Protein AF-0000000067924210 (afdb_homodimer)

Secondary structure (DSSP, 8-state):
----------------------S--STTGGG--EEEEEEE-S--HHHHHTT-TTSS-GGG--HHHHPPB-TTSPBPSSBPP-TT-SBPTT-SS---TGGG-SB-SS-EETT-TTTT---TTSPBPP----HHHHHHHHTTTT---TTTT-SSGGGGGEE--GGGSHHHHHHHHSEEESSEE-SSSS-HHHHHHHHHHS---B-TTGGGSGGGGGB--B-TTSSSBPBPTTS-SSGGG----BS---SB-TTSBB-S--B-SBSS-SSPPPTTS-TTB--TTSTTBPPPB-SPPHHHHHHHTT--EEEEEETHHHHHTT---TTTT---GGG-GGGGBGGG-TT-HHHHHHEEEEEGGGHHHHHHHHHT---SEEEEE--GGGS--TTT--HHHHHHHHHHHHHHHHHSTTGGGEEEEEEES--TT---SSPPPP-BTTB--SB--EEEE-TTB-TTEEE---EEHHHHHHHHHHHTTPPBPHHHHHHHHHHHHTTPPPPP-SGGGB-TT-/----------------------S--STTGGG--EEEEEEE-S--HHHHHTT-TTSS-GGG--HHHHPPB-TTSPBPSSBPP-TT-SBPTT-SS---TGGG-SB-SS-EETT-TTTT---TTSPBPP----HHHHHHHHTTTT---TTTT-SSGGGGGEE--GGGSHHHHHHHHSEEESSEE-SSSS-HHHHHHHHHHS---B-TTGGGSGGGGGB--B-TTSSSBPBPTTS-SSGGG----BS---SB-TTSBB-S--B-SBSS-SSPPPTTS-TTB--TTSTTBPPPB-SPPHHHHHHHTT--EEEEEETHHHHHTT---TTTT---GGG-GGGGBGGG-TT-HHHHHHEEEEEGGGHHHHHHHHHT---SEEEEE--GGGS--TTT--HHHHHHHHHHHHHHHHHSTTGGGEEEEEEES--TT---SSPPPP-BTTB--SB--EEEE-TTB-TTEEE---EEHHHHHHHHHHHTTPPBPHHHHHHHHHHHHTTPPPPP-SGGGB-TT-

Nearest PDB structures (foldseek):
  2d1g-assembly1_A  TM=6.889E-01  e=1.531E-27  Francisella tularensis subsp. novicida
  2d1g-assembly1_B  TM=7.049E-01  e=2.308E-26  Francisella tularensis subsp. novicida
  8haw-assembly1_B  TM=6.444E-01  e=2.495E-18  Arabidopsis thaliana
  4upk-assembly1_A  TM=5.564E-01  e=1.975E-04  Ruegeria pomeroyi DSS-3
  6j66-assembly1_A  TM=4.537E-01  e=5.866E-03  Vibrio sp. FC509

Structure (mmCIF, N/CA/C/O backbone):
data_AF-0000000067924210-model_v1
#
loop_
_entity.id
_entity.type
_entity.pdbx_description
1 polymer 'Acid phosphatase'
#
loop_
_atom_site.group_PDB
_atom_site.id
_atom_site.type_symbol
_atom_site.label_atom_id
_atom_site.label_alt_id
_atom_site.label_comp_id
_atom_site.label_asym_id
_atom_site.label_entity_id
_atom_site.label_seq_id
_atom_site.pdbx_PDB_ins_code
_atom_site.Cartn_x
_atom_site.Cartn_y
_atom_site.Cartn_z
_atom_site.occupancy
_atom_site.B_iso_or_equiv
_atom_site.auth_seq_id
_atom_site.auth_comp_id
_atom_site.auth_asym_id
_atom_site.auth_atom_id
_atom_site.pdbx_PDB_model_num
ATOM 1 N N . MET A 1 1 ? 51.094 24.297 -46.281 1 25.69 1 MET A N 1
ATOM 2 C CA . MET A 1 1 ? 49.688 24.531 -46.031 1 25.69 1 MET A CA 1
ATOM 3 C C . MET A 1 1 ? 49.156 23.531 -45 1 25.69 1 MET A C 1
ATOM 5 O O . MET A 1 1 ? 49.094 22.328 -45.281 1 25.69 1 MET A O 1
ATOM 9 N N . THR A 1 2 ? 49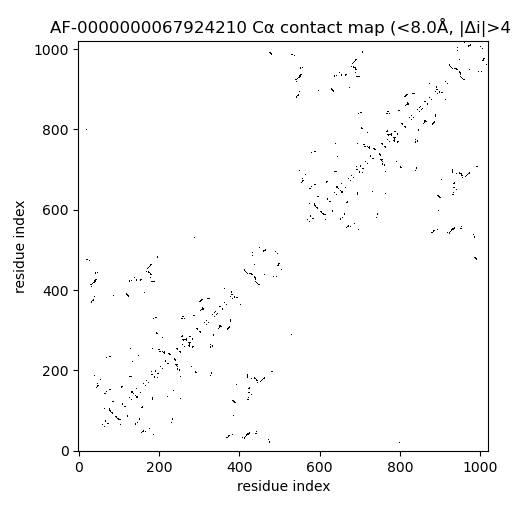.375 23.766 -43.625 1 25.86 2 THR A N 1
ATOM 10 C CA . THR A 1 2 ? 49.438 23 -42.406 1 25.86 2 THR A CA 1
ATOM 11 C C . THR A 1 2 ? 48 22.734 -41.875 1 25.86 2 THR A C 1
ATOM 13 O O . THR A 1 2 ? 47.25 23.672 -41.625 1 25.86 2 THR A O 1
ATOM 16 N N . ARG A 1 3 ? 47.344 21.609 -42.406 1 30.69 3 ARG A N 1
ATOM 17 C CA . ARG A 1 3 ? 46 21.094 -42.156 1 30.69 3 ARG A CA 1
ATOM 18 C C . ARG A 1 3 ? 45.75 20.906 -40.656 1 30.69 3 ARG A C 1
ATOM 20 O O . ARG A 1 3 ? 46.406 20.078 -40 1 30.69 3 ARG A O 1
ATOM 27 N N . THR A 1 4 ? 45.531 21.969 -39.812 1 26.19 4 THR A N 1
ATOM 28 C CA . THR A 1 4 ? 45.344 21.969 -38.375 1 26.19 4 THR A CA 1
ATOM 29 C C . THR A 1 4 ? 44.031 21.234 -38 1 26.19 4 THR A C 1
ATOM 31 O O . THR A 1 4 ? 42.969 21.641 -38.469 1 26.19 4 THR A O 1
ATOM 34 N N . PHE A 1 5 ? 44.062 19.906 -37.875 1 27.41 5 PHE A N 1
ATOM 35 C CA . PHE A 1 5 ? 42.969 19.031 -37.5 1 27.41 5 PHE A CA 1
ATOM 36 C C . PHE A 1 5 ? 42.375 19.391 -36.156 1 27.41 5 PHE A C 1
ATOM 38 O O . PHE A 1 5 ? 43.094 19.406 -35.156 1 27.41 5 PHE A O 1
ATOM 45 N N . LEU A 1 6 ? 41.312 20.281 -36.156 1 29.75 6 LEU A N 1
ATOM 46 C CA . LEU A 1 6 ? 40.531 20.703 -34.969 1 29.75 6 LEU A CA 1
ATOM 47 C C . LEU A 1 6 ? 39.844 19.5 -34.344 1 29.75 6 LEU A C 1
ATOM 49 O O . LEU A 1 6 ? 39.031 18.844 -34.969 1 29.75 6 LEU A O 1
ATOM 53 N N . SER A 1 7 ? 40.562 18.812 -33.406 1 24.8 7 SER A N 1
ATOM 54 C CA . SER A 1 7 ? 40 17.703 -32.656 1 24.8 7 SER A CA 1
ATOM 55 C C . SER A 1 7 ? 38.812 18.156 -31.797 1 24.8 7 SER A C 1
ATOM 57 O O . SER A 1 7 ? 38.969 19.031 -30.938 1 24.8 7 SER A O 1
ATOM 59 N N . LEU A 1 8 ? 37.594 18.188 -32.375 1 28.89 8 LEU A N 1
ATOM 60 C CA . LEU A 1 8 ? 36.375 18.484 -31.641 1 28.89 8 LEU A CA 1
ATOM 61 C C . LEU A 1 8 ? 36.188 17.531 -30.469 1 28.89 8 LEU A C 1
ATOM 63 O O . LEU A 1 8 ? 36.125 16.312 -30.656 1 28.89 8 LEU A O 1
ATOM 67 N N . CYS A 1 9 ? 36.688 17.938 -29.234 1 28.3 9 CYS A N 1
ATOM 68 C CA . CYS A 1 9 ? 36.5 17.281 -27.953 1 28.3 9 CYS A CA 1
ATOM 69 C C . CYS A 1 9 ? 35.031 17.125 -27.641 1 28.3 9 CYS A C 1
ATOM 71 O O . CYS A 1 9 ? 34.312 18.109 -27.484 1 28.3 9 CYS A O 1
ATOM 73 N N . LEU A 1 10 ? 34.375 16.141 -28.234 1 27.22 10 LEU A N 1
ATOM 74 C CA . LEU A 1 10 ? 33 15.766 -27.844 1 27.22 10 LEU A CA 1
ATOM 75 C C . LEU A 1 10 ? 32.938 15.492 -26.344 1 27.22 10 LEU A C 1
ATOM 77 O O . LEU A 1 10 ? 33.594 14.562 -25.844 1 27.22 10 LEU A O 1
ATOM 81 N N . ALA A 1 11 ? 32.812 16.578 -25.516 1 31.41 11 ALA A N 1
ATOM 82 C CA . ALA A 1 11 ? 32.562 16.438 -24.094 1 31.41 11 ALA A CA 1
ATOM 83 C C . ALA A 1 11 ? 31.344 15.562 -23.828 1 31.41 11 ALA A C 1
ATOM 85 O O . ALA A 1 11 ? 30.234 15.891 -24.281 1 31.41 11 ALA A O 1
ATOM 86 N N . SER A 1 12 ? 31.5 14.289 -23.641 1 26.91 12 SER A N 1
ATOM 87 C CA . SER A 1 12 ? 30.5 13.383 -23.094 1 26.91 12 SER A CA 1
ATOM 88 C C . SER A 1 12 ? 29.938 13.898 -21.766 1 26.91 12 SER A C 1
ATOM 90 O O . SER A 1 12 ? 30.703 14.109 -20.812 1 26.91 12 SER A O 1
ATOM 92 N N . THR A 1 13 ? 28.969 14.789 -21.844 1 26.98 13 THR A N 1
ATOM 93 C CA . THR A 1 13 ? 28.266 15.164 -20.625 1 26.98 13 THR A CA 1
ATOM 94 C C . THR A 1 13 ? 27.781 13.922 -19.875 1 26.98 13 THR A C 1
ATOM 96 O O . THR A 1 13 ? 27.047 13.102 -20.438 1 26.98 13 THR A O 1
ATOM 99 N N . ALA A 1 14 ? 28.562 13.445 -18.938 1 31.44 14 ALA A N 1
ATOM 100 C CA . ALA A 1 14 ? 28.156 12.461 -17.938 1 31.44 14 ALA A CA 1
ATOM 101 C C . ALA A 1 14 ? 26.859 12.891 -17.25 1 31.44 14 ALA A C 1
ATOM 103 O O . ALA A 1 14 ? 26.828 13.898 -16.531 1 31.44 14 ALA A O 1
ATOM 104 N N . LEU A 1 15 ? 25.766 12.57 -17.781 1 28.67 15 LEU A N 1
ATOM 105 C CA . LEU A 1 15 ? 24.531 12.648 -17 1 28.67 15 LEU A CA 1
ATOM 106 C C . LEU A 1 15 ? 24.703 11.945 -15.656 1 28.67 15 LEU A C 1
ATOM 108 O O . LEU A 1 15 ? 24.906 10.734 -15.609 1 28.67 15 LEU A O 1
ATOM 112 N N . ALA A 1 16 ? 25.188 12.664 -14.633 1 31.11 16 ALA A N 1
ATOM 113 C CA . ALA A 1 16 ? 25.156 12.203 -13.25 1 31.11 16 ALA A CA 1
ATOM 114 C C . ALA A 1 16 ? 23.766 11.688 -12.867 1 31.11 16 ALA A C 1
ATOM 116 O O . ALA A 1 16 ? 22.812 12.453 -12.828 1 31.11 16 ALA A O 1
ATOM 117 N N . SER A 1 17 ? 23.469 10.484 -13.094 1 29.41 17 SER A N 1
ATOM 118 C CA . SER A 1 17 ? 22.328 9.82 -12.492 1 29.41 17 SER A CA 1
ATOM 119 C C . SER A 1 17 ? 22.266 10.055 -10.984 1 29.41 17 SER A C 1
ATOM 121 O O . SER A 1 17 ? 23.125 9.555 -10.242 1 29.41 17 SER A O 1
ATOM 123 N N . LEU A 1 18 ? 21.875 11.281 -10.609 1 29.08 18 LEU A N 1
ATOM 124 C CA . LEU A 1 18 ? 21.625 11.562 -9.203 1 29.08 18 LEU A CA 1
ATOM 125 C C . LEU A 1 18 ? 20.781 10.453 -8.57 1 29.08 18 LEU A C 1
ATOM 127 O O . LEU A 1 18 ? 19.672 10.188 -9.016 1 29.08 18 LEU A O 1
ATOM 131 N N . SER A 1 19 ? 21.453 9.57 -8.008 1 29.03 19 SER A N 1
ATOM 132 C CA . SER A 1 19 ? 20.891 8.5 -7.199 1 29.03 19 SER A CA 1
ATOM 133 C C . SER A 1 19 ? 19.969 9.047 -6.117 1 29.03 19 SER A C 1
ATOM 135 O O . SER A 1 19 ? 20.406 9.773 -5.223 1 29.03 19 SER A O 1
ATOM 137 N N . ALA A 1 20 ? 18.719 9.445 -6.266 1 33.28 20 ALA A N 1
ATOM 138 C CA . ALA A 1 20 ? 17.688 9.828 -5.305 1 33.28 20 ALA A CA 1
ATOM 139 C C . ALA A 1 20 ? 17.734 8.93 -4.07 1 33.28 20 ALA A C 1
ATOM 141 O O . ALA A 1 20 ? 17.609 7.707 -4.18 1 33.28 20 ALA A O 1
ATOM 142 N N . ALA A 1 21 ? 18.203 9.438 -2.971 1 34.12 21 ALA A N 1
ATOM 143 C CA . ALA A 1 21 ? 18.234 8.781 -1.667 1 34.12 21 ALA A CA 1
ATOM 144 C C . ALA A 1 21 ? 16.812 8.406 -1.207 1 34.12 21 ALA A C 1
ATOM 146 O O . ALA A 1 21 ? 16.062 9.266 -0.744 1 34.12 21 ALA A O 1
ATOM 147 N N . ALA A 1 22 ? 16.031 7.539 -1.751 1 37.47 22 ALA A N 1
ATOM 148 C CA . ALA A 1 22 ? 14.781 6.863 -1.443 1 37.47 22 ALA A CA 1
ATOM 149 C C . ALA A 1 22 ? 14.789 6.309 -0.021 1 37.47 22 ALA A C 1
ATOM 151 O O . ALA A 1 22 ? 15.844 5.957 0.508 1 37.47 22 ALA A O 1
ATOM 152 N N . ARG A 1 23 ? 13.703 6.57 0.818 1 45.72 23 ARG A N 1
ATOM 153 C CA . ARG A 1 23 ? 13.523 5.836 2.068 1 45.72 23 ARG A CA 1
ATOM 154 C C . ARG A 1 23 ? 14.078 4.422 1.957 1 45.72 23 ARG A C 1
ATOM 156 O O . ARG A 1 23 ? 13.664 3.65 1.09 1 45.72 23 ARG A O 1
ATOM 163 N N . ALA A 1 24 ? 15.242 4.207 2.711 1 50.66 24 ALA A N 1
ATOM 164 C CA . ALA A 1 24 ? 16.156 3.066 2.635 1 50.66 24 ALA A CA 1
ATOM 165 C C . ALA A 1 24 ? 15.438 1.772 3.021 1 50.66 24 ALA A C 1
ATOM 167 O O . ALA A 1 24 ? 14.547 1.776 3.873 1 50.66 24 ALA A O 1
ATOM 168 N N . ALA A 1 25 ? 15.289 0.824 2.256 1 57.28 25 ALA A N 1
ATOM 169 C CA . ALA A 1 25 ? 14.977 -0.561 2.602 1 57.28 25 ALA A CA 1
ATOM 170 C C . ALA A 1 25 ? 15.414 -0.882 4.027 1 57.28 25 ALA A C 1
ATOM 172 O O . ALA A 1 25 ? 16.375 -0.302 4.531 1 57.28 25 ALA A O 1
ATOM 173 N N . PRO A 1 26 ? 14.438 -1.668 4.738 1 67.62 26 PRO A N 1
ATOM 174 C CA . PRO A 1 26 ? 14.984 -2.16 6.008 1 67.62 26 PRO A CA 1
ATOM 175 C C . PRO A 1 26 ? 16.453 -2.549 5.906 1 67.62 26 PRO A C 1
ATOM 177 O O . PRO A 1 26 ? 16.938 -2.881 4.82 1 67.62 26 PRO A O 1
ATOM 180 N N . PRO A 1 27 ? 17.109 -2.279 6.969 1 72.94 27 PRO A N 1
ATOM 181 C CA . PRO A 1 27 ? 18.562 -2.535 6.93 1 72.94 27 PRO A CA 1
ATOM 182 C C . PRO A 1 27 ? 18.891 -3.891 6.316 1 72.94 27 PRO A C 1
ATOM 184 O O . PRO A 1 27 ? 18.25 -4.895 6.629 1 72.94 27 PRO A O 1
ATOM 187 N N . GLY A 1 28 ? 19.672 -3.918 5.387 1 84.62 28 GLY A N 1
ATOM 188 C CA . GLY A 1 28 ? 20.203 -5.117 4.754 1 84.62 28 GLY A CA 1
ATOM 189 C C . GLY A 1 28 ? 19.562 -5.41 3.408 1 84.62 28 GLY A C 1
ATOM 190 O O . GLY A 1 28 ? 20.188 -6.016 2.537 1 84.62 28 GLY A O 1
ATOM 191 N N . TYR A 1 29 ? 18.344 -4.906 3.203 1 88.06 29 TYR A N 1
ATOM 192 C CA . TYR A 1 29 ? 17.656 -5.176 1.948 1 88.06 29 TYR A CA 1
ATOM 193 C C . TYR A 1 29 ? 18.406 -4.57 0.77 1 88.06 29 TYR A C 1
ATOM 195 O O . TYR A 1 29 ? 18.359 -5.094 -0.345 1 88.06 29 TYR A O 1
ATOM 203 N N . ASP A 1 30 ? 19.125 -3.467 1.097 1 90.75 30 ASP A N 1
ATOM 204 C CA . ASP A 1 30 ? 19.766 -2.703 0.03 1 90.75 30 ASP A CA 1
ATOM 205 C C . ASP A 1 30 ? 21 -3.43 -0.498 1 90.75 30 ASP A C 1
ATOM 207 O O . ASP A 1 30 ? 21.594 -3.02 -1.503 1 90.75 30 ASP A O 1
ATOM 211 N N . LYS A 1 31 ? 21.359 -4.586 0.104 1 94.69 31 LYS A N 1
ATOM 212 C CA . LYS A 1 31 ? 22.438 -5.426 -0.404 1 94.69 31 LYS A CA 1
ATOM 213 C C . LYS A 1 31 ? 22 -6.168 -1.666 1 94.69 31 LYS A C 1
ATOM 215 O O . LYS A 1 31 ? 22.844 -6.648 -2.428 1 94.69 31 LYS A O 1
ATOM 220 N N . ILE A 1 32 ? 20.75 -6.293 -1.842 1 98 32 ILE A N 1
ATOM 221 C CA . ILE A 1 32 ? 20.203 -6.984 -3.006 1 98 32 ILE A CA 1
ATOM 222 C C . ILE A 1 32 ? 19.891 -5.977 -4.105 1 98 32 ILE A C 1
ATOM 224 O O . ILE A 1 32 ? 19.047 -5.094 -3.928 1 98 32 ILE A O 1
ATOM 22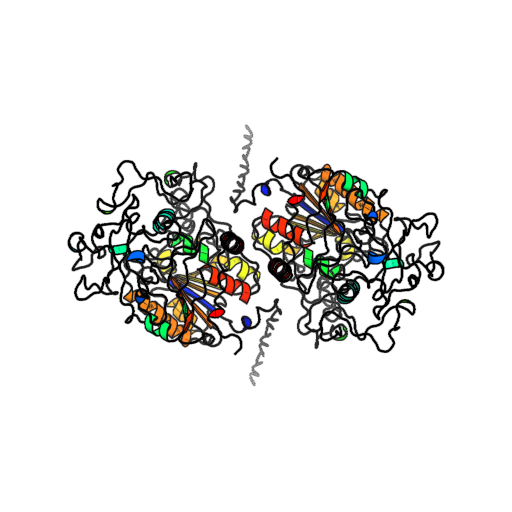8 N N . ASP A 1 33 ? 20.531 -6.148 -5.238 1 97.75 33 ASP A N 1
ATOM 229 C CA . ASP A 1 33 ? 20.328 -5.238 -6.363 1 97.75 33 ASP A CA 1
ATOM 230 C C . ASP A 1 33 ? 19.453 -5.871 -7.434 1 97.75 33 ASP A C 1
ATOM 232 O O . ASP A 1 33 ? 18.781 -5.168 -8.195 1 97.75 33 ASP A O 1
ATOM 236 N N . THR A 1 34 ? 19.547 -7.227 -7.492 1 98.75 34 THR A N 1
ATOM 237 C CA . THR A 1 34 ? 18.797 -7.953 -8.516 1 98.75 34 THR A CA 1
ATOM 238 C C . THR A 1 34 ? 17.969 -9.062 -7.887 1 98.75 34 THR A C 1
ATOM 240 O O . THR A 1 34 ? 18.484 -9.93 -7.184 1 98.75 34 THR A O 1
ATOM 243 N N . VAL A 1 35 ? 16.703 -8.961 -8.055 1 98.94 35 VAL A N 1
ATOM 244 C CA . VAL A 1 35 ? 15.773 -10.016 -7.641 1 98.94 35 VAL A CA 1
ATOM 245 C C . VAL A 1 35 ? 15.289 -10.781 -8.867 1 98.94 35 VAL A C 1
ATOM 247 O O . VAL A 1 35 ? 14.75 -10.195 -9.805 1 98.94 35 VAL A O 1
ATOM 250 N N . VAL A 1 36 ? 15.484 -12.078 -8.891 1 98.94 36 VAL A N 1
ATOM 251 C CA . VAL A 1 36 ? 15.031 -12.945 -9.969 1 98.94 36 VAL A CA 1
ATOM 252 C C . VAL A 1 36 ? 14 -13.945 -9.438 1 98.94 36 VAL A C 1
ATOM 254 O O . VAL A 1 36 ? 14.266 -14.656 -8.461 1 98.94 36 VAL A O 1
ATOM 257 N N . VAL A 1 37 ? 12.852 -13.961 -10.031 1 98.94 37 VAL A N 1
ATOM 258 C CA . VAL A 1 37 ? 11.789 -14.891 -9.664 1 98.94 37 VAL A CA 1
ATOM 259 C C . VAL A 1 37 ? 11.5 -15.828 -10.836 1 98.94 37 VAL A C 1
ATOM 261 O O . VAL A 1 37 ? 11.148 -15.383 -11.93 1 98.94 37 VAL A O 1
ATOM 264 N N . ILE A 1 38 ? 11.672 -17.094 -10.617 1 98.94 38 ILE A N 1
ATOM 265 C CA . ILE A 1 38 ? 11.375 -18.109 -11.617 1 98.94 38 ILE A CA 1
ATOM 266 C C . ILE A 1 38 ? 10.188 -18.953 -11.156 1 98.94 38 ILE A C 1
ATOM 268 O O . ILE A 1 38 ? 10.18 -19.484 -10.047 1 98.94 38 ILE A O 1
ATOM 272 N N . TYR A 1 39 ? 9.211 -19.047 -12.055 1 98.19 39 TYR A N 1
ATOM 273 C CA . TYR A 1 39 ? 7.91 -19.578 -11.664 1 98.19 39 TYR A CA 1
ATOM 274 C C . TYR A 1 39 ? 7.617 -20.875 -12.406 1 98.19 39 TYR A C 1
ATOM 276 O O . TYR A 1 39 ? 7.004 -20.875 -13.477 1 98.19 39 TYR A O 1
ATOM 284 N N . ALA A 1 40 ? 7.938 -22.078 -11.758 1 97.56 40 ALA A N 1
ATOM 285 C CA . ALA A 1 40 ? 7.637 -23.406 -12.305 1 97.56 40 ALA A CA 1
ATOM 286 C C . ALA A 1 40 ? 6.172 -23.766 -12.078 1 97.56 40 ALA A C 1
ATOM 288 O O . ALA A 1 40 ? 5.332 -22.891 -11.883 1 97.56 40 ALA A O 1
ATOM 289 N N . GLU A 1 41 ? 5.848 -25.203 -12.344 1 96 41 GLU A N 1
ATOM 290 C CA . GLU A 1 41 ? 4.402 -25.422 -12.305 1 96 41 GLU A CA 1
ATOM 291 C C . GLU A 1 41 ? 4.07 -26.75 -11.641 1 96 41 GLU A C 1
ATOM 293 O O . GLU A 1 41 ? 4.754 -27.75 -11.867 1 96 41 GLU A O 1
ATOM 298 N N . ASN A 1 42 ? 3.062 -26.734 -10.875 1 96.19 42 ASN A N 1
ATOM 299 C CA . ASN A 1 42 ? 2.111 -27.828 -10.641 1 96.19 42 ASN A CA 1
ATOM 300 C C . ASN A 1 42 ? 2.738 -28.953 -9.828 1 96.19 42 ASN A C 1
ATOM 302 O O . ASN A 1 42 ? 2.594 -30.125 -10.18 1 96.19 42 ASN A O 1
ATOM 306 N N . ARG A 1 43 ? 3.365 -28.594 -8.719 1 97.81 43 ARG A N 1
ATOM 307 C CA . ARG A 1 43 ? 3.895 -29.609 -7.82 1 97.81 43 ARG A CA 1
ATOM 308 C C . ARG A 1 43 ? 3.713 -29.203 -6.363 1 97.81 43 ARG A C 1
ATOM 310 O O . ARG A 1 43 ? 4.051 -28.078 -5.98 1 97.81 43 ARG A O 1
ATOM 317 N N . SER A 1 44 ? 3.221 -30.141 -5.543 1 98.5 44 SER A N 1
ATOM 318 C CA . SER A 1 44 ? 3.223 -29.906 -4.102 1 98.5 44 SER A CA 1
ATOM 319 C C . SER A 1 44 ? 4.586 -30.234 -3.492 1 98.5 44 SER A C 1
ATOM 321 O O . SER A 1 44 ? 5.438 -30.828 -4.152 1 98.5 44 SER A O 1
ATOM 323 N N . PHE A 1 45 ? 4.777 -29.75 -2.318 1 98.75 45 PHE A N 1
ATOM 324 C CA . PHE A 1 45 ? 6.047 -30 -1.646 1 98.75 45 PHE A CA 1
ATOM 325 C C . PHE A 1 45 ? 6.281 -31.5 -1.473 1 98.75 45 PHE A C 1
ATOM 327 O O . PHE A 1 45 ? 7.344 -32 -1.836 1 98.75 45 PHE A O 1
ATOM 334 N N . ASP A 1 46 ? 5.289 -32.281 -0.983 1 98.5 46 ASP A N 1
ATOM 335 C CA . ASP A 1 46 ? 5.426 -33.719 -0.701 1 98.5 46 ASP A CA 1
ATOM 336 C C . ASP A 1 46 ? 5.621 -34.5 -1.988 1 98.5 46 ASP A C 1
ATOM 338 O O . ASP A 1 46 ? 6.234 -35.594 -1.976 1 98.5 46 ASP A O 1
ATOM 342 N N . ASN A 1 47 ? 5.117 -33.969 -3.07 1 98.44 47 ASN A N 1
ATOM 343 C CA . ASN A 1 47 ? 5.223 -34.688 -4.344 1 98.44 47 ASN A CA 1
ATOM 344 C C . ASN A 1 47 ? 6.68 -34.875 -4.762 1 98.44 47 ASN A C 1
ATOM 346 O O . ASN A 1 47 ? 7.051 -35.906 -5.293 1 98.44 47 ASN A O 1
ATOM 350 N N . LEU A 1 48 ? 7.488 -33.844 -4.48 1 98.38 48 LEU A N 1
ATOM 351 C CA . LEU A 1 48 ? 8.852 -33.938 -4.996 1 98.38 48 LEU A CA 1
ATOM 352 C C . LEU A 1 48 ? 9.867 -33.875 -3.855 1 98.38 48 LEU A C 1
ATOM 354 O O . LEU A 1 48 ? 10.961 -34.438 -3.971 1 98.38 48 LEU A O 1
ATOM 358 N N . TYR A 1 49 ? 9.539 -33.25 -2.799 1 98.44 49 TYR A N 1
ATOM 359 C CA . TYR A 1 49 ? 10.547 -33 -1.773 1 98.44 49 TYR A CA 1
ATOM 360 C C . TYR A 1 49 ? 10.102 -33.531 -0.421 1 98.44 49 TYR A C 1
ATOM 362 O O . TYR A 1 49 ? 10.656 -33.188 0.616 1 98.44 49 TYR A O 1
ATOM 370 N N . GLY A 1 50 ? 9.172 -34.406 -0.425 1 98 50 GLY A N 1
ATOM 371 C CA . GLY A 1 50 ? 8.656 -35 0.802 1 98 50 GLY A CA 1
ATOM 372 C C . GLY A 1 50 ? 9.703 -35.781 1.577 1 98 50 GLY A C 1
ATOM 373 O O . GLY A 1 50 ? 9.57 -35.969 2.789 1 98 50 GLY A O 1
ATOM 374 N N . GLY A 1 51 ? 10.742 -36.188 0.896 1 97.88 51 GLY A N 1
ATOM 375 C CA . GLY A 1 51 ? 11.797 -36.969 1.536 1 97.88 51 GLY A CA 1
ATOM 376 C C . GLY A 1 51 ? 13.031 -36.156 1.852 1 97.88 51 GLY A C 1
ATOM 377 O O . GLY A 1 51 ? 14.055 -36.688 2.271 1 97.88 51 GLY A O 1
ATOM 378 N N . PHE A 1 52 ? 12.969 -34.844 1.722 1 98.44 52 PHE A N 1
ATOM 379 C CA . PHE A 1 52 ? 14.148 -34 1.911 1 98.44 52 PHE A CA 1
ATOM 380 C C . PHE A 1 52 ? 14.562 -33.969 3.377 1 98.44 52 PHE A C 1
ATOM 382 O O . PHE A 1 52 ? 13.742 -33.688 4.254 1 98.44 52 PHE A O 1
ATOM 389 N N . PRO A 1 53 ? 15.867 -34.219 3.66 1 97.25 53 PRO A N 1
ATOM 390 C CA . PRO A 1 53 ? 16.297 -34.25 5.059 1 97.25 53 PRO A CA 1
ATOM 391 C C . PRO A 1 53 ? 16.094 -32.906 5.777 1 97.25 53 PRO A C 1
ATOM 393 O O . PRO A 1 53 ? 16.453 -31.859 5.246 1 97.25 53 PRO A O 1
ATOM 396 N N . GLY A 1 54 ? 15.508 -33 6.914 1 97 54 GLY A N 1
ATOM 397 C CA . GLY A 1 54 ? 15.32 -31.812 7.727 1 97 54 GLY A CA 1
ATOM 398 C C . GLY A 1 54 ? 14.023 -31.094 7.445 1 97 54 GLY A C 1
ATOM 399 O O . GLY A 1 54 ? 13.578 -30.266 8.234 1 97 54 GLY A O 1
ATOM 400 N N . ALA A 1 55 ? 13.383 -31.406 6.352 1 98.25 55 ALA A N 1
ATOM 401 C CA . ALA A 1 55 ? 12.102 -30.781 6.02 1 98.25 55 ALA A CA 1
ATOM 402 C C . ALA A 1 55 ? 10.953 -31.469 6.738 1 98.25 55 ALA A C 1
ATOM 404 O O . ALA A 1 55 ? 11.102 -32.594 7.23 1 98.25 55 ALA A O 1
ATOM 405 N N . ASN A 1 56 ? 9.875 -30.719 6.961 1 97.75 56 ASN A N 1
ATOM 406 C CA . ASN A 1 56 ? 8.625 -31.359 7.355 1 97.75 56 ASN A CA 1
ATOM 407 C C . ASN A 1 56 ? 8.031 -32.188 6.211 1 97.75 56 ASN A C 1
ATOM 409 O O . ASN A 1 56 ? 7.16 -31.688 5.484 1 97.75 56 ASN A O 1
ATOM 413 N N . GLY A 1 57 ? 8.477 -33.469 6.184 1 97.25 57 GLY A N 1
ATOM 414 C CA . GLY A 1 57 ? 8.172 -34.281 5.027 1 97.25 57 GLY A CA 1
ATOM 415 C C . GLY A 1 57 ? 7.371 -35.531 5.375 1 97.25 57 GLY A C 1
ATOM 416 O O . GLY A 1 57 ? 6.695 -35.562 6.402 1 97.25 57 GLY A O 1
ATOM 417 N N . LEU A 1 58 ? 7.41 -36.531 4.496 1 96.69 58 LEU A N 1
ATOM 418 C CA . LEU A 1 58 ? 6.547 -37.719 4.504 1 96.69 58 LEU A CA 1
ATOM 419 C C . LEU A 1 58 ? 6.934 -38.656 5.633 1 96.69 58 LEU A C 1
ATOM 421 O O . LEU A 1 58 ? 6.117 -39.469 6.07 1 96.69 58 LEU A O 1
ATOM 425 N N . ALA A 1 59 ? 8.156 -38.5 6.082 1 92.62 59 ALA A N 1
ATOM 426 C CA . ALA A 1 59 ? 8.586 -39.344 7.203 1 92.62 59 ALA A CA 1
ATOM 427 C C . ALA A 1 59 ? 7.824 -39 8.477 1 92.62 59 ALA A C 1
ATOM 429 O O . ALA A 1 59 ? 7.73 -39.812 9.398 1 92.62 59 ALA A O 1
ATOM 430 N N . ASN A 1 60 ? 7.27 -37.844 8.492 1 89.19 60 ASN A N 1
ATOM 431 C CA . ASN A 1 60 ? 6.559 -37.344 9.664 1 89.19 60 ASN A CA 1
ATOM 432 C C . ASN A 1 60 ? 5.055 -37.562 9.539 1 89.19 60 ASN A C 1
ATOM 434 O O . ASN A 1 60 ? 4.293 -37.188 10.43 1 89.19 60 ASN A O 1
ATOM 438 N N . VAL A 1 61 ? 4.652 -38.219 8.523 1 95.5 61 VAL A N 1
ATOM 439 C CA . VAL A 1 61 ? 3.221 -38.344 8.25 1 95.5 61 VAL A CA 1
ATOM 440 C C . VAL A 1 61 ? 2.678 -39.625 8.852 1 95.5 61 VAL A C 1
ATOM 442 O O . VAL A 1 61 ? 3.189 -40.719 8.57 1 95.5 61 VAL A O 1
ATOM 445 N N . SER A 1 62 ? 1.672 -39.531 9.711 1 94.81 62 SER A N 1
ATOM 446 C CA . SER A 1 62 ? 0.991 -40.719 10.266 1 94.81 62 SER A CA 1
ATOM 447 C C . SER A 1 62 ? -0.019 -41.281 9.273 1 94.81 62 SER A C 1
ATOM 449 O O . SER A 1 62 ? -0.463 -40.594 8.359 1 94.81 62 SER A O 1
ATOM 451 N N . PRO A 1 63 ? -0.324 -42.5 9.516 1 94.06 63 PRO A N 1
ATOM 452 C CA . PRO A 1 63 ? -1.381 -43.062 8.672 1 94.06 63 PRO A CA 1
ATOM 453 C C . PRO A 1 63 ? -2.674 -42.25 8.727 1 94.06 63 PRO A C 1
ATOM 455 O O . PRO A 1 63 ? -3.369 -42.125 7.715 1 94.06 63 PRO A O 1
ATOM 458 N N . GLY A 1 64 ? -2.943 -41.719 9.844 1 94.62 64 GLY A N 1
ATOM 459 C CA . GLY A 1 64 ? -4.137 -40.906 9.992 1 94.62 64 GLY A CA 1
ATOM 460 C C . GLY A 1 64 ? -4.086 -39.625 9.18 1 94.62 64 GLY A C 1
ATOM 461 O O . GLY A 1 64 ? -5.102 -39.219 8.617 1 94.62 64 GLY A O 1
ATOM 462 N N . GLN A 1 65 ? -2.949 -39.031 9.047 1 94.88 65 GLN A N 1
ATOM 463 C CA . GLN A 1 65 ? -2.781 -37.781 8.297 1 94.88 65 GLN A CA 1
ATOM 464 C C . GLN A 1 65 ? -2.863 -38.031 6.793 1 94.88 65 GLN A C 1
ATOM 466 O O . GLN A 1 65 ? -3.334 -37.188 6.039 1 94.88 65 GLN A O 1
ATOM 471 N N . ALA A 1 66 ? -2.449 -39.219 6.395 1 97.06 66 ALA A N 1
ATOM 472 C CA . ALA A 1 66 ? -2.416 -39.531 4.973 1 97.06 66 ALA A CA 1
ATOM 473 C C . ALA A 1 66 ? -3.764 -40.062 4.5 1 97.06 66 ALA A C 1
ATOM 475 O O . ALA A 1 66 ? -4.062 -40.062 3.303 1 97.06 66 ALA A O 1
ATOM 476 N N . ARG A 1 67 ? -4.562 -40.594 5.391 1 98 67 ARG A N 1
ATOM 477 C CA . ARG A 1 67 ? -5.828 -41.219 5.051 1 98 67 ARG A CA 1
ATOM 478 C C . ARG A 1 67 ? -6.777 -40.25 4.387 1 98 67 ARG A C 1
ATOM 480 O O . ARG A 1 67 ? -6.957 -39.125 4.875 1 98 67 ARG A O 1
ATOM 487 N N . GLN A 1 68 ? -7.375 -40.688 3.297 1 98.75 68 GLN A N 1
ATOM 488 C CA . GLN A 1 68 ? -8.344 -39.875 2.564 1 98.75 68 GLN A CA 1
ATOM 489 C C . GLN A 1 68 ? -9.773 -40.344 2.855 1 98.75 68 GLN A C 1
ATOM 491 O O . GLN A 1 68 ? -10.031 -41.531 3.014 1 98.75 68 GLN A O 1
ATOM 496 N N . LEU A 1 69 ? -10.617 -39.375 2.953 1 98.81 69 LEU A N 1
ATOM 497 C CA . LEU A 1 69 ? -12.039 -39.625 3.131 1 98.81 69 LEU A CA 1
ATOM 498 C C . LEU A 1 69 ? -12.773 -39.562 1.794 1 98.81 69 LEU A C 1
ATOM 500 O O . LEU A 1 69 ? -12.297 -38.969 0.842 1 98.81 69 LEU A O 1
ATOM 504 N N . ASP A 1 70 ? -13.875 -40.281 1.731 1 98.69 70 ASP A N 1
ATOM 505 C CA . ASP A 1 70 ? -14.789 -40.188 0.597 1 98.69 70 ASP A CA 1
ATOM 506 C C . ASP A 1 70 ? -15.672 -38.938 0.684 1 98.69 70 ASP A C 1
ATOM 508 O O . ASP A 1 70 ? -15.523 -38.156 1.601 1 98.69 70 ASP A O 1
ATOM 512 N N . ARG A 1 71 ? -16.531 -38.781 -0.288 1 98.06 71 ARG A N 1
ATOM 513 C CA . ARG A 1 71 ? -17.375 -37.594 -0.418 1 98.06 71 ARG A CA 1
ATOM 514 C C . ARG A 1 71 ? -18.375 -37.5 0.727 1 98.06 71 ARG A C 1
ATOM 516 O O . ARG A 1 71 ? -18.781 -36.406 1.119 1 98.06 71 ARG A O 1
ATOM 523 N N . ASP A 1 72 ? -18.688 -38.625 1.393 1 97 72 ASP A N 1
ATOM 524 C CA . ASP A 1 72 ? -19.641 -38.656 2.5 1 97 72 ASP A CA 1
ATOM 525 C C . ASP A 1 72 ? -18.922 -38.531 3.842 1 97 72 ASP A C 1
ATOM 527 O O . ASP A 1 72 ? -19.562 -38.594 4.898 1 97 72 ASP A O 1
ATOM 531 N N . GLY A 1 73 ? -17.641 -38.5 3.836 1 97.38 73 GLY A N 1
ATOM 532 C CA . GLY A 1 73 ? -16.875 -38.281 5.055 1 97.38 73 GLY A CA 1
ATOM 533 C C . GLY A 1 73 ? -16.328 -39.562 5.66 1 97.38 73 GLY A C 1
ATOM 534 O O . GLY A 1 73 ? -15.609 -39.531 6.656 1 97.38 73 GLY A O 1
ATOM 535 N N . THR A 1 74 ? -16.578 -40.625 5.027 1 97.94 74 THR A N 1
ATOM 536 C CA . THR A 1 74 ? -16.062 -41.906 5.547 1 97.94 74 THR A CA 1
ATOM 537 C C . THR A 1 74 ? -14.68 -42.188 4.957 1 97.94 74 THR A C 1
ATOM 539 O O . THR A 1 74 ? -14.414 -41.875 3.795 1 97.94 74 THR A O 1
ATOM 542 N N . PRO A 1 75 ? -13.844 -42.875 5.715 1 98.44 75 PRO A N 1
ATOM 543 C CA . PRO A 1 75 ? -12.539 -43.219 5.156 1 98.44 75 PRO A CA 1
ATOM 544 C C . PRO A 1 75 ? -12.648 -44.156 3.943 1 98.44 75 PRO A C 1
ATOM 546 O O . PRO A 1 75 ? -13.43 -45.094 3.959 1 98.44 75 PRO A O 1
ATOM 549 N N . LEU A 1 76 ? -11.914 -43.875 2.914 1 98.69 76 LEU A N 1
ATOM 550 C CA . LEU A 1 76 ? -11.875 -44.75 1.748 1 98.69 76 LEU A CA 1
ATOM 551 C C . LEU A 1 76 ? -11.242 -46.094 2.098 1 98.69 76 LEU A C 1
ATOM 553 O O . LEU A 1 76 ? -10.242 -46.156 2.824 1 98.69 76 LEU A O 1
ATOM 557 N N . SER A 1 77 ? -11.781 -47.219 1.609 1 97.75 77 SER A N 1
ATOM 558 C CA . SER A 1 77 ? -11.203 -48.531 1.834 1 97.75 77 SER A CA 1
ATOM 559 C C . SER A 1 77 ? -9.945 -48.75 0.994 1 97.75 77 SER A C 1
ATOM 561 O O . SER A 1 77 ? -9.055 -49.5 1.372 1 97.75 77 SER A O 1
ATOM 563 N N . GLU A 1 78 ? -9.828 -48.125 -0.102 1 98.19 78 GLU A N 1
ATOM 564 C CA . GLU A 1 78 ? -8.727 -48.094 -1.059 1 98.19 78 GLU A CA 1
ATOM 565 C C . GLU A 1 78 ? -8.789 -46.812 -1.907 1 98.19 78 GLU A C 1
ATOM 567 O O . GLU A 1 78 ? -9.789 -46.094 -1.875 1 98.19 78 GLU A O 1
ATOM 572 N N . LEU A 1 79 ? -7.758 -46.562 -2.568 1 98.62 79 LEU A N 1
ATOM 573 C CA . LEU A 1 79 ? -7.789 -45.438 -3.506 1 98.62 79 LEU A CA 1
ATOM 574 C C . LEU A 1 79 ? -8.438 -45.844 -4.82 1 98.62 79 LEU A C 1
ATOM 576 O O . LEU A 1 79 ? -8.25 -46.969 -5.285 1 98.62 79 LEU A O 1
ATOM 580 N N . PRO A 1 80 ? -9.273 -44.969 -5.438 1 98.44 80 PRO A N 1
ATOM 581 C CA . PRO A 1 80 ? -9.734 -45.281 -6.797 1 98.44 80 PRO A CA 1
ATOM 582 C C . PRO A 1 80 ? -8.602 -45.312 -7.812 1 98.44 80 PRO A C 1
ATOM 584 O O . PRO A 1 80 ? -7.52 -44.75 -7.559 1 98.44 80 PRO A O 1
ATOM 587 N N . PRO A 1 81 ? -8.828 -46.031 -8.922 1 97.44 81 PRO A N 1
ATOM 588 C CA . PRO A 1 81 ? -7.781 -46 -9.945 1 97.44 81 PRO A CA 1
ATOM 589 C C . PRO A 1 81 ? -7.559 -44.594 -10.516 1 97.44 81 PRO A C 1
ATOM 591 O O . PRO A 1 81 ? -8.43 -43.719 -10.398 1 97.44 81 PRO A O 1
ATOM 594 N N . ALA A 1 82 ? -6.34 -44.375 -11.016 1 97.44 82 ALA A N 1
ATOM 595 C CA . ALA A 1 82 ? -6.168 -43.188 -11.844 1 97.44 82 ALA A CA 1
ATOM 596 C C . ALA A 1 82 ? -7.008 -43.281 -13.117 1 97.44 82 ALA A C 1
ATOM 598 O O . ALA A 1 82 ? -6.625 -43.938 -14.07 1 97.44 82 ALA A O 1
ATOM 599 N N . TRP A 1 83 ? -8.133 -42.594 -13.109 1 94.44 83 TRP A N 1
ATOM 600 C CA . TRP A 1 83 ? -9.047 -42.719 -14.242 1 94.44 83 TRP A CA 1
ATOM 601 C C . TRP A 1 83 ? -8.352 -42.281 -15.531 1 94.44 83 TRP A C 1
ATOM 603 O O . TRP A 1 83 ? -7.73 -41.219 -15.594 1 94.44 83 TRP A O 1
ATOM 613 N N . GLY A 1 84 ? -8.406 -43.094 -16.531 1 92.75 84 GLY A N 1
ATOM 614 C CA . GLY A 1 84 ? -7.734 -42.844 -17.797 1 92.75 84 GLY A CA 1
ATOM 615 C C . GLY A 1 84 ? -6.285 -43.281 -17.797 1 92.75 84 GLY A C 1
ATOM 616 O O . GLY A 1 84 ? -5.621 -43.25 -18.828 1 92.75 84 GLY A O 1
ATOM 617 N N . GLY A 1 85 ? -5.766 -43.75 -16.609 1 96.44 85 GLY A N 1
ATOM 618 C CA . GLY A 1 85 ? -4.395 -44.188 -16.484 1 96.44 85 GLY A CA 1
ATOM 619 C C . GLY A 1 85 ? -3.506 -43.219 -15.734 1 96.44 85 GLY A C 1
ATOM 620 O O . GLY A 1 85 ? -3.818 -42.031 -15.648 1 96.44 85 GLY A O 1
ATOM 621 N N . LEU A 1 86 ? -2.447 -43.75 -15.273 1 97.31 86 LEU A N 1
ATOM 622 C CA . LEU A 1 86 ? -1.521 -42.938 -14.484 1 97.31 86 LEU A CA 1
ATOM 623 C C . LEU A 1 86 ? -0.587 -42.156 -15.391 1 97.31 86 LEU A C 1
ATOM 625 O O . LEU A 1 86 ? -0.253 -41 -15.086 1 97.31 86 LEU A O 1
ATOM 629 N N . THR A 1 87 ? -0.196 -42.719 -16.469 1 96.88 87 THR A N 1
ATOM 630 C CA . THR A 1 87 ? 0.704 -42.031 -17.406 1 96.88 87 THR A CA 1
ATOM 631 C C . THR A 1 87 ? -0.078 -41.156 -18.375 1 96.88 87 THR A C 1
ATOM 633 O O . THR A 1 87 ? -1.274 -41.375 -18.594 1 96.88 87 THR A O 1
ATOM 636 N N . GLY A 1 88 ? 0.6 -40.188 -18.906 1 93.31 88 GLY A N 1
ATOM 637 C CA . GLY A 1 88 ? -0.021 -39.25 -19.844 1 93.31 88 GLY A CA 1
ATOM 638 C C . GLY A 1 88 ? -0.354 -39.875 -21.172 1 93.31 88 GLY A C 1
ATOM 639 O O . GLY A 1 88 ? 0.069 -41 -21.453 1 93.31 88 GLY A O 1
ATOM 640 N N . LYS A 1 89 ? -1.076 -39.125 -21.922 1 89.38 89 LYS A N 1
ATOM 641 C CA . LYS A 1 89 ? -1.445 -39.562 -23.25 1 89.38 89 LYS A CA 1
ATOM 642 C C . LYS A 1 89 ? -0.208 -39.812 -24.109 1 89.38 89 LYS A C 1
ATOM 644 O O . LYS A 1 89 ? 0.704 -38.969 -24.125 1 89.38 89 LYS A O 1
ATOM 649 N N . GLY A 1 90 ? -0.064 -40.938 -24.75 1 89.31 90 GLY A N 1
ATOM 650 C CA . GLY A 1 90 ? 1.008 -41.219 -25.703 1 89.31 90 GLY A CA 1
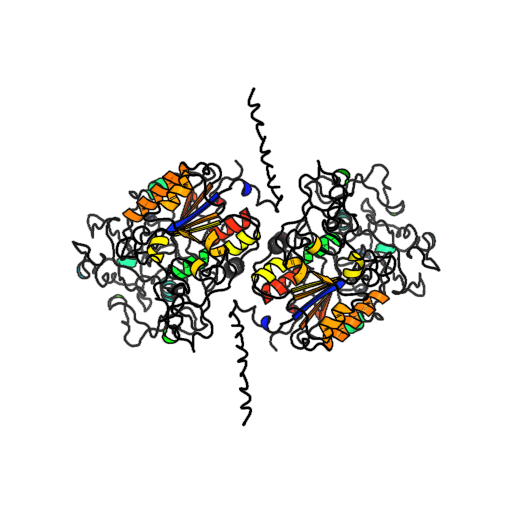ATOM 651 C C . GLY A 1 90 ? 2.217 -41.875 -25.062 1 89.31 90 GLY A C 1
ATOM 652 O O . GLY A 1 90 ? 3.127 -42.312 -25.75 1 89.31 90 GLY A O 1
ATOM 653 N N . VAL A 1 91 ? 2.246 -41.969 -23.766 1 93.56 91 VAL A N 1
ATOM 654 C CA . VAL A 1 91 ? 3.363 -42.594 -23.062 1 93.56 91 VAL A CA 1
ATOM 655 C C . VAL A 1 91 ? 3.297 -44.094 -23.266 1 93.56 91 VAL A C 1
ATOM 657 O O . VAL A 1 91 ? 2.232 -44.719 -23.125 1 93.56 91 VAL A O 1
ATOM 660 N N . THR A 1 92 ? 4.398 -44.688 -23.625 1 94 92 THR A N 1
ATOM 661 C CA . THR A 1 92 ? 4.527 -46.125 -23.781 1 94 92 THR A CA 1
ATOM 662 C C . THR A 1 92 ? 5.781 -46.625 -23.078 1 94 92 THR A C 1
ATOM 664 O O . THR A 1 92 ? 6.883 -46.125 -23.312 1 94 92 THR A O 1
ATOM 667 N N . PRO A 1 93 ? 5.68 -47.719 -22.344 1 94.69 93 PRO A N 1
ATOM 668 C CA . PRO A 1 93 ? 4.422 -48.375 -21.969 1 94.69 93 PRO A CA 1
ATOM 669 C C . PRO A 1 93 ? 3.578 -47.531 -21.016 1 94.69 93 PRO A C 1
ATOM 671 O O . PRO A 1 93 ? 4.125 -46.812 -20.188 1 94.69 93 PRO A O 1
ATOM 674 N N . ALA A 1 94 ? 2.322 -47.719 -21.156 1 96.31 94 ALA A N 1
ATOM 675 C CA . ALA A 1 94 ? 1.393 -47 -20.312 1 96.31 94 ALA A CA 1
ATOM 676 C C . ALA A 1 94 ? 1.146 -47.75 -19 1 96.31 94 ALA A C 1
ATOM 678 O O . ALA A 1 94 ? 1.188 -48.969 -18.953 1 96.31 94 ALA A O 1
ATOM 679 N N . VAL A 1 95 ? 0.974 -47.031 -17.906 1 97.69 95 VAL A N 1
ATOM 680 C CA . VAL A 1 95 ? 0.318 -47.562 -16.719 1 97.69 95 VAL A CA 1
ATOM 681 C C . VAL A 1 95 ? -1.188 -47.312 -16.812 1 97.69 95 VAL A C 1
ATOM 683 O O . VAL A 1 95 ? -1.652 -46.188 -16.625 1 97.69 95 VAL A O 1
ATOM 686 N N . THR A 1 96 ? -1.973 -48.312 -17.047 1 96.94 96 THR A N 1
ATOM 687 C CA . THR A 1 96 ? -3.395 -48.219 -17.359 1 96.94 96 THR A CA 1
ATOM 688 C C . THR A 1 96 ? -4.211 -47.969 -16.094 1 96.94 96 THR A C 1
ATOM 690 O O . THR A 1 96 ? -3.697 -48.125 -14.977 1 96.94 96 THR A O 1
ATOM 693 N N . GLU A 1 97 ? -5.41 -47.656 -16.344 1 96.94 97 GLU A N 1
ATOM 694 C CA . GLU A 1 97 ? -6.359 -47.5 -15.25 1 96.94 97 GLU A CA 1
ATOM 695 C C . GLU A 1 97 ? -6.43 -48.781 -14.398 1 96.94 97 GLU A C 1
ATOM 697 O O . GLU A 1 97 ? -6.375 -48.688 -13.164 1 96.94 97 GLU A O 1
ATOM 702 N N . ALA A 1 98 ? -6.535 -49.844 -14.977 1 96.62 98 ALA A N 1
ATOM 703 C CA . ALA A 1 98 ? -6.633 -51.125 -14.281 1 96.62 98 ALA A CA 1
ATOM 704 C C . ALA A 1 98 ? -5.387 -51.406 -13.445 1 96.62 98 ALA A C 1
ATOM 706 O O . ALA A 1 98 ? -5.477 -51.938 -12.336 1 96.62 98 ALA A O 1
ATOM 707 N N . GLN A 1 99 ? -4.285 -51.031 -13.961 1 96.5 99 GLN A N 1
ATOM 708 C CA . GLN A 1 99 ? -3.02 -51.281 -13.266 1 96.5 99 GLN A CA 1
ATOM 709 C C . GLN A 1 99 ? -2.887 -50.375 -12.047 1 96.5 99 GLN A C 1
ATOM 711 O O . GLN A 1 99 ? -2.094 -50.625 -11.148 1 96.5 99 GLN A O 1
ATOM 716 N N . SER A 1 100 ? -3.602 -49.312 -12.023 1 97.06 100 SER A N 1
ATOM 717 C CA . SER A 1 100 ? -3.508 -48.344 -10.938 1 97.06 100 SER A CA 1
ATOM 718 C C . SER A 1 100 ? -4.605 -48.562 -9.906 1 97.06 100 SER A C 1
ATOM 720 O O . SER A 1 100 ? -4.801 -47.719 -9.016 1 97.06 100 SER A O 1
ATOM 722 N N . ALA A 1 101 ? -5.316 -49.594 -9.969 1 96.38 101 ALA A N 1
ATOM 723 C CA . ALA A 1 101 ? -6.441 -49.875 -9.078 1 96.38 101 ALA A CA 1
ATOM 724 C C . ALA A 1 101 ? -5.969 -50.562 -7.797 1 96.38 101 ALA A C 1
ATOM 726 O O . ALA A 1 101 ? -4.852 -51.094 -7.738 1 96.38 101 ALA A O 1
ATOM 727 N N . HIS A 1 102 ? -6.742 -50.438 -6.754 1 95.69 102 HIS A N 1
ATOM 728 C CA . HIS A 1 102 ? -6.645 -51.156 -5.492 1 95.69 102 HIS A CA 1
ATOM 729 C C . HIS A 1 102 ? -5.387 -50.781 -4.727 1 95.69 102 HIS A C 1
ATOM 731 O O . HIS A 1 102 ? -4.738 -51.625 -4.105 1 95.69 102 HIS A O 1
ATOM 737 N N . LEU A 1 103 ? -4.988 -49.594 -4.855 1 97.62 103 LEU A N 1
ATOM 738 C CA . LEU A 1 103 ? -3.938 -49.062 -3.992 1 97.62 103 LEU A CA 1
ATOM 739 C C . LEU A 1 103 ? -4.461 -48.812 -2.582 1 97.62 103 LEU A C 1
ATOM 741 O O . LEU A 1 103 ? -5.648 -48.531 -2.396 1 97.62 103 LEU A O 1
ATOM 745 N N . ALA A 1 104 ? -3.561 -48.938 -1.625 1 97.75 104 ALA A N 1
ATOM 746 C CA . ALA A 1 104 ? -3.918 -48.656 -0.243 1 97.75 104 ALA A CA 1
ATOM 747 C C . ALA A 1 104 ? -4.301 -47.188 -0.091 1 97.75 104 ALA A C 1
ATOM 749 O O . ALA A 1 104 ? -3.807 -46.312 -0.829 1 97.75 104 ALA A O 1
ATOM 750 N N . ASN A 1 105 ? -5.215 -46.875 0.867 1 98.44 105 ASN A N 1
ATOM 751 C CA . ASN A 1 105 ? -5.578 -45.5 1.215 1 98.44 105 ASN A CA 1
ATOM 752 C C . ASN A 1 105 ? -4.438 -44.812 1.938 1 98.44 105 ASN A C 1
ATOM 754 O O . ASN A 1 105 ? -4.531 -44.531 3.137 1 98.44 105 ASN A O 1
ATOM 758 N N . ALA A 1 106 ? -3.416 -44.438 1.228 1 97.62 106 ALA A N 1
ATOM 759 C CA . ALA A 1 106 ? -2.176 -43.812 1.69 1 97.62 106 ALA A CA 1
ATOM 760 C C . ALA A 1 106 ? -1.402 -43.188 0.527 1 97.62 106 ALA A C 1
ATOM 762 O O . ALA A 1 106 ? -1.814 -43.312 -0.629 1 97.62 106 ALA A O 1
ATOM 763 N N . THR A 1 107 ? -0.385 -42.5 0.88 1 97.56 107 THR A N 1
ATOM 764 C CA . THR A 1 107 ? 0.502 -42.031 -0.179 1 97.56 107 THR A CA 1
ATOM 765 C C . THR A 1 107 ? 1.28 -43.188 -0.787 1 97.56 107 THR A C 1
ATOM 767 O O . THR A 1 107 ? 1.443 -44.25 -0.152 1 97.56 107 THR A O 1
ATOM 770 N N . PHE A 1 108 ? 1.711 -43 -2.018 1 97.56 108 PHE A N 1
ATOM 771 C CA . PHE A 1 108 ? 2.529 -44.031 -2.668 1 97.56 108 PHE A CA 1
ATOM 772 C C . PHE A 1 108 ? 3.578 -43.375 -3.566 1 97.56 108 PHE A C 1
ATOM 774 O O . P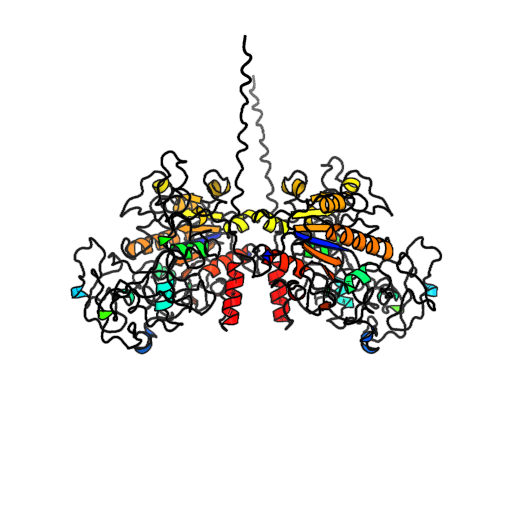HE A 1 108 ? 3.391 -42.281 -4.051 1 97.56 108 PHE A O 1
ATOM 781 N N . ALA A 1 109 ? 4.641 -44.094 -3.785 1 97.81 109 ALA A N 1
ATOM 782 C CA . ALA A 1 109 ? 5.715 -43.625 -4.66 1 97.81 109 ALA A CA 1
ATOM 783 C C . ALA A 1 109 ? 5.465 -44.062 -6.105 1 97.81 109 ALA A C 1
ATOM 785 O O . ALA A 1 109 ? 5.414 -45.25 -6.41 1 97.81 109 ALA A O 1
ATOM 786 N N . ILE A 1 110 ? 5.375 -43.125 -6.977 1 98.25 110 ILE A N 1
ATOM 787 C CA . ILE A 1 110 ? 5.137 -43.375 -8.391 1 98.25 110 ILE A CA 1
ATOM 788 C C . ILE A 1 110 ? 6.332 -44.125 -9 1 98.25 110 ILE A C 1
ATOM 790 O O . ILE A 1 110 ? 6.168 -44.969 -9.867 1 98.25 110 ILE A O 1
ATOM 794 N N . ASP A 1 111 ? 7.477 -43.844 -8.461 1 98.06 111 ASP A N 1
ATOM 795 C CA . ASP A 1 111 ? 8.719 -44.375 -9.023 1 98.06 111 ASP A CA 1
ATOM 796 C C . ASP A 1 111 ? 9.211 -45.594 -8.25 1 98.06 111 ASP A C 1
ATOM 798 O O . ASP A 1 111 ? 10.375 -46 -8.383 1 98.06 111 ASP A O 1
ATOM 802 N N . ASP A 1 112 ? 8.453 -46.156 -7.391 1 96.81 112 ASP A N 1
ATOM 803 C CA . ASP A 1 112 ? 8.844 -47.344 -6.668 1 96.81 112 ASP A CA 1
ATOM 804 C C . ASP A 1 112 ? 9.172 -48.5 -7.637 1 96.81 112 ASP A C 1
ATOM 806 O O . ASP A 1 112 ? 8.305 -48.938 -8.391 1 96.81 112 ASP A O 1
ATOM 810 N N . PRO A 1 113 ? 10.359 -48.969 -7.527 1 95.81 113 PRO A N 1
ATOM 811 C CA . PRO A 1 113 ? 10.734 -50.062 -8.445 1 95.81 113 PRO A CA 1
ATOM 812 C C . PRO A 1 113 ? 9.875 -51.312 -8.266 1 95.81 113 PRO A C 1
ATOM 814 O O . PRO A 1 113 ? 9.758 -52.125 -9.18 1 95.81 113 PRO A O 1
ATOM 817 N N . LYS A 1 114 ? 9.297 -51.469 -7.16 1 95.81 114 LYS A N 1
ATOM 818 C CA . LYS A 1 114 ? 8.453 -52.625 -6.879 1 95.81 114 LYS A CA 1
ATOM 819 C C . LYS A 1 114 ? 6.988 -52.344 -7.195 1 95.81 114 LYS A C 1
ATOM 821 O O . LYS A 1 114 ? 6.125 -53.219 -7.043 1 95.81 114 LYS A O 1
ATOM 826 N N . GLY A 1 115 ? 6.758 -51.094 -7.594 1 95.19 115 GLY A N 1
ATOM 827 C CA . GLY A 1 115 ? 5.422 -50.656 -7.957 1 95.19 115 GLY A CA 1
ATOM 828 C C . GLY A 1 115 ? 5.289 -50.281 -9.422 1 95.19 115 GLY A C 1
ATOM 829 O O . GLY A 1 115 ? 5.613 -51.094 -10.297 1 95.19 115 GLY A O 1
ATOM 830 N N . PHE A 1 116 ? 4.871 -49.031 -9.656 1 96.44 116 PHE A N 1
ATOM 831 C CA . PHE A 1 116 ? 4.664 -48.562 -11.031 1 96.44 116 PHE A CA 1
ATOM 832 C C . PHE A 1 116 ? 5.996 -48.344 -11.734 1 96.44 116 PHE A C 1
ATOM 834 O O . PHE A 1 116 ? 6.082 -48.469 -12.961 1 96.44 116 PHE A O 1
ATOM 841 N N . ASN A 1 117 ? 6.969 -47.969 -10.969 1 97 117 ASN A N 1
ATOM 842 C CA . ASN A 1 117 ? 8.328 -47.719 -11.461 1 97 117 ASN A CA 1
ATOM 843 C C . ASN A 1 117 ? 8.359 -46.656 -12.555 1 97 117 ASN A C 1
ATOM 845 O O . ASN A 1 117 ? 9.047 -46.844 -13.562 1 97 117 ASN A O 1
ATOM 849 N N . GLU A 1 118 ? 7.562 -45.656 -12.492 1 96.75 118 GLU A N 1
ATOM 850 C CA . GLU A 1 118 ? 7.578 -44.531 -13.414 1 96.75 118 GLU A CA 1
ATOM 851 C C . GLU A 1 118 ? 8.43 -43.406 -12.875 1 96.75 118 GLU A C 1
ATOM 853 O O . GLU A 1 118 ? 8.086 -42.781 -11.859 1 96.75 118 GLU A O 1
ATOM 858 N N . GLY A 1 119 ? 9.469 -43.062 -13.578 1 96.31 119 GLY A N 1
ATOM 859 C CA . GLY A 1 119 ? 10.383 -42.031 -13.117 1 96.31 119 GLY A CA 1
ATOM 860 C C . GLY A 1 119 ? 9.898 -40.625 -13.414 1 96.31 119 GLY A C 1
ATOM 861 O O . GLY A 1 119 ? 8.859 -40.469 -14.055 1 96.31 119 GLY A O 1
ATOM 862 N N . THR A 1 120 ? 10.68 -39.656 -12.945 1 97.19 120 THR A N 1
ATOM 863 C CA . THR A 1 120 ? 10.328 -38.25 -13.086 1 97.19 120 THR A CA 1
ATOM 864 C C . THR A 1 120 ? 10.469 -37.812 -14.531 1 97.19 120 THR A C 1
ATOM 866 O O . THR A 1 120 ? 10.07 -36.688 -14.883 1 97.19 120 THR A O 1
ATOM 869 N N . ASN A 1 121 ? 11.008 -38.594 -15.414 1 96.5 121 ASN A N 1
ATOM 870 C CA . ASN A 1 121 ? 11.156 -38.312 -16.828 1 96.5 121 ASN A CA 1
ATOM 871 C C . ASN A 1 121 ? 9.945 -38.75 -17.641 1 96.5 121 ASN A C 1
ATOM 873 O O . ASN A 1 121 ? 9.906 -38.594 -18.859 1 96.5 121 ASN A O 1
ATOM 877 N N . VAL A 1 122 ? 8.984 -39.312 -16.969 1 96.75 122 VAL A N 1
ATOM 878 C CA . VAL A 1 122 ? 7.77 -39.781 -17.625 1 96.75 122 VAL A CA 1
ATOM 879 C C . VAL A 1 122 ? 6.625 -38.812 -17.375 1 96.75 122 VAL A C 1
ATOM 881 O O . VAL A 1 122 ? 6.387 -38.406 -16.234 1 96.75 122 VAL A O 1
ATOM 884 N N . VAL A 1 123 ? 5.918 -38.438 -18.469 1 96.12 123 VAL A N 1
ATOM 885 C CA . VAL A 1 123 ? 4.75 -37.594 -18.359 1 96.12 123 VAL A CA 1
ATOM 886 C C . VAL A 1 123 ? 3.59 -38.375 -17.734 1 96.12 123 VAL A C 1
ATOM 888 O O . VAL A 1 123 ? 3.258 -39.469 -18.188 1 96.12 123 VAL A O 1
ATOM 891 N N . THR A 1 124 ? 3.051 -37.844 -16.703 1 96.5 124 THR A N 1
ATOM 892 C CA . THR A 1 124 ? 1.897 -38.469 -16.078 1 96.5 124 THR A CA 1
ATOM 893 C C . THR A 1 124 ? 0.602 -37.781 -16.516 1 96.5 124 THR A C 1
ATOM 895 O O . THR A 1 124 ? 0.631 -36.781 -17.234 1 96.5 124 THR A O 1
ATOM 898 N N . HIS A 1 125 ? -0.464 -38.406 -16.125 1 95.12 125 HIS A N 1
ATOM 899 C CA . HIS A 1 125 ? -1.799 -37.844 -16.312 1 95.12 125 HIS A CA 1
ATOM 900 C C . HIS A 1 125 ? -1.928 -36.5 -15.625 1 95.12 125 HIS A C 1
ATOM 902 O O . HIS A 1 125 ? -1.302 -36.281 -14.586 1 95.12 125 HIS A O 1
ATOM 908 N N . ASP A 1 126 ? -2.662 -35.594 -16.266 1 95.19 126 ASP A N 1
ATOM 909 C CA . ASP A 1 126 ? -2.936 -34.312 -15.648 1 95.19 126 ASP A CA 1
ATOM 910 C C . ASP A 1 126 ? -3.955 -34.438 -14.523 1 95.19 126 ASP A C 1
ATOM 912 O O . ASP A 1 126 ? -4.758 -35.375 -14.508 1 95.19 126 ASP A O 1
ATOM 916 N N . LEU A 1 127 ? -3.889 -33.562 -13.516 1 97.44 127 LEU A N 1
ATOM 917 C CA . LEU A 1 127 ? -4.812 -33.531 -12.391 1 97.44 127 LEU A CA 1
ATOM 918 C C . LEU A 1 127 ? -5.559 -32.188 -12.359 1 97.44 127 LEU A C 1
ATOM 920 O O . LEU A 1 127 ? -5 -31.156 -12.703 1 97.44 127 LEU A O 1
ATOM 924 N N . TRP A 1 128 ? -6.785 -32.219 -11.82 1 94.06 128 TRP A N 1
ATOM 925 C CA . TRP A 1 128 ? -7.492 -30.984 -11.539 1 94.06 128 TRP A CA 1
ATOM 926 C C . TRP A 1 128 ? -6.73 -30.141 -10.523 1 94.06 128 TRP A C 1
ATOM 928 O O . TRP A 1 128 ? -6.281 -30.656 -9.5 1 94.06 128 TRP A O 1
ATOM 938 N N . HIS A 1 129 ? -6.551 -28.922 -10.781 1 95.12 129 HIS A N 1
ATOM 939 C CA . HIS A 1 129 ? -6.105 -27.859 -9.891 1 95.12 129 HIS A CA 1
ATOM 940 C C . HIS A 1 129 ? -6.918 -26.578 -10.094 1 95.12 129 HIS A C 1
ATOM 942 O O . HIS A 1 129 ? -6.422 -25.609 -10.664 1 95.12 129 HIS A O 1
ATOM 948 N N . ARG A 1 130 ? -8.109 -26.656 -9.555 1 98.19 130 ARG A N 1
ATOM 949 C CA . ARG A 1 130 ? -9.156 -25.656 -9.734 1 98.19 130 ARG A CA 1
ATOM 950 C C . ARG A 1 130 ? -9.555 -25.031 -8.406 1 98.19 130 ARG A C 1
ATOM 952 O O . ARG A 1 130 ? -9.391 -25.641 -7.352 1 98.19 130 ARG A O 1
ATOM 959 N N . PHE A 1 131 ? -10.133 -23.906 -8.477 1 98.75 131 PHE A N 1
ATOM 960 C CA . PHE A 1 131 ? -10.312 -23 -7.344 1 98.75 131 PHE A CA 1
ATOM 961 C C . PHE A 1 131 ? -11.188 -23.641 -6.277 1 98.75 131 PHE A C 1
ATOM 963 O O . PHE A 1 131 ? -10.758 -23.828 -5.137 1 98.75 131 PHE A O 1
ATOM 970 N N . TYR A 1 132 ? -12.414 -23.984 -6.578 1 98.81 132 TYR A N 1
ATOM 971 C CA . TYR A 1 132 ? -13.344 -24.516 -5.594 1 98.81 132 TYR A CA 1
ATOM 972 C C . TYR A 1 132 ? -12.992 -25.953 -5.238 1 98.81 132 TYR A C 1
ATOM 974 O O . TYR A 1 132 ? -13.094 -26.359 -4.078 1 98.81 132 TYR A O 1
ATOM 982 N N . GLN A 1 133 ? -12.57 -26.734 -6.215 1 98.69 133 GLN A N 1
ATOM 983 C CA . GLN A 1 133 ? -12.18 -28.125 -5.961 1 98.69 133 GLN A CA 1
ATOM 984 C C . GLN A 1 133 ? -11.078 -28.188 -4.914 1 98.69 133 GLN A C 1
ATOM 986 O O . GLN A 1 133 ? -11.125 -29.031 -4.012 1 98.69 133 GLN A O 1
ATOM 991 N N . GLU A 1 134 ? -10.117 -27.312 -5.047 1 98.69 134 GLU A N 1
ATOM 992 C CA . GLU A 1 134 ? -9.039 -27.344 -4.066 1 98.69 134 GLU A CA 1
ATOM 993 C C . GLU A 1 134 ? -9.555 -27.031 -2.664 1 98.69 134 GLU A C 1
ATOM 995 O O . GLU A 1 134 ? -9.094 -27.625 -1.686 1 98.69 134 GLU A O 1
ATOM 1000 N N . GLN A 1 135 ? -10.422 -26.062 -2.586 1 98.69 135 GLN A N 1
ATOM 1001 C CA . GLN A 1 135 ? -11 -25.766 -1.283 1 98.69 135 GLN A CA 1
ATOM 1002 C C . GLN A 1 135 ? -11.727 -26.969 -0.709 1 98.69 135 GLN A C 1
ATOM 1004 O O . GLN A 1 135 ? -11.594 -27.281 0.479 1 98.69 135 GLN A O 1
ATOM 1009 N N . MET A 1 136 ? -12.445 -27.672 -1.529 1 98.69 136 MET A N 1
ATOM 1010 C CA . MET A 1 136 ? -13.156 -28.875 -1.114 1 98.69 136 MET A CA 1
ATOM 1011 C C . MET A 1 136 ? -12.172 -29.984 -0.74 1 98.69 136 MET A C 1
ATOM 1013 O O . MET A 1 136 ? -12.398 -30.734 0.214 1 98.69 136 MET A O 1
ATOM 1017 N N . GLN A 1 137 ? -11.102 -30.078 -1.445 1 98.69 137 GLN A N 1
ATOM 1018 C CA . GLN A 1 137 ? -10.039 -31.047 -1.173 1 98.69 137 GLN A CA 1
ATOM 1019 C C . GLN A 1 137 ? -9.383 -30.781 0.177 1 98.69 137 GLN A C 1
ATOM 1021 O O . GLN A 1 137 ? -9.141 -31.703 0.952 1 98.69 137 GLN A O 1
ATOM 1026 N N . ILE A 1 138 ? -9.094 -29.547 0.452 1 98.44 138 ILE A N 1
ATOM 1027 C CA . ILE A 1 138 ? -8.453 -29.125 1.692 1 98.44 138 ILE A CA 1
ATOM 1028 C C . ILE A 1 138 ? -9.375 -29.422 2.875 1 98.44 138 ILE A C 1
ATOM 1030 O O . ILE A 1 138 ? -8.906 -29.781 3.955 1 98.44 138 ILE A O 1
ATOM 1034 N N . ASP A 1 139 ? -10.719 -29.25 2.664 1 98 139 ASP A N 1
ATOM 1035 C CA . ASP A 1 139 ? -11.734 -29.609 3.658 1 98 139 ASP A CA 1
ATOM 1036 C C . ASP A 1 139 ? -11.445 -28.922 4.996 1 98 139 ASP A C 1
ATOM 1038 O O . ASP A 1 139 ? -11.312 -29.594 6.02 1 98 139 ASP A O 1
ATOM 1042 N N . GLY A 1 140 ? -11.352 -27.656 5.008 1 95.75 140 GLY A N 1
ATOM 1043 C CA . GLY A 1 140 ? -11.219 -26.875 6.23 1 95.75 140 GLY A CA 1
ATOM 1044 C C . GLY A 1 140 ? -9.883 -27.047 6.914 1 95.75 140 GLY A C 1
ATOM 1045 O O . GLY A 1 140 ? -9.781 -26.953 8.141 1 95.75 140 GLY A O 1
ATOM 1046 N N . GLY A 1 141 ? -8.867 -27.438 6.23 1 96.94 141 GLY A N 1
ATOM 1047 C CA . GLY A 1 141 ? -7.527 -27.516 6.785 1 96.94 141 GLY A CA 1
ATOM 1048 C C . GLY A 1 141 ? -7.117 -28.922 7.148 1 96.94 141 GLY A C 1
ATOM 1049 O O . GLY A 1 141 ? -6.039 -29.141 7.715 1 96.94 141 GLY A O 1
ATOM 1050 N N . LYS A 1 142 ? -7.859 -29.906 6.734 1 97.31 142 LYS A N 1
ATOM 1051 C CA . LYS A 1 142 ? -7.574 -31.297 7.094 1 97.31 142 LYS A CA 1
ATOM 1052 C C . LYS A 1 142 ? -6.824 -32 5.977 1 97.31 142 LYS A C 1
ATOM 1054 O O . LYS A 1 142 ? -6.199 -33.031 6.207 1 97.31 142 LYS A O 1
ATOM 1059 N N . ASN A 1 143 ? -6.945 -31.516 4.762 1 98.38 143 ASN A N 1
ATOM 1060 C CA . ASN A 1 143 ? -6.328 -32.094 3.576 1 98.38 143 ASN A CA 1
ATOM 1061 C C . ASN A 1 143 ? -6.672 -33.562 3.438 1 98.38 143 ASN A C 1
ATOM 1063 O O . ASN A 1 143 ? -5.805 -34.375 3.105 1 98.38 143 ASN A O 1
ATOM 1067 N N . ASP A 1 144 ? -7.914 -33.906 3.666 1 98.75 144 ASP A N 1
ATOM 1068 C CA . ASP A 1 144 ? -8.258 -35.344 3.688 1 98.75 144 ASP A CA 1
ATOM 1069 C C . ASP A 1 144 ? -9.336 -35.656 2.658 1 98.75 144 ASP A C 1
ATOM 1071 O O . ASP A 1 144 ? -9.953 -36.719 2.711 1 98.75 144 ASP A O 1
ATOM 1075 N N . LYS A 1 145 ? -9.539 -34.75 1.698 1 98.75 145 LYS A N 1
ATOM 1076 C CA . LYS A 1 145 ? -10.531 -35.031 0.668 1 98.75 145 LYS A CA 1
ATOM 1077 C C . LYS A 1 145 ? -9.977 -34.75 -0.725 1 98.75 145 LYS A C 1
ATOM 1079 O O . LYS A 1 145 ? -10.727 -34.375 -1.633 1 98.75 145 LYS A O 1
ATOM 1084 N N . PHE A 1 146 ? -8.711 -34.844 -0.875 1 98.75 146 PHE A N 1
ATOM 1085 C CA . PHE A 1 146 ? -8.109 -34.656 -2.193 1 98.75 146 PHE A CA 1
ATOM 1086 C C . PHE A 1 146 ? -8.617 -35.75 -3.15 1 98.75 146 PHE A C 1
ATOM 1088 O O . PHE A 1 146 ? -8.969 -35.438 -4.293 1 98.75 146 PHE A O 1
ATOM 1095 N N . VAL A 1 147 ? -8.711 -36.969 -2.688 1 98.69 147 VAL A N 1
ATOM 1096 C CA . VAL A 1 147 ? -9.156 -38.062 -3.533 1 98.69 147 VAL A CA 1
ATOM 1097 C C . VAL A 1 147 ? -10.641 -37.906 -3.852 1 98.69 147 VAL A C 1
ATOM 1099 O O . VAL A 1 147 ? -11.062 -38.094 -4.988 1 98.69 147 VAL A O 1
ATOM 1102 N N . ALA A 1 148 ? -11.375 -37.469 -2.918 1 98.75 148 ALA A N 1
ATOM 1103 C CA . ALA A 1 148 ? -12.828 -37.344 -3.053 1 98.75 148 ALA A CA 1
ATOM 1104 C C . ALA A 1 148 ? -13.203 -36.406 -4.18 1 98.75 148 ALA A C 1
ATOM 1106 O O . ALA A 1 148 ? -14.164 -36.656 -4.914 1 98.75 148 ALA A O 1
ATOM 1107 N N . TRP A 1 149 ? -12.414 -35.344 -4.281 1 98.5 149 TRP A N 1
ATOM 1108 C CA . TRP A 1 149 ? -12.852 -34.25 -5.156 1 98.5 149 TRP A CA 1
ATOM 1109 C C . TRP A 1 149 ? -11.82 -34 -6.246 1 98.5 149 TRP A C 1
ATOM 1111 O O . TRP A 1 149 ? -11.547 -32.844 -6.578 1 98.5 149 TRP A O 1
ATOM 1121 N N . ALA A 1 150 ? -11.234 -35.031 -6.766 1 97.94 150 ALA A N 1
ATOM 1122 C CA . ALA A 1 150 ? -10.281 -34.969 -7.867 1 97.94 150 ALA A CA 1
ATOM 1123 C C . ALA A 1 150 ? -10.789 -35.719 -9.086 1 97.94 150 ALA A C 1
ATOM 1125 O O . ALA A 1 150 ? -11.781 -36.438 -9 1 97.94 150 ALA A O 1
ATOM 1126 N N . ASP A 1 151 ? -10.117 -35.562 -10.227 1 97.94 151 ASP A N 1
ATOM 1127 C CA . ASP A 1 151 ? -10.484 -36.25 -11.461 1 97.94 151 ASP A CA 1
ATOM 1128 C C . ASP A 1 151 ? -9.445 -37.312 -11.812 1 97.94 151 ASP A C 1
ATOM 1130 O O . ASP A 1 151 ? -9.578 -38 -12.82 1 97.94 151 ASP A O 1
ATOM 1134 N N . SER A 1 152 ? -8.422 -37.5 -10.953 1 97.5 152 SER A N 1
ATOM 1135 C CA . SER A 1 152 ? -7.297 -38.344 -11.336 1 97.5 152 SER A CA 1
ATOM 1136 C C . SER A 1 152 ? -7.137 -39.531 -10.375 1 97.5 152 SER A C 1
ATOM 1138 O O . SER A 1 152 ? -6.086 -40.156 -10.336 1 97.5 152 SER A O 1
ATOM 1140 N N . GLY A 1 153 ? -8.148 -39.719 -9.57 1 97.38 153 GLY A N 1
ATOM 1141 C CA . GLY A 1 153 ? -8.164 -40.875 -8.68 1 97.38 153 GLY A CA 1
ATOM 1142 C C . GLY A 1 153 ? -6.988 -40.875 -7.715 1 97.38 153 GLY A C 1
ATOM 1143 O O . GLY A 1 153 ? -6.723 -39.906 -7.027 1 97.38 153 GLY A O 1
ATOM 1144 N N . SER A 1 154 ? -6.273 -42 -7.73 1 97.12 154 SER A N 1
ATOM 1145 C CA . SER A 1 154 ? -5.203 -42.25 -6.773 1 97.12 154 SER A CA 1
ATOM 1146 C C . SER A 1 154 ? -4.016 -41.312 -7.02 1 97.12 154 SER A C 1
ATOM 1148 O O . SER A 1 154 ? -3.213 -41.062 -6.117 1 97.12 154 SER A O 1
ATOM 1150 N N . LEU A 1 155 ? -3.902 -40.781 -8.203 1 98.06 155 LEU A N 1
ATOM 1151 C CA . LEU A 1 155 ? -2.684 -40.094 -8.602 1 98.06 155 LEU A CA 1
ATOM 1152 C C . LEU A 1 155 ? -2.428 -38.875 -7.711 1 98.06 155 LEU A C 1
ATOM 1154 O O . LEU A 1 155 ? -1.274 -38.5 -7.484 1 98.06 155 LEU A O 1
ATOM 1158 N N . VAL A 1 156 ? -3.469 -38.281 -7.121 1 98.38 156 VAL A N 1
ATOM 1159 C CA . VAL A 1 156 ? -3.332 -37.125 -6.281 1 98.38 156 VAL A CA 1
ATOM 1160 C C . VAL A 1 156 ? -2.436 -37.438 -5.082 1 98.38 156 VAL A C 1
ATOM 1162 O O . VAL A 1 156 ? -1.807 -36.531 -4.516 1 98.38 156 VAL A O 1
ATOM 1165 N N . MET A 1 157 ? -2.326 -38.719 -4.688 1 98.5 157 MET A N 1
ATOM 1166 C CA . MET A 1 157 ? -1.575 -39.125 -3.506 1 98.5 157 MET A CA 1
ATOM 1167 C C . MET A 1 157 ? -0.167 -39.562 -3.885 1 98.5 157 MET A C 1
ATOM 1169 O O . MET A 1 157 ? 0.602 -40.031 -3.027 1 98.5 157 MET A O 1
ATOM 1173 N N . GLY A 1 158 ? 0.136 -39.5 -5.156 1 98.19 158 GLY A N 1
ATOM 1174 C CA . GLY A 1 158 ? 1.427 -39.938 -5.641 1 98.19 158 GLY A CA 1
ATOM 1175 C C . GLY A 1 158 ? 2.555 -38.969 -5.359 1 98.19 158 GLY A C 1
ATOM 1176 O O . GLY A 1 158 ? 2.365 -37.75 -5.434 1 98.19 158 GLY A O 1
ATOM 1177 N N . HIS A 1 159 ? 3.721 -39.5 -5.043 1 98.19 159 HIS A N 1
ATOM 1178 C CA . HIS A 1 159 ? 4.934 -38.719 -4.863 1 98.19 159 HIS A CA 1
ATOM 1179 C C . HIS A 1 159 ? 6.137 -39.406 -5.492 1 98.19 159 HIS A C 1
ATOM 1181 O O . HIS A 1 159 ? 6.035 -40.562 -5.953 1 98.19 159 HIS A O 1
ATOM 1187 N N . TYR A 1 160 ? 7.227 -38.656 -5.625 1 98.25 160 TYR A N 1
ATOM 1188 C CA . TYR A 1 160 ? 8.492 -39.188 -6.125 1 98.25 160 TYR A CA 1
ATOM 1189 C C . TYR A 1 160 ? 9.57 -39.125 -5.051 1 98.25 160 TYR A C 1
ATOM 1191 O O . TYR A 1 160 ? 9.414 -38.438 -4.039 1 98.25 160 TYR A O 1
ATOM 1199 N N . ASP A 1 161 ? 10.539 -39.969 -5.215 1 97 161 ASP A N 1
ATOM 1200 C CA . ASP A 1 161 ? 11.828 -39.688 -4.598 1 97 161 ASP A CA 1
ATOM 1201 C C . ASP A 1 161 ? 12.594 -38.625 -5.391 1 97 161 ASP A C 1
ATOM 1203 O O . ASP A 1 161 ? 13.164 -38.938 -6.445 1 97 161 ASP A O 1
ATOM 1207 N N . GLY A 1 162 ? 12.609 -37.469 -4.855 1 96.25 162 GLY A N 1
ATOM 1208 C CA . GLY A 1 162 ? 13.195 -36.344 -5.574 1 96.25 162 GLY A CA 1
ATOM 1209 C C . GLY A 1 162 ? 14.703 -36.25 -5.422 1 96.25 162 GLY A C 1
ATOM 1210 O O . GLY A 1 162 ? 15.328 -35.312 -5.934 1 96.25 162 GLY A O 1
ATOM 1211 N N . SER A 1 163 ? 15.391 -37.156 -4.816 1 96.69 163 SER A N 1
ATOM 1212 C CA . SER A 1 163 ? 16.781 -37 -4.387 1 96.69 163 SER A CA 1
ATOM 1213 C C . SER A 1 163 ? 17.719 -36.969 -5.582 1 96.69 163 SER A C 1
ATOM 1215 O O . SER A 1 163 ? 18.875 -36.531 -5.465 1 96.69 163 SER A O 1
ATOM 1217 N N . ASN A 1 164 ? 17.25 -37.438 -6.715 1 94.94 164 ASN A N 1
ATOM 1218 C CA . ASN A 1 164 ? 18.109 -37.438 -7.887 1 94.94 164 ASN A CA 1
ATOM 1219 C C . ASN A 1 164 ? 17.859 -36.219 -8.781 1 94.94 164 ASN A C 1
ATOM 1221 O O . ASN A 1 164 ? 18.5 -36.062 -9.828 1 94.94 164 ASN A O 1
ATOM 1225 N N . LEU A 1 165 ? 16.953 -35.406 -8.43 1 97.75 165 LEU A N 1
ATOM 1226 C CA . LEU A 1 165 ? 16.656 -34.188 -9.211 1 97.75 165 LEU A CA 1
ATOM 1227 C C . LEU A 1 165 ? 17.766 -33.156 -9.023 1 97.75 165 LEU A C 1
ATOM 1229 O O . LEU A 1 165 ? 18.281 -33 -7.918 1 97.75 165 LEU A O 1
ATOM 1233 N N . PRO A 1 166 ? 18.125 -32.469 -10.094 1 98.12 166 PRO A N 1
ATOM 1234 C CA . PRO A 1 166 ? 19.141 -31.438 -9.992 1 98.12 166 PRO A CA 1
ATOM 1235 C C . PRO A 1 166 ? 18.781 -30.344 -8.977 1 98.12 166 PRO A C 1
ATOM 1237 O O . PRO A 1 166 ? 19.656 -29.875 -8.25 1 98.12 166 PRO A O 1
ATOM 1240 N N . MET A 1 167 ? 17.578 -29.969 -8.852 1 98.62 167 MET A N 1
ATOM 1241 C CA . MET A 1 167 ? 17.188 -28.922 -7.914 1 98.62 167 MET A CA 1
ATOM 1242 C C . MET A 1 167 ? 17.312 -29.406 -6.473 1 98.62 167 MET A C 1
ATOM 1244 O O . MET A 1 167 ? 17.391 -28.609 -5.543 1 98.62 167 MET A O 1
ATOM 1248 N N . TRP A 1 168 ? 17.281 -30.766 -6.281 1 98.62 168 TRP A N 1
ATOM 1249 C CA . TRP A 1 168 ? 17.531 -31.312 -4.953 1 98.62 168 TRP A CA 1
ATOM 1250 C C . TRP A 1 168 ? 18.906 -30.891 -4.453 1 98.62 168 TRP A C 1
ATOM 1252 O O . TRP A 1 168 ? 19.062 -30.5 -3.293 1 98.62 168 TRP A O 1
ATOM 1262 N N . ALA A 1 169 ? 19.875 -30.969 -5.324 1 98.31 169 ALA A N 1
ATOM 1263 C CA . ALA A 1 169 ? 21.234 -30.578 -4.984 1 98.31 169 ALA A CA 1
ATOM 1264 C C . ALA A 1 169 ? 21.312 -29.078 -4.668 1 98.31 169 ALA A C 1
ATOM 1266 O O . ALA A 1 169 ? 22.047 -28.672 -3.771 1 98.31 169 ALA A O 1
ATOM 1267 N N . ILE A 1 170 ? 20.625 -28.297 -5.383 1 98.62 170 ILE A N 1
ATOM 1268 C CA . ILE A 1 170 ? 20.578 -26.859 -5.156 1 98.62 170 ILE A CA 1
ATOM 1269 C C . ILE A 1 170 ? 19.922 -26.562 -3.807 1 98.62 170 ILE A C 1
ATOM 1271 O O . ILE A 1 170 ? 20.391 -25.688 -3.068 1 98.62 170 ILE A O 1
ATOM 1275 N N . ALA A 1 171 ? 18.875 -27.328 -3.516 1 98.69 171 ALA A N 1
ATOM 1276 C CA . ALA A 1 171 ? 18.203 -27.188 -2.221 1 98.69 171 ALA A CA 1
ATOM 1277 C C . ALA A 1 171 ? 19.172 -27.5 -1.077 1 98.69 171 ALA A C 1
ATOM 1279 O O . ALA A 1 171 ? 19.109 -26.859 -0.021 1 98.69 171 ALA A O 1
ATOM 1280 N N . LYS A 1 172 ? 20.016 -28.484 -1.272 1 98.38 172 LYS A N 1
ATOM 1281 C CA . LYS A 1 172 ? 21 -28.844 -0.256 1 98.38 172 LYS A CA 1
ATOM 1282 C C . LYS A 1 172 ? 22.016 -27.734 -0.056 1 98.38 172 LYS A C 1
ATOM 1284 O O . LYS A 1 172 ? 22.5 -27.516 1.06 1 98.38 172 LYS A O 1
ATOM 1289 N N . LYS A 1 173 ? 22.312 -27.047 -1.097 1 98.44 173 LYS A N 1
ATOM 1290 C CA . LYS A 1 173 ? 23.344 -26.016 -1.073 1 98.44 173 LYS A CA 1
ATOM 1291 C C . LYS A 1 173 ? 22.812 -24.719 -0.481 1 98.44 173 LYS A C 1
ATOM 1293 O O . LYS A 1 173 ? 23.484 -24.062 0.316 1 98.44 173 LYS A O 1
ATOM 1298 N N . TYR A 1 174 ? 21.672 -24.328 -0.837 1 98.69 174 TYR A N 1
ATOM 1299 C CA . TYR A 1 174 ? 21.094 -23.047 -0.43 1 98.69 174 TYR A CA 1
ATOM 1300 C C . TYR A 1 174 ? 19.969 -23.266 0.586 1 98.69 174 TYR A C 1
ATOM 1302 O O . TYR A 1 174 ? 20.156 -23.953 1.591 1 98.69 174 TYR A O 1
ATOM 1310 N N . VAL A 1 175 ? 18.781 -22.516 0.349 1 98.81 175 VAL A N 1
ATOM 1311 C CA . VAL A 1 175 ? 17.688 -22.641 1.311 1 98.81 175 VAL A CA 1
ATOM 1312 C C . VAL A 1 175 ? 16.469 -23.266 0.628 1 98.81 175 VAL A C 1
ATOM 1314 O O . VAL A 1 175 ? 16.078 -22.828 -0.455 1 98.81 175 VAL A O 1
ATOM 1317 N N . LEU A 1 176 ? 15.953 -24.312 1.196 1 98.88 176 LEU A N 1
ATOM 1318 C CA . LEU A 1 176 ? 14.641 -24.844 0.848 1 98.88 176 LEU A CA 1
ATOM 1319 C C . LEU A 1 176 ? 13.586 -24.406 1.859 1 98.88 176 LEU A C 1
ATOM 1321 O O . LEU A 1 176 ? 13.766 -24.594 3.066 1 98.88 176 LEU A O 1
ATOM 1325 N N . ALA A 1 177 ? 12.547 -23.734 1.405 1 98.81 177 ALA A N 1
ATOM 1326 C CA . ALA A 1 177 ? 11.422 -23.391 2.277 1 98.81 177 ALA A CA 1
ATOM 1327 C C . ALA A 1 177 ? 10.375 -24.516 2.285 1 98.81 177 ALA A C 1
ATOM 1329 O O . ALA A 1 177 ? 9.859 -24.891 1.234 1 98.81 177 ALA A O 1
ATOM 1330 N N . ASP A 1 178 ? 10.031 -25.047 3.438 1 98.06 178 ASP A N 1
ATOM 1331 C CA . ASP A 1 178 ? 9.117 -26.188 3.465 1 98.06 178 ASP A CA 1
ATOM 1332 C C . ASP A 1 178 ? 7.762 -25.797 4.043 1 98.06 178 ASP A C 1
ATOM 1334 O O . ASP A 1 178 ? 6.949 -26.656 4.387 1 98.06 178 ASP A O 1
ATOM 1338 N N . ASN A 1 179 ? 7.531 -24.5 4.328 1 98.38 179 ASN A N 1
ATOM 1339 C CA . ASN A 1 179 ? 6.227 -23.922 4.637 1 98.38 179 ASN A CA 1
ATOM 1340 C C . ASN A 1 179 ? 5.891 -22.766 3.695 1 98.38 179 ASN A C 1
ATOM 1342 O O . ASN A 1 179 ? 5.57 -21.656 4.148 1 98.38 179 ASN A O 1
ATOM 1346 N N . PHE A 1 180 ? 6.027 -23.062 2.449 1 98.88 180 PHE A N 1
ATOM 1347 C CA . PHE A 1 180 ? 5.699 -22.125 1.374 1 98.88 180 PHE A CA 1
ATOM 1348 C C . PHE A 1 180 ? 4.426 -22.562 0.656 1 98.88 180 PHE A C 1
ATOM 1350 O O . PHE A 1 180 ? 4.348 -23.672 0.137 1 98.88 180 PHE A O 1
ATOM 1357 N N . PHE A 1 181 ? 3.445 -21.641 0.604 1 98.94 181 PHE A N 1
ATOM 1358 C CA . PHE A 1 181 ? 2.139 -21.984 0.056 1 98.94 181 PHE A CA 1
ATOM 1359 C C . PHE A 1 181 ? 1.859 -21.203 -1.219 1 98.94 181 PHE A C 1
ATOM 1361 O O . PHE A 1 181 ? 2.379 -20.094 -1.399 1 98.94 181 PHE A O 1
ATOM 1368 N N . GLN A 1 182 ? 1.082 -21.812 -2.133 1 98.88 182 GLN A N 1
ATOM 1369 C CA . GLN A 1 182 ? 0.649 -21.062 -3.303 1 98.88 182 GLN A CA 1
ATOM 1370 C C . GLN A 1 182 ? -0.236 -19.891 -2.9 1 98.88 182 GLN A C 1
ATOM 1372 O O . GLN A 1 182 ? -0.952 -19.953 -1.899 1 98.88 182 GLN A O 1
ATOM 1377 N N . GLY A 1 183 ? -0.242 -18.859 -3.635 1 98.75 183 GLY A N 1
ATOM 1378 C CA . GLY A 1 183 ? -0.874 -17.609 -3.25 1 98.75 183 GLY A CA 1
ATOM 1379 C C . GLY A 1 183 ? -2.389 -17.688 -3.242 1 98.75 183 GLY A C 1
ATOM 1380 O O . GLY A 1 183 ? -3.047 -16.969 -2.49 1 98.75 183 GLY A O 1
ATOM 1381 N N . ALA A 1 184 ? -2.939 -18.5 -4.07 1 98.88 184 ALA A N 1
ATOM 1382 C CA . ALA A 1 184 ? -4.383 -18.672 -4.199 1 98.88 184 ALA A CA 1
ATOM 1383 C C . ALA A 1 184 ? -4.758 -20.141 -4.359 1 98.88 184 ALA A C 1
ATOM 1385 O O . ALA A 1 184 ? -3.92 -20.969 -4.734 1 98.88 184 ALA A O 1
ATOM 1386 N N . PHE A 1 185 ? -6.043 -20.359 -4.031 1 98.75 185 PHE A N 1
ATOM 1387 C CA . PHE A 1 185 ? -6.574 -21.672 -4.398 1 98.75 185 PHE A CA 1
ATOM 1388 C C . PHE A 1 185 ? -6.605 -21.844 -5.914 1 98.75 185 PHE A C 1
ATOM 1390 O O . PHE A 1 185 ? -6.762 -20.859 -6.648 1 98.75 185 PHE A O 1
ATOM 1397 N N . GLY A 1 186 ? -6.445 -23.094 -6.27 1 97.5 186 GLY A N 1
ATOM 1398 C CA . GLY A 1 186 ? -6.723 -23.375 -7.672 1 97.5 186 GLY A CA 1
ATOM 1399 C C . GLY A 1 186 ? -5.477 -23.359 -8.539 1 97.5 186 GLY A C 1
ATOM 1400 O O . GLY A 1 186 ? -4.41 -23.797 -8.109 1 97.5 186 GLY A O 1
ATOM 1401 N N . GLY A 1 187 ? -5.66 -22.953 -9.836 1 97.75 187 GLY A N 1
ATOM 1402 C CA . GLY A 1 187 ? -4.691 -23.281 -10.867 1 97.75 187 GLY A CA 1
ATOM 1403 C C . GLY A 1 187 ? -3.766 -22.125 -11.211 1 97.75 187 GLY A C 1
ATOM 1404 O O . GLY A 1 187 ? -3.678 -21.156 -10.461 1 97.75 187 GLY A O 1
ATOM 1405 N N . SER A 1 188 ? -3.008 -22.328 -12.297 1 98.12 188 SER A N 1
ATOM 1406 C CA . SER A 1 188 ? -1.901 -21.484 -12.734 1 98.12 188 SER A CA 1
ATOM 1407 C C . SER A 1 188 ? -2.375 -20.062 -13.031 1 98.12 188 SER A C 1
ATOM 1409 O O . SER A 1 188 ? -1.708 -19.094 -12.664 1 98.12 188 SER A O 1
ATOM 1411 N N . PHE A 1 189 ? -3.545 -19.969 -13.625 1 98.5 189 PHE A N 1
ATOM 1412 C CA . PHE A 1 189 ? -4.062 -18.672 -14.039 1 98.5 189 PHE A CA 1
ATOM 1413 C C . PHE A 1 189 ? -4.129 -17.703 -12.852 1 98.5 189 PHE A C 1
ATOM 1415 O O . PHE A 1 189 ? -3.449 -16.688 -12.844 1 98.5 189 PHE A O 1
ATOM 1422 N N . LEU A 1 190 ? -4.824 -18.062 -11.828 1 98.81 190 LEU A N 1
ATOM 1423 C CA . LEU A 1 190 ? -5.047 -17.188 -10.688 1 98.81 190 LEU A CA 1
ATOM 1424 C C . LEU A 1 190 ? -3.756 -16.984 -9.898 1 98.81 190 LEU A C 1
ATOM 1426 O O . LEU A 1 190 ? -3.502 -15.891 -9.383 1 98.81 190 LEU A O 1
ATOM 1430 N N . ASN A 1 191 ? -2.941 -17.969 -9.773 1 98.88 191 ASN A N 1
ATOM 1431 C CA . ASN A 1 191 ? -1.718 -17.859 -8.992 1 98.88 191 ASN A CA 1
ATOM 1432 C C . ASN A 1 191 ? -0.688 -16.969 -9.695 1 98.88 191 ASN A C 1
ATOM 1434 O O . ASN A 1 191 ? 0.156 -16.359 -9.039 1 98.88 191 ASN A O 1
ATOM 1438 N N . HIS A 1 192 ? -0.756 -16.859 -11.039 1 98.88 192 HIS A N 1
ATOM 1439 C CA . HIS A 1 192 ? 0.084 -15.875 -11.727 1 98.88 192 HIS A CA 1
ATOM 1440 C C . HIS A 1 192 ? -0.391 -14.453 -11.445 1 98.88 192 HIS A C 1
ATOM 1442 O O . HIS A 1 192 ? 0.422 -13.531 -11.344 1 98.88 192 HIS A O 1
ATOM 1448 N N . PHE A 1 193 ? -1.715 -14.305 -11.312 1 98.81 193 PHE A N 1
ATOM 1449 C CA . PHE A 1 193 ? -2.223 -13 -10.891 1 98.81 193 PHE A CA 1
ATOM 1450 C C . PHE A 1 193 ? -1.729 -12.656 -9.4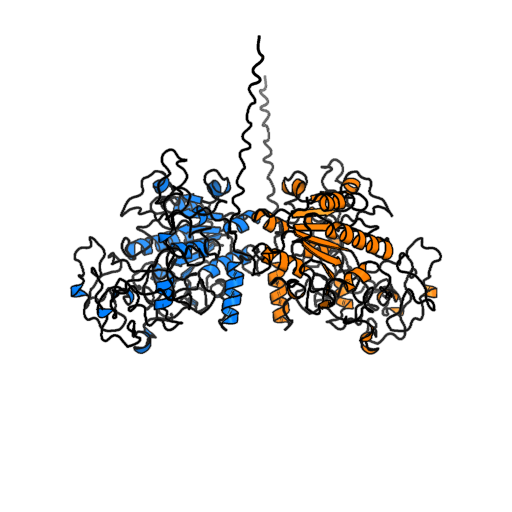92 1 98.81 193 PHE A C 1
ATOM 1452 O O . PHE A 1 193 ? -1.355 -11.516 -9.227 1 98.81 193 PHE A O 1
ATOM 1459 N N . MET A 1 194 ? -1.699 -13.656 -8.609 1 98.81 194 MET A N 1
ATOM 1460 C CA . MET A 1 194 ? -1.219 -13.422 -7.25 1 98.81 194 MET A CA 1
ATOM 1461 C C . MET A 1 194 ? 0.221 -12.922 -7.262 1 98.81 194 MET A C 1
ATOM 1463 O O . MET A 1 194 ? 0.6 -12.094 -6.43 1 98.81 194 MET A O 1
ATOM 1467 N N . LEU A 1 195 ? 0.999 -13.398 -8.156 1 98.88 195 LEU A N 1
ATOM 1468 C CA . LEU A 1 195 ? 2.391 -12.969 -8.25 1 98.88 195 LEU A CA 1
ATOM 1469 C C . LEU A 1 195 ? 2.49 -11.562 -8.844 1 98.88 195 LEU A C 1
ATOM 1471 O O . LEU A 1 195 ? 3.383 -10.797 -8.477 1 98.88 195 LEU A O 1
ATOM 1475 N N . ALA A 1 196 ? 1.558 -11.172 -9.719 1 98.81 196 ALA A N 1
ATOM 1476 C CA . ALA A 1 196 ? 1.646 -9.891 -10.422 1 98.81 196 ALA A CA 1
ATOM 1477 C C . ALA A 1 196 ? 1.042 -8.766 -9.586 1 98.81 196 ALA A C 1
ATOM 1479 O O . ALA A 1 196 ? 1.52 -7.629 -9.625 1 98.81 196 ALA A O 1
ATOM 1480 N N . CYS A 1 197 ? -0.02 -9.117 -8.805 1 98.5 197 CYS A N 1
ATOM 1481 C CA . CYS A 1 197 ? -0.732 -7.988 -8.219 1 98.5 197 CYS A CA 1
ATOM 1482 C C . CYS A 1 197 ? -1.415 -8.398 -6.918 1 98.5 197 CYS A C 1
ATOM 1484 O O . CYS A 1 197 ? -2.141 -7.602 -6.316 1 98.5 197 CYS A O 1
ATOM 1486 N N . ALA A 1 198 ? -1.171 -9.633 -6.445 1 98.5 198 ALA A N 1
ATOM 1487 C CA . ALA A 1 198 ? -1.886 -10.109 -5.266 1 98.5 198 ALA A CA 1
ATOM 1488 C C . ALA A 1 198 ? -3.379 -9.812 -5.371 1 98.5 198 ALA A C 1
ATOM 1490 O O . ALA A 1 198 ? -3.996 -9.336 -4.414 1 98.5 198 ALA A O 1
ATOM 1491 N N . CYS A 1 199 ? -3.955 -10.078 -6.57 1 97.94 199 CYS A N 1
ATOM 1492 C CA . CYS A 1 199 ? -5.355 -9.742 -6.801 1 97.94 199 CYS A CA 1
ATOM 1493 C C . CYS A 1 199 ? -6.066 -10.875 -7.539 1 97.94 199 CYS A C 1
ATOM 1495 O O . CYS A 1 199 ? -5.434 -11.844 -7.957 1 97.94 199 CYS A O 1
ATOM 1497 N N . ALA A 1 200 ? -7.375 -10.789 -7.531 1 98.06 200 ALA A N 1
ATOM 1498 C CA . ALA A 1 200 ? -8.219 -11.664 -8.344 1 98.06 200 ALA A CA 1
ATOM 1499 C C . ALA A 1 200 ? -8.914 -10.875 -9.453 1 98.06 200 ALA A C 1
ATOM 1501 O O . ALA A 1 200 ? -9.547 -9.852 -9.203 1 98.06 200 ALA A O 1
ATOM 1502 N N . PRO A 1 201 ? -8.75 -11.32 -10.688 1 98.19 201 PRO A N 1
ATOM 1503 C CA . PRO A 1 201 ? -9.344 -10.57 -11.797 1 98.19 201 PRO A CA 1
ATOM 1504 C C . PRO A 1 201 ? -10.867 -10.617 -11.805 1 98.19 201 PRO A C 1
ATOM 1506 O O . PRO A 1 201 ? -11.453 -11.594 -11.328 1 98.19 201 PRO A O 1
ATOM 1509 N N . TYR A 1 202 ? -11.445 -9.578 -12.336 1 97.62 202 TYR A N 1
ATOM 1510 C CA . TYR A 1 202 ? -12.891 -9.383 -12.344 1 97.62 202 TYR A CA 1
ATOM 1511 C C . TYR A 1 202 ? -13.438 -9.359 -13.766 1 97.62 202 TYR A C 1
ATOM 1513 O O . TYR A 1 202 ? -12.805 -8.805 -14.664 1 97.62 202 TYR A O 1
ATOM 1521 N N . TYR A 1 203 ? -14.562 -10.047 -14 1 98.31 203 TYR A N 1
ATOM 1522 C CA . TYR A 1 203 ? -15.297 -10.008 -15.258 1 98.31 203 TYR A CA 1
ATOM 1523 C C . TYR A 1 203 ? -16.594 -9.203 -15.117 1 98.31 203 TYR A C 1
ATOM 1525 O O . TYR A 1 203 ? -17.625 -9.75 -14.734 1 98.31 203 TYR A O 1
ATOM 1533 N N . PRO A 1 204 ? -16.578 -7.957 -15.523 1 96.62 204 PRO A N 1
ATOM 1534 C CA . PRO A 1 204 ? -17.781 -7.125 -15.32 1 96.62 204 PRO A CA 1
ATOM 1535 C C . PRO A 1 204 ? -19 -7.652 -16.062 1 96.62 204 PRO A C 1
ATOM 1537 O O . PRO A 1 204 ? -18.891 -8.062 -17.219 1 96.62 204 PRO A O 1
ATOM 1540 N N . ASN A 1 205 ? -20.141 -7.656 -15.422 1 97.38 205 ASN A N 1
ATOM 1541 C CA . ASN A 1 205 ? -21.422 -8.047 -15.984 1 97.38 205 ASN A CA 1
ATOM 1542 C C . ASN A 1 205 ? -21.359 -9.445 -16.609 1 97.38 205 ASN A C 1
ATOM 1544 O O . ASN A 1 205 ? -21.875 -9.664 -17.703 1 97.38 205 ASN A O 1
ATOM 1548 N N . ALA A 1 206 ? -20.656 -10.344 -15.906 1 98.25 206 ALA A N 1
ATOM 1549 C CA . ALA A 1 206 ? -20.438 -11.695 -16.422 1 98.25 206 ALA A CA 1
ATOM 1550 C C . ALA A 1 206 ? -21.766 -12.359 -16.766 1 98.25 206 ALA A C 1
ATOM 1552 O O . ALA A 1 206 ? -21.844 -13.125 -17.734 1 98.25 206 ALA A O 1
ATOM 1553 N N . ASP A 1 207 ? -22.875 -12.078 -16.047 1 98.19 207 ASP A N 1
ATOM 1554 C CA . ASP A 1 207 ? -24.156 -12.758 -16.188 1 98.19 207 ASP A CA 1
ATOM 1555 C C . ASP A 1 207 ? -24.875 -12.344 -17.469 1 98.19 207 ASP A C 1
ATOM 1557 O O . ASP A 1 207 ? -25.812 -13.008 -17.906 1 98.19 207 ASP A O 1
ATOM 1561 N N . THR A 1 208 ? -24.422 -11.242 -18.141 1 98.19 208 THR A N 1
ATOM 1562 C CA . THR A 1 208 ? -25.016 -10.773 -19.375 1 98.19 208 THR A CA 1
ATOM 1563 C C . THR A 1 208 ? -23.969 -10.703 -20.484 1 98.19 208 THR A C 1
ATOM 1565 O O . THR A 1 208 ? -24.141 -9.984 -21.484 1 98.19 208 THR A O 1
ATOM 1568 N N . SER A 1 209 ? -22.859 -11.328 -20.297 1 97.88 209 SER A N 1
ATOM 1569 C CA . SER A 1 209 ? -21.734 -11.344 -21.234 1 97.88 209 SER A CA 1
ATOM 1570 C C . SER A 1 209 ? -21.516 -12.734 -21.812 1 97.88 209 SER A C 1
ATOM 1572 O O . SER A 1 209 ? -22.156 -13.695 -21.391 1 97.88 209 SER A O 1
ATOM 1574 N N . PRO A 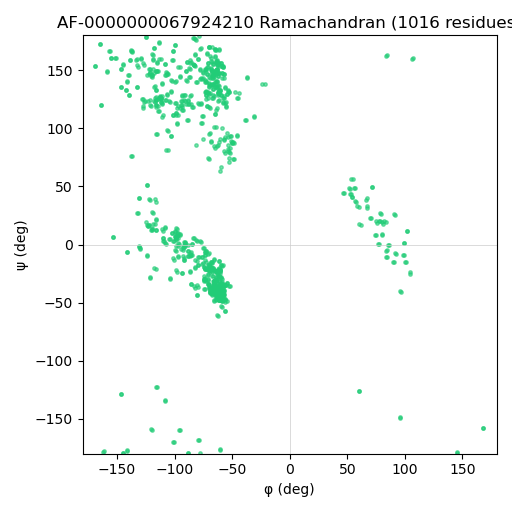1 210 ? -20.578 -12.906 -22.812 1 97.75 210 PRO A N 1
ATOM 1575 C CA . PRO A 1 210 ? -20.328 -14.203 -23.438 1 97.75 210 PRO A CA 1
ATOM 1576 C C . PRO A 1 210 ? -19.906 -15.273 -22.438 1 97.75 210 PRO A C 1
ATOM 1578 O O . PRO A 1 210 ? -20.078 -16.469 -22.688 1 97.75 210 PRO A O 1
ATOM 1581 N N . VAL A 1 211 ? -19.469 -14.93 -21.266 1 98.44 211 VAL A N 1
ATOM 1582 C CA . VAL A 1 211 ? -18.875 -15.859 -20.297 1 98.44 211 VAL A CA 1
ATOM 1583 C C . VAL A 1 211 ? -19.953 -16.406 -19.375 1 98.44 211 VAL A C 1
ATOM 1585 O O . VAL A 1 211 ? -19.688 -17.234 -18.516 1 98.44 211 VAL A O 1
ATOM 1588 N N . LYS A 1 212 ? -21.219 -16.078 -19.531 1 98.31 212 LYS A N 1
ATOM 1589 C CA . LYS A 1 212 ? -22.328 -16.328 -18.609 1 98.31 212 LYS A CA 1
ATOM 1590 C C . LYS A 1 212 ? -22.422 -17.828 -18.297 1 98.31 212 LYS A C 1
ATOM 1592 O O . LYS A 1 212 ? -22.75 -18.203 -17.156 1 98.31 212 LYS A O 1
ATOM 1597 N N . GLY A 1 213 ? -22.125 -18.656 -19.25 1 98.38 213 GLY A N 1
ATOM 1598 C CA . GLY A 1 213 ? -22.234 -20.094 -19.062 1 98.38 213 GLY A CA 1
ATOM 1599 C C . GLY A 1 213 ? -21.156 -20.672 -18.172 1 98.38 213 GLY A C 1
ATOM 1600 O O . GLY A 1 213 ? -21.219 -21.828 -17.766 1 98.38 213 GLY A O 1
ATOM 1601 N N . GLN A 1 214 ? -20.188 -19.812 -17.781 1 98.25 214 GLN A N 1
ATOM 1602 C CA . GLN A 1 214 ? -19.062 -20.281 -17 1 98.25 214 GLN A CA 1
ATOM 1603 C C . GLN A 1 214 ? -19.188 -19.859 -15.539 1 98.25 214 GLN A C 1
ATOM 1605 O O . GLN A 1 214 ? -18.25 -20.031 -14.75 1 98.25 214 GLN A O 1
ATOM 1610 N N . ILE A 1 215 ? -20.266 -19.25 -15.133 1 98.75 215 ILE A N 1
ATOM 1611 C CA . ILE A 1 215 ? -20.469 -18.875 -13.734 1 98.75 215 ILE A CA 1
ATOM 1612 C C . ILE A 1 215 ? -20.734 -20.125 -12.898 1 98.75 215 ILE A C 1
ATOM 1614 O O . ILE A 1 215 ? -21.703 -20.844 -13.148 1 98.75 215 ILE A O 1
ATOM 1618 N N . ALA A 1 216 ? -19.938 -20.406 -11.969 1 98.81 216 ALA A N 1
ATOM 1619 C CA . ALA A 1 216 ? -20.016 -21.594 -11.125 1 98.81 216 ALA A CA 1
ATOM 1620 C C . ALA A 1 216 ? -21.266 -21.578 -10.25 1 98.81 216 ALA A C 1
ATOM 1622 O O . ALA A 1 216 ? -21.719 -20.5 -9.852 1 98.81 216 ALA A O 1
ATOM 1623 N N . VAL A 1 217 ? -21.797 -22.703 -10.055 1 98.69 217 VAL A N 1
ATOM 1624 C CA . VAL A 1 217 ? -22.891 -22.875 -9.109 1 98.69 217 VAL A CA 1
ATOM 1625 C C . VAL A 1 217 ? -22.359 -23.422 -7.785 1 98.69 217 VAL A C 1
ATOM 1627 O O . VAL A 1 217 ? -21.859 -24.547 -7.727 1 98.69 217 VAL A O 1
ATOM 1630 N N . VAL A 1 218 ? -22.438 -22.641 -6.762 1 98.31 218 VAL A N 1
ATOM 1631 C CA . VAL A 1 218 ? -21.828 -22.938 -5.473 1 98.31 218 VAL A CA 1
ATOM 1632 C C . VAL A 1 218 ? -22.891 -22.969 -4.383 1 98.31 218 VAL A C 1
ATOM 1634 O O . VAL A 1 218 ? -23.922 -22.297 -4.488 1 98.31 218 VAL A O 1
ATOM 1637 N N . GLU A 1 219 ? -22.688 -23.797 -3.35 1 97.69 219 GLU A N 1
ATOM 1638 C CA . GLU A 1 219 ? -23.562 -23.844 -2.182 1 97.69 219 GLU A CA 1
ATOM 1639 C C . GLU A 1 219 ? -23.516 -22.531 -1.406 1 97.69 219 GLU A C 1
ATOM 1641 O O . GLU A 1 219 ? -22.625 -21.703 -1.624 1 97.69 219 GLU A O 1
ATOM 1646 N N . PRO A 1 220 ? -24.453 -22.297 -0.419 1 96.06 220 PRO A N 1
ATOM 1647 C CA . PRO A 1 220 ? -24.547 -21.031 0.304 1 96.06 220 PRO A CA 1
ATOM 1648 C C . PRO A 1 220 ? -23.281 -20.703 1.104 1 96.06 220 PRO A C 1
ATOM 1650 O O . PRO A 1 220 ? -23.031 -19.547 1.421 1 96.06 220 PRO A O 1
ATOM 1653 N N . ASP A 1 221 ? -22.516 -21.688 1.418 1 94.31 221 ASP A N 1
ATOM 1654 C CA . ASP A 1 221 ? -21.312 -21.453 2.188 1 94.31 221 ASP A CA 1
ATOM 1655 C C . ASP A 1 221 ? -20.25 -20.719 1.345 1 94.31 221 ASP A C 1
ATOM 1657 O O . ASP A 1 221 ? -19.281 -20.203 1.878 1 94.31 221 ASP A O 1
ATOM 1661 N N . GLY A 1 222 ? -20.391 -20.719 0.026 1 95.06 222 GLY A N 1
ATOM 1662 C CA . GLY A 1 222 ? -19.578 -19.922 -0.869 1 95.06 222 GLY A CA 1
ATOM 1663 C C . GLY A 1 222 ? -18.281 -20.594 -1.26 1 95.06 222 GLY A C 1
ATOM 1664 O O . GLY A 1 222 ? -17.5 -20.062 -2.041 1 95.06 222 GLY A O 1
ATOM 1665 N N . VAL A 1 223 ? -17.984 -21.844 -0.752 1 96.56 223 VAL A N 1
ATOM 1666 C CA . VAL A 1 223 ? -16.688 -22.453 -1.014 1 96.56 223 VAL A CA 1
ATOM 1667 C C . VAL A 1 223 ? -16.891 -23.875 -1.522 1 96.56 223 VAL A C 1
ATOM 1669 O O . VAL A 1 223 ? -15.93 -24.547 -1.899 1 96.56 223 VAL A O 1
ATOM 1672 N N . THR A 1 224 ? -18.188 -24.375 -1.583 1 97.94 224 THR A N 1
ATOM 1673 C CA . THR A 1 224 ? -18.5 -25.734 -2.021 1 97.94 224 THR A CA 1
ATOM 1674 C C . THR A 1 224 ? -19.281 -25.703 -3.332 1 97.94 224 THR A C 1
ATOM 1676 O O . THR A 1 224 ? -20.312 -25.047 -3.436 1 97.94 224 THR A O 1
ATOM 1679 N N . LEU A 1 225 ? -18.781 -26.438 -4.363 1 98.69 225 LEU A N 1
ATOM 1680 C CA . LEU A 1 225 ? -19.516 -26.609 -5.605 1 98.69 225 LEU A CA 1
ATOM 1681 C C . LEU A 1 225 ? -20.75 -27.484 -5.395 1 98.69 225 LEU A C 1
ATOM 1683 O O . LEU A 1 225 ? -20.672 -28.484 -4.672 1 98.69 225 LEU A O 1
ATOM 1687 N N . LYS A 1 226 ? -21.797 -27.141 -6.082 1 98.25 226 LYS A N 1
ATOM 1688 C CA . LYS A 1 226 ? -22.969 -28.016 -6.07 1 98.25 226 LYS A CA 1
ATOM 1689 C C . LYS A 1 226 ? -22.766 -29.219 -6.973 1 98.25 226 LYS A C 1
ATOM 1691 O O . LYS A 1 226 ? -22.547 -29.078 -8.18 1 98.25 226 LYS A O 1
ATOM 1696 N N . PRO A 1 227 ? -22.859 -30.422 -6.441 1 97.69 227 PRO A N 1
ATOM 1697 C CA . PRO A 1 227 ? -22.75 -31.609 -7.293 1 97.69 227 PRO A CA 1
ATOM 1698 C C . PRO A 1 227 ? -23.906 -31.75 -8.266 1 97.69 227 PRO A C 1
ATOM 1700 O O . PRO A 1 227 ? -25.047 -31.375 -7.941 1 97.69 227 PRO A O 1
ATOM 1703 N N . ALA A 1 228 ? -23.594 -32.281 -9.445 1 98.19 228 ALA A N 1
ATOM 1704 C CA . ALA A 1 228 ? -24.672 -32.625 -10.367 1 98.19 228 ALA A CA 1
ATOM 1705 C C . ALA A 1 228 ? -25.469 -33.812 -9.844 1 98.19 228 ALA A C 1
ATOM 1707 O O . ALA A 1 228 ? -24.953 -34.625 -9.031 1 98.19 228 ALA A O 1
ATOM 1708 N N . ASP A 1 229 ? -26.672 -34 -10.367 1 96.5 229 ASP A N 1
ATOM 1709 C CA . ASP A 1 229 ? -27.547 -35.094 -9.922 1 96.5 229 ASP A CA 1
ATOM 1710 C C . ASP A 1 229 ? -26.938 -36.469 -10.242 1 96.5 229 ASP A C 1
ATOM 1712 O O . ASP A 1 229 ? -27.141 -37.406 -9.5 1 96.5 229 ASP A O 1
ATOM 1716 N N . ASN A 1 230 ? -26.219 -36.562 -11.242 1 97.5 230 ASN A N 1
ATOM 1717 C CA . ASN A 1 230 ? -25.672 -37.812 -11.68 1 97.5 230 ASN A CA 1
ATOM 1718 C C . ASN A 1 230 ? -24.219 -38 -11.234 1 97.5 230 ASN A C 1
ATOM 1720 O O . ASN A 1 230 ? -23.5 -38.844 -11.75 1 97.5 230 ASN A O 1
ATOM 1724 N N . SER A 1 231 ? -23.734 -37.094 -10.422 1 97.88 231 SER A N 1
ATOM 1725 C CA . SER A 1 231 ? -22.391 -37.281 -9.875 1 97.88 231 SER A CA 1
ATOM 1726 C C . SER A 1 231 ? -22.312 -38.562 -9.055 1 97.88 231 SER A C 1
ATOM 1728 O O . SER A 1 231 ? -23.188 -38.844 -8.234 1 97.88 231 SER A O 1
ATOM 1730 N N . PRO A 1 232 ? -21.25 -39.375 -9.289 1 97.75 232 PRO A N 1
ATOM 1731 C CA . PRO A 1 232 ? -21.094 -40.562 -8.422 1 97.75 232 PRO A CA 1
ATOM 1732 C C . PRO A 1 232 ? -21.031 -40.188 -6.941 1 97.75 232 PRO A C 1
ATOM 1734 O O . PRO A 1 232 ? -20.328 -39.25 -6.562 1 97.75 232 PRO A O 1
ATOM 1737 N N . PRO A 1 233 ? -21.719 -40.906 -6.148 1 96.75 233 PRO A N 1
ATOM 1738 C CA . PRO A 1 233 ? -21.75 -40.562 -4.723 1 96.75 233 PRO A CA 1
ATOM 1739 C C . PRO A 1 233 ? -20.406 -40.812 -4.031 1 96.75 233 PRO A C 1
ATOM 1741 O O . PRO A 1 233 ? -20.125 -40.219 -2.992 1 96.75 233 PRO A O 1
ATOM 1744 N N . SER A 1 234 ? -19.625 -41.719 -4.633 1 97.94 234 SER A N 1
ATOM 1745 C CA . SER A 1 234 ? -18.328 -42.125 -4.07 1 97.94 234 SER A CA 1
ATOM 1746 C C . SER A 1 234 ? -17.203 -41.875 -5.074 1 97.94 234 SER A C 1
ATOM 1748 O O . SER A 1 234 ? -17.391 -42.062 -6.277 1 97.94 234 SER A O 1
ATOM 1750 N N . ALA A 1 235 ? -16.047 -41.531 -4.531 1 97.88 235 ALA A N 1
ATOM 1751 C CA . ALA A 1 235 ? -14.859 -41.406 -5.375 1 97.88 235 ALA A CA 1
ATOM 1752 C C . ALA A 1 235 ? -14.508 -42.75 -6.027 1 97.88 235 ALA A C 1
ATOM 1754 O O . ALA A 1 235 ? -13.938 -42.781 -7.121 1 97.88 235 ALA A O 1
ATOM 1755 N N . LEU A 1 236 ? -14.859 -43.812 -5.391 1 97.25 236 LEU A N 1
ATOM 1756 C CA . LEU A 1 236 ? -14.578 -45.125 -5.93 1 97.25 236 LEU A CA 1
ATOM 1757 C C . LEU A 1 236 ? -15.406 -45.406 -7.184 1 97.25 236 LEU A C 1
ATOM 1759 O O . LEU A 1 236 ? -15.07 -46.281 -7.98 1 97.25 236 LEU A O 1
ATOM 1763 N N . GLY A 1 237 ? -16.484 -44.594 -7.266 1 96.5 237 GLY A N 1
ATOM 1764 C CA . GLY A 1 237 ? -17.375 -44.812 -8.391 1 96.5 237 GLY A CA 1
ATOM 1765 C C . GLY A 1 237 ? -17.047 -43.938 -9.594 1 96.5 237 GLY A C 1
ATOM 1766 O O . GLY A 1 237 ? -17.641 -44.094 -10.656 1 96.5 237 GLY A O 1
ATOM 1767 N N . GLY A 1 238 ? -16.172 -42.969 -9.445 1 97.38 238 GLY A N 1
ATOM 1768 C CA . GLY A 1 238 ? -15.805 -42.156 -10.594 1 97.38 238 GLY A CA 1
ATOM 1769 C C . GLY A 1 238 ? -15.531 -40.688 -10.25 1 97.38 238 GLY A C 1
ATOM 1770 O O . GLY A 1 238 ? -15.633 -40.312 -9.078 1 97.38 238 GLY A O 1
ATOM 1771 N N . VAL A 1 239 ? -15.219 -39.969 -11.32 1 98 239 VAL A N 1
ATOM 1772 C CA . VAL A 1 239 ? -14.914 -38.562 -11.211 1 98 239 VAL A CA 1
ATOM 1773 C C . VAL A 1 239 ? -16.156 -37.781 -10.789 1 98 239 VAL A C 1
ATOM 1775 O O . VAL A 1 239 ? -17.25 -38.031 -11.312 1 98 239 VAL A O 1
ATOM 1778 N N . PRO A 1 240 ? -16.031 -36.875 -9.805 1 98.25 240 PRO A N 1
ATOM 1779 C CA . PRO A 1 240 ? -17.203 -36.062 -9.445 1 98.25 240 PRO A CA 1
ATOM 1780 C C . PRO A 1 240 ? -17.656 -35.156 -10.586 1 98.25 240 PRO A C 1
ATOM 1782 O O . PRO A 1 240 ? -16.844 -34.719 -11.398 1 98.25 240 PRO A O 1
ATOM 1785 N N . LYS A 1 241 ? -18.938 -34.938 -10.641 1 98.25 241 LYS A N 1
ATOM 1786 C CA . LYS A 1 241 ? -19.578 -34.031 -11.562 1 98.25 241 LYS A CA 1
ATOM 1787 C C . LYS A 1 241 ? -20.281 -32.906 -10.812 1 98.25 241 LYS A C 1
ATOM 1789 O O . LYS A 1 241 ? -20.797 -33.094 -9.711 1 98.25 241 LYS A O 1
ATOM 1794 N N . PHE A 1 242 ? -20.312 -31.766 -11.422 1 98.62 242 PHE A N 1
ATOM 1795 C CA . PHE A 1 242 ? -20.891 -30.594 -10.766 1 98.62 242 PHE A CA 1
ATOM 1796 C C . PHE A 1 242 ? -21.953 -29.953 -11.648 1 98.62 242 PHE A C 1
ATOM 1798 O O . PHE A 1 242 ? -21.938 -30.109 -12.875 1 98.62 242 PHE A O 1
ATOM 1805 N N . ALA A 1 243 ? -22.875 -29.25 -10.961 1 98.56 243 ALA A N 1
ATOM 1806 C CA . ALA A 1 243 ? -23.875 -28.5 -11.719 1 98.56 243 ALA A CA 1
ATOM 1807 C C . ALA A 1 243 ? -23.203 -27.531 -12.695 1 98.56 243 ALA A C 1
ATOM 1809 O O . ALA A 1 243 ? -23.625 -27.438 -13.852 1 98.56 243 ALA A O 1
ATOM 1810 N N . ASN A 1 244 ? -22.281 -26.828 -12.258 1 98.31 244 ASN A N 1
ATOM 1811 C CA . ASN A 1 244 ? -21.406 -25.984 -13.078 1 98.31 244 ASN A CA 1
ATOM 1812 C C . ASN A 1 244 ? -20.156 -25.562 -12.32 1 98.31 244 ASN A C 1
ATOM 1814 O O . ASN A 1 244 ? -20.25 -24.938 -11.266 1 98.31 244 ASN A O 1
ATOM 1818 N N . ASP A 1 245 ? -19.016 -25.891 -12.781 1 98.12 245 ASP A N 1
ATOM 1819 C CA . ASP A 1 245 ? -17.75 -25.531 -12.133 1 98.12 245 ASP A CA 1
ATOM 1820 C C . ASP A 1 245 ? -16.922 -24.609 -13.031 1 98.12 245 ASP A C 1
ATOM 1822 O O . ASP A 1 245 ? -15.695 -24.75 -13.094 1 98.12 245 ASP A O 1
ATOM 1826 N N . GLY A 1 246 ? -17.578 -23.719 -13.742 1 97.81 246 GLY A N 1
ATOM 1827 C CA . GLY A 1 246 ? -16.953 -22.812 -14.688 1 97.81 246 GLY A CA 1
ATOM 1828 C C . GLY A 1 246 ? -15.938 -21.891 -14.039 1 97.81 246 GLY A C 1
ATOM 1829 O O . GLY A 1 246 ? -15.688 -21.969 -12.836 1 97.81 246 GLY A O 1
ATOM 1830 N N . ALA A 1 247 ? -15.375 -21 -14.828 1 98.62 247 ALA A N 1
ATOM 1831 C CA . ALA A 1 247 ? -14.188 -20.234 -14.453 1 98.62 247 ALA A CA 1
ATOM 1832 C C . ALA A 1 247 ? -14.562 -19 -13.641 1 98.62 247 ALA A C 1
ATOM 1834 O O . ALA A 1 247 ? -13.688 -18.359 -13.047 1 98.62 247 ALA A O 1
ATOM 1835 N N . ILE A 1 248 ? -15.844 -18.656 -13.516 1 98.81 248 ILE A N 1
ATOM 1836 C CA . ILE A 1 248 ? -16.281 -17.391 -12.93 1 98.81 248 ILE A CA 1
ATOM 1837 C C . ILE A 1 248 ? -17.078 -17.672 -11.648 1 98.81 248 ILE A C 1
ATOM 1839 O O . ILE A 1 248 ? -17.938 -18.547 -11.625 1 98.81 248 ILE A O 1
ATOM 1843 N N . THR A 1 249 ? -16.781 -16.953 -10.57 1 98.69 249 THR A N 1
ATOM 1844 C CA . THR A 1 249 ? -17.547 -17.047 -9.344 1 98.69 249 THR A CA 1
ATOM 1845 C C . THR A 1 249 ? -18.922 -16.391 -9.508 1 98.69 249 THR A C 1
ATOM 1847 O O . THR A 1 249 ? -19.125 -15.617 -10.438 1 98.69 249 THR A O 1
ATOM 1850 N N . PRO A 1 250 ? -19.812 -16.703 -8.586 1 98.25 250 PRO A N 1
ATOM 1851 C CA . PRO A 1 250 ? -21.141 -16.094 -8.688 1 98.25 250 PRO A CA 1
ATOM 1852 C C . PRO A 1 250 ? -21.094 -14.562 -8.625 1 98.25 250 PRO A C 1
ATOM 1854 O O . PRO A 1 250 ? -21.984 -13.898 -9.18 1 98.25 250 PRO A O 1
ATOM 1857 N N . ASP A 1 251 ? -20.125 -14.023 -7.98 1 97.38 251 ASP A N 1
ATOM 1858 C CA . ASP A 1 251 ? -19.984 -12.57 -7.883 1 97.38 251 ASP A CA 1
ATOM 1859 C C . ASP A 1 251 ? -18.969 -12.055 -8.906 1 97.38 251 ASP A C 1
ATOM 1861 O O . ASP A 1 251 ? -18.422 -10.961 -8.742 1 97.38 251 ASP A O 1
ATOM 1865 N N . PHE A 1 252 ? -18.531 -12.812 -9.922 1 98.38 252 PHE A N 1
ATOM 1866 C CA . PHE A 1 252 ? -18 -12.43 -11.227 1 98.38 252 PHE A CA 1
ATOM 1867 C C . PHE A 1 252 ? -16.484 -12.266 -11.172 1 98.38 252 PHE A C 1
ATOM 1869 O O . PHE A 1 252 ? -15.906 -11.508 -11.953 1 98.38 252 PHE A O 1
ATOM 1876 N N . TYR A 1 253 ? -15.828 -12.93 -10.289 1 98.62 253 TYR A N 1
ATOM 1877 C CA . TYR A 1 253 ? -14.375 -13.016 -10.344 1 98.62 253 TYR A CA 1
ATOM 1878 C C . TYR A 1 253 ? -13.93 -14.219 -11.164 1 98.62 253 TYR A C 1
ATOM 1880 O O . TYR A 1 253 ? -14.539 -15.289 -11.094 1 98.62 253 TYR A O 1
ATOM 1888 N N . ALA A 1 254 ? -12.875 -14.031 -11.93 1 98.81 254 ALA A N 1
ATOM 1889 C CA . ALA A 1 254 ? -12.281 -15.141 -12.672 1 98.81 254 ALA A CA 1
ATOM 1890 C C . ALA A 1 254 ? -11.305 -15.922 -11.805 1 98.81 254 ALA A C 1
ATOM 1892 O O . ALA A 1 254 ? -10.281 -15.383 -11.367 1 98.81 254 ALA A O 1
ATOM 1893 N N . VAL A 1 255 ? -11.609 -17.234 -11.578 1 98.69 255 VAL A N 1
ATOM 1894 C CA . VAL A 1 255 ? -10.82 -17.969 -10.602 1 98.69 255 VAL A CA 1
ATOM 1895 C C . VAL A 1 255 ? -10.227 -19.219 -11.25 1 98.69 255 VAL A C 1
ATOM 1897 O O . VAL A 1 255 ? -9.375 -19.891 -10.656 1 98.69 255 VAL A O 1
ATOM 1900 N N . ASN A 1 256 ? -10.625 -19.562 -12.461 1 98.62 256 ASN A N 1
ATOM 1901 C CA . ASN A 1 256 ? -10.023 -20.594 -13.289 1 98.62 256 ASN A CA 1
ATOM 1902 C C . ASN A 1 256 ? -9.609 -20.062 -14.656 1 98.62 256 ASN A C 1
ATOM 1904 O O . ASN A 1 256 ? -9.852 -18.891 -14.969 1 98.62 256 ASN A O 1
ATOM 1908 N N . THR A 1 257 ? -9.055 -20.797 -15.492 1 98.38 257 THR A N 1
ATOM 1909 C CA . THR A 1 257 ? -8.305 -20.391 -16.688 1 98.38 257 THR A CA 1
ATOM 1910 C C . THR A 1 257 ? -9.148 -19.5 -17.578 1 98.38 257 THR A C 1
ATOM 1912 O O . THR A 1 257 ? -10.227 -19.891 -18.031 1 98.38 257 THR A O 1
ATOM 1915 N N . MET A 1 258 ? -8.734 -18.391 -17.781 1 98.75 258 MET A N 1
ATOM 1916 C CA . MET A 1 258 ? -9.156 -17.438 -18.797 1 98.75 258 MET A CA 1
ATOM 1917 C C . MET A 1 258 ? -7.992 -17.078 -19.719 1 98.75 258 MET A C 1
ATOM 1919 O O . MET A 1 258 ? -6.84 -17.391 -19.422 1 98.75 258 MET A O 1
ATOM 1923 N N . GLN A 1 259 ? -8.328 -16.5 -20.859 1 98.88 259 GLN A N 1
ATOM 1924 C CA . GLN A 1 259 ? -7.301 -16.125 -21.828 1 98.88 259 GLN A CA 1
ATOM 1925 C C . GLN A 1 259 ? -7.098 -14.609 -21.859 1 98.88 259 GLN A C 1
ATOM 1927 O O . GLN A 1 259 ? -8.039 -13.844 -21.656 1 98.88 259 GLN A O 1
ATOM 1932 N N . PRO A 1 260 ? -5.809 -14.164 -22.109 1 98.88 260 PRO A N 1
ATOM 1933 C CA . PRO A 1 260 ? -5.551 -12.719 -22.172 1 98.88 260 PRO A CA 1
ATOM 1934 C C . PRO A 1 260 ? -6.324 -12.031 -23.297 1 98.88 260 PRO A C 1
ATOM 1936 O O . PRO A 1 260 ? -6.562 -12.641 -24.344 1 98.88 260 PRO A O 1
ATOM 1939 N N . PRO A 1 261 ? -6.684 -10.789 -23.016 1 98.88 261 PRO A N 1
ATOM 1940 C CA . PRO A 1 261 ? -7.348 -10.023 -24.062 1 98.88 261 PRO A CA 1
ATOM 1941 C C . PRO A 1 261 ? -6.391 -9.586 -25.172 1 98.88 261 PRO A C 1
ATOM 1943 O O . PRO A 1 261 ? -6.828 -9.109 -26.219 1 98.88 261 PRO A O 1
ATOM 1946 N N . TYR A 1 262 ? -5.086 -9.781 -24.969 1 98.88 262 TYR A N 1
ATOM 1947 C CA . TYR A 1 262 ? -4.059 -9.367 -25.922 1 98.88 262 TYR A CA 1
ATOM 1948 C C . TYR A 1 262 ? -3.25 -10.57 -26.406 1 98.88 262 TYR A C 1
ATOM 1950 O O . TYR A 1 262 ? -2.967 -11.484 -25.625 1 98.88 262 TYR A O 1
ATOM 1958 N N . GLN A 1 263 ? -2.887 -10.492 -27.656 1 98.5 263 GLN A N 1
ATOM 1959 C CA . GLN A 1 263 ? -2.018 -11.547 -28.156 1 98.5 263 GLN A CA 1
ATOM 1960 C C . GLN A 1 263 ? -0.635 -11.477 -27.516 1 98.5 263 GLN A C 1
ATOM 1962 O O . GLN A 1 263 ? -0.128 -10.383 -27.25 1 98.5 263 GLN A O 1
ATOM 1967 N N . PRO A 1 264 ? 0.047 -12.688 -27.266 1 98.44 264 PRO A N 1
ATOM 1968 C CA . PRO A 1 264 ? -0.461 -14.023 -27.609 1 98.44 264 PRO A CA 1
ATOM 1969 C C . PRO A 1 264 ? -1.588 -14.477 -26.688 1 98.44 264 PRO A C 1
ATOM 1971 O O . PRO A 1 264 ? -1.567 -14.18 -25.484 1 98.44 264 PRO A O 1
ATOM 1974 N N . SER A 1 265 ? -2.551 -15.094 -27.25 1 98.62 265 SER A N 1
ATOM 1975 C CA . SER A 1 265 ? -3.729 -15.633 -26.578 1 98.62 265 SER A CA 1
ATOM 1976 C C . SER A 1 265 ? -4.215 -16.906 -27.25 1 98.62 265 SER A C 1
ATOM 1978 O O . SER A 1 265 ? -3.998 -17.109 -28.453 1 98.62 265 SER A O 1
ATOM 1980 N N . ALA A 1 266 ? -4.809 -17.766 -26.516 1 98 266 ALA A N 1
ATOM 1981 C CA . ALA A 1 266 ? -5.414 -18.953 -27.125 1 98 266 ALA A CA 1
ATOM 1982 C C . ALA A 1 266 ? -6.645 -18.578 -27.938 1 98 266 ALA A C 1
ATOM 1984 O O . ALA A 1 266 ? -7.129 -19.375 -28.75 1 98 266 ALA A O 1
ATOM 1985 N N . ASN A 1 267 ? -7.207 -17.391 -27.656 1 98.5 267 ASN A N 1
ATOM 1986 C CA . ASN A 1 267 ? -8.328 -16.891 -28.453 1 98.5 267 ASN A CA 1
ATOM 1987 C C . ASN A 1 267 ? -7.848 -16.031 -29.609 1 98.5 267 ASN A C 1
ATOM 1989 O O . ASN A 1 267 ? -7.145 -15.039 -29.422 1 98.5 267 ASN A O 1
ATOM 1993 N N . LYS A 1 268 ? -8.242 -16.391 -30.797 1 97.31 268 LYS A N 1
ATOM 1994 C CA . LYS A 1 268 ? -7.859 -15.664 -32 1 97.31 268 LYS A CA 1
ATOM 1995 C C . LYS A 1 268 ? -8.508 -14.289 -32.031 1 97.31 268 LYS A C 1
ATOM 1997 O O . LYS A 1 268 ? -9.5 -14.039 -31.344 1 97.31 268 LYS A O 1
ATOM 2002 N N . PRO A 1 269 ? -7.871 -13.391 -32.812 1 97.81 269 PRO A N 1
ATOM 2003 C CA . PRO A 1 269 ? -8.539 -12.109 -33 1 97.81 269 PRO A CA 1
ATOM 2004 C C . PRO A 1 269 ? -9.914 -12.25 -33.656 1 97.81 269 PRO A C 1
ATOM 2006 O O . PRO A 1 269 ? -10.156 -13.219 -34.375 1 97.81 269 PRO A O 1
ATOM 2009 N N . ALA A 1 270 ? -10.781 -11.281 -33.375 1 97.81 270 ALA A N 1
ATOM 2010 C CA . ALA A 1 270 ? -12.047 -11.234 -34.094 1 97.81 270 ALA A CA 1
ATOM 2011 C C . ALA A 1 270 ? -11.828 -11.117 -35.625 1 97.81 270 ALA A C 1
ATOM 2013 O O . ALA A 1 270 ? -10.867 -10.492 -36.062 1 97.81 270 ALA A O 1
ATOM 2014 N N . GLU A 1 271 ? -12.789 -11.727 -36.406 1 96.44 271 GLU A N 1
ATOM 2015 C CA . GLU A 1 271 ? -12.688 -11.586 -37.844 1 96.44 271 GLU A CA 1
ATOM 2016 C C . GLU A 1 271 ? -12.656 -10.117 -38.281 1 96.44 271 GLU A C 1
ATOM 2018 O O . GLU A 1 271 ? -13.539 -9.344 -37.906 1 96.44 271 GLU A O 1
ATOM 2023 N N . GLY A 1 272 ? -11.594 -9.773 -38.969 1 96.38 272 GLY A N 1
ATOM 2024 C CA . GLY A 1 272 ? -11.453 -8.406 -39.438 1 96.38 272 GLY A CA 1
ATOM 2025 C C . GLY A 1 272 ? -11.008 -7.441 -38.344 1 96.38 272 GLY A C 1
ATOM 2026 O O . GLY A 1 272 ? -10.867 -6.242 -38.594 1 96.38 272 GLY A O 1
ATOM 2027 N N . GLY A 1 273 ? -10.812 -7.961 -37.188 1 96.44 273 GLY A N 1
ATOM 2028 C CA . GLY A 1 273 ? -10.445 -7.102 -36.062 1 96.44 273 GLY A CA 1
ATOM 2029 C C . GLY A 1 273 ? -8.945 -6.895 -35.938 1 96.44 273 GLY A C 1
ATOM 2030 O O . GLY A 1 273 ? -8.18 -7.359 -36.781 1 96.44 273 GLY A O 1
ATOM 2031 N N . ASP A 1 274 ? -8.523 -6.113 -34.906 1 97.75 274 ASP A N 1
ATOM 2032 C CA . ASP A 1 274 ? -7.117 -5.879 -34.625 1 97.75 274 ASP A CA 1
ATOM 2033 C C . ASP A 1 274 ? -6.402 -7.188 -34.281 1 97.75 274 ASP A C 1
ATOM 2035 O O . ASP A 1 274 ? -6.785 -7.887 -33.344 1 97.75 274 ASP A O 1
ATOM 2039 N N . LYS A 1 275 ? -5.426 -7.484 -34.969 1 97.38 275 LYS A N 1
ATOM 2040 C CA . LYS A 1 275 ? -4.723 -8.758 -34.875 1 97.38 275 LYS A CA 1
ATOM 2041 C C . LYS A 1 275 ? -3.998 -8.883 -33.531 1 97.38 275 LYS A C 1
ATOM 2043 O O . LYS A 1 275 ? -3.572 -9.977 -33.156 1 97.38 275 LYS A O 1
ATOM 2048 N N . ALA A 1 276 ? -3.865 -7.773 -32.844 1 98.19 276 ALA A N 1
ATOM 2049 C CA . ALA A 1 276 ? -3.146 -7.785 -31.562 1 98.19 276 ALA A CA 1
ATOM 2050 C C . ALA A 1 276 ? -4.078 -8.148 -30.406 1 98.19 276 ALA A C 1
ATOM 2052 O O . ALA A 1 276 ? -3.623 -8.414 -29.297 1 98.19 276 ALA A O 1
ATOM 2053 N N . LEU A 1 277 ? -5.348 -8.211 -30.672 1 98.62 277 LEU A N 1
ATOM 2054 C CA . LEU A 1 277 ? -6.34 -8.438 -29.625 1 98.62 277 LEU A CA 1
ATOM 2055 C C . LEU A 1 277 ? -6.934 -9.836 -29.734 1 98.62 277 LEU A C 1
ATOM 2057 O O . LEU A 1 277 ? -6.867 -10.469 -30.797 1 98.62 277 LEU A O 1
ATOM 2061 N N . ALA A 1 278 ? -7.414 -10.352 -28.688 1 98.81 278 ALA A N 1
ATOM 2062 C CA . ALA A 1 278 ? -8.25 -11.547 -28.672 1 98.81 278 ALA A CA 1
ATOM 2063 C C . ALA A 1 278 ? -9.719 -11.188 -28.891 1 98.81 278 ALA A C 1
ATOM 2065 O O . ALA A 1 278 ? -10.156 -10.086 -28.547 1 98.81 278 ALA A O 1
ATOM 2066 N N . ASP A 1 279 ? -10.508 -12.117 -29.484 1 98.62 279 ASP A N 1
ATOM 2067 C CA . ASP A 1 279 ? -11.93 -11.906 -29.734 1 98.62 279 ASP A CA 1
ATOM 2068 C C . ASP A 1 279 ? -12.703 -11.773 -28.422 1 98.62 279 ASP A C 1
ATOM 2070 O O . ASP A 1 279 ? -12.828 -12.742 -27.672 1 98.62 279 ASP A O 1
ATOM 2074 N N . PRO A 1 280 ? -13.211 -10.594 -28.156 1 97.69 280 PRO A N 1
ATOM 2075 C CA . PRO A 1 280 ? -13.945 -10.422 -26.891 1 97.69 280 PRO A CA 1
ATOM 2076 C C . PRO A 1 280 ? -15.227 -11.242 -26.844 1 97.69 280 PRO A C 1
ATOM 2078 O O . PRO A 1 280 ? -15.828 -11.398 -25.781 1 97.69 280 PRO A O 1
ATOM 2081 N N . ALA A 1 281 ? -15.602 -11.758 -28 1 97.81 281 ALA A N 1
ATOM 2082 C CA . ALA A 1 281 ? -16.828 -12.562 -28.047 1 97.81 281 ALA A CA 1
ATOM 2083 C C . ALA A 1 281 ? -16.547 -14 -27.609 1 97.81 281 ALA A C 1
ATOM 2085 O O . ALA A 1 281 ? -17.469 -14.758 -27.312 1 97.81 281 ALA A O 1
ATOM 2086 N N . ALA A 1 282 ? -15.258 -14.352 -27.688 1 98.31 282 ALA A N 1
ATOM 2087 C CA . ALA A 1 282 ? -14.93 -15.656 -27.109 1 98.31 282 ALA A CA 1
ATOM 2088 C C . ALA A 1 282 ? -15.141 -15.664 -25.594 1 98.31 282 ALA A C 1
ATOM 2090 O O . ALA A 1 282 ? -14.609 -14.805 -24.891 1 98.31 282 ALA A O 1
ATOM 2091 N N . PRO A 1 283 ? -15.883 -16.625 -25.078 1 97.69 283 PRO A N 1
ATOM 2092 C CA . PRO A 1 283 ? -16.266 -16.594 -23.656 1 97.69 283 PRO A CA 1
ATOM 2093 C C . PRO A 1 283 ? -15.055 -16.578 -22.734 1 97.69 283 PRO A C 1
ATOM 2095 O O . PRO A 1 283 ? -15.117 -16.016 -21.641 1 97.69 283 PRO A O 1
ATOM 2098 N N . THR A 1 284 ? -13.938 -17.141 -23.109 1 98.31 284 THR A N 1
ATOM 2099 C CA . THR A 1 284 ? -12.797 -17.281 -22.203 1 98.31 284 THR A CA 1
ATOM 2100 C C . THR A 1 284 ? -11.875 -16.078 -22.312 1 98.31 284 THR A C 1
ATOM 2102 O O . THR A 1 284 ? -10.852 -16.016 -21.625 1 98.31 284 THR A O 1
ATOM 2105 N N . THR A 1 285 ? -12.18 -15.078 -23.141 1 98.81 285 THR A N 1
ATOM 2106 C CA . THR A 1 285 ? -11.375 -13.859 -23.203 1 98.81 285 THR A CA 1
ATOM 2107 C C . THR A 1 285 ? -11.68 -12.969 -22 1 98.81 285 THR A C 1
ATOM 2109 O O . THR A 1 285 ? -12.789 -12.445 -21.875 1 98.81 285 THR A O 1
ATOM 2112 N N . LEU A 1 286 ? -10.742 -12.859 -21.125 1 98.88 286 LEU A N 1
ATOM 2113 C CA . LEU A 1 286 ? -10.898 -11.953 -19.984 1 98.88 286 LEU A CA 1
ATOM 2114 C C . LEU A 1 286 ? -10.789 -10.5 -20.438 1 98.88 286 LEU A C 1
ATOM 2116 O O . LEU A 1 286 ? -9.867 -10.133 -21.156 1 98.88 286 LEU A O 1
ATOM 2120 N N . PRO A 1 287 ? -11.766 -9.656 -20.062 1 98.56 287 PRO A N 1
ATOM 2121 C CA . PRO A 1 287 ? -11.586 -8.234 -20.375 1 98.56 287 PRO A CA 1
ATOM 2122 C C . PRO A 1 287 ? -10.32 -7.656 -19.734 1 98.56 287 PRO A C 1
ATOM 2124 O O . PRO A 1 287 ? -9.867 -8.148 -18.703 1 98.56 287 PRO A O 1
ATOM 2127 N N . PRO A 1 288 ? -9.773 -6.598 -20.359 1 98.44 288 PRO A N 1
ATOM 2128 C CA . PRO A 1 288 ? -8.578 -5.992 -19.781 1 98.44 288 PRO A CA 1
ATOM 2129 C C . PRO A 1 288 ? -8.766 -5.602 -18.312 1 98.44 288 PRO A C 1
ATOM 2131 O O . PRO A 1 288 ? -9.805 -5.039 -17.953 1 98.44 288 PRO A O 1
ATOM 2134 N N . GLN A 1 289 ? -7.809 -5.977 -17.5 1 98.12 289 GLN A N 1
ATOM 2135 C CA . GLN A 1 289 ? -7.82 -5.68 -16.078 1 98.12 289 GLN A CA 1
ATOM 2136 C C . GLN A 1 289 ? -7.145 -4.34 -15.789 1 98.12 289 GLN A C 1
ATOM 2138 O O . GLN A 1 289 ? -6.305 -3.883 -16.562 1 98.12 289 GLN A O 1
ATOM 2143 N N . HIS A 1 290 ? -7.5 -3.734 -14.633 1 95.56 290 HIS A N 1
ATOM 2144 C CA . HIS A 1 290 ? -7.027 -2.387 -14.344 1 95.56 290 HIS A CA 1
ATOM 2145 C C . HIS A 1 290 ? -6.43 -2.299 -12.945 1 95.56 290 HIS A C 1
ATOM 2147 O O . HIS A 1 290 ? -5.984 -1.23 -12.523 1 95.56 290 HIS A O 1
ATOM 2153 N N . GLU A 1 291 ? -6.449 -3.395 -12.203 1 96.19 291 GLU A N 1
ATOM 2154 C CA . GLU A 1 291 ? -5.82 -3.381 -10.883 1 96.19 291 GLU A CA 1
ATOM 2155 C C . GLU A 1 291 ? -4.348 -2.994 -10.984 1 96.19 291 GLU A C 1
ATOM 2157 O O . GLU A 1 291 ? -3.688 -3.283 -11.984 1 96.19 291 GLU A O 1
ATOM 2162 N N . ILE A 1 292 ? -3.828 -2.293 -9.969 1 97.44 292 ILE A N 1
ATOM 2163 C CA . ILE A 1 292 ? -2.422 -1.91 -9.914 1 97.44 292 ILE A CA 1
ATOM 2164 C C . ILE A 1 292 ? -1.56 -3.145 -9.656 1 97.44 292 ILE A C 1
ATOM 2166 O O . ILE A 1 292 ? -1.854 -3.941 -8.766 1 97.44 292 ILE A O 1
ATOM 2170 N N . THR A 1 293 ? -0.533 -3.311 -10.445 1 98.75 293 THR A N 1
ATOM 2171 C CA . THR A 1 293 ? 0.372 -4.449 -10.32 1 98.75 293 THR A CA 1
ATOM 2172 C C . THR A 1 293 ? 1.66 -4.035 -9.609 1 98.75 293 THR A C 1
ATOM 2174 O O . THR A 1 293 ? 1.919 -2.846 -9.422 1 98.75 293 THR A O 1
ATOM 2177 N N . ILE A 1 294 ? 2.428 -5.07 -9.195 1 98.88 294 ILE A N 1
ATOM 2178 C CA . ILE A 1 294 ? 3.752 -4.816 -8.633 1 98.88 294 ILE A CA 1
ATOM 2179 C C . ILE A 1 294 ? 4.617 -4.098 -9.672 1 98.88 294 ILE A C 1
ATOM 2181 O O . ILE A 1 294 ? 5.449 -3.258 -9.32 1 98.88 294 ILE A O 1
ATOM 2185 N N . GLY A 1 295 ? 4.434 -4.395 -10.969 1 98.88 295 GLY A N 1
ATOM 2186 C CA . GLY A 1 295 ? 5.152 -3.727 -12.039 1 98.88 295 GLY A CA 1
ATOM 2187 C C . GLY A 1 295 ? 4.848 -2.242 -12.125 1 98.88 295 GLY A C 1
ATOM 2188 O O . GLY A 1 295 ? 5.754 -1.427 -12.305 1 98.88 295 GLY A O 1
ATOM 2189 N N . ASP A 1 296 ? 3.57 -1.907 -11.992 1 98.56 296 ASP A N 1
ATOM 2190 C CA . ASP A 1 296 ? 3.174 -0.502 -12 1 98.56 296 ASP A CA 1
ATOM 2191 C C . ASP A 1 296 ? 3.877 0.273 -10.891 1 98.56 296 ASP A C 1
ATOM 2193 O O . ASP A 1 296 ? 4.332 1.398 -11.102 1 98.56 296 ASP A O 1
ATOM 2197 N N . LEU A 1 297 ? 3.941 -0.298 -9.711 1 98.56 297 LEU A N 1
ATOM 2198 C CA . LEU A 1 297 ? 4.555 0.372 -8.57 1 98.56 297 LEU A CA 1
ATOM 2199 C C . LEU A 1 297 ? 6.062 0.495 -8.766 1 98.56 297 LEU A C 1
ATOM 2201 O O . LEU A 1 297 ? 6.656 1.515 -8.406 1 98.56 297 LEU A O 1
ATOM 2205 N N . LEU A 1 298 ? 6.695 -0.594 -9.305 1 98.62 298 LEU A N 1
ATOM 2206 C CA . LEU A 1 298 ? 8.117 -0.521 -9.625 1 98.62 298 LEU A CA 1
ATOM 2207 C C . LEU A 1 298 ? 8.398 0.59 -10.625 1 98.62 298 LEU A C 1
ATOM 2209 O O . LEU A 1 298 ? 9.336 1.372 -10.453 1 98.62 298 LEU A O 1
ATOM 2213 N N . SER A 1 299 ? 7.559 0.677 -11.648 1 98.06 299 SER A N 1
ATOM 2214 C CA . SER A 1 299 ? 7.719 1.714 -12.664 1 98.06 299 SER A CA 1
ATOM 2215 C C . SER A 1 299 ? 7.543 3.105 -12.062 1 98.06 299 SER A C 1
ATOM 2217 O O . SER A 1 299 ? 8.281 4.031 -12.406 1 98.06 299 SER A O 1
ATOM 2219 N N . LEU A 1 300 ? 6.59 3.207 -11.219 1 95.94 300 LEU A N 1
ATOM 2220 C CA . LEU A 1 300 ? 6.34 4.484 -10.562 1 95.94 300 LEU A CA 1
ATOM 2221 C C . LEU A 1 300 ? 7.566 4.941 -9.773 1 95.94 300 LEU A C 1
ATOM 2223 O O . LEU A 1 300 ? 7.832 6.141 -9.672 1 95.94 300 LEU A O 1
ATOM 2227 N N . LYS A 1 301 ? 8.305 4.051 -9.211 1 95.5 301 LYS A N 1
ATOM 2228 C CA . LYS A 1 301 ? 9.5 4.359 -8.43 1 95.5 301 LYS A CA 1
ATOM 2229 C C . LYS A 1 301 ? 10.734 4.438 -9.32 1 95.5 301 LYS A C 1
ATOM 2231 O O . LYS A 1 301 ? 11.836 4.715 -8.836 1 95.5 301 LYS A O 1
ATOM 2236 N N . GLY A 1 302 ? 10.609 4.129 -10.586 1 95.44 302 GLY A N 1
ATOM 2237 C CA . GLY A 1 302 ? 11.727 4.152 -11.508 1 95.44 302 GLY A CA 1
ATOM 2238 C C . GLY A 1 302 ? 12.633 2.945 -11.383 1 95.44 302 GLY A C 1
ATOM 2239 O O . GLY A 1 302 ? 13.82 3.016 -11.719 1 95.44 302 GLY A O 1
ATOM 2240 N N . ILE A 1 303 ? 12.133 1.867 -10.812 1 97.88 303 ILE A N 1
ATOM 2241 C CA . ILE A 1 303 ? 12.883 0.622 -10.68 1 97.88 303 ILE A CA 1
ATOM 2242 C C . ILE A 1 303 ? 12.703 -0.226 -11.938 1 97.88 303 ILE A C 1
ATOM 2244 O O . ILE A 1 303 ? 11.57 -0.49 -12.359 1 97.88 303 ILE A O 1
ATOM 2248 N N . SER A 1 304 ? 13.797 -0.688 -12.555 1 98.75 304 SER A N 1
ATOM 2249 C CA . SER A 1 304 ? 13.703 -1.512 -13.75 1 98.75 304 SER A CA 1
ATOM 2250 C C . SER A 1 304 ? 13.148 -2.895 -13.43 1 98.75 304 SER A C 1
ATOM 2252 O O . SER A 1 304 ? 13.461 -3.469 -12.391 1 98.75 304 SER A O 1
ATOM 2254 N N . TRP A 1 305 ? 12.289 -3.365 -14.289 1 98.94 305 TRP A N 1
ATOM 2255 C CA . TRP A 1 305 ? 11.734 -4.703 -14.109 1 98.94 305 TRP A CA 1
ATOM 2256 C C . TRP A 1 305 ? 11.281 -5.285 -15.445 1 98.94 305 TRP A C 1
ATOM 2258 O O . TRP A 1 305 ? 11.117 -4.559 -16.422 1 98.94 305 TRP A O 1
ATOM 2268 N N . ALA A 1 306 ? 11.141 -6.648 -15.477 1 98.88 306 ALA A N 1
ATOM 2269 C CA . ALA A 1 306 ? 10.617 -7.289 -16.672 1 98.88 306 ALA A CA 1
ATOM 2270 C C . ALA A 1 306 ? 10.047 -8.672 -16.359 1 98.88 306 ALA A C 1
ATOM 2272 O O . ALA A 1 306 ? 10.469 -9.32 -15.406 1 98.88 306 ALA A O 1
ATOM 2273 N N . TRP A 1 307 ? 9.078 -8.984 -17.125 1 98.94 307 TRP A N 1
ATOM 2274 C CA . TRP A 1 307 ? 8.562 -10.352 -17.219 1 98.94 307 TRP A CA 1
ATOM 2275 C C . TRP A 1 307 ? 9.078 -11.039 -18.484 1 98.94 307 TRP A C 1
ATOM 2277 O O . TRP A 1 307 ? 8.688 -10.68 -19.594 1 98.94 307 TRP A O 1
ATOM 2287 N N . TYR A 1 308 ? 9.938 -12.047 -18.297 1 98.88 308 TYR A N 1
ATOM 2288 C CA . TYR A 1 308 ? 10.422 -12.875 -19.406 1 98.88 308 TYR A CA 1
ATOM 2289 C C . TYR A 1 308 ? 9.562 -14.125 -19.562 1 98.88 308 TYR A C 1
ATOM 2291 O O . TYR A 1 308 ? 9.375 -14.875 -18.594 1 98.88 308 TYR A O 1
ATOM 2299 N N . SER A 1 309 ? 9.117 -14.336 -20.75 1 98.75 309 SER A N 1
ATOM 2300 C CA . SER A 1 309 ? 8.375 -15.562 -21.047 1 98.75 309 SER A CA 1
ATOM 2301 C C . SER A 1 309 ? 9.094 -16.406 -22.078 1 98.75 309 SER A C 1
ATOM 2303 O O . SER A 1 309 ? 9.352 -15.938 -23.203 1 98.75 309 SER A O 1
ATOM 2305 N N . GLY A 1 310 ? 9.367 -17.625 -21.688 1 98.56 310 GLY A N 1
ATOM 2306 C CA . GLY A 1 310 ? 9.914 -18.531 -22.688 1 98.56 310 GLY A CA 1
ATOM 2307 C C . GLY A 1 310 ? 9.008 -18.688 -23.906 1 98.56 310 GLY A C 1
ATOM 2308 O O . GLY A 1 310 ? 7.812 -18.953 -23.75 1 98.56 310 GLY A O 1
ATOM 2309 N N . ALA A 1 311 ? 9.555 -18.453 -25.062 1 98.56 311 ALA A N 1
ATOM 2310 C CA . ALA A 1 311 ? 8.906 -18.703 -26.344 1 98.56 311 ALA A CA 1
ATOM 2311 C C . ALA A 1 311 ? 7.84 -17.656 -26.641 1 98.56 311 ALA A C 1
ATOM 2313 O O . ALA A 1 311 ? 6.91 -17.906 -27.422 1 98.56 311 ALA A O 1
ATOM 2314 N N . TRP A 1 312 ? 7.926 -16.5 -25.969 1 98.56 312 TRP A N 1
ATOM 2315 C CA . TRP A 1 312 ? 6.953 -15.43 -26.156 1 98.56 312 TRP A CA 1
ATOM 2316 C C . TRP A 1 312 ? 6.875 -15.031 -27.641 1 98.56 312 TRP A C 1
ATOM 2318 O O . TRP A 1 312 ? 5.785 -15 -28.219 1 98.56 312 TRP A O 1
ATOM 2328 N N . GLN A 1 313 ? 8.023 -14.789 -28.297 1 98 313 GLN A N 1
ATOM 2329 C CA . GLN A 1 313 ? 8.039 -14.352 -29.688 1 98 313 GLN A CA 1
ATOM 2330 C C . GLN A 1 313 ? 7.531 -15.453 -30.625 1 98 313 GLN A C 1
ATOM 2332 O O . GLN A 1 313 ? 6.816 -15.172 -31.594 1 98 313 GLN A O 1
ATOM 2337 N N . ALA A 1 314 ? 7.91 -16.688 -30.297 1 98.06 314 ALA A N 1
ATOM 2338 C CA . ALA A 1 314 ? 7.398 -17.797 -31.094 1 98.06 314 ALA A CA 1
ATOM 2339 C C . ALA A 1 314 ? 5.871 -17.844 -31.047 1 98.06 314 ALA A C 1
ATOM 2341 O O . ALA A 1 314 ? 5.227 -18.078 -32.062 1 98.06 314 ALA A O 1
ATOM 2342 N N . ALA A 1 315 ? 5.34 -17.625 -29.891 1 98 315 ALA A N 1
ATOM 2343 C CA . ALA A 1 315 ? 3.887 -17.609 -29.75 1 98 315 ALA A CA 1
ATOM 2344 C C . ALA A 1 315 ? 3.275 -16.469 -30.562 1 98 315 ALA A C 1
ATOM 2346 O O . ALA A 1 315 ? 2.266 -16.656 -31.234 1 98 315 ALA A O 1
ATOM 2347 N N . LEU A 1 316 ? 3.875 -15.289 -30.531 1 97.19 316 LEU A N 1
ATOM 2348 C CA . LEU A 1 316 ? 3.393 -14.133 -31.281 1 97.19 316 LEU A CA 1
ATOM 2349 C C . LEU A 1 316 ? 3.455 -14.398 -32.781 1 97.19 316 LEU A C 1
ATOM 2351 O O . LEU A 1 316 ? 2.611 -13.906 -33.531 1 97.19 316 LEU A O 1
ATOM 2355 N N . ASP A 1 317 ? 4.445 -15.211 -33.219 1 96.69 317 ASP A N 1
ATOM 2356 C CA . ASP A 1 317 ? 4.668 -15.5 -34.625 1 96.69 317 ASP A CA 1
ATOM 2357 C C . ASP A 1 317 ? 3.785 -16.656 -35.094 1 96.69 317 ASP A C 1
ATOM 2359 O O . ASP A 1 317 ? 3.9 -17.094 -36.25 1 96.69 317 ASP A O 1
ATOM 2363 N N . GLY A 1 318 ? 2.99 -17.188 -34.25 1 94.81 318 GLY A N 1
ATOM 2364 C CA . GLY A 1 318 ? 2.105 -18.281 -34.594 1 94.81 318 GLY A CA 1
ATOM 2365 C C . GLY A 1 318 ? 2.809 -19.625 -34.656 1 94.81 318 GLY A C 1
ATOM 2366 O O . GLY A 1 318 ? 2.365 -20.531 -35.375 1 94.81 318 GLY A O 1
ATOM 2367 N N . LYS A 1 319 ? 3.865 -19.75 -33.906 1 94.88 319 LYS A N 1
ATOM 2368 C CA . LYS A 1 319 ? 4.684 -20.953 -34 1 94.88 319 LYS A CA 1
ATOM 2369 C C . LYS A 1 319 ? 4.555 -21.812 -32.75 1 94.88 319 LYS A C 1
ATOM 2371 O O . LYS A 1 319 ? 5.398 -22.672 -32.469 1 94.88 319 LYS A O 1
ATOM 2376 N N . ASN A 1 320 ? 3.613 -21.5 -31.953 1 94.75 320 ASN A N 1
ATOM 2377 C CA . ASN A 1 320 ? 3.375 -22.391 -30.812 1 94.75 320 ASN A CA 1
ATOM 2378 C C . ASN A 1 320 ? 2.93 -23.781 -31.266 1 94.75 320 ASN A C 1
ATOM 2380 O O . ASN A 1 320 ? 2.207 -23.906 -32.25 1 94.75 320 ASN A O 1
ATOM 2384 N N . ALA A 1 321 ? 3.428 -24.766 -30.578 1 93.88 321 ALA A N 1
ATOM 2385 C CA . ALA A 1 321 ? 3.117 -26.156 -30.906 1 93.88 321 ALA A CA 1
ATOM 2386 C C . ALA A 1 321 ? 3.186 -27.047 -29.672 1 93.88 321 ALA A C 1
ATOM 2388 O O . ALA A 1 321 ? 3.668 -26.625 -28.625 1 93.88 321 ALA A O 1
ATOM 2389 N N . THR A 1 322 ? 2.562 -28.188 -29.75 1 90.69 322 THR A N 1
ATOM 2390 C CA . THR A 1 322 ? 2.711 -29.25 -28.766 1 90.69 322 THR A CA 1
ATOM 2391 C C . THR A 1 322 ? 3.551 -30.391 -29.344 1 90.69 322 THR A C 1
ATOM 2393 O O . THR A 1 322 ? 3.316 -30.844 -30.453 1 90.69 322 THR A O 1
ATOM 2396 N N . PRO A 1 323 ? 4.527 -30.828 -28.688 1 91.19 323 PRO A N 1
ATOM 2397 C CA . PRO A 1 323 ? 4.785 -30.594 -27.266 1 91.19 323 PRO A CA 1
ATOM 2398 C C . PRO A 1 323 ? 5.758 -29.438 -27.016 1 91.19 323 PRO A C 1
ATOM 2400 O O . PRO A 1 323 ? 5.977 -29.047 -25.875 1 91.19 323 PRO A O 1
ATOM 2403 N N . VAL A 1 324 ? 6.395 -28.922 -27.984 1 93.81 324 VAL A N 1
ATOM 2404 C CA . VAL A 1 324 ? 7.41 -27.875 -27.844 1 93.81 324 VAL A CA 1
ATOM 2405 C C . VAL A 1 324 ? 7.059 -26.688 -28.734 1 93.81 324 VAL A C 1
ATOM 2407 O O . VAL A 1 324 ? 6.879 -26.844 -29.938 1 93.81 324 VAL A O 1
ATOM 2410 N N . PRO A 1 325 ? 6.918 -25.547 -28.297 1 96.31 325 PRO A N 1
ATOM 2411 C CA . PRO A 1 325 ? 7.309 -25.125 -26.953 1 96.31 325 PRO A CA 1
ATOM 2412 C C . PRO A 1 325 ? 6.168 -25.25 -25.953 1 96.31 325 PRO A C 1
ATOM 2414 O O . PRO A 1 325 ? 6.398 -25.203 -24.734 1 96.31 325 PRO A O 1
ATOM 2417 N N . ASN A 1 326 ? 4.984 -25.438 -26.516 1 96.62 326 ASN A N 1
ATOM 2418 C CA . ASN A 1 326 ? 3.781 -25.547 -25.688 1 96.62 326 ASN A CA 1
ATOM 2419 C C . ASN A 1 326 ? 3.592 -24.328 -24.797 1 96.62 326 ASN A C 1
ATOM 2421 O O . ASN A 1 326 ? 3.43 -24.469 -23.578 1 96.62 326 ASN A O 1
ATOM 2425 N N . PHE A 1 327 ? 3.723 -23.156 -25.484 1 97.81 327 PHE A N 1
ATOM 2426 C CA . PHE A 1 327 ? 3.539 -21.875 -24.797 1 97.81 327 PHE A CA 1
ATOM 2427 C C . PHE A 1 327 ? 2.186 -21.844 -24.094 1 97.81 327 PHE A C 1
ATOM 2429 O O . PHE A 1 327 ? 1.157 -22.141 -24.703 1 97.81 327 PHE A O 1
ATOM 2436 N N . GLN A 1 328 ? 2.238 -21.469 -22.812 1 97.5 328 GLN A N 1
ATOM 2437 C CA . GLN A 1 328 ? 1.013 -21.375 -22.016 1 97.5 328 GLN A CA 1
ATOM 2438 C C . GLN A 1 328 ? 0.512 -19.938 -21.938 1 97.5 328 GLN A C 1
ATOM 2440 O O . GLN A 1 328 ? 0.97 -19.156 -21.109 1 97.5 328 GLN A O 1
ATOM 2445 N N . PHE A 1 329 ? -0.524 -19.672 -22.703 1 98.38 329 PHE A N 1
ATOM 2446 C CA . PHE A 1 329 ? -1.02 -18.312 -22.891 1 98.38 329 PHE A CA 1
ATOM 2447 C C . PHE A 1 329 ? -1.533 -17.75 -21.562 1 98.38 329 PHE A C 1
ATOM 2449 O O . PHE A 1 329 ? -1.29 -16.578 -21.25 1 98.38 329 PHE A O 1
ATOM 2456 N N . HIS A 1 330 ? -2.195 -18.547 -20.781 1 98.25 330 HIS A N 1
ATOM 2457 C CA . HIS A 1 330 ? -2.867 -18.047 -19.578 1 98.25 330 HIS A CA 1
ATOM 2458 C C . HIS A 1 330 ? -1.885 -17.875 -18.422 1 98.25 330 HIS A C 1
ATOM 2460 O O . HIS A 1 330 ? -2.27 -17.453 -17.344 1 98.25 330 HIS A O 1
ATOM 2466 N N . HIS A 1 331 ? -0.538 -18.109 -18.594 1 98.19 331 HIS A N 1
ATOM 2467 C CA . HIS A 1 331 ? 0.5 -17.953 -17.578 1 98.19 331 HIS A CA 1
ATOM 2468 C C . HIS A 1 331 ? 1.163 -16.578 -17.672 1 98.19 331 HIS A C 1
ATOM 2470 O O . HIS A 1 331 ? 2.221 -16.359 -17.078 1 98.19 331 HIS A O 1
ATOM 2476 N N . GLN A 1 332 ? 0.609 -15.703 -18.484 1 98.69 332 GLN A N 1
ATOM 2477 C CA . GLN A 1 332 ? 1.214 -14.398 -18.734 1 98.69 332 GLN A CA 1
ATOM 2478 C C . GLN A 1 332 ? 0.428 -13.289 -18.047 1 98.69 332 GLN A C 1
ATOM 2480 O O . GLN A 1 332 ? -0.347 -12.578 -18.703 1 98.69 332 GLN A O 1
ATOM 2485 N N . PRO A 1 333 ? 0.655 -13.094 -16.75 1 98.69 333 PRO A N 1
ATOM 2486 C CA . PRO A 1 333 ? -0.266 -12.266 -15.969 1 98.69 333 PRO A CA 1
ATOM 2487 C C . PRO A 1 333 ? -0.3 -10.82 -16.438 1 98.69 333 PRO A C 1
ATOM 2489 O O . PRO A 1 333 ? -1.365 -10.195 -16.453 1 98.69 333 PRO A O 1
ATOM 2492 N N . PHE A 1 334 ? 0.812 -10.273 -16.891 1 98.81 334 PHE A N 1
ATOM 2493 C CA . PHE A 1 334 ? 0.845 -8.859 -17.266 1 98.81 334 PHE A CA 1
ATOM 2494 C C . PHE A 1 334 ? 0.157 -8.641 -18.609 1 98.81 334 PHE A C 1
ATOM 2496 O O . PHE A 1 334 ? -0.212 -7.516 -18.953 1 98.81 334 PHE A O 1
ATOM 2503 N N . ASN A 1 335 ? -0.067 -9.711 -19.391 1 98.88 335 ASN A N 1
ATOM 2504 C CA . ASN A 1 335 ? -0.725 -9.633 -20.688 1 98.88 335 ASN A CA 1
ATOM 2505 C C . ASN A 1 335 ? -2.236 -9.492 -20.547 1 98.88 335 ASN A C 1
ATOM 2507 O O . ASN A 1 335 ? -2.961 -9.461 -21.547 1 98.88 335 ASN A O 1
ATOM 2511 N N . TYR A 1 336 ? -2.734 -9.398 -19.328 1 98.88 336 TYR A N 1
ATOM 2512 C CA . TYR A 1 336 ? -4.156 -9.227 -19.062 1 98.88 336 TYR A CA 1
ATOM 2513 C C . TYR A 1 336 ? -4.488 -7.777 -18.734 1 98.88 336 TYR A C 1
ATOM 2515 O O . TYR A 1 336 ? -5.66 -7.391 -18.703 1 98.88 336 TYR A O 1
ATOM 2523 N N . PHE A 1 337 ? -3.488 -6.953 -18.5 1 98.69 337 PHE A N 1
ATOM 2524 C CA . PHE A 1 337 ? -3.725 -5.629 -17.953 1 98.69 337 PHE A CA 1
ATOM 2525 C C . PHE A 1 337 ? -3.697 -4.566 -19.047 1 98.69 337 PHE A C 1
ATOM 2527 O O . PHE A 1 337 ? -2.828 -4.59 -19.922 1 98.69 337 PHE A O 1
ATOM 2534 N N . ALA A 1 338 ? -4.59 -3.613 -18.953 1 98.12 338 ALA A N 1
ATOM 2535 C CA . ALA A 1 338 ? -4.688 -2.514 -19.922 1 98.12 338 ALA A CA 1
ATOM 2536 C C . ALA A 1 338 ? -3.381 -1.729 -19.984 1 98.12 338 ALA A C 1
ATOM 2538 O O . ALA A 1 338 ? -3.002 -1.234 -21.047 1 98.12 338 ALA A O 1
ATOM 2539 N N . ALA A 1 339 ? -2.691 -1.634 -18.891 1 96.88 339 ALA A N 1
ATOM 2540 C CA . ALA A 1 339 ? -1.44 -0.884 -18.797 1 96.88 339 ALA A CA 1
ATOM 2541 C C . ALA A 1 339 ? -0.393 -1.457 -19.75 1 96.88 339 ALA A C 1
ATOM 2543 O O . ALA A 1 339 ? 0.539 -0.756 -20.156 1 96.88 339 ALA A O 1
ATOM 2544 N N . TYR A 1 340 ? -0.578 -2.732 -20.125 1 98.56 340 TYR A N 1
ATOM 2545 C CA . TYR A 1 340 ? 0.403 -3.414 -20.969 1 98.56 340 TYR A CA 1
ATOM 2546 C C . TYR A 1 340 ? -0.222 -3.859 -22.281 1 98.56 340 TYR A C 1
ATOM 2548 O O . TYR A 1 340 ? 0.167 -4.887 -22.844 1 98.56 340 TYR A O 1
ATOM 2556 N N . ALA A 1 341 ? -1.196 -3.203 -22.734 1 98.56 341 ALA A N 1
ATOM 2557 C CA . ALA A 1 341 ? -1.842 -3.473 -24.016 1 98.56 341 ALA A CA 1
ATOM 2558 C C . ALA A 1 341 ? -0.867 -3.271 -25.172 1 98.56 341 ALA A C 1
ATOM 2560 O O . ALA A 1 341 ? 0.123 -2.549 -25.031 1 98.56 341 ALA A O 1
ATOM 2561 N N . PRO A 1 342 ? -1.162 -3.953 -26.281 1 98.38 342 PRO A N 1
ATOM 2562 C CA . PRO A 1 342 ? -0.328 -3.723 -27.469 1 98.38 342 PRO A CA 1
ATOM 2563 C C . PRO A 1 342 ? -0.224 -2.246 -27.828 1 98.38 342 PRO A C 1
ATOM 2565 O O . PRO A 1 342 ? -1.228 -1.528 -27.812 1 98.38 342 PRO A O 1
ATOM 2568 N N . GLY A 1 343 ? 1.009 -1.83 -28.047 1 97.81 343 GLY A N 1
ATOM 2569 C CA . GLY A 1 343 ? 1.236 -0.452 -28.453 1 97.81 343 GLY A CA 1
ATOM 2570 C C . GLY A 1 343 ? 1.678 0.44 -27.312 1 97.81 343 GLY A C 1
ATOM 2571 O O . GLY A 1 343 ? 2.191 1.538 -27.531 1 97.81 343 GLY A O 1
ATOM 2572 N N . THR A 1 344 ? 1.531 0.018 -26.094 1 97.94 344 THR A N 1
ATOM 2573 C CA . THR A 1 344 ? 1.958 0.837 -24.969 1 97.94 344 THR A CA 1
ATOM 2574 C C . THR A 1 344 ? 3.471 0.759 -24.781 1 97.94 344 THR A C 1
ATOM 2576 O O . THR A 1 344 ? 4.09 -0.261 -25.094 1 97.94 344 THR A O 1
ATOM 2579 N N . ALA A 1 345 ? 4.074 1.842 -24.234 1 97.75 345 ALA A N 1
ATOM 2580 C CA . ALA A 1 345 ? 5.492 1.854 -23.891 1 97.75 345 ALA A CA 1
ATOM 2581 C C . ALA A 1 345 ? 5.797 0.827 -22.797 1 97.75 345 ALA A C 1
ATOM 2583 O O . ALA A 1 345 ? 6.855 0.194 -22.812 1 97.75 345 ALA A O 1
ATOM 2584 N N . ALA A 1 346 ? 4.883 0.659 -21.891 1 98.31 346 ALA A N 1
ATOM 2585 C CA . ALA A 1 346 ? 5.07 -0.266 -20.781 1 98.31 346 ALA A CA 1
ATOM 2586 C C . ALA A 1 346 ? 5.195 -1.704 -21.281 1 98.31 346 ALA A C 1
ATOM 2588 O O . ALA A 1 346 ? 6.031 -2.467 -20.781 1 98.31 346 ALA A O 1
ATOM 2589 N N . ARG A 1 347 ? 4.383 -2.113 -22.203 1 98.5 347 ARG A N 1
ATOM 2590 C CA . ARG A 1 347 ? 4.488 -3.455 -22.766 1 98.5 347 ARG A CA 1
ATOM 2591 C C . ARG A 1 347 ? 5.859 -3.68 -23.391 1 98.5 347 ARG A C 1
ATOM 2593 O O . ARG A 1 347 ? 6.508 -4.691 -23.125 1 98.5 347 ARG A O 1
ATOM 2600 N N . ALA A 1 348 ? 6.25 -2.703 -24.203 1 98.25 348 ALA A N 1
ATOM 2601 C CA . ALA A 1 348 ? 7.516 -2.826 -24.922 1 98.25 348 ALA A CA 1
ATOM 2602 C C . ALA A 1 348 ? 8.688 -2.938 -23.953 1 98.25 348 ALA A C 1
ATOM 2604 O O . ALA A 1 348 ? 9.641 -3.682 -24.188 1 98.25 348 ALA A O 1
ATOM 2605 N N . GLU A 1 349 ? 8.57 -2.248 -22.922 1 98.38 349 GLU A N 1
ATOM 2606 C CA . GLU A 1 349 ? 9.672 -2.182 -21.969 1 98.38 349 GLU A CA 1
ATOM 2607 C C . GLU A 1 349 ? 9.703 -3.418 -21.078 1 98.38 349 GLU A C 1
ATOM 2609 O O . GLU A 1 349 ? 10.781 -3.918 -20.734 1 98.38 349 GLU A O 1
ATOM 2614 N N . HIS A 1 350 ? 8.57 -3.955 -20.703 1 98.81 350 HIS A N 1
ATOM 2615 C CA . HIS A 1 350 ? 8.57 -4.824 -19.531 1 98.81 350 HIS A CA 1
ATOM 2616 C C . HIS A 1 350 ? 8.172 -6.25 -19.906 1 98.81 350 HIS A C 1
ATOM 2618 O O . HIS A 1 350 ? 8.391 -7.184 -19.125 1 98.81 350 HIS A O 1
ATOM 2624 N N . ILE A 1 351 ? 7.504 -6.469 -21 1 98.75 351 ILE A N 1
ATOM 2625 C CA . ILE A 1 351 ? 7.145 -7.809 -21.453 1 98.75 351 ILE A CA 1
ATOM 2626 C C . ILE A 1 351 ? 8.156 -8.297 -22.484 1 98.75 351 ILE A C 1
ATOM 2628 O O . ILE A 1 351 ? 8.211 -7.785 -23.609 1 98.75 351 ILE A O 1
ATOM 2632 N N . LYS A 1 352 ? 8.93 -9.297 -22.062 1 98.75 352 LYS A N 1
ATOM 2633 C CA . LYS A 1 352 ? 10.086 -9.672 -22.859 1 98.75 352 LYS A CA 1
ATOM 2634 C C . LYS A 1 352 ? 10.016 -11.133 -23.281 1 98.75 352 LYS A C 1
ATOM 2636 O O . LYS A 1 352 ? 9.438 -11.961 -22.562 1 98.75 352 LYS A O 1
ATOM 2641 N N . ASP A 1 353 ? 10.609 -11.422 -24.406 1 98.81 353 ASP A N 1
ATOM 2642 C CA . ASP A 1 353 ? 10.797 -12.797 -24.859 1 98.81 353 ASP A CA 1
ATOM 2643 C C . ASP A 1 353 ? 11.977 -13.453 -24.141 1 98.81 353 ASP A C 1
ATOM 2645 O O . ASP A 1 353 ? 13.109 -12.984 -24.25 1 98.81 353 ASP A O 1
ATOM 2649 N N . GLY A 1 354 ? 11.664 -14.5 -23.484 1 98.69 354 GLY A N 1
ATOM 2650 C CA . GLY A 1 354 ? 12.734 -15.281 -22.891 1 98.69 354 GLY A CA 1
ATOM 2651 C C . GLY A 1 354 ? 13.453 -16.172 -23.891 1 98.69 354 GLY A C 1
ATOM 2652 O O . GLY A 1 354 ? 14.508 -16.734 -23.578 1 98.69 354 GLY A O 1
ATOM 2653 N N . GLY A 1 355 ? 12.867 -16.281 -25.109 1 98.5 355 GLY A N 1
ATOM 2654 C CA . GLY A 1 355 ? 13.438 -17.141 -26.141 1 98.5 355 GLY A CA 1
ATOM 2655 C C . GLY A 1 355 ? 13.031 -18.594 -26.016 1 98.5 355 GLY A C 1
ATOM 2656 O O . GLY A 1 355 ? 12.586 -19.031 -24.953 1 98.5 355 GLY A O 1
ATOM 2657 N N . LEU A 1 356 ? 13.203 -19.359 -27.094 1 97.94 356 LEU A N 1
ATOM 2658 C CA . LEU A 1 356 ? 13.031 -20.812 -27.047 1 97.94 356 LEU A CA 1
ATOM 2659 C C . LEU A 1 356 ? 14.039 -21.453 -26.094 1 97.94 356 LEU A C 1
ATOM 2661 O O . LEU A 1 356 ? 15.234 -21.156 -26.172 1 97.94 356 LEU A O 1
ATOM 2665 N N . ASP A 1 357 ? 13.469 -22.25 -25.219 1 97.38 357 ASP A N 1
ATOM 2666 C CA . ASP A 1 357 ? 14.266 -22.922 -24.203 1 97.38 357 ASP A CA 1
ATOM 2667 C C . ASP A 1 357 ? 14.953 -21.906 -23.297 1 97.38 357 ASP A C 1
ATOM 2669 O O . ASP A 1 357 ? 15.992 -22.203 -22.688 1 97.38 357 ASP A O 1
ATOM 2673 N N . GLY A 1 358 ? 14.531 -20.641 -23.266 1 98.44 358 GLY A N 1
ATOM 2674 C CA . GLY A 1 358 ? 15.031 -19.625 -22.359 1 98.44 358 GLY A CA 1
ATOM 2675 C C . GLY A 1 358 ? 16.312 -18.969 -22.859 1 98.44 358 GLY A C 1
ATOM 2676 O O . GLY A 1 358 ? 17 -18.281 -22.094 1 98.44 358 GLY A O 1
ATOM 2677 N N . VAL A 1 359 ? 16.609 -19.047 -24.078 1 98.69 359 VAL A N 1
ATOM 2678 C CA . VAL A 1 359 ? 17.938 -18.688 -24.578 1 98.69 359 VAL A CA 1
ATOM 2679 C C . VAL A 1 359 ? 18.125 -17.172 -24.453 1 98.69 359 VAL A C 1
ATOM 2681 O O . VAL A 1 359 ? 19.234 -16.703 -24.172 1 98.69 359 VAL A O 1
ATOM 2684 N N . GLU A 1 360 ? 17.094 -16.359 -24.734 1 98.75 360 GLU A N 1
ATOM 2685 C CA . GLU A 1 360 ? 17.234 -14.914 -24.625 1 98.75 360 GLU A CA 1
ATOM 2686 C C . GLU A 1 360 ? 17.328 -14.477 -23.156 1 98.75 360 GLU A C 1
ATOM 2688 O O . GLU A 1 360 ? 18.016 -13.5 -22.859 1 98.75 360 GLU A O 1
ATOM 2693 N N . PHE A 1 361 ? 16.672 -15.148 -22.344 1 98.88 361 PHE A N 1
ATOM 2694 C CA . PHE A 1 361 ? 16.781 -14.891 -20.906 1 98.88 361 PHE A CA 1
ATOM 2695 C C . PHE A 1 361 ? 18.188 -15.219 -20.406 1 98.88 361 PHE A C 1
ATOM 2697 O O . PHE A 1 361 ? 18.797 -14.43 -19.688 1 98.88 361 PHE A O 1
ATOM 2704 N N . ILE A 1 362 ? 18.672 -16.375 -20.781 1 98.94 362 ILE A N 1
ATOM 2705 C CA . ILE A 1 362 ? 20.016 -16.812 -20.422 1 98.94 362 ILE A CA 1
ATOM 2706 C C . ILE A 1 362 ? 21.031 -15.789 -20.938 1 98.94 362 ILE A C 1
ATOM 2708 O O . ILE A 1 362 ? 21.984 -15.445 -20.219 1 98.94 362 ILE A O 1
ATOM 2712 N N . LYS A 1 363 ? 20.812 -15.281 -22.094 1 98.88 363 LYS A N 1
ATOM 2713 C CA . LYS A 1 363 ? 21.688 -14.25 -22.641 1 98.88 363 LYS A CA 1
ATOM 2714 C C . LYS A 1 363 ? 21.703 -13.008 -21.75 1 98.88 363 LYS A C 1
ATOM 2716 O O . LYS A 1 363 ? 22.766 -12.445 -21.484 1 98.88 363 LYS A O 1
ATOM 2721 N N . ALA A 1 364 ? 20.531 -12.555 -21.359 1 98.88 364 ALA A N 1
ATOM 2722 C CA . ALA A 1 364 ? 20.438 -11.398 -20.469 1 98.88 364 ALA A CA 1
ATOM 2723 C C . ALA A 1 364 ? 21.188 -11.656 -19.156 1 98.88 364 ALA A C 1
ATOM 2725 O O . ALA A 1 364 ? 21.859 -10.766 -18.625 1 98.88 364 ALA A O 1
ATOM 2726 N N . ILE A 1 365 ? 21.047 -12.898 -18.625 1 98.94 365 ILE A N 1
ATOM 2727 C CA . ILE A 1 365 ? 21.766 -13.297 -17.422 1 98.94 365 ILE A CA 1
ATOM 2728 C C . ILE A 1 365 ? 23.266 -13.172 -17.641 1 98.94 365 ILE A C 1
ATOM 2730 O O . ILE A 1 365 ? 23.969 -12.5 -16.875 1 98.94 365 ILE A O 1
ATOM 2734 N N . ASP A 1 366 ? 23.719 -13.805 -18.688 1 98.88 366 ASP A N 1
ATOM 2735 C CA . ASP A 1 366 ? 25.156 -13.906 -18.953 1 98.88 366 ASP A CA 1
ATOM 2736 C C . ASP A 1 366 ? 25.766 -12.531 -19.219 1 98.88 366 ASP A C 1
ATOM 2738 O O . ASP A 1 366 ? 26.922 -12.289 -18.859 1 98.88 366 ASP A O 1
ATOM 2742 N N . ASP A 1 367 ? 24.953 -11.633 -19.781 1 98.69 367 ASP A N 1
ATOM 2743 C CA . ASP A 1 367 ? 25.438 -10.297 -20.125 1 98.69 367 ASP A CA 1
ATOM 2744 C C . ASP A 1 367 ? 25.328 -9.352 -18.922 1 98.69 367 ASP A C 1
ATOM 2746 O O . ASP A 1 367 ? 25.828 -8.219 -18.984 1 98.69 367 ASP A O 1
ATOM 2750 N N . GLY A 1 368 ? 24.766 -9.75 -17.891 1 98.75 368 GLY A N 1
ATOM 2751 C CA . GLY A 1 368 ? 24.547 -8.867 -16.75 1 98.75 368 GLY A CA 1
ATOM 2752 C C . GLY A 1 368 ? 23.578 -7.738 -17.031 1 98.75 368 GLY A C 1
ATOM 2753 O O . GLY A 1 368 ? 23.828 -6.594 -16.656 1 98.75 368 GLY A O 1
ATOM 2754 N N . LYS A 1 369 ? 22.562 -8.086 -17.781 1 98.69 369 LYS A N 1
ATOM 2755 C CA . LYS A 1 369 ? 21.641 -7.047 -18.25 1 98.69 369 LYS A CA 1
ATOM 2756 C C . LYS A 1 369 ? 20.234 -7.27 -17.703 1 98.69 369 LYS A C 1
ATOM 2758 O O . LYS A 1 369 ? 19.266 -6.719 -18.219 1 98.69 369 LYS A O 1
ATOM 2763 N N . LEU A 1 370 ? 20.109 -8.078 -16.656 1 98.88 370 LEU A N 1
ATOM 2764 C CA . LEU A 1 370 ? 18.797 -8.227 -16.031 1 98.88 370 LEU A CA 1
ATOM 2765 C C . LEU A 1 370 ? 18.359 -6.926 -15.367 1 98.88 370 LEU A C 1
ATOM 2767 O O . LEU A 1 370 ? 19.172 -6.238 -14.75 1 98.88 370 LEU A O 1
ATOM 2771 N N . PRO A 1 371 ? 17.109 -6.594 -15.539 1 98.81 371 PRO A N 1
ATOM 2772 C CA . PRO A 1 371 ? 16.594 -5.504 -14.703 1 98.81 371 PRO A CA 1
ATOM 2773 C C . PRO A 1 371 ? 16.656 -5.82 -13.211 1 98.81 371 PRO A C 1
ATOM 2775 O O . PRO A 1 371 ? 16.906 -6.969 -12.828 1 98.81 371 PRO A O 1
ATOM 2778 N N . ALA A 1 372 ? 16.453 -4.82 -12.336 1 98.81 372 ALA A N 1
ATOM 2779 C CA . ALA A 1 372 ? 16.531 -4.949 -10.883 1 98.81 372 ALA A CA 1
ATOM 2780 C C . ALA A 1 372 ? 15.57 -6.016 -10.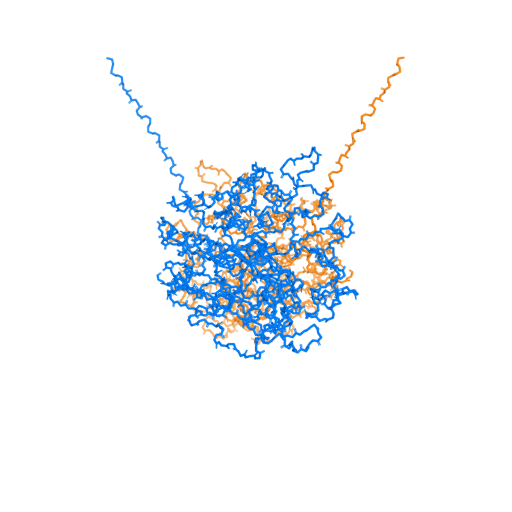375 1 98.81 372 ALA A C 1
ATOM 2782 O O . ALA A 1 372 ? 15.883 -6.754 -9.438 1 98.81 372 ALA A O 1
ATOM 2783 N N . VAL A 1 373 ? 14.367 -6.07 -10.945 1 98.94 373 VAL A N 1
ATOM 2784 C CA . VAL A 1 373 ? 13.398 -7.121 -10.641 1 98.94 373 VAL A CA 1
ATOM 2785 C C . VAL A 1 373 ? 13.039 -7.875 -11.922 1 98.94 373 VAL A C 1
ATOM 2787 O O . VAL A 1 373 ? 12.516 -7.289 -12.867 1 98.94 373 VAL A O 1
ATOM 2790 N N . THR A 1 374 ? 13.312 -9.156 -11.906 1 98.94 374 THR A N 1
ATOM 2791 C CA . THR A 1 374 ? 13.164 -9.977 -13.102 1 98.94 374 THR A CA 1
ATOM 2792 C C . THR A 1 374 ? 12.312 -11.211 -12.812 1 98.94 374 THR A C 1
ATOM 2794 O O . THR A 1 374 ? 12.609 -11.977 -11.898 1 98.94 374 THR A O 1
ATOM 2797 N N . PHE A 1 375 ? 11.281 -11.359 -13.609 1 98.94 375 PHE A N 1
ATOM 2798 C CA . PHE A 1 375 ? 10.461 -12.562 -13.578 1 98.94 375 PHE A CA 1
ATOM 2799 C C . PHE A 1 375 ? 10.695 -13.414 -14.812 1 98.94 375 PHE A C 1
ATOM 2801 O O . PHE A 1 375 ? 10.891 -12.883 -15.914 1 98.94 375 PHE A O 1
ATOM 2808 N N . TYR A 1 376 ? 10.617 -14.734 -14.594 1 98.88 376 TYR A N 1
ATOM 2809 C CA . TYR A 1 376 ? 10.758 -15.648 -15.727 1 98.88 376 TYR A CA 1
ATOM 2810 C C . TYR A 1 376 ? 9.766 -16.797 -15.617 1 98.88 376 TYR A C 1
ATOM 2812 O O . TYR A 1 376 ? 9.656 -17.438 -14.562 1 98.88 376 TYR A O 1
ATOM 2820 N N . LYS A 1 377 ? 9.062 -17 -16.672 1 98.81 377 LYS A N 1
ATOM 2821 C CA . LYS A 1 377 ? 8.188 -18.156 -16.844 1 98.81 377 LYS A CA 1
ATOM 2822 C C . LYS A 1 377 ? 8.688 -19.062 -17.969 1 98.81 377 LYS A C 1
ATOM 2824 O O . LYS A 1 377 ? 8.664 -18.688 -19.141 1 98.81 377 LYS A O 1
ATOM 2829 N N . PRO A 1 378 ? 9.094 -20.281 -17.641 1 98.62 378 PRO A N 1
ATOM 2830 C CA . PRO A 1 378 ? 9.508 -21.219 -18.703 1 98.62 378 PRO A CA 1
ATOM 2831 C C . PRO A 1 378 ? 8.375 -21.562 -19.656 1 98.62 378 PRO A C 1
ATOM 2833 O O . PRO A 1 378 ? 7.199 -21.531 -19.266 1 98.62 378 PRO A O 1
ATOM 2836 N N . GLN A 1 379 ? 8.789 -21.953 -20.891 1 98.06 379 GLN A N 1
ATOM 2837 C CA . GLN A 1 379 ? 7.805 -22.484 -21.828 1 98.06 379 GLN A CA 1
ATOM 2838 C C . GLN A 1 379 ? 7.223 -23.797 -21.328 1 98.06 379 GLN A C 1
ATOM 2840 O O . GLN A 1 379 ? 7.77 -24.422 -20.406 1 98.06 379 GLN A O 1
ATOM 2845 N N . GLY A 1 380 ? 6.168 -24.297 -21.906 1 97 380 GLY A N 1
ATOM 2846 C CA . GLY A 1 380 ? 5.316 -25.344 -21.375 1 97 380 GLY A CA 1
ATOM 2847 C C . GLY A 1 380 ? 6.035 -26.656 -21.188 1 97 380 GLY A C 1
ATOM 2848 O O . GLY A 1 380 ? 5.871 -27.328 -20.172 1 97 380 GLY A O 1
ATOM 2849 N N . ASN A 1 381 ? 6.84 -27.062 -22.094 1 95.69 381 ASN A N 1
ATOM 2850 C CA . ASN A 1 381 ? 7.488 -28.375 -22.016 1 95.69 381 ASN A CA 1
ATOM 2851 C C . ASN A 1 381 ? 8.586 -28.391 -20.953 1 95.69 381 ASN A C 1
ATOM 2853 O O . ASN A 1 381 ? 9.117 -29.453 -20.625 1 95.69 381 ASN A O 1
ATOM 2857 N N . LEU A 1 382 ? 8.852 -27.188 -20.391 1 96.81 382 LEU A N 1
ATOM 2858 C CA . LEU A 1 382 ? 9.938 -27.078 -19.422 1 96.81 382 LEU A CA 1
ATOM 2859 C C . LEU A 1 382 ? 9.414 -26.609 -18.062 1 96.81 382 LEU A C 1
ATOM 2861 O O . LEU A 1 382 ? 10.188 -26.172 -17.219 1 96.81 382 LEU A O 1
ATOM 2865 N N . ASN A 1 383 ? 8.125 -26.641 -17.844 1 94.5 383 ASN A N 1
ATOM 2866 C CA . ASN A 1 383 ? 7.574 -26.031 -16.625 1 94.5 383 ASN A CA 1
ATOM 2867 C C . ASN A 1 383 ? 7.102 -27.094 -15.648 1 94.5 383 ASN A C 1
ATOM 2869 O O . ASN A 1 383 ? 6.5 -26.781 -14.617 1 94.5 383 ASN A O 1
ATOM 2873 N N . GLU A 1 384 ? 7.25 -28.422 -15.969 1 94.56 384 GLU A N 1
ATOM 2874 C CA . GLU A 1 384 ? 7.066 -29.578 -15.078 1 94.56 384 GLU A CA 1
ATOM 2875 C C . GLU A 1 384 ? 5.586 -29.922 -14.93 1 94.56 384 GLU A C 1
ATOM 2877 O O . GLU A 1 384 ? 5.23 -30.812 -14.156 1 94.56 384 GLU A O 1
ATOM 2882 N N . HIS A 1 385 ? 4.699 -29.312 -15.695 1 92.56 385 HIS A N 1
ATOM 2883 C CA . HIS A 1 385 ? 3.262 -29.531 -15.602 1 92.56 385 HIS A CA 1
ATOM 2884 C C . HIS A 1 385 ? 2.896 -30.953 -16.031 1 92.56 385 HIS A C 1
ATOM 2886 O O . HIS A 1 385 ? 3.172 -31.359 -17.156 1 92.56 385 HIS A O 1
ATOM 2892 N N . ALA A 1 386 ? 2.215 -31.688 -15.234 1 88.69 386 ALA A N 1
ATOM 2893 C CA . ALA A 1 386 ? 1.718 -33 -15.625 1 88.69 386 ALA A CA 1
ATOM 2894 C C . ALA A 1 386 ? 0.798 -32.906 -16.828 1 88.69 386 ALA A C 1
ATOM 2896 O O . ALA A 1 386 ? 0.206 -31.859 -17.094 1 88.69 386 ALA A O 1
ATOM 2897 N N . GLY A 1 387 ? 0.715 -34 -17.5 1 90.19 387 GLY A N 1
ATOM 2898 C CA . GLY A 1 387 ? -0.134 -34.031 -18.688 1 90.19 387 GLY A CA 1
ATOM 2899 C C . GLY A 1 387 ? 0.626 -33.781 -19.969 1 90.19 387 GLY A C 1
ATOM 2900 O O . GLY A 1 387 ? 0.378 -34.438 -20.984 1 90.19 387 GLY A O 1
ATOM 2901 N N . TYR A 1 388 ? 1.622 -32.781 -19.859 1 91.19 388 TYR A N 1
ATOM 2902 C CA . TYR A 1 388 ? 2.277 -32.5 -21.125 1 91.19 388 TYR A CA 1
ATOM 2903 C C . TYR A 1 388 ? 3.77 -32.25 -20.938 1 91.19 388 TYR A C 1
ATOM 2905 O O . TYR A 1 388 ? 4.508 -32.062 -21.906 1 91.19 388 TYR A O 1
ATOM 2913 N N . ALA A 1 389 ? 4.234 -32.188 -19.734 1 92.62 389 ALA A N 1
ATOM 2914 C CA . ALA A 1 389 ? 5.652 -32.062 -19.422 1 92.62 389 ALA A CA 1
ATOM 2915 C C . ALA A 1 389 ? 6.074 -33.062 -18.344 1 92.62 389 ALA A C 1
ATOM 2917 O O . ALA A 1 389 ? 5.242 -33.531 -17.578 1 92.62 389 ALA A O 1
ATOM 2918 N N . ASP A 1 390 ? 7.324 -33.406 -18.359 1 94.5 390 ASP A N 1
ATOM 2919 C CA . ASP A 1 390 ? 7.863 -34.25 -17.297 1 94.5 390 ASP A CA 1
ATOM 2920 C C . ASP A 1 390 ? 8.664 -33.438 -16.281 1 94.5 390 ASP A C 1
ATOM 2922 O O . ASP A 1 390 ? 9.094 -32.312 -16.594 1 94.5 390 ASP A O 1
ATOM 2926 N N . VAL A 1 391 ? 8.836 -33.938 -15.117 1 97.5 391 VAL A N 1
ATOM 2927 C CA . VAL A 1 391 ? 9.516 -33.25 -14.023 1 97.5 391 VAL A CA 1
ATOM 2928 C C . VAL A 1 391 ? 10.992 -33.094 -14.359 1 97.5 391 VAL A C 1
ATOM 2930 O O . VAL A 1 391 ? 11.57 -32 -14.148 1 97.5 391 VAL A O 1
ATOM 2933 N N . THR A 1 392 ? 11.625 -34.094 -14.891 1 97.69 392 THR A N 1
ATOM 2934 C CA . THR A 1 392 ? 13.07 -34.125 -15.109 1 97.69 392 THR A CA 1
ATOM 2935 C C . THR A 1 392 ? 13.5 -33 -16.031 1 97.69 392 THR A C 1
ATOM 2937 O O . THR A 1 392 ? 14.477 -32.281 -15.75 1 97.69 392 THR A O 1
ATOM 2940 N N . SER A 1 393 ? 12.797 -32.781 -17.141 1 97.19 393 SER A N 1
ATOM 2941 C CA . SER A 1 393 ? 13.164 -31.75 -18.125 1 97.19 393 SER A CA 1
ATOM 2942 C C . SER A 1 393 ? 13.07 -30.359 -17.5 1 97.19 393 SER A C 1
ATOM 2944 O O . SER A 1 393 ? 13.969 -29.531 -17.688 1 97.19 393 SER A O 1
ATOM 2946 N N . GLY A 1 394 ? 11.984 -30.094 -16.828 1 98.19 394 GLY A N 1
ATOM 2947 C CA . GLY A 1 394 ? 11.82 -28.797 -16.172 1 98.19 394 GLY A CA 1
ATOM 2948 C C . GLY A 1 394 ? 12.82 -28.562 -15.055 1 98.19 394 GLY A C 1
ATOM 2949 O O . GLY A 1 394 ? 13.367 -27.469 -14.922 1 98.19 394 GLY A O 1
ATOM 2950 N N . ASP A 1 395 ? 13.031 -29.609 -14.281 1 98.56 395 ASP A N 1
ATOM 2951 C CA . ASP A 1 395 ? 13.977 -29.516 -13.164 1 98.56 395 ASP A CA 1
ATOM 2952 C C . ASP A 1 395 ? 15.391 -29.234 -13.672 1 98.56 395 ASP A C 1
ATOM 2954 O O . ASP A 1 395 ? 16.109 -28.438 -13.078 1 98.56 395 ASP A O 1
ATOM 2958 N N . GLN A 1 396 ? 15.781 -29.906 -14.711 1 98.38 396 GLN A N 1
ATOM 2959 C CA . GLN A 1 396 ? 17.078 -29.656 -15.32 1 98.38 396 GLN A CA 1
ATOM 2960 C C . GLN A 1 396 ? 17.188 -28.234 -15.836 1 98.38 396 GLN A C 1
ATOM 2962 O O . GLN A 1 396 ? 18.234 -27.594 -15.703 1 98.38 396 GLN A O 1
ATOM 2967 N N . HIS A 1 397 ? 16.141 -27.734 -16.438 1 98.62 397 HIS A N 1
ATOM 2968 C CA . HIS A 1 397 ? 16.109 -26.359 -16.938 1 98.62 397 HIS A CA 1
ATOM 2969 C C . HIS A 1 397 ? 16.328 -25.375 -15.797 1 98.62 397 HIS A C 1
ATOM 2971 O O . HIS A 1 397 ? 17.109 -24.422 -15.938 1 98.62 397 HIS A O 1
ATOM 2977 N N . LEU A 1 398 ? 15.672 -25.578 -14.703 1 98.81 398 LEU A N 1
ATOM 2978 C CA . LEU A 1 398 ? 15.82 -24.703 -13.547 1 98.81 398 LEU A CA 1
ATOM 2979 C C . LEU A 1 398 ? 17.25 -24.719 -13.031 1 98.81 398 LEU A C 1
ATOM 2981 O O . LEU A 1 398 ? 17.828 -23.656 -12.758 1 98.81 398 LEU A O 1
ATOM 2985 N N . ALA A 1 399 ? 17.797 -25.922 -12.922 1 98.81 399 ALA A N 1
ATOM 2986 C CA . ALA A 1 399 ? 19.172 -26.047 -12.43 1 98.81 399 ALA A CA 1
ATOM 2987 C C . ALA A 1 399 ? 20.156 -25.375 -13.375 1 98.81 399 ALA A C 1
ATOM 2989 O O . ALA A 1 399 ? 21.125 -24.75 -12.93 1 98.81 399 ALA A O 1
ATOM 2990 N N . ASP A 1 400 ? 19.922 -25.484 -14.648 1 98.69 400 ASP A N 1
ATOM 2991 C CA . ASP A 1 400 ? 20.75 -24.812 -15.641 1 98.69 400 ASP A CA 1
ATOM 2992 C C . ASP A 1 400 ? 20.688 -23.297 -15.469 1 98.69 400 ASP A C 1
ATOM 2994 O O . ASP A 1 400 ? 21.719 -22.609 -15.562 1 98.69 400 ASP A O 1
ATOM 2998 N N . LEU A 1 401 ? 19.516 -22.75 -15.258 1 98.88 401 LEU A N 1
ATOM 2999 C CA . LEU A 1 401 ? 19.375 -21.328 -15.031 1 98.88 401 LEU A CA 1
ATOM 3000 C C . LEU A 1 401 ? 20.156 -20.891 -13.797 1 98.88 401 LEU A C 1
ATOM 3002 O O . LEU A 1 401 ? 20.828 -19.844 -13.82 1 98.88 401 LEU A O 1
ATOM 3006 N N . VAL A 1 402 ? 20.031 -21.688 -12.727 1 98.94 402 VAL A N 1
ATOM 3007 C CA . VAL A 1 402 ? 20.766 -21.344 -11.508 1 98.94 402 VAL A CA 1
ATOM 3008 C C . VAL A 1 402 ? 22.266 -21.281 -11.797 1 98.94 402 VAL A C 1
ATOM 3010 O O . VAL A 1 402 ? 22.953 -20.375 -11.336 1 98.94 402 VAL A O 1
ATOM 3013 N N . SER A 1 403 ? 22.734 -22.234 -12.578 1 98.88 403 SER A N 1
ATOM 3014 C CA . SER A 1 403 ? 24.156 -22.266 -12.945 1 98.88 403 SER A CA 1
ATOM 3015 C C . SER A 1 403 ? 24.562 -20.984 -13.672 1 98.88 403 SER A C 1
ATOM 3017 O O . SER A 1 403 ? 25.625 -20.422 -13.398 1 98.88 403 SER A O 1
ATOM 3019 N N . HIS A 1 404 ? 23.734 -20.516 -14.586 1 98.88 404 HIS A N 1
ATOM 3020 C CA . HIS A 1 404 ? 24.016 -19.266 -15.305 1 98.88 404 HIS A CA 1
ATOM 3021 C C . HIS A 1 404 ? 23.938 -18.062 -14.375 1 98.88 404 HIS A C 1
ATOM 3023 O O . HIS A 1 404 ? 24.75 -17.156 -14.453 1 98.88 404 HIS A O 1
ATOM 3029 N N . LEU A 1 405 ? 22.953 -18.047 -13.508 1 98.94 405 LEU A N 1
ATOM 3030 C CA . LEU A 1 405 ? 22.781 -16.938 -12.578 1 98.94 405 LEU A CA 1
ATOM 3031 C C . LEU A 1 405 ? 23.984 -16.812 -11.648 1 98.94 405 LEU A C 1
ATOM 3033 O O . LEU A 1 405 ? 24.453 -15.695 -11.391 1 98.94 405 LEU A O 1
ATOM 3037 N N . GLU A 1 406 ? 24.516 -17.953 -11.18 1 98.88 406 GLU A N 1
ATOM 3038 C CA . GLU A 1 406 ? 25.672 -17.969 -10.281 1 98.88 406 GLU A CA 1
ATOM 3039 C C . GLU A 1 406 ? 26.906 -17.375 -10.961 1 98.88 406 GLU A C 1
ATOM 3041 O O . GLU A 1 406 ? 27.797 -16.844 -10.297 1 98.88 406 GLU A O 1
ATOM 3046 N N . LYS A 1 407 ? 26.922 -17.422 -12.234 1 98.75 407 LYS A N 1
ATOM 3047 C CA . LYS A 1 407 ? 28.062 -16.953 -13 1 98.75 407 LYS A CA 1
ATOM 3048 C C . LYS A 1 407 ? 27.844 -15.547 -13.531 1 98.75 407 LYS A C 1
ATOM 3050 O O . LYS A 1 407 ? 28.734 -14.953 -14.133 1 98.75 407 LYS A O 1
ATOM 3055 N N . SER A 1 408 ? 26.688 -15.008 -13.344 1 98.81 408 SER A N 1
ATOM 3056 C CA . SER A 1 408 ? 26.344 -13.68 -13.844 1 98.81 408 SER A CA 1
ATOM 3057 C C . SER A 1 408 ? 27.203 -12.602 -13.195 1 98.81 408 SER A C 1
ATOM 3059 O O . SER A 1 408 ? 27.531 -12.688 -12.008 1 98.81 408 SER A O 1
ATOM 3061 N N . PRO A 1 409 ? 27.484 -11.438 -13.953 1 98.62 409 PRO A N 1
ATOM 3062 C CA . PRO A 1 409 ? 28.141 -10.289 -13.336 1 98.62 409 PRO A CA 1
ATOM 3063 C C . PRO A 1 409 ? 27.328 -9.68 -12.195 1 98.62 409 PRO A C 1
ATOM 3065 O O . PRO A 1 409 ? 27.875 -8.961 -11.359 1 98.62 409 PRO A O 1
ATOM 3068 N N . GLN A 1 410 ? 26.047 -10.031 -12.07 1 98.75 410 GLN A N 1
ATOM 3069 C CA . GLN A 1 410 ? 25.156 -9.438 -11.078 1 98.75 410 GLN A CA 1
ATOM 3070 C C . GLN A 1 410 ? 25.031 -10.336 -9.852 1 98.75 410 GLN A C 1
ATOM 3072 O O . GLN A 1 410 ? 24.359 -9.977 -8.883 1 98.75 410 GLN A O 1
ATOM 3077 N N . TRP A 1 411 ? 25.766 -11.406 -9.789 1 98.81 411 TRP A N 1
ATOM 3078 C CA . TRP A 1 411 ? 25.547 -12.477 -8.82 1 98.81 411 TRP A CA 1
ATOM 3079 C C . TRP A 1 411 ? 25.812 -11.977 -7.398 1 98.81 411 TRP A C 1
ATOM 3081 O O . TRP A 1 411 ? 25.062 -12.305 -6.477 1 98.81 411 TRP A O 1
ATOM 3091 N N . ALA A 1 412 ? 26.703 -11.133 -7.168 1 98.25 412 ALA A N 1
ATOM 3092 C CA . ALA A 1 412 ? 27.188 -10.758 -5.84 1 98.25 412 ALA A CA 1
ATOM 3093 C C . ALA A 1 412 ? 26.078 -10.109 -5.02 1 98.25 412 ALA A C 1
ATOM 3095 O O . ALA A 1 412 ? 26.125 -10.117 -3.785 1 98.25 412 ALA A O 1
ATOM 3096 N N . HIS A 1 413 ? 25.047 -9.547 -5.672 1 98.06 413 HIS A N 1
ATOM 3097 C CA . HIS A 1 413 ? 23.953 -8.852 -5.008 1 98.06 413 HIS A CA 1
ATOM 3098 C C . HIS A 1 413 ? 22.609 -9.336 -5.523 1 98.06 413 HIS A C 1
ATOM 3100 O O . HIS A 1 413 ? 21.688 -8.539 -5.738 1 98.06 413 HIS A O 1
ATOM 3106 N N . MET A 1 414 ? 22.516 -10.633 -5.746 1 98.69 414 MET A N 1
ATOM 3107 C CA . MET A 1 414 ? 21.312 -11.211 -6.355 1 98.69 414 MET A CA 1
ATOM 3108 C C . MET A 1 414 ? 20.547 -12.055 -5.352 1 98.69 414 MET A C 1
ATOM 3110 O O . MET A 1 414 ? 21.141 -12.719 -4.5 1 98.69 414 MET A O 1
ATOM 3114 N N . LEU A 1 415 ? 19.234 -11.953 -5.352 1 98.88 415 LEU A N 1
ATOM 3115 C CA . LEU A 1 415 ? 18.312 -12.906 -4.742 1 98.88 415 LEU A CA 1
ATOM 3116 C C . LEU A 1 415 ? 17.5 -13.633 -5.805 1 98.88 415 LEU A C 1
ATOM 3118 O O . LEU A 1 415 ? 16.859 -12.992 -6.637 1 98.88 415 LEU A O 1
ATOM 3122 N N . VAL A 1 416 ? 17.594 -14.961 -5.801 1 98.94 416 VAL A N 1
ATOM 3123 C CA . VAL A 1 416 ? 16.797 -15.789 -6.703 1 98.94 416 VAL A CA 1
ATOM 3124 C C . VAL A 1 416 ? 15.758 -16.578 -5.906 1 98.94 416 VAL A C 1
ATOM 3126 O O . VAL A 1 416 ? 16.094 -17.234 -4.922 1 98.94 416 VAL A O 1
ATOM 3129 N N . VAL A 1 417 ? 14.539 -16.469 -6.316 1 98.94 417 VAL A N 1
ATOM 3130 C CA . VAL A 1 417 ? 13.477 -17.297 -5.773 1 98.94 417 VAL A CA 1
ATOM 3131 C C . VAL A 1 417 ? 12.906 -18.188 -6.879 1 98.94 417 VAL A C 1
ATOM 3133 O O . VAL A 1 417 ? 12.43 -17.703 -7.898 1 98.94 417 VAL A O 1
ATOM 3136 N N . ILE A 1 418 ? 13.008 -19.453 -6.707 1 98.94 418 ILE A N 1
ATOM 3137 C CA . ILE A 1 418 ? 12.375 -20.422 -7.594 1 98.94 418 ILE A CA 1
ATOM 3138 C C . ILE A 1 418 ? 11.242 -21.141 -6.852 1 98.94 418 ILE A C 1
ATOM 3140 O O . ILE A 1 418 ? 11.461 -21.703 -5.777 1 98.94 418 ILE A O 1
ATOM 3144 N N . THR A 1 419 ? 10.109 -21.031 -7.352 1 98.81 419 THR A N 1
ATOM 3145 C CA . THR A 1 419 ? 8.977 -21.75 -6.762 1 98.81 419 THR A CA 1
ATOM 3146 C C . THR A 1 419 ? 8.008 -22.203 -7.844 1 98.81 419 THR A C 1
ATOM 3148 O O . THR A 1 419 ? 8.32 -22.156 -9.031 1 98.81 419 THR A O 1
ATOM 3151 N N . TYR A 1 420 ? 6.965 -22.844 -7.406 1 98.44 420 TYR A N 1
ATOM 3152 C CA . TYR A 1 420 ? 5.902 -23.328 -8.273 1 98.44 420 TYR A CA 1
ATOM 3153 C C . TYR A 1 420 ? 4.645 -22.484 -8.141 1 98.44 420 TYR A C 1
ATOM 3155 O O . TYR A 1 420 ? 4.371 -21.938 -7.07 1 98.44 420 TYR A O 1
ATOM 3163 N N . ASP A 1 421 ? 3.945 -22.375 -9.227 1 97.94 421 ASP A N 1
ATOM 3164 C CA . ASP A 1 421 ? 2.752 -21.531 -9.172 1 97.94 421 ASP A CA 1
ATOM 3165 C C . ASP A 1 421 ? 1.686 -22.156 -8.273 1 97.94 421 ASP A C 1
ATOM 3167 O O . ASP A 1 421 ? 0.987 -21.438 -7.547 1 97.94 421 ASP A O 1
ATOM 3171 N N . GLU A 1 422 ? 1.579 -23.531 -8.375 1 98.06 422 GLU A N 1
ATOM 3172 C CA . GLU A 1 422 ? 0.604 -24.203 -7.52 1 98.06 422 GLU A CA 1
ATOM 3173 C C . GLU A 1 422 ? 0.902 -25.688 -7.41 1 98.06 422 GLU A C 1
ATOM 3175 O O . GLU A 1 422 ? 1.924 -26.172 -7.91 1 98.06 422 GLU A O 1
ATOM 3180 N N . ASN A 1 423 ? 0.047 -26.469 -6.684 1 98.12 423 ASN A N 1
ATOM 3181 C CA . ASN A 1 423 ? 0.324 -27.828 -6.266 1 98.12 423 ASN A CA 1
ATOM 3182 C C . ASN A 1 423 ? 0.034 -28.828 -7.387 1 98.12 423 ASN A C 1
ATOM 3184 O O . ASN A 1 423 ? 0.429 -30 -7.305 1 98.12 423 ASN A O 1
ATOM 3188 N N . GLY A 1 424 ? -0.661 -28.406 -8.43 1 97.31 424 GLY A N 1
ATOM 3189 C CA . GLY A 1 424 ? -0.943 -29.266 -9.57 1 97.31 424 GLY A CA 1
ATOM 3190 C C . GLY A 1 424 ? -2.01 -30.312 -9.281 1 97.31 424 GLY A C 1
ATOM 3191 O O . GLY A 1 424 ? -2.219 -31.234 -10.078 1 97.31 424 GLY A O 1
ATOM 3192 N N . GLY A 1 425 ? -2.615 -30.203 -8.172 1 98.12 425 GLY A N 1
ATOM 3193 C CA . GLY A 1 425 ? -3.619 -31.172 -7.762 1 98.12 425 GLY A CA 1
ATOM 3194 C C . GLY A 1 425 ? -3.084 -32.219 -6.801 1 98.12 425 GLY A C 1
ATOM 3195 O O . GLY A 1 425 ? -3.854 -32.969 -6.211 1 98.12 425 GLY A O 1
ATOM 3196 N N . PHE A 1 426 ? -1.805 -32.219 -6.617 1 98.62 426 PHE A N 1
ATOM 3197 C CA . PHE A 1 426 ? -1.175 -33.188 -5.75 1 98.62 426 PHE A CA 1
ATOM 3198 C C . PHE A 1 426 ? -1.401 -32.844 -4.285 1 98.62 426 PHE A C 1
ATOM 3200 O O . PHE A 1 426 ? -1.356 -31.688 -3.9 1 98.62 426 PHE A O 1
ATOM 3207 N N . TRP A 1 427 ? -1.579 -33.844 -3.504 1 98.56 427 TRP A N 1
ATOM 3208 C CA . TRP A 1 427 ? -1.791 -33.75 -2.062 1 98.56 427 TRP A CA 1
ATOM 3209 C C . TRP A 1 427 ? -0.503 -33.344 -1.349 1 98.56 427 TRP A C 1
ATOM 3211 O O . TRP A 1 427 ? 0.595 -33.594 -1.845 1 98.56 427 TRP A O 1
ATOM 3221 N N . ASP A 1 428 ? -0.655 -32.719 -0.239 1 98.56 428 ASP A N 1
ATOM 3222 C CA . ASP A 1 428 ? 0.376 -32.438 0.753 1 98.56 428 ASP A CA 1
ATOM 3223 C C . ASP A 1 428 ? -0.161 -32.594 2.172 1 98.56 428 ASP A C 1
ATOM 3225 O O . ASP A 1 428 ? -1.308 -32.25 2.457 1 98.56 428 ASP A O 1
ATOM 3229 N N . HIS A 1 429 ? 0.708 -33.062 3.094 1 98.19 429 HIS A N 1
ATOM 3230 C CA . HIS A 1 429 ? 0.185 -33.344 4.426 1 98.19 429 HIS A CA 1
ATOM 3231 C C . HIS A 1 429 ? 0.037 -32.094 5.25 1 98.19 429 HIS A C 1
ATOM 3233 O O . HIS A 1 429 ? -0.627 -32.094 6.289 1 98.19 429 HIS A O 1
ATOM 3239 N N . VAL A 1 430 ? 0.709 -31.031 4.828 1 97.94 430 VAL A N 1
ATOM 3240 C CA . VAL A 1 430 ? 0.602 -29.75 5.516 1 97.94 430 VAL A CA 1
ATOM 3241 C C . VAL A 1 430 ? -0.483 -28.906 4.855 1 97.94 430 VAL A C 1
ATOM 3243 O O . VAL A 1 430 ? -0.377 -28.562 3.676 1 97.94 430 VAL A O 1
ATOM 3246 N N . ALA A 1 431 ? -1.527 -28.625 5.59 1 97.56 431 ALA A N 1
ATOM 3247 C CA . ALA A 1 431 ? -2.619 -27.797 5.09 1 97.56 431 ALA A CA 1
ATOM 3248 C C . ALA A 1 431 ? -2.223 -26.312 5.066 1 97.56 431 ALA A C 1
ATOM 3250 O O . ALA A 1 431 ? -1.392 -25.875 5.867 1 97.56 431 ALA A O 1
ATOM 3251 N N . PRO A 1 432 ? -2.746 -25.578 4.137 1 98.5 432 PRO A N 1
ATOM 3252 C CA . PRO A 1 432 ? -2.479 -24.141 4.168 1 98.5 432 PRO A CA 1
ATOM 3253 C C . PRO A 1 432 ? -3.141 -23.438 5.352 1 98.5 432 PRO A C 1
ATOM 3255 O O . PRO A 1 432 ? -4.164 -23.906 5.859 1 98.5 432 PRO A O 1
ATOM 3258 N N . PRO A 1 433 ? -2.518 -22.359 5.836 1 98.5 433 PRO A N 1
ATOM 3259 C CA . PRO A 1 433 ? -3.215 -21.562 6.852 1 98.5 433 PRO A CA 1
ATOM 3260 C C . PRO A 1 433 ? -4.508 -20.953 6.332 1 98.5 433 PRO A C 1
ATOM 3262 O O . PRO A 1 433 ? -4.598 -20.594 5.156 1 98.5 433 PRO A O 1
ATOM 3265 N N . LYS A 1 434 ? -5.508 -20.828 7.281 1 98.12 434 LYS A N 1
ATOM 3266 C CA . LYS A 1 434 ? -6.746 -20.156 6.914 1 98.12 434 LYS A CA 1
ATOM 3267 C C . LYS A 1 434 ? -6.527 -18.641 6.797 1 98.12 434 LYS A C 1
ATOM 3269 O O . LYS A 1 434 ? -5.934 -18.031 7.684 1 98.12 434 LYS A O 1
ATOM 3274 N N . ALA A 1 435 ? -6.98 -18.031 5.695 1 98 435 ALA A N 1
ATOM 3275 C CA . ALA A 1 435 ? -6.863 -16.578 5.496 1 98 435 ALA A CA 1
ATOM 3276 C C . ALA A 1 435 ? -8.047 -16.047 4.707 1 98 435 ALA A C 1
ATOM 3278 O O . ALA A 1 435 ? -9.203 -16.219 5.105 1 98 435 ALA A O 1
ATOM 3279 N N . ASP A 1 436 ? -7.758 -15.266 3.594 1 97.62 436 ASP A N 1
ATOM 3280 C CA . ASP A 1 436 ? -8.852 -14.625 2.873 1 97.62 436 ASP A CA 1
ATOM 3281 C C . ASP A 1 436 ? -9.492 -15.586 1.876 1 97.62 436 ASP A C 1
ATOM 3283 O O . ASP A 1 436 ? -9.078 -16.75 1.768 1 97.62 436 ASP A O 1
ATOM 3287 N N . ARG A 1 437 ? -10.5 -15.203 1.188 1 97.19 437 ARG A N 1
ATOM 3288 C CA . ARG A 1 437 ? -11.328 -16.094 0.372 1 97.19 437 ARG A CA 1
ATOM 3289 C C . ARG A 1 437 ? -10.547 -16.625 -0.825 1 97.19 437 ARG A C 1
ATOM 3291 O O . ARG A 1 437 ? -10.961 -17.578 -1.472 1 97.19 437 ARG A O 1
ATOM 3298 N N . TRP A 1 438 ? -9.406 -16 -1.119 1 98.5 438 TRP A N 1
ATOM 3299 C CA . TRP A 1 438 ? -8.672 -16.375 -2.324 1 98.5 438 TRP A CA 1
ATOM 3300 C C . TRP A 1 438 ? -7.602 -17.422 -2.012 1 98.5 438 TRP A C 1
ATOM 3302 O O . TRP A 1 438 ? -7.156 -18.141 -2.902 1 98.5 438 TRP A O 1
ATOM 3312 N N . GLY A 1 439 ? -7.109 -17.531 -0.818 1 98.31 439 GLY A N 1
ATOM 3313 C CA . GLY A 1 439 ? -6.031 -18.406 -0.406 1 98.31 439 GLY A CA 1
ATOM 3314 C C . GLY A 1 439 ? -5.496 -18.094 0.979 1 98.31 439 GLY A C 1
ATOM 3315 O O . GLY A 1 439 ? -6.137 -17.375 1.747 1 98.31 439 GLY A O 1
ATOM 3316 N N . PRO A 1 440 ? -4.25 -18.547 1.152 1 98.56 440 PRO A N 1
ATOM 3317 C CA . PRO A 1 440 ? -3.363 -19.359 0.324 1 98.56 440 PRO A CA 1
ATOM 3318 C C . PRO A 1 440 ? -3.908 -20.766 0.089 1 98.56 440 PRO A C 1
ATOM 3320 O O . PRO A 1 440 ? -4.816 -21.219 0.798 1 98.56 440 PRO A O 1
ATOM 3323 N N . GLY A 1 441 ? -3.375 -21.344 -0.99 1 98.62 441 GLY A N 1
ATOM 3324 C CA . GLY A 1 441 ? -3.654 -22.734 -1.273 1 98.62 441 GLY A CA 1
ATOM 3325 C C . GLY A 1 441 ? -2.58 -23.672 -0.757 1 98.62 441 GLY A C 1
ATOM 3326 O O . GLY A 1 441 ? -1.88 -23.359 0.207 1 98.62 441 GLY A O 1
ATOM 3327 N N . ASN A 1 442 ? -2.531 -24.828 -1.282 1 98.12 442 ASN A N 1
ATOM 3328 C CA . ASN A 1 442 ? -1.734 -25.938 -0.761 1 98.12 442 ASN A CA 1
ATOM 3329 C C . ASN A 1 442 ? -0.24 -25.641 -0.85 1 98.12 442 ASN A C 1
ATOM 3331 O O . ASN A 1 442 ? 0.174 -24.719 -1.544 1 98.12 442 ASN A O 1
ATOM 3335 N N . ARG A 1 443 ? 0.564 -26.391 -0.087 1 98.69 443 ARG A N 1
ATOM 3336 C CA . ARG A 1 443 ? 2.004 -26.203 0.068 1 98.69 443 ARG A CA 1
ATOM 3337 C C . ARG A 1 443 ? 2.744 -26.547 -1.218 1 98.69 443 ARG A C 1
ATOM 3339 O O . ARG A 1 443 ? 2.412 -27.531 -1.882 1 98.69 443 ARG A O 1
ATOM 3346 N N . ILE A 1 444 ? 3.734 -25.703 -1.577 1 98.81 444 ILE A N 1
ATOM 3347 C CA . ILE A 1 444 ? 4.543 -25.891 -2.777 1 98.81 444 ILE A CA 1
ATOM 3348 C C . ILE A 1 444 ? 6.02 -25.703 -2.438 1 98.81 444 ILE A C 1
ATOM 3350 O O . ILE A 1 444 ? 6.363 -25.109 -1.413 1 98.81 444 ILE A O 1
ATOM 3354 N N . PRO A 1 445 ? 6.887 -26.25 -3.27 1 98.31 445 PRO A N 1
ATOM 3355 C CA . PRO A 1 445 ? 8.32 -26.031 -3.031 1 98.31 445 PRO A CA 1
ATOM 3356 C C . PRO A 1 445 ? 8.758 -24.609 -3.355 1 98.31 445 PRO A C 1
ATOM 3358 O O . PRO A 1 445 ? 8.227 -23.984 -4.273 1 98.31 445 PRO A O 1
ATOM 3361 N N . ALA A 1 446 ? 9.711 -24.172 -2.576 1 98.88 446 ALA A N 1
ATOM 3362 C CA . ALA A 1 446 ? 10.352 -22.891 -2.885 1 98.88 446 ALA A CA 1
ATOM 3363 C C . ALA A 1 446 ? 11.828 -22.906 -2.496 1 98.88 446 ALA A C 1
ATOM 3365 O O . ALA A 1 446 ? 12.188 -23.422 -1.432 1 98.88 446 ALA A O 1
ATOM 3366 N N . PHE A 1 447 ? 12.641 -22.406 -3.383 1 98.94 447 PHE A N 1
ATOM 3367 C CA . PHE A 1 447 ? 14.086 -22.281 -3.213 1 98.94 447 PHE A CA 1
ATOM 3368 C C . PHE A 1 447 ? 14.508 -20.828 -3.117 1 98.94 447 PHE A C 1
ATOM 3370 O O . PHE A 1 447 ? 14.117 -20 -3.953 1 98.94 447 PHE A O 1
ATOM 3377 N N . ILE A 1 448 ? 15.219 -20.516 -2.092 1 98.94 448 ILE A N 1
ATOM 3378 C CA . ILE A 1 448 ? 15.766 -19.188 -1.9 1 98.94 448 ILE A CA 1
ATOM 3379 C C . ILE A 1 448 ? 17.281 -19.219 -2.064 1 98.94 448 ILE A C 1
ATOM 3381 O O . ILE A 1 448 ? 17.984 -19.781 -1.228 1 98.94 448 ILE A O 1
ATOM 3385 N N . ILE A 1 449 ? 17.781 -18.609 -3.129 1 98.94 449 ILE A N 1
ATOM 3386 C CA . ILE A 1 449 ? 19.141 -18.75 -3.609 1 98.94 449 ILE A CA 1
ATOM 3387 C C . ILE A 1 449 ? 19.812 -17.375 -3.674 1 98.94 449 ILE A C 1
ATOM 3389 O O . ILE A 1 449 ? 19.281 -16.453 -4.305 1 98.94 449 ILE A O 1
ATOM 3393 N N . SER A 1 450 ? 20.906 -17.25 -3.006 1 98.75 450 SER A N 1
ATOM 3394 C CA . SER A 1 450 ? 21.609 -15.984 -2.936 1 98.75 450 SER A CA 1
ATOM 3395 C C . SER A 1 450 ? 23 -16.156 -2.318 1 98.75 450 SER A C 1
ATOM 3397 O O . SER A 1 450 ? 23.219 -17.078 -1.525 1 98.75 450 SER A O 1
ATOM 3399 N N . PRO A 1 451 ? 23.984 -15.242 -2.664 1 98 451 PRO A N 1
ATOM 3400 C CA . PRO A 1 451 ? 25.203 -15.188 -1.85 1 98 451 PRO A CA 1
ATOM 3401 C C . PRO A 1 451 ? 24.922 -14.852 -0.387 1 98 451 PRO A C 1
ATOM 3403 O O . PRO A 1 451 ? 25.734 -15.141 0.486 1 98 451 PRO A O 1
ATOM 3406 N N . TYR A 1 452 ? 23.734 -14.305 -0.121 1 97.94 452 TYR A N 1
ATOM 3407 C CA . TYR A 1 452 ? 23.359 -13.898 1.229 1 97.94 452 TYR A CA 1
ATOM 3408 C C . TYR A 1 452 ? 22.453 -14.938 1.881 1 97.94 452 TYR A C 1
ATOM 3410 O O . TYR A 1 452 ? 22 -14.742 3.01 1 97.94 452 TYR A O 1
ATOM 3418 N N . ALA A 1 453 ? 22.188 -16.062 1.189 1 98.25 453 ALA A N 1
ATOM 3419 C CA . ALA A 1 453 ? 21.328 -17.109 1.756 1 98.25 453 ALA A CA 1
ATOM 3420 C C . ALA A 1 453 ? 22 -17.781 2.953 1 98.25 453 ALA A C 1
ATOM 3422 O O . ALA A 1 453 ? 23.219 -17.938 2.984 1 98.25 453 ALA A O 1
ATOM 3423 N N . LYS A 1 454 ? 21.172 -18.109 3.945 1 97.88 454 LYS A N 1
ATOM 3424 C CA . LYS A 1 454 ? 21.656 -19.016 4.98 1 97.88 454 LYS A CA 1
ATOM 3425 C C . LYS A 1 454 ? 21.844 -20.422 4.434 1 97.88 454 LYS A C 1
ATOM 3427 O O . LYS A 1 454 ? 20.938 -21.25 4.535 1 97.88 454 LYS A O 1
ATOM 3432 N N . MET A 1 455 ? 23.047 -20.734 4.047 1 97.25 455 MET A N 1
ATOM 3433 C CA . MET A 1 455 ? 23.359 -21.906 3.23 1 97.25 455 MET A CA 1
ATOM 3434 C C . MET A 1 455 ? 23.031 -23.188 3.975 1 97.25 455 MET A C 1
ATOM 3436 O O . MET A 1 455 ? 23.266 -23.297 5.18 1 97.25 455 MET A O 1
ATOM 3440 N N . GLY A 1 456 ? 22.375 -24.125 3.238 1 97.56 456 GLY A N 1
ATOM 3441 C CA . GLY A 1 456 ? 22.234 -25.516 3.654 1 97.56 456 GLY A CA 1
ATOM 3442 C C . GLY A 1 456 ? 21.125 -25.719 4.68 1 97.56 456 GLY A C 1
ATOM 3443 O O . GLY A 1 456 ? 21.125 -26.719 5.402 1 97.56 456 GLY A O 1
ATOM 3444 N N . ILE A 1 457 ? 20.219 -24.734 4.738 1 97.81 457 ILE A N 1
ATOM 3445 C CA . ILE A 1 457 ? 19.203 -24.906 5.766 1 97.81 457 ILE A CA 1
ATOM 3446 C C . ILE A 1 457 ? 17.844 -25.125 5.113 1 97.81 457 ILE A C 1
ATOM 3448 O O . ILE A 1 457 ? 17.656 -24.812 3.936 1 97.81 457 ILE A O 1
ATOM 3452 N N . VAL A 1 458 ? 16.953 -25.703 5.898 1 98.62 458 VAL A N 1
ATOM 3453 C CA . VAL A 1 458 ? 15.516 -25.703 5.609 1 98.62 458 VAL A CA 1
ATOM 3454 C C . VAL A 1 458 ? 14.836 -24.594 6.395 1 98.62 458 VAL A C 1
ATOM 3456 O O . VAL A 1 458 ? 14.969 -24.516 7.617 1 98.62 458 VAL A O 1
ATOM 3459 N N . ASP A 1 459 ? 14.25 -23.656 5.723 1 98.62 459 ASP A N 1
ATOM 3460 C CA . ASP A 1 459 ? 13.523 -22.562 6.344 1 98.62 459 ASP A CA 1
ATOM 3461 C C . ASP A 1 459 ? 12.078 -22.938 6.633 1 98.62 459 ASP A C 1
ATOM 3463 O O . ASP A 1 459 ? 11.312 -23.234 5.711 1 98.62 459 ASP A O 1
ATOM 3467 N N . HIS A 1 460 ? 11.672 -22.875 7.875 1 98.38 460 HIS A N 1
ATOM 3468 C CA . HIS A 1 460 ? 10.344 -23.328 8.289 1 98.38 460 HIS A CA 1
ATOM 3469 C C . HIS A 1 460 ? 9.383 -22.156 8.43 1 98.38 460 HIS A C 1
ATOM 3471 O O . HIS A 1 460 ? 8.258 -22.328 8.906 1 98.38 460 HIS A O 1
ATOM 3477 N N . THR A 1 461 ? 9.812 -20.922 8.031 1 98.44 461 THR A N 1
ATOM 3478 C CA . THR A 1 461 ? 8.969 -19.734 8.094 1 98.44 461 THR A CA 1
ATOM 3479 C C . THR A 1 461 ? 7.754 -19.875 7.18 1 98.44 461 THR A C 1
ATOM 3481 O O . THR A 1 461 ? 7.859 -20.438 6.086 1 98.44 461 THR A O 1
ATOM 3484 N N . GLN A 1 462 ? 6.582 -19.406 7.633 1 98.62 462 GLN A N 1
ATOM 3485 C CA . GLN A 1 462 ? 5.371 -19.406 6.816 1 98.62 462 GLN A CA 1
ATOM 3486 C C . GLN A 1 462 ? 5.469 -18.391 5.691 1 98.62 462 GLN A C 1
ATOM 3488 O O . GLN A 1 462 ? 5.617 -17.188 5.945 1 98.62 462 GLN A O 1
ATOM 3493 N N . TYR A 1 463 ? 5.41 -18.891 4.457 1 98.81 463 TYR A N 1
ATOM 3494 C CA . TYR A 1 463 ? 5.441 -18.062 3.26 1 98.81 463 TYR A CA 1
ATOM 3495 C C . TYR A 1 463 ? 4.293 -18.422 2.322 1 98.81 463 TYR A C 1
ATOM 3497 O O . TYR A 1 463 ? 3.686 -19.484 2.449 1 98.81 463 TYR A O 1
ATOM 3505 N N . ASP A 1 464 ? 3.967 -17.531 1.459 1 98.75 464 ASP A N 1
ATOM 3506 C CA . ASP A 1 464 ? 3.23 -17.828 0.234 1 98.75 464 ASP A CA 1
ATOM 3507 C C . ASP A 1 464 ? 3.758 -17 -0.938 1 98.75 464 ASP A C 1
ATOM 3509 O O . ASP A 1 464 ? 4.781 -16.328 -0.817 1 98.75 464 ASP A O 1
ATOM 3513 N N . THR A 1 465 ? 3.137 -17.125 -2.094 1 98.75 465 THR A N 1
ATOM 3514 C CA . THR A 1 465 ? 3.562 -16.438 -3.305 1 98.75 465 THR A CA 1
ATOM 3515 C C . THR A 1 465 ? 3.703 -14.938 -3.051 1 98.75 465 THR A C 1
ATOM 3517 O O . THR A 1 465 ? 4.629 -14.305 -3.559 1 98.75 465 THR A O 1
ATOM 3520 N N . THR A 1 466 ? 2.883 -14.383 -2.254 1 98.62 466 THR A N 1
ATOM 3521 C CA . THR A 1 466 ? 2.902 -12.945 -2.033 1 98.62 466 THR A CA 1
ATOM 3522 C C . THR A 1 466 ? 4.066 -12.547 -1.131 1 98.62 466 THR A C 1
ATOM 3524 O O . THR A 1 466 ? 4.355 -11.359 -0.964 1 98.62 466 THR A O 1
ATOM 3527 N N . SER A 1 467 ? 4.742 -13.547 -0.503 1 98.88 467 SER A N 1
ATOM 3528 C CA . SER A 1 467 ? 5.977 -13.258 0.222 1 98.88 467 SER A CA 1
ATOM 3529 C C . SER A 1 467 ? 7.043 -12.695 -0.707 1 98.88 467 SER A C 1
ATOM 3531 O O . SER A 1 467 ? 7.867 -11.875 -0.29 1 98.88 467 SER A O 1
ATOM 3533 N N . ILE A 1 468 ? 7.016 -13.102 -1.921 1 98.94 468 ILE A N 1
ATOM 3534 C CA . ILE A 1 468 ? 7.91 -12.555 -2.934 1 98.94 468 ILE A CA 1
ATOM 3535 C C . ILE A 1 468 ? 7.625 -11.062 -3.121 1 98.94 468 ILE A C 1
ATOM 3537 O O . ILE A 1 468 ? 8.547 -10.242 -3.143 1 98.94 468 ILE A O 1
ATOM 3541 N N . LEU A 1 469 ? 6.359 -10.719 -3.193 1 98.88 469 LEU A N 1
ATOM 3542 C CA . LEU A 1 469 ? 5.941 -9.328 -3.342 1 98.88 469 LEU A CA 1
ATOM 3543 C C . LEU A 1 469 ? 6.293 -8.516 -2.096 1 98.88 469 LEU A C 1
ATOM 3545 O O . LEU A 1 469 ? 6.625 -7.336 -2.191 1 98.88 469 LEU A O 1
ATOM 3549 N N . ARG A 1 470 ? 6.156 -9.18 -0.941 1 98.25 470 ARG A N 1
ATOM 3550 C CA . ARG A 1 470 ? 6.539 -8.508 0.296 1 98.25 470 ARG A CA 1
ATOM 3551 C C . ARG A 1 470 ? 8.016 -8.117 0.272 1 98.25 470 ARG A C 1
ATOM 3553 O O . ARG A 1 470 ? 8.375 -7.004 0.673 1 98.25 470 ARG A O 1
ATOM 3560 N N . PHE A 1 471 ? 8.891 -9.008 -0.18 1 98.62 471 PHE A N 1
ATOM 3561 C CA . PHE A 1 471 ? 10.312 -8.68 -0.259 1 98.62 471 PHE A CA 1
ATOM 3562 C C . PHE A 1 471 ? 10.539 -7.508 -1.21 1 98.62 471 PHE A C 1
ATOM 3564 O O . PHE A 1 471 ? 11.242 -6.551 -0.869 1 98.62 471 PHE A O 1
ATOM 3571 N N . ILE A 1 472 ? 9.93 -7.59 -2.377 1 98.75 472 ILE A N 1
ATOM 3572 C CA . ILE A 1 472 ? 10.109 -6.547 -3.383 1 98.75 472 ILE A CA 1
ATOM 3573 C C . ILE A 1 472 ? 9.594 -5.211 -2.836 1 98.75 472 ILE A C 1
ATOM 3575 O O . ILE A 1 472 ? 10.25 -4.18 -2.99 1 98.75 472 ILE A O 1
ATOM 3579 N N . THR A 1 473 ? 8.453 -5.254 -2.242 1 98.38 473 THR A N 1
ATOM 3580 C CA . THR A 1 473 ? 7.84 -4.062 -1.666 1 98.38 473 THR A CA 1
ATOM 3581 C C . THR A 1 473 ? 8.766 -3.424 -0.631 1 98.38 473 THR A C 1
ATOM 3583 O O . THR A 1 473 ? 9.008 -2.217 -0.671 1 98.38 473 THR A O 1
ATOM 3586 N N . ASN A 1 474 ? 9.289 -4.227 0.258 1 96.31 474 ASN A N 1
ATOM 3587 C CA . ASN A 1 474 ? 10.172 -3.729 1.309 1 96.31 474 ASN A CA 1
ATOM 3588 C C . ASN A 1 474 ? 11.508 -3.252 0.741 1 96.31 474 ASN A C 1
ATOM 3590 O O . ASN A 1 474 ? 12.008 -2.193 1.125 1 96.31 474 ASN A O 1
ATOM 3594 N N . ARG A 1 475 ? 12.078 -3.996 -0.215 1 97.31 475 ARG A N 1
ATOM 3595 C CA . ARG A 1 475 ? 13.375 -3.695 -0.799 1 97.31 475 ARG A CA 1
ATOM 3596 C C . ARG A 1 475 ? 13.375 -2.33 -1.477 1 97.31 475 ARG A C 1
ATOM 3598 O O . ARG A 1 475 ? 14.367 -1.601 -1.425 1 97.31 475 ARG A O 1
ATOM 3605 N N . TYR A 1 476 ? 12.219 -1.998 -2.07 1 96.5 476 TYR A N 1
ATOM 3606 C CA . TYR A 1 476 ? 12.203 -0.792 -2.893 1 96.5 476 TYR A CA 1
ATOM 3607 C C . TYR A 1 476 ? 11.273 0.258 -2.303 1 96.5 476 TYR A C 1
ATOM 3609 O O . TYR A 1 476 ? 10.93 1.24 -2.967 1 96.5 476 TYR A O 1
ATOM 3617 N N . ASP A 1 477 ? 10.836 0.018 -1.025 1 93.88 477 ASP A N 1
ATOM 3618 C CA . ASP A 1 477 ? 9.984 0.965 -0.308 1 93.88 477 ASP A CA 1
ATOM 3619 C C . ASP A 1 477 ? 8.766 1.348 -1.141 1 93.88 477 ASP A C 1
ATOM 3621 O O . ASP A 1 477 ? 8.5 2.531 -1.362 1 93.88 477 ASP A O 1
ATOM 3625 N N . LEU A 1 478 ? 8.078 0.32 -1.695 1 97.75 478 LEU A N 1
ATOM 3626 C CA . LEU A 1 478 ? 6.879 0.512 -2.5 1 97.75 478 LEU A CA 1
ATOM 3627 C C . LEU A 1 478 ? 5.648 0.648 -1.614 1 97.75 478 LEU A C 1
ATOM 3629 O O . LEU A 1 478 ? 5.629 0.149 -0.487 1 97.75 478 LEU A O 1
ATOM 3633 N N . PRO A 1 479 ? 4.578 1.354 -2.139 1 98.06 479 PRO A N 1
ATOM 3634 C CA . PRO A 1 479 ? 3.275 1.155 -1.5 1 98.06 479 PRO A CA 1
ATOM 3635 C C . PRO A 1 479 ? 2.832 -0.306 -1.506 1 98.06 479 PRO A C 1
ATOM 3637 O O . PRO A 1 479 ? 3.217 -1.068 -2.396 1 98.06 479 PRO A O 1
ATOM 3640 N N . VAL A 1 480 ? 2.027 -0.675 -0.537 1 98.38 480 VAL A N 1
ATOM 3641 C CA . VAL A 1 480 ? 1.646 -2.072 -0.351 1 98.38 480 VAL A CA 1
ATOM 3642 C C . VAL A 1 480 ? 0.363 -2.365 -1.123 1 98.38 480 VAL A C 1
ATOM 3644 O O . VAL A 1 480 ? -0.637 -1.659 -0.969 1 98.38 480 VAL A O 1
ATOM 3647 N N . LEU A 1 481 ? 0.359 -3.361 -1.894 1 98.5 481 LEU A N 1
ATOM 3648 C CA . LEU A 1 481 ? -0.802 -3.752 -2.686 1 98.5 481 LEU A CA 1
ATOM 3649 C C . LEU A 1 481 ? -1.975 -4.125 -1.784 1 98.5 481 LEU A C 1
ATOM 3651 O O . LEU A 1 481 ? -1.788 -4.77 -0.751 1 98.5 481 LEU A O 1
ATOM 3655 N N . PRO A 1 482 ? -3.211 -3.822 -2.193 1 95.88 482 PRO A N 1
ATOM 3656 C CA . PRO A 1 482 ? -4.379 -4.082 -1.35 1 95.88 482 PRO A CA 1
ATOM 3657 C C . PRO A 1 482 ? -4.527 -5.559 -0.983 1 95.88 482 PRO A C 1
ATOM 3659 O O . PRO A 1 482 ? -4.934 -5.883 0.136 1 95.88 482 PRO A O 1
ATOM 3662 N N . GLY A 1 483 ? -4.156 -6.363 -1.923 1 97.25 483 GLY A N 1
ATOM 3663 C CA . GLY A 1 483 ? -4.305 -7.785 -1.662 1 97.25 483 GLY A CA 1
ATOM 3664 C C . GLY A 1 483 ? -3.402 -8.289 -0.551 1 97.25 483 GLY A C 1
ATOM 3665 O O . GLY A 1 483 ? -3.756 -9.227 0.167 1 97.25 483 GLY A O 1
ATOM 3666 N N . ILE A 1 484 ? -2.254 -7.695 -0.41 1 98 484 ILE A N 1
ATOM 3667 C CA . ILE A 1 484 ? -1.341 -8.062 0.667 1 98 484 ILE A CA 1
ATOM 3668 C C . ILE A 1 484 ? -1.929 -7.633 2.01 1 98 484 ILE A C 1
ATOM 3670 O O . ILE A 1 484 ? -1.885 -8.391 2.984 1 98 484 ILE A O 1
ATOM 3674 N N . VAL A 1 485 ? -2.529 -6.461 2.049 1 94.31 485 VAL A N 1
ATOM 3675 C CA . VAL A 1 485 ? -3.178 -5.957 3.256 1 94.31 485 VAL A CA 1
ATOM 3676 C C . VAL A 1 485 ? -4.328 -6.879 3.648 1 94.31 485 VAL A C 1
ATOM 3678 O O . VAL A 1 485 ? -4.477 -7.238 4.82 1 94.31 485 VAL A O 1
ATOM 3681 N N . ALA A 1 486 ? -5.133 -7.258 2.699 1 95.69 486 ALA A N 1
ATOM 3682 C CA . ALA A 1 486 ? -6.27 -8.141 2.943 1 95.69 486 ALA A CA 1
ATOM 3683 C C . ALA A 1 486 ? -5.812 -9.492 3.467 1 95.69 486 ALA A C 1
ATOM 3685 O O . ALA A 1 486 ? -6.434 -10.062 4.371 1 95.69 486 ALA A O 1
ATOM 3686 N N . ARG A 1 487 ? -4.75 -10.008 2.889 1 98.19 487 ARG A N 1
ATOM 3687 C CA . ARG A 1 487 ? -4.184 -11.281 3.33 1 98.19 487 ARG A CA 1
ATOM 3688 C C . ARG A 1 487 ? -3.725 -11.203 4.781 1 98.19 487 ARG A C 1
ATOM 3690 O O . ARG A 1 487 ? -4.023 -12.086 5.582 1 98.19 487 ARG A O 1
ATOM 3697 N N . ASP A 1 488 ? -3.018 -10.195 5.129 1 96.25 488 ASP A N 1
ATOM 3698 C CA . ASP A 1 488 ? -2.523 -10.023 6.488 1 96.25 488 ASP A CA 1
ATOM 3699 C C . ASP A 1 488 ? -3.676 -9.914 7.484 1 96.25 488 ASP A C 1
ATOM 3701 O O . ASP A 1 488 ? -3.637 -10.516 8.562 1 96.25 488 ASP A O 1
ATOM 3705 N N . LYS A 1 489 ? -4.66 -9.117 7.117 1 93.69 489 LYS A N 1
ATOM 3706 C CA . LYS A 1 489 ? -5.832 -8.961 7.977 1 93.69 489 LYS A CA 1
ATOM 3707 C C . LYS A 1 489 ? -6.543 -10.297 8.18 1 93.69 489 LYS A C 1
ATOM 3709 O O . LYS A 1 489 ? -6.934 -10.633 9.305 1 93.69 489 LYS A O 1
ATOM 3714 N N . ALA A 1 490 ? -6.691 -11.062 7.113 1 97.56 490 ALA A N 1
ATOM 3715 C CA . ALA A 1 490 ? -7.383 -12.344 7.18 1 97.56 490 ALA A CA 1
ATOM 3716 C C . ALA A 1 490 ? -6.609 -13.344 8.039 1 97.56 490 ALA A C 1
ATOM 3718 O O . ALA A 1 490 ? -7.207 -14.102 8.805 1 97.56 490 ALA A O 1
ATOM 3719 N N . LEU A 1 491 ? -5.32 -13.352 7.895 1 98.19 491 LEU A N 1
ATOM 3720 C CA . LEU A 1 491 ? -4.5 -14.211 8.734 1 98.19 491 LEU A CA 1
ATOM 3721 C C . LEU A 1 491 ? -4.672 -13.859 10.211 1 98.19 491 LEU A C 1
ATOM 3723 O O . LEU A 1 491 ? -4.879 -14.75 11.039 1 98.19 491 LEU A O 1
ATOM 3727 N N . ARG A 1 492 ? -4.645 -12.562 10.492 1 94.69 492 ARG A N 1
ATOM 3728 C CA . ARG A 1 492 ? -4.824 -12.109 11.867 1 94.69 492 ARG A CA 1
ATOM 3729 C C . ARG A 1 492 ? -6.191 -12.523 12.406 1 94.69 492 ARG A C 1
ATOM 3731 O O . ARG A 1 492 ? -6.301 -13.016 13.531 1 94.69 492 ARG A O 1
ATOM 3738 N N . ASN A 1 493 ? -7.184 -12.398 11.633 1 96.19 493 ASN A N 1
ATOM 3739 C CA . ASN A 1 493 ? -8.547 -12.727 12.039 1 96.19 493 ASN A CA 1
ATOM 3740 C C . ASN A 1 493 ? -8.711 -14.219 12.289 1 96.19 493 ASN A C 1
ATOM 3742 O O . ASN A 1 493 ? -9.672 -14.641 12.938 1 96.19 493 ASN A O 1
ATOM 3746 N N . ASN A 1 494 ? -7.828 -14.977 11.734 1 97.69 494 ASN A N 1
ATOM 3747 C CA . ASN A 1 494 ? -7.898 -16.422 11.914 1 97.69 494 ASN A CA 1
ATOM 3748 C C . ASN A 1 494 ? -6.793 -16.938 12.836 1 97.69 494 ASN A C 1
ATOM 3750 O O . ASN A 1 494 ? -6.453 -18.125 12.805 1 97.69 494 ASN A O 1
ATOM 3754 N N . ASP A 1 495 ? -6.141 -16.016 13.547 1 96.75 495 ASP A N 1
ATOM 3755 C CA . ASP A 1 495 ? -5.117 -16.312 14.547 1 96.75 495 ASP A CA 1
ATOM 3756 C C . ASP A 1 495 ? -3.943 -17.062 13.914 1 96.75 495 ASP A C 1
ATOM 3758 O O . ASP A 1 495 ? -3.404 -18 14.516 1 96.75 495 ASP A O 1
ATOM 3762 N N . GLN A 1 496 ? -3.646 -16.766 12.625 1 97.31 496 GLN A N 1
ATOM 3763 C CA . GLN A 1 496 ? -2.482 -17.297 11.938 1 97.31 496 GLN A CA 1
ATOM 3764 C C . GLN A 1 496 ? -1.307 -16.328 11.992 1 97.31 496 GLN A C 1
ATOM 3766 O O . GLN A 1 496 ? -1.501 -15.109 12.047 1 97.31 496 GLN A O 1
ATOM 3771 N N . PRO A 1 497 ? -0.137 -16.828 12.094 1 96.19 497 PRO A N 1
ATOM 3772 C CA . PRO A 1 497 ? 1.007 -15.914 12.016 1 96.19 497 PRO A CA 1
ATOM 3773 C C . PRO A 1 497 ? 1.09 -15.188 10.672 1 96.19 497 PRO A C 1
ATOM 3775 O O . PRO A 1 497 ? 0.546 -15.672 9.672 1 96.19 497 PRO A O 1
ATOM 3778 N N . PRO A 1 498 ? 1.757 -14.016 10.656 1 95 498 PRO A N 1
ATOM 3779 C CA . PRO A 1 498 ? 1.928 -13.312 9.383 1 95 498 PRO A CA 1
ATOM 3780 C C . PRO A 1 498 ? 2.82 -14.07 8.398 1 95 498 PRO A C 1
ATOM 3782 O O . PRO A 1 498 ? 3.664 -14.867 8.82 1 95 498 PRO A O 1
ATOM 3785 N N . MET A 1 499 ? 2.635 -13.805 7.086 1 98 499 MET A N 1
ATOM 3786 C CA . MET A 1 499 ? 3.551 -14.336 6.078 1 98 499 MET A CA 1
ATOM 3787 C C . MET A 1 499 ? 4.91 -13.648 6.164 1 98 499 MET A C 1
ATOM 3789 O O . MET A 1 499 ? 4.988 -12.438 6.352 1 98 499 MET A O 1
ATOM 3793 N N . GLY A 1 500 ? 5.93 -14.438 6.09 1 98.06 500 GLY A N 1
ATOM 3794 C CA . GLY A 1 500 ? 7.27 -13.875 6.004 1 98.06 500 GLY A CA 1
ATOM 3795 C C . GLY A 1 500 ? 7.547 -13.195 4.676 1 98.06 500 GLY A C 1
ATOM 3796 O O . GLY A 1 500 ? 6.758 -13.312 3.736 1 98.06 500 GLY A O 1
ATOM 3797 N N . ASP A 1 501 ? 8.703 -12.477 4.645 1 97.44 501 ASP A N 1
ATOM 3798 C CA . ASP A 1 501 ? 9.102 -11.75 3.441 1 97.44 501 ASP A CA 1
ATOM 3799 C C . ASP A 1 501 ? 10.406 -12.305 2.867 1 97.44 501 ASP A C 1
ATOM 3801 O O . ASP A 1 501 ? 11.203 -11.555 2.305 1 97.44 501 ASP A O 1
ATOM 3805 N N . LEU A 1 502 ? 10.742 -13.57 3.213 1 98.38 502 LEU A N 1
ATOM 3806 C CA . LEU A 1 502 ? 11.875 -14.336 2.689 1 98.38 502 LEU A CA 1
ATOM 3807 C C . LEU A 1 502 ? 13.156 -14 3.447 1 98.38 502 LEU A C 1
ATOM 3809 O O . LEU A 1 502 ? 14.156 -14.711 3.33 1 98.38 502 LEU A O 1
ATOM 3813 N N . THR A 1 503 ? 13.188 -12.977 4.277 1 97 503 THR A N 1
ATOM 3814 C CA . THR A 1 503 ? 14.445 -12.523 4.867 1 97 503 THR A CA 1
ATOM 3815 C C . THR A 1 503 ? 14.914 -13.484 5.957 1 97 503 THR A C 1
ATOM 3817 O O . THR A 1 503 ? 16.078 -13.461 6.348 1 97 503 THR A O 1
ATOM 3820 N N . ALA A 1 504 ? 13.969 -14.289 6.465 1 97.25 504 ALA A N 1
ATOM 3821 C CA . ALA A 1 504 ? 14.383 -15.305 7.43 1 97.25 504 ALA A CA 1
ATOM 3822 C C . ALA A 1 504 ? 15.383 -16.266 6.812 1 97.25 504 ALA A C 1
ATOM 3824 O O . ALA A 1 504 ? 16.156 -16.922 7.523 1 97.25 504 ALA A O 1
ATOM 3825 N N . ALA A 1 505 ? 15.398 -16.344 5.488 1 98.19 505 ALA A N 1
ATOM 3826 C CA . ALA A 1 505 ? 16.281 -17.25 4.762 1 98.19 505 ALA A CA 1
ATOM 3827 C C . ALA A 1 505 ? 17.594 -16.578 4.406 1 98.19 505 ALA A C 1
ATOM 3829 O O . ALA A 1 505 ? 18.5 -17.219 3.848 1 98.19 505 ALA A O 1
ATOM 3830 N N . LEU A 1 506 ? 17.75 -15.305 4.762 1 97.94 506 LEU A N 1
ATOM 3831 C CA . LEU A 1 506 ? 18.891 -14.516 4.32 1 97.94 506 LEU A CA 1
ATOM 3832 C C . LEU A 1 506 ? 19.703 -14.023 5.512 1 97.94 506 LEU A C 1
ATOM 3834 O O . LEU A 1 506 ? 19.156 -13.836 6.605 1 97.94 506 LEU A O 1
ATOM 3838 N N . ASP A 1 507 ? 20.922 -13.938 5.359 1 95.94 507 ASP A N 1
ATOM 3839 C CA . ASP A 1 507 ? 21.797 -13.211 6.273 1 95.94 507 ASP A CA 1
ATOM 3840 C C . ASP A 1 507 ? 22.219 -11.867 5.684 1 95.94 507 ASP A C 1
ATOM 3842 O O . ASP A 1 507 ? 23.266 -11.766 5.035 1 95.94 507 ASP A O 1
ATOM 3846 N N . LEU A 1 508 ? 21.516 -10.828 5.977 1 91.19 508 LEU A N 1
ATOM 3847 C CA . LEU A 1 508 ? 21.719 -9.516 5.379 1 91.19 508 LEU A CA 1
ATOM 3848 C C . LEU A 1 508 ? 22.578 -8.633 6.289 1 91.19 508 LEU A C 1
ATOM 3850 O O . LEU A 1 508 ? 22.719 -7.434 6.035 1 91.19 508 LEU A O 1
ATOM 3854 N N . THR A 1 509 ? 23.125 -9.195 7.348 1 82.5 509 THR A N 1
ATOM 3855 C CA . THR A 1 509 ? 24.016 -8.453 8.234 1 82.5 509 THR A CA 1
ATOM 3856 C C . THR A 1 509 ? 25.469 -8.555 7.742 1 82.5 509 THR A C 1
ATOM 3858 O O . THR A 1 509 ? 26.344 -7.875 8.266 1 82.5 509 THR A O 1
ATOM 3861 N N . LYS A 1 510 ? 25.766 -9.352 6.82 1 70.12 510 LYS A N 1
ATOM 3862 C CA . LYS A 1 510 ? 27.109 -9.516 6.301 1 70.12 510 LYS A CA 1
ATOM 3863 C C . LYS A 1 510 ? 27.594 -8.227 5.633 1 70.12 510 LYS A C 1
ATOM 3865 O O . LYS A 1 510 ? 26.797 -7.484 5.059 1 70.12 510 LYS A O 1
ATOM 3870 N N . MET B 1 1 ? -34.5 27.047 -57.656 1 25.83 1 MET B N 1
ATOM 3871 C CA . MET B 1 1 ? -33.094 26.938 -57.281 1 25.83 1 MET B CA 1
ATOM 3872 C C . MET B 1 1 ? -32.938 26.656 -55.781 1 25.83 1 MET B C 1
ATOM 3874 O O . MET B 1 1 ? -32.938 27.594 -54.969 1 25.83 1 MET B O 1
ATOM 3878 N N . THR B 1 2 ? -33.656 25.641 -55.188 1 26 2 THR B N 1
ATOM 3879 C CA . THR B 1 2 ? -34.062 25.219 -53.875 1 26 2 THR B CA 1
ATOM 3880 C C . THR B 1 2 ? -32.875 24.594 -53.125 1 26 2 THR B C 1
ATOM 3882 O O . THR B 1 2 ? -32.281 23.625 -53.594 1 26 2 THR B O 1
ATOM 3885 N N . ARG B 1 3 ? -32.094 25.5 -52.344 1 29.98 3 ARG B N 1
ATOM 3886 C CA . ARG B 1 3 ? -30.922 25.312 -51.5 1 29.98 3 ARG B CA 1
ATOM 3887 C C . ARG B 1 3 ? -31.141 24.219 -50.469 1 29.98 3 ARG B C 1
ATOM 3889 O O . ARG B 1 3 ? -31.969 24.359 -49.594 1 29.98 3 ARG B O 1
ATOM 3896 N N . THR B 1 4 ? -31.203 22.922 -50.844 1 26.53 4 THR B N 1
ATOM 3897 C CA . THR B 1 4 ? -31.406 21.781 -49.938 1 26.53 4 THR B CA 1
ATOM 3898 C C . THR B 1 4 ? -30.25 21.656 -48.938 1 26.53 4 THR B C 1
ATOM 3900 O O . THR B 1 4 ? -29.109 21.484 -49.344 1 26.53 4 THR B O 1
ATOM 3903 N N . PHE B 1 5 ? -30.328 22.391 -47.844 1 27.33 5 PHE B N 1
ATOM 3904 C CA . PHE B 1 5 ? -29.344 22.422 -46.75 1 27.33 5 PHE B CA 1
ATOM 3905 C C . PHE B 1 5 ? -29.172 21.031 -46.156 1 27.33 5 PHE B C 1
ATOM 3907 O O . PHE B 1 5 ? -30.141 20.391 -45.75 1 27.33 5 PHE B O 1
ATOM 3914 N N . LEU B 1 6 ? -28.047 20.297 -46.562 1 29.91 6 LEU B N 1
ATOM 3915 C CA . LEU B 1 6 ? -27.578 19 -46.125 1 29.91 6 LEU B CA 1
ATOM 3916 C C . LEU B 1 6 ? -27.172 19.062 -44.625 1 29.91 6 LEU B C 1
ATOM 3918 O O . LEU B 1 6 ? -26.281 19.828 -44.25 1 29.91 6 LEU B O 1
ATOM 3922 N N . SER B 1 7 ? -28.188 18.922 -43.75 1 25 7 SER B N 1
ATOM 3923 C CA . SER B 1 7 ? -27.891 18.906 -42.344 1 25 7 SER B CA 1
ATOM 3924 C C . SER B 1 7 ? -26.969 17.75 -41.969 1 25 7 SER B C 1
ATOM 3926 O O . SER B 1 7 ? -27.297 16.578 -42.219 1 25 7 SER B O 1
ATOM 3928 N N . LEU B 1 8 ? -25.641 18 -42 1 28.48 8 LEU B N 1
ATOM 3929 C CA . LEU B 1 8 ? -24.609 17.062 -41.562 1 28.48 8 LEU B CA 1
ATOM 3930 C C . LEU B 1 8 ? -24.828 16.641 -40.125 1 28.48 8 LEU B C 1
ATOM 3932 O O . LEU B 1 8 ? -24.844 17.484 -39.219 1 28.48 8 LEU B O 1
ATOM 3936 N N . CYS B 1 9 ? -25.609 15.523 -39.938 1 28.2 9 CYS B N 1
ATOM 3937 C CA . CYS B 1 9 ? -25.812 14.891 -38.625 1 28.2 9 CYS B CA 1
ATOM 3938 C C . CYS B 1 9 ? -24.469 14.484 -38 1 28.2 9 CYS B C 1
ATOM 3940 O O . CYS B 1 9 ? -23.766 13.648 -38.562 1 28.2 9 CYS B O 1
ATOM 3942 N N . LEU B 1 10 ? -23.719 15.414 -37.375 1 27.64 10 LEU B N 1
ATOM 3943 C CA . LEU B 1 10 ? -22.562 15.109 -36.562 1 27.64 10 LEU B CA 1
ATOM 3944 C C . LEU B 1 10 ? -22.922 14.086 -35.469 1 27.64 10 LEU B C 1
ATOM 3946 O O . LEU B 1 10 ? -23.766 14.352 -34.625 1 27.64 10 LEU B O 1
ATOM 3950 N N . ALA B 1 11 ? -22.953 12.805 -35.875 1 31.38 11 ALA B N 1
ATOM 3951 C CA . ALA B 1 11 ? -23.094 11.766 -34.875 1 31.38 11 ALA B CA 1
ATOM 3952 C C . ALA B 1 11 ? -22.031 11.898 -33.812 1 31.38 11 ALA B C 1
ATOM 3954 O O . ALA B 1 11 ? -20.828 11.828 -34.094 1 31.38 11 ALA B O 1
ATOM 3955 N N . SER B 1 12 ? -22.328 12.555 -32.688 1 26.7 12 SER B N 1
ATOM 3956 C CA . SER B 1 12 ? -21.547 12.539 -31.453 1 26.7 12 SER B CA 1
ATOM 3957 C C . SER B 1 12 ? -21.297 11.109 -30.969 1 26.7 12 SER B C 1
ATOM 3959 O O . SER B 1 12 ? -22.234 10.344 -30.766 1 26.7 12 SER B O 1
ATOM 3961 N N . THR B 1 13 ? -20.25 10.5 -31.484 1 26.72 13 THR B N 1
ATOM 3962 C CA . THR B 1 13 ? -19.844 9.227 -30.922 1 26.72 13 THR B CA 1
ATOM 3963 C C . THR B 1 13 ? -19.688 9.336 -29.406 1 26.72 13 THR B C 1
ATOM 3965 O O . THR B 1 13 ? -18.891 10.156 -28.922 1 26.72 13 THR B O 1
ATOM 3968 N N . ALA B 1 14 ? -20.719 9.023 -28.688 1 30.83 14 ALA B N 1
ATOM 3969 C CA . ALA B 1 14 ? -20.641 8.812 -27.234 1 30.83 14 ALA B CA 1
ATOM 3970 C C . ALA B 1 14 ? -19.531 7.828 -26.891 1 30.83 14 ALA B C 1
ATOM 3972 O O . ALA B 1 14 ? -19.594 6.652 -27.25 1 30.83 14 ALA B O 1
ATOM 3973 N N . LEU B 1 15 ? -18.391 8.305 -26.703 1 28.61 15 LEU B N 1
ATOM 3974 C CA . LEU B 1 15 ? -17.391 7.484 -26.016 1 28.61 15 LEU B CA 1
ATOM 3975 C C . LEU B 1 15 ? -17.953 6.902 -24.734 1 28.61 15 LEU B C 1
ATOM 3977 O O . LEU B 1 15 ? -18.281 7.641 -23.797 1 28.61 15 LEU B O 1
ATOM 3981 N N . ALA B 1 16 ? -18.578 5.734 -24.844 1 31.48 16 ALA B N 1
ATOM 3982 C CA . ALA B 1 16 ? -18.938 4.957 -23.656 1 31.48 16 ALA B CA 1
ATOM 3983 C C . ALA B 1 16 ? -17.75 4.812 -22.719 1 31.48 16 ALA B C 1
ATOM 3985 O O . ALA B 1 16 ? -16.75 4.18 -23.062 1 31.48 16 ALA B O 1
ATOM 3986 N N . SER B 1 17 ? -17.531 5.699 -21.844 1 29.31 17 SER B N 1
ATOM 3987 C CA . SER B 1 17 ? -16.641 5.516 -20.703 1 29.31 17 SER B CA 1
ATOM 3988 C C . SER B 1 17 ? -16.938 4.211 -19.969 1 29.31 17 SER B C 1
ATOM 3990 O O . SER B 1 17 ? -18 4.059 -19.359 1 29.31 17 SER B O 1
ATOM 3992 N N . LEU B 1 18 ? -16.531 3.111 -20.609 1 28.98 18 LEU B N 1
ATOM 3993 C CA . LEU B 1 18 ? -16.609 1.833 -19.922 1 28.98 18 LEU B CA 1
ATOM 3994 C C . LEU B 1 18 ? -16.062 1.954 -18.5 1 28.98 18 LEU B C 1
ATOM 3996 O O . LEU B 1 18 ? -14.898 2.311 -18.297 1 28.98 18 LEU B O 1
ATOM 4000 N N . SER B 1 19 ? -16.938 2.189 -17.641 1 29.06 19 SER B N 1
ATOM 4001 C CA . SER B 1 19 ? -16.719 2.201 -16.188 1 29.06 19 SER B CA 1
ATOM 4002 C C . SER B 1 19 ? -16.047 0.916 -15.727 1 29.06 19 SER B C 1
ATOM 4004 O O . SER B 1 19 ? -16.625 -0.169 -15.836 1 29.06 19 SER B O 1
ATOM 4006 N N . ALA B 1 20 ? -14.773 0.632 -15.836 1 33.31 20 ALA B N 1
ATOM 4007 C CA . ALA B 1 20 ? -13.992 -0.464 -15.273 1 33.31 20 ALA B CA 1
ATOM 4008 C C . ALA B 1 20 ? -14.445 -0.795 -13.859 1 33.31 20 ALA B C 1
ATOM 4010 O O . ALA B 1 20 ? -14.445 0.07 -12.977 1 33.31 20 ALA B O 1
ATOM 4011 N N . ALA B 1 21 ? -15.117 -1.896 -13.68 1 33.53 21 ALA B N 1
ATOM 4012 C CA . ALA B 1 21 ? -15.547 -2.439 -12.398 1 33.53 21 ALA B CA 1
ATOM 4013 C C . ALA B 1 21 ? -14.359 -2.73 -11.492 1 33.53 21 ALA B C 1
ATOM 4015 O O . ALA B 1 21 ? -13.648 -3.721 -11.688 1 33.53 21 ALA B O 1
ATOM 4016 N N . ALA B 1 22 ? -13.516 -1.857 -11.016 1 37.31 22 ALA B N 1
ATOM 4017 C CA . ALA B 1 22 ? -12.469 -1.804 -10 1 37.31 22 ALA B CA 1
ATOM 4018 C C . ALA B 1 22 ? -12.922 -2.49 -8.711 1 37.31 22 ALA B C 1
ATOM 4020 O O . ALA B 1 22 ? -14.109 -2.484 -8.375 1 37.31 22 ALA B O 1
ATOM 4021 N N . ARG B 1 23 ? -12.086 -3.439 -8.109 1 45.38 23 ARG B N 1
ATOM 4022 C CA . ARG B 1 23 ? -12.336 -3.922 -6.758 1 45.38 23 ARG B CA 1
ATOM 4023 C C . ARG B 1 23 ? -12.984 -2.842 -5.902 1 45.38 23 ARG B C 1
ATOM 4025 O O . ARG B 1 23 ? -12.438 -1.75 -5.746 1 45.38 23 ARG B O 1
ATOM 4032 N N . ALA B 1 24 ? -14.312 -3.115 -5.578 1 51.06 24 ALA B N 1
ATOM 4033 C CA . ALA B 1 24 ? -15.312 -2.203 -5.02 1 51.06 24 ALA B CA 1
ATOM 4034 C C . ALA B 1 24 ? -14.898 -1.73 -3.627 1 51.06 24 ALA B C 1
ATOM 4036 O O . ALA B 1 24 ? -14.273 -2.479 -2.869 1 51.06 24 ALA B O 1
ATOM 4037 N N . ALA B 1 25 ? -14.641 -0.568 -3.352 1 57.34 25 ALA B N 1
ATOM 4038 C CA . ALA B 1 25 ? -14.617 0.047 -2.025 1 57.34 25 ALA B CA 1
ATOM 4039 C C . ALA B 1 25 ? -15.453 -0.758 -1.036 1 57.34 25 ALA B C 1
ATOM 4041 O O . ALA B 1 25 ? -16.438 -1.398 -1.42 1 57.34 25 ALA B O 1
ATOM 4042 N N . PRO B 1 26 ? -14.812 -0.893 0.248 1 67.75 26 PRO B N 1
ATOM 4043 C CA . PRO B 1 26 ? -15.734 -1.451 1.239 1 67.75 26 PRO B CA 1
ATOM 4044 C C . PRO B 1 26 ? -17.156 -0.94 1.069 1 67.75 26 PRO B C 1
ATOM 4046 O O . PRO B 1 26 ? -17.375 0.153 0.538 1 67.75 26 PRO B O 1
ATOM 4049 N N . PRO B 1 27 ? -18.031 -1.84 1.323 1 72.94 27 PRO B N 1
ATOM 4050 C CA . PRO B 1 27 ? -19.438 -1.461 1.107 1 72.94 27 PRO B CA 1
ATOM 4051 C C . PRO B 1 27 ? -19.766 -0.081 1.67 1 72.94 27 PRO B C 1
ATOM 4053 O O . PRO B 1 27 ? -19.359 0.25 2.785 1 72.94 27 PRO B O 1
ATOM 4056 N N . GLY B 1 28 ? -20.266 0.73 0.923 1 84.62 28 GLY B N 1
ATOM 4057 C CA . GLY B 1 28 ? -20.734 2.049 1.307 1 84.62 28 GLY B CA 1
ATOM 4058 C C . GLY B 1 28 ? -19.812 3.168 0.874 1 84.62 28 GLY B C 1
ATOM 4059 O O . GLY B 1 28 ? -20.25 4.289 0.627 1 84.62 28 GLY B O 1
ATOM 4060 N N . TYR B 1 29 ? -18.531 2.846 0.694 1 88.25 29 TYR B N 1
ATOM 4061 C CA . TYR B 1 29 ? -17.578 3.875 0.314 1 88.25 29 TYR B CA 1
ATOM 4062 C C . TYR B 1 29 ? -17.906 4.449 -1.059 1 88.25 29 TYR B C 1
ATOM 4064 O O . TYR B 1 29 ? -17.625 5.617 -1.333 1 88.25 29 TYR B O 1
ATOM 4072 N N . ASP B 1 30 ? -18.547 3.576 -1.872 1 90.75 30 ASP B N 1
ATOM 4073 C CA . ASP B 1 30 ? -18.781 3.953 -3.264 1 90.75 30 ASP B CA 1
ATOM 4074 C C . ASP B 1 30 ? -19.906 4.973 -3.373 1 90.75 30 ASP B C 1
ATOM 4076 O O . ASP B 1 30 ? -20.156 5.523 -4.449 1 90.75 30 ASP B O 1
ATOM 4080 N N . LYS B 1 31 ? -20.547 5.32 -2.25 1 94.69 31 LYS B N 1
ATOM 4081 C CA . LYS B 1 31 ? -21.547 6.383 -2.221 1 94.69 31 LYS B CA 1
ATOM 4082 C C . LYS B 1 31 ? -20.891 7.758 -2.318 1 94.69 31 LYS B C 1
ATOM 4084 O O . LYS B 1 31 ? -21.547 8.742 -2.646 1 94.69 31 LYS B O 1
ATOM 4089 N N . ILE B 1 32 ? -19.672 7.82 -1.992 1 98 32 ILE B N 1
ATOM 4090 C CA . ILE B 1 32 ? -18.922 9.078 -2.039 1 98 32 ILE B CA 1
ATOM 4091 C C . ILE B 1 32 ? -18.203 9.195 -3.379 1 98 32 ILE B C 1
ATOM 4093 O O . ILE B 1 32 ? -17.328 8.391 -3.701 1 98 32 ILE B O 1
ATOM 4097 N N . ASP B 1 33 ? -18.531 10.242 -4.117 1 97.75 33 ASP B N 1
ATOM 4098 C CA . ASP B 1 33 ? -17.922 10.461 -5.43 1 97.75 33 ASP B CA 1
ATOM 4099 C C . ASP B 1 33 ? -16.875 11.562 -5.375 1 97.75 33 ASP B C 1
ATOM 4101 O O . ASP B 1 33 ? -15.961 11.602 -6.199 1 97.75 33 ASP B O 1
ATOM 4105 N N . THR B 1 34 ? -17.125 12.5 -4.422 1 98.75 34 THR B N 1
ATOM 4106 C CA . THR B 1 34 ? -16.234 13.648 -4.305 1 98.75 34 THR B CA 1
ATOM 4107 C C . THR B 1 34 ? -15.734 13.805 -2.869 1 98.75 34 THR B C 1
ATOM 4109 O O . THR B 1 34 ? -16.531 13.906 -1.937 1 98.75 34 THR B O 1
ATOM 4112 N N . VAL B 1 35 ? -14.461 13.695 -2.715 1 98.94 35 VAL B N 1
ATOM 4113 C CA . VAL B 1 35 ? -13.82 13.961 -1.431 1 98.94 35 VAL B CA 1
ATOM 4114 C C . VAL B 1 35 ? -13.125 15.32 -1.471 1 98.94 35 VAL B C 1
ATOM 4116 O O . VAL B 1 35 ? -12.289 15.57 -2.338 1 98.94 35 VAL B O 1
ATOM 4119 N N . VAL B 1 36 ? -13.469 16.219 -0.566 1 98.94 36 VAL B N 1
ATOM 4120 C CA . VAL B 1 36 ? -12.852 17.531 -0.455 1 98.94 36 VAL B CA 1
ATOM 4121 C C . VAL B 1 36 ? -12.141 17.656 0.889 1 98.94 36 VAL B C 1
ATOM 4123 O O . VAL B 1 36 ? -12.742 17.438 1.942 1 98.94 36 VAL B O 1
ATOM 4126 N N . VAL B 1 37 ? -10.883 17.969 0.838 1 98.94 37 VAL B N 1
ATOM 4127 C CA . VAL B 1 37 ? -10.086 18.172 2.041 1 98.94 37 VAL B CA 1
ATOM 4128 C C . VAL B 1 37 ? -9.609 19.625 2.109 1 98.94 37 VAL B C 1
ATOM 4130 O O . VAL B 1 37 ? -8.922 20.094 1.206 1 98.94 37 VAL B O 1
ATOM 4133 N N . ILE B 1 38 ? -9.984 20.312 3.137 1 98.94 38 ILE B N 1
ATOM 4134 C CA . ILE B 1 38 ? -9.57 21.688 3.373 1 98.94 38 ILE B CA 1
ATOM 4135 C C . ILE B 1 38 ? -8.656 21.75 4.594 1 98.94 38 ILE B C 1
ATOM 4137 O O . ILE B 1 38 ? -9.008 21.25 5.668 1 98.94 38 ILE B O 1
ATOM 4141 N N . TYR B 1 39 ? -7.496 22.344 4.379 1 98.19 39 TYR B N 1
ATOM 4142 C CA . TYR B 1 39 ? -6.418 22.25 5.363 1 98.19 39 TYR B CA 1
ATOM 4143 C C . TYR B 1 39 ? -6.105 23.625 5.961 1 98.19 39 TYR B C 1
ATOM 4145 O O . TYR B 1 39 ? -5.23 24.328 5.469 1 98.19 39 TYR B O 1
ATOM 4153 N N . ALA B 1 40 ? -6.727 23.953 7.164 1 97.56 40 ALA B N 1
ATOM 4154 C CA . ALA B 1 40 ? -6.461 25.188 7.898 1 97.56 40 ALA B CA 1
ATOM 4155 C C . ALA B 1 40 ? -5.164 25.078 8.695 1 97.56 40 ALA B C 1
ATOM 4157 O O . ALA B 1 40 ? -4.305 24.25 8.383 1 97.56 40 ALA B O 1
ATOM 4158 N N . GLU B 1 41 ? -4.961 26.172 9.688 1 96 41 GLU B N 1
ATOM 4159 C CA . GLU B 1 41 ? -3.621 26.109 10.266 1 96 41 GLU B CA 1
ATOM 4160 C C . GLU B 1 41 ? -3.641 26.438 11.75 1 96 41 GLU B C 1
ATOM 4162 O O . GLU B 1 41 ? -4.363 27.344 12.18 1 96 41 GLU B O 1
ATOM 4167 N N . ASN B 1 42 ? -2.883 25.75 12.484 1 96.25 42 ASN B N 1
ATOM 4168 C CA . ASN B 1 42 ? -2.174 26.172 13.688 1 96.25 42 ASN B CA 1
ATOM 4169 C C . ASN B 1 42 ? -3.129 26.375 14.859 1 96.25 42 ASN B C 1
ATOM 4171 O O . ASN B 1 42 ? -3.045 27.391 15.555 1 96.25 42 ASN B O 1
ATOM 4175 N N . ARG B 1 43 ? -3.975 25.391 15.102 1 97.75 43 ARG B N 1
ATOM 4176 C CA . ARG B 1 43 ? -4.848 25.453 16.266 1 97.75 43 ARG B CA 1
ATOM 4177 C C . ARG B 1 43 ? -5.012 24.062 16.906 1 97.75 43 ARG B C 1
ATOM 4179 O O . ARG B 1 43 ? -5.293 23.094 16.203 1 97.75 43 ARG B O 1
ATOM 4186 N N . SER B 1 44 ? -4.875 24.016 18.234 1 98.5 44 SER B N 1
ATOM 4187 C CA . SER B 1 44 ? -5.234 22.781 18.938 1 98.5 44 SER B CA 1
ATOM 4188 C C . SER B 1 44 ? -6.738 22.703 19.188 1 98.5 44 SER B C 1
ATOM 4190 O O . SER B 1 44 ? -7.453 23.703 19 1 98.5 44 SER B O 1
ATOM 4192 N N . PHE B 1 45 ? -7.172 21.547 19.5 1 98.75 45 PHE B N 1
ATOM 4193 C CA . PHE B 1 45 ? -8.594 21.359 19.75 1 98.75 45 PHE B CA 1
ATOM 4194 C C . PHE B 1 45 ? -9.055 22.234 20.906 1 98.75 45 PHE B C 1
ATOM 4196 O O . PHE B 1 45 ? -10.039 22.969 20.797 1 98.75 45 PHE B O 1
ATOM 4203 N N . ASP B 1 46 ? -8.336 22.266 22.062 1 98.56 46 ASP B N 1
ATOM 4204 C CA . ASP B 1 46 ? -8.719 23 23.266 1 98.56 46 ASP B CA 1
ATOM 4205 C C . ASP B 1 46 ? -8.664 24.516 23.016 1 98.56 46 ASP B C 1
ATOM 4207 O O . ASP B 1 46 ? -9.391 25.281 23.672 1 98.56 46 ASP B O 1
ATOM 4211 N N . ASN B 1 47 ? -7.832 24.906 22.094 1 98.44 47 ASN B N 1
ATOM 4212 C CA . ASN B 1 47 ? -7.684 26.328 21.812 1 98.44 47 ASN B CA 1
ATOM 4213 C C . ASN B 1 47 ? -8.984 26.938 21.297 1 98.44 47 ASN B C 1
ATOM 4215 O O . ASN B 1 47 ? -9.328 28.062 21.656 1 98.44 47 ASN B O 1
ATOM 4219 N N . LEU B 1 48 ? -9.703 26.156 20.516 1 98.38 48 LEU B N 1
ATOM 4220 C CA . LEU B 1 48 ? -10.883 26.766 19.891 1 98.38 48 LEU B CA 1
ATOM 4221 C C . LEU B 1 48 ? -12.148 26 20.281 1 98.38 48 LEU B C 1
ATOM 4223 O O . LEU B 1 48 ? -13.234 26.594 20.344 1 98.38 48 LEU B O 1
ATOM 4227 N N . TYR B 1 49 ? -12.039 24.766 20.547 1 98.44 49 TYR B N 1
ATOM 4228 C CA . TYR B 1 49 ? -13.234 23.953 20.703 1 98.44 49 TYR B CA 1
ATOM 4229 C C . TYR B 1 49 ? -13.242 23.25 22.062 1 98.44 49 TYR B C 1
ATOM 4231 O O . TYR B 1 49 ? -14.016 22.312 22.281 1 98.44 49 TYR B O 1
ATOM 4239 N N . GLY B 1 50 ? -12.445 23.703 22.953 1 98 50 GLY B N 1
ATOM 4240 C CA . GLY B 1 50 ? -12.352 23.109 24.281 1 98 50 GLY B CA 1
ATOM 4241 C C . GLY B 1 50 ? -13.656 23.156 25.047 1 98 50 GLY B C 1
ATOM 4242 O O . GLY B 1 50 ? -13.883 22.359 25.969 1 98 50 GLY B O 1
ATOM 4243 N N . GLY B 1 51 ? -14.531 24.062 24.672 1 97.88 51 GLY B N 1
ATOM 4244 C CA . GLY B 1 51 ? -15.805 24.219 25.359 1 97.88 51 GLY B CA 1
ATOM 4245 C C . GLY B 1 51 ? -16.969 23.609 24.609 1 97.88 51 GLY B C 1
ATOM 4246 O O . GLY B 1 51 ? -18.125 23.766 25 1 97.88 51 GLY B O 1
ATOM 4247 N N . PHE B 1 52 ? -16.719 22.844 23.562 1 98.44 52 PHE B N 1
ATOM 4248 C CA . PHE B 1 52 ? -17.781 22.297 22.734 1 98.44 52 PHE B CA 1
ATOM 4249 C C . PHE B 1 52 ? -18.562 21.234 23.5 1 98.44 52 PHE B C 1
ATOM 4251 O O . PHE B 1 52 ? -17.984 20.297 24.016 1 98.44 52 PHE B O 1
ATOM 4258 N N . PRO B 1 53 ? -19.922 21.344 23.5 1 97.25 53 PRO B N 1
ATOM 4259 C CA . PRO B 1 53 ? -20.719 20.375 24.266 1 97.25 53 PRO B CA 1
ATOM 4260 C C . PRO B 1 53 ? -20.547 18.938 23.766 1 97.25 53 PRO B C 1
ATOM 4262 O O . PRO B 1 53 ? -20.625 18.688 22.562 1 97.25 53 PRO B O 1
ATOM 4265 N N . GLY B 1 54 ? -20.297 18.078 24.672 1 97 54 GLY B N 1
ATOM 4266 C CA . GLY B 1 54 ? -20.188 16.672 24.328 1 97 54 GLY B CA 1
ATOM 4267 C C . GLY B 1 54 ? -18.781 16.25 23.969 1 97 54 GLY B C 1
ATOM 4268 O O . GLY B 1 54 ? -18.469 15.062 23.953 1 97 54 GLY B O 1
ATOM 4269 N N . ALA B 1 55 ? -17.906 17.203 23.703 1 98.25 55 ALA B N 1
ATOM 4270 C CA . ALA B 1 55 ? -16.531 16.875 23.375 1 98.25 55 ALA B CA 1
ATOM 4271 C C . ALA B 1 55 ? -15.703 16.656 24.641 1 98.25 55 ALA B C 1
ATOM 4273 O O . ALA B 1 55 ? -16.109 17.047 25.734 1 98.25 55 ALA B O 1
ATOM 4274 N N . ASN B 1 56 ? -14.641 15.859 24.5 1 97.75 56 ASN B N 1
ATOM 4275 C CA . ASN B 1 56 ? -13.625 15.828 25.547 1 97.75 56 ASN B CA 1
ATOM 4276 C C . ASN B 1 56 ? -12.852 17.141 25.625 1 97.75 56 ASN B C 1
ATOM 4278 O O . ASN B 1 56 ? -11.773 17.266 25.047 1 97.75 56 ASN B O 1
ATOM 4282 N N . GLY B 1 57 ? -13.438 18.062 26.453 1 97.25 57 GLY B N 1
ATOM 4283 C CA . GLY B 1 57 ? -12.938 19.438 26.453 1 97.25 57 GLY B CA 1
ATOM 4284 C C . GLY B 1 57 ? -12.422 19.891 27.797 1 97.25 57 GLY B C 1
ATOM 4285 O O . GLY B 1 57 ? -12.055 19.062 28.641 1 97.25 57 GLY B O 1
ATOM 4286 N N . LEU B 1 58 ? -12.352 21.203 28 1 96.69 58 LEU B N 1
ATOM 4287 C CA . LEU B 1 58 ? -11.672 21.859 29.109 1 96.69 58 LEU B CA 1
ATOM 4288 C C . LEU B 1 58 ? -12.461 21.688 30.406 1 96.69 58 LEU B C 1
ATOM 4290 O O . LEU B 1 58 ? -11.898 21.781 31.5 1 96.69 58 LEU B O 1
ATOM 4294 N N . ALA B 1 59 ? -13.727 21.391 30.25 1 92.62 59 ALA B N 1
ATOM 4295 C CA . ALA B 1 59 ? -14.539 21.156 31.453 1 92.62 59 ALA B CA 1
ATOM 4296 C C . ALA B 1 59 ? -14.102 19.875 32.156 1 92.62 59 ALA B C 1
ATOM 4298 O O . ALA B 1 59 ? -14.359 19.703 33.344 1 92.62 59 ALA B O 1
ATOM 4299 N N . ASN B 1 60 ? -13.438 19.047 31.453 1 89.38 60 ASN B N 1
ATOM 4300 C CA . ASN B 1 60 ? -13.016 17.766 32 1 89.38 60 ASN B CA 1
ATOM 4301 C C . ASN B 1 60 ? -11.57 17.812 32.469 1 89.38 60 ASN B C 1
ATOM 4303 O O . ASN B 1 60 ? -11.031 16.797 32.938 1 89.38 60 ASN B O 1
ATOM 4307 N N . VAL B 1 61 ? -10.992 18.953 32.438 1 95.5 61 VAL B N 1
ATOM 4308 C CA . VAL B 1 61 ? -9.57 19.047 32.75 1 95.5 61 VAL B CA 1
ATOM 4309 C C . VAL B 1 61 ? -9.367 19.375 34.219 1 95.5 61 VAL B C 1
ATOM 4311 O O . VAL B 1 61 ? -9.914 20.359 34.719 1 95.5 61 VAL B O 1
ATOM 4314 N N . SER B 1 62 ? -8.625 18.562 34.969 1 94.69 62 SER B N 1
ATOM 4315 C CA . SER B 1 62 ? -8.266 18.828 36.344 1 94.69 62 SER B CA 1
ATOM 4316 C C . SER B 1 62 ? -7.105 19.812 36.438 1 94.69 62 SER B C 1
ATOM 4318 O O . SER B 1 62 ? -6.352 19.984 35.469 1 94.69 62 SER B O 1
ATOM 4320 N N . PRO B 1 63 ? -7.023 20.391 37.562 1 94 63 PRO B N 1
ATOM 4321 C CA . PRO B 1 63 ? -5.859 21.266 37.75 1 94 63 PRO B CA 1
ATOM 4322 C C . PRO B 1 63 ? -4.539 20.531 37.531 1 94 63 PRO B C 1
ATOM 4324 O O . PRO B 1 63 ? -3.588 21.125 37 1 94 63 PRO B O 1
ATOM 4327 N N . GLY B 1 64 ? -4.516 19.312 37.906 1 94.56 64 GLY B N 1
ATOM 4328 C CA . GLY B 1 64 ? -3.312 18.516 37.688 1 94.56 64 GLY B CA 1
ATOM 4329 C C . GLY B 1 64 ? -2.984 18.297 36.219 1 94.56 64 GLY B C 1
ATOM 4330 O O . GLY B 1 64 ? -1.814 18.297 35.844 1 94.56 64 GLY B O 1
ATOM 4331 N N . GLN B 1 65 ? -3.965 18.156 35.406 1 94.88 65 GLN B N 1
ATOM 4332 C CA . GLN B 1 65 ? -3.773 17.922 33.969 1 94.88 65 GLN B CA 1
ATOM 4333 C C . GLN B 1 65 ? -3.328 19.203 33.25 1 94.88 65 GLN B C 1
ATOM 4335 O O . GLN B 1 65 ? -2.572 19.156 32.281 1 94.88 65 GLN B O 1
ATOM 4340 N N . ALA B 1 66 ? -3.76 20.312 33.781 1 97 66 ALA B N 1
ATOM 4341 C CA . ALA B 1 66 ? -3.455 21.594 33.156 1 97 66 ALA B CA 1
ATOM 4342 C C . ALA B 1 66 ? -2.109 22.125 33.625 1 97 66 ALA B C 1
ATOM 4344 O O . ALA B 1 66 ? -1.505 22.969 32.969 1 97 66 ALA B O 1
ATOM 4345 N N . ARG B 1 67 ? -1.645 21.703 34.781 1 97.94 67 ARG B N 1
ATOM 4346 C CA . ARG B 1 67 ? -0.422 22.219 35.375 1 97.94 67 ARG B CA 1
ATOM 4347 C C . ARG B 1 67 ? 0.787 21.953 34.5 1 97.94 67 ARG B C 1
ATOM 4349 O O . ARG B 1 67 ? 0.971 20.844 34 1 97.94 67 ARG B O 1
ATOM 4356 N N . GLN B 1 68 ? 1.59 23 34.312 1 98.75 68 GLN B N 1
ATOM 4357 C CA . GLN B 1 68 ? 2.811 22.891 33.531 1 98.75 68 GLN B CA 1
ATOM 4358 C C . GLN B 1 68 ? 4.043 22.797 34.406 1 98.75 68 GLN B C 1
ATOM 4360 O O . GLN B 1 68 ? 4.102 23.438 35.469 1 98.75 68 GLN B O 1
ATOM 4365 N N . LEU B 1 69 ? 4.934 22 34 1 98.81 69 LEU B N 1
ATOM 4366 C CA . LEU B 1 69 ? 6.219 21.859 34.656 1 98.81 69 LEU B CA 1
ATOM 4367 C C . LEU B 1 69 ? 7.281 22.734 34 1 98.81 69 LEU B C 1
ATOM 4369 O O . LEU B 1 69 ? 7.152 23.094 32.844 1 98.81 69 LEU B O 1
ATOM 4373 N N . ASP B 1 70 ? 8.266 23.109 34.781 1 98.69 70 ASP B N 1
ATOM 4374 C CA . ASP B 1 70 ? 9.453 23.781 34.281 1 98.69 70 ASP B CA 1
ATOM 4375 C C . ASP B 1 70 ? 10.43 22.797 33.656 1 98.69 70 ASP B C 1
ATOM 4377 O O . ASP B 1 70 ? 10.141 21.609 33.562 1 98.69 70 ASP B O 1
ATOM 4381 N N . ARG B 1 71 ? 11.531 23.297 33.156 1 98.06 71 ARG B N 1
ATOM 4382 C CA . ARG B 1 71 ? 12.516 22.516 32.406 1 98.06 71 ARG B CA 1
ATOM 4383 C C . ARG B 1 71 ? 13.18 21.484 33.312 1 98.06 71 ARG B C 1
ATOM 4385 O O . ARG B 1 71 ? 13.609 20.422 32.844 1 98.06 71 ARG B O 1
ATOM 4392 N N . ASP B 1 72 ? 13.18 21.688 34.625 1 97 72 ASP B N 1
ATOM 4393 C CA . ASP B 1 72 ? 13.789 20.766 35.594 1 97 72 ASP B CA 1
ATOM 4394 C C . ASP B 1 72 ? 12.766 19.766 36.125 1 97 72 ASP B C 1
ATOM 4396 O O . ASP B 1 72 ? 13.086 18.938 36.969 1 97 72 ASP B O 1
ATOM 4400 N N . GLY B 1 73 ? 11.523 19.906 35.75 1 97.31 73 GLY B N 1
ATOM 4401 C CA . GLY B 1 73 ? 10.5 18.953 36.125 1 97.31 73 GLY B CA 1
ATOM 4402 C C . GLY B 1 73 ? 9.656 19.406 37.312 1 97.31 73 GLY B C 1
ATOM 4403 O O . GLY B 1 73 ? 8.703 18.719 37.688 1 97.31 73 GLY B O 1
ATOM 4404 N N . THR B 1 74 ? 9.945 20.547 37.781 1 97.94 74 THR B N 1
ATOM 4405 C CA . THR B 1 74 ? 9.141 21.047 38.906 1 97.94 74 THR B CA 1
ATOM 4406 C C . THR B 1 74 ? 7.949 21.844 38.406 1 97.94 74 THR B C 1
ATOM 4408 O O . THR B 1 74 ? 8.047 22.531 37.375 1 97.94 74 THR B O 1
ATOM 4411 N N . PRO B 1 75 ? 6.859 21.828 39.156 1 98.44 75 PRO B N 1
ATOM 4412 C CA . PRO B 1 75 ? 5.715 22.641 38.719 1 98.44 75 PRO B CA 1
ATOM 4413 C C . PRO B 1 75 ? 6.027 24.141 38.688 1 98.44 75 PRO B C 1
ATOM 4415 O O . PRO B 1 75 ? 6.648 24.656 39.625 1 98.44 75 PRO B O 1
ATOM 4418 N N . LEU B 1 76 ? 5.633 24.828 37.688 1 98.69 76 LEU B N 1
ATOM 4419 C CA . LEU B 1 76 ? 5.797 26.266 37.625 1 98.69 76 LEU B CA 1
ATOM 4420 C C . LEU B 1 76 ? 4.934 26.969 38.656 1 98.69 76 LEU B C 1
ATOM 4422 O O . LEU B 1 76 ? 3.783 26.578 38.875 1 98.69 76 LEU B O 1
ATOM 4426 N N . SER B 1 77 ? 5.445 28 39.344 1 97.75 77 SER B N 1
ATOM 4427 C CA . SER B 1 77 ? 4.668 28.766 40.312 1 97.75 77 SER B CA 1
ATOM 4428 C C . SER B 1 77 ? 3.662 29.672 39.625 1 97.75 77 SER B C 1
ATOM 4430 O O . SER B 1 77 ? 2.619 30 40.188 1 97.75 77 SER B O 1
ATOM 4432 N N . GLU B 1 78 ? 3.914 30.109 38.469 1 98.19 78 GLU B N 1
ATOM 4433 C CA . GLU B 1 78 ? 3.117 30.922 37.562 1 98.19 78 GLU B CA 1
ATOM 4434 C C . GLU B 1 78 ? 3.561 30.719 36.094 1 98.19 78 GLU B C 1
ATOM 4436 O O . GLU B 1 78 ? 4.594 30.094 35.844 1 98.19 78 GLU B O 1
ATOM 4441 N N . LEU B 1 79 ? 2.775 31.156 35.219 1 98.62 79 LEU B N 1
ATOM 4442 C CA . LEU B 1 79 ? 3.195 31.125 33.812 1 98.62 79 LEU B CA 1
ATOM 4443 C C . LEU B 1 79 ? 4.113 32.312 33.5 1 98.62 79 LEU B C 1
ATOM 4445 O O . LEU B 1 79 ? 3.92 33.406 34.031 1 98.62 79 LEU B O 1
ATOM 4449 N N . PRO B 1 80 ? 5.184 32.094 32.688 1 98.44 80 PRO B N 1
ATOM 4450 C CA . PRO B 1 80 ? 5.953 33.25 32.219 1 98.44 80 PRO B CA 1
ATOM 4451 C C . PRO B 1 80 ? 5.125 34.156 31.328 1 98.44 80 PRO B C 1
ATOM 4453 O O . PRO B 1 80 ? 4.098 33.75 30.781 1 98.44 80 PRO B O 1
ATOM 4456 N N . PRO B 1 81 ? 5.551 35.438 31.234 1 97.44 81 PRO B N 1
ATOM 4457 C CA . PRO B 1 81 ? 4.824 36.281 30.312 1 97.44 81 PRO B CA 1
ATOM 4458 C C . PRO B 1 81 ? 4.938 35.812 28.859 1 97.44 81 PRO B C 1
ATOM 4460 O O . PRO B 1 81 ? 5.852 35.062 28.516 1 97.44 81 PRO B O 1
ATOM 4463 N N . ALA B 1 82 ? 3.934 36.219 28.062 1 97.44 82 ALA B N 1
ATOM 4464 C CA . ALA B 1 82 ? 4.141 36.062 26.625 1 97.44 82 ALA B CA 1
ATOM 4465 C C . ALA B 1 82 ? 5.273 36.969 26.141 1 97.44 82 ALA B C 1
ATOM 4467 O O . ALA B 1 82 ? 5.074 38.188 25.953 1 97.44 82 ALA B O 1
ATOM 4468 N N . TRP B 1 83 ? 6.43 36.406 25.953 1 94.44 83 TRP B N 1
ATOM 4469 C CA . TRP B 1 83 ? 7.59 37.188 25.578 1 94.44 83 TRP B CA 1
ATOM 4470 C C . TRP B 1 83 ? 7.328 37.969 24.297 1 94.44 83 TRP B C 1
ATOM 4472 O O . TRP B 1 83 ? 6.887 37.375 23.297 1 94.44 83 TRP B O 1
ATOM 4482 N N . GLY B 1 84 ? 7.551 39.219 24.312 1 92.75 84 GLY B N 1
ATOM 4483 C CA . GLY B 1 84 ? 7.273 40.094 23.172 1 92.75 84 GLY B CA 1
ATOM 4484 C C . GLY B 1 84 ? 5.832 40.562 23.109 1 92.75 84 GLY B C 1
ATOM 4485 O O . GLY B 1 84 ? 5.484 41.406 22.281 1 92.75 84 GLY B O 1
ATOM 4486 N N . GLY B 1 85 ? 4.973 40.031 24.016 1 96.5 85 GLY B N 1
ATOM 4487 C CA . GLY B 1 85 ? 3.568 40.406 24.078 1 96.5 85 GLY B CA 1
ATOM 4488 C C . GLY B 1 85 ? 2.637 39.344 23.578 1 96.5 85 GLY B C 1
ATOM 4489 O O . GLY B 1 85 ? 3.055 38.469 22.812 1 96.5 85 GLY B O 1
ATOM 4490 N N . LEU B 1 86 ? 1.433 39.469 23.969 1 97.31 86 LEU B N 1
ATOM 4491 C CA . LEU B 1 86 ? 0.434 38.469 23.609 1 97.31 86 LEU B CA 1
ATOM 4492 C C . LEU B 1 86 ? -0.117 38.719 22.203 1 97.31 86 LEU B C 1
ATOM 4494 O O . LEU B 1 86 ? -0.371 37.781 21.438 1 97.31 86 LEU B O 1
ATOM 4498 N N . THR B 1 87 ? -0.283 39.969 21.875 1 96.94 87 THR B N 1
ATOM 4499 C CA . THR B 1 87 ? -0.812 40.344 20.562 1 96.94 87 THR B CA 1
ATOM 4500 C C . THR B 1 87 ? 0.305 40.375 19.531 1 96.94 87 THR B C 1
ATOM 4502 O O . THR B 1 87 ? 1.479 40.531 19.875 1 96.94 87 THR B O 1
ATOM 4505 N N . GLY B 1 88 ? -0.081 40.188 18.281 1 93.5 88 GLY B N 1
ATOM 4506 C CA . GLY B 1 88 ? 0.877 40.219 17.188 1 93.5 88 GLY B CA 1
ATOM 4507 C C . GLY B 1 88 ? 1.474 41.594 16.938 1 93.5 88 GLY B C 1
ATOM 4508 O O . GLY B 1 88 ? 1 42.594 17.484 1 93.5 88 GLY B O 1
ATOM 4509 N N . LYS B 1 89 ? 2.457 41.562 16.109 1 89.56 89 LYS B N 1
ATOM 4510 C CA . LYS B 1 89 ? 3.109 42.812 15.727 1 89.56 89 LYS B CA 1
ATOM 4511 C C . LYS B 1 89 ? 2.129 43.75 15.039 1 89.56 89 LYS B C 1
ATOM 4513 O O . LYS B 1 89 ? 1.366 43.344 14.164 1 89.56 89 LYS B O 1
ATOM 4518 N N . GLY B 1 90 ? 2.027 45 15.445 1 89.56 90 GLY B N 1
ATOM 4519 C CA . GLY B 1 90 ? 1.22 46 14.789 1 89.56 90 GLY B CA 1
ATOM 4520 C C . GLY B 1 90 ? -0.187 46.094 15.344 1 89.56 90 GLY B C 1
ATOM 4521 O O . GLY B 1 90 ? -0.93 47.031 15.008 1 89.56 90 GLY B O 1
ATOM 4522 N N . VAL B 1 91 ? -0.576 45.219 16.203 1 93.75 91 VAL B N 1
ATOM 4523 C CA . VAL B 1 91 ? -1.905 45.25 16.812 1 93.75 91 VAL B CA 1
ATOM 4524 C C . VAL B 1 91 ? -1.974 46.375 17.828 1 93.75 91 VAL B C 1
ATOM 4526 O O . VAL B 1 91 ? -1.068 46.531 18.656 1 93.75 91 VAL B O 1
ATOM 4529 N N . THR B 1 92 ? -2.996 47.156 17.75 1 94.06 92 THR B N 1
ATOM 4530 C CA . THR B 1 92 ? -3.256 48.25 18.703 1 94.06 92 THR B CA 1
ATOM 4531 C C . THR B 1 92 ? -4.707 48.219 19.172 1 94.06 92 THR B C 1
ATOM 4533 O O . THR B 1 92 ? -5.629 48.188 18.359 1 94.06 92 THR B O 1
ATOM 4536 N N . PRO B 1 93 ? -4.926 48.375 20.453 1 94.75 93 PRO B N 1
ATOM 4537 C CA . PRO B 1 93 ? -3.914 48.344 21.516 1 94.75 93 PRO B CA 1
ATOM 4538 C C . PRO B 1 93 ? -3.262 46.969 21.688 1 94.75 93 PRO B C 1
ATOM 4540 O O . PRO B 1 93 ? -3.912 45.938 21.484 1 94.75 93 PRO B O 1
ATOM 4543 N N . ALA B 1 94 ? -2.041 47.031 22.078 1 96.38 94 ALA B N 1
ATOM 4544 C CA . ALA B 1 94 ? -1.294 45.812 22.297 1 96.38 94 ALA B CA 1
ATOM 4545 C C . ALA B 1 94 ? -1.499 45.281 23.719 1 96.38 94 ALA B C 1
ATOM 4547 O O . ALA B 1 94 ? -1.697 46.062 24.641 1 96.38 94 ALA B O 1
ATOM 4548 N N . VAL B 1 95 ? -1.542 44 23.906 1 97.75 95 VAL B N 1
ATOM 4549 C CA . VAL B 1 95 ? -1.297 43.375 25.203 1 97.75 95 VAL B CA 1
ATOM 4550 C C . VAL B 1 95 ? 0.196 43.094 25.359 1 97.75 95 VAL B C 1
ATOM 4552 O O . VAL B 1 95 ? 0.731 42.156 24.766 1 97.75 95 VAL B O 1
ATOM 4555 N N . THR B 1 96 ? 0.877 43.844 26.172 1 97 96 THR B N 1
ATOM 4556 C CA . THR B 1 96 ? 2.33 43.844 26.297 1 97 96 THR B CA 1
ATOM 4557 C C . THR B 1 96 ? 2.807 42.625 27.094 1 97 96 THR B C 1
ATOM 4559 O O . THR B 1 96 ? 2.002 41.938 27.734 1 97 96 THR B O 1
ATOM 4562 N N . GLU B 1 97 ? 4.062 42.469 27.031 1 96.94 97 GLU B N 1
ATOM 4563 C CA . GLU B 1 97 ? 4.699 41.406 27.828 1 96.94 97 GLU B CA 1
ATOM 4564 C C . GLU B 1 97 ? 4.383 41.594 29.312 1 96.94 97 GLU B C 1
ATOM 4566 O O . GLU B 1 97 ? 4.012 40.625 30 1 96.94 97 GLU B O 1
ATOM 4571 N N . ALA B 1 98 ? 4.508 42.719 29.812 1 96.69 98 ALA B N 1
ATOM 4572 C CA . ALA B 1 98 ? 4.258 43.031 31.219 1 96.69 98 ALA B CA 1
ATOM 4573 C C . ALA B 1 98 ? 2.809 42.75 31.594 1 96.69 98 ALA B C 1
ATOM 4575 O O . ALA B 1 98 ? 2.533 42.25 32.688 1 96.69 98 ALA B O 1
ATOM 4576 N N . GLN B 1 99 ? 1.931 43.031 30.719 1 96.5 99 GLN B N 1
ATOM 4577 C CA . GLN B 1 99 ? 0.508 42.812 30.969 1 96.5 99 GLN B CA 1
ATOM 4578 C C . GLN B 1 99 ? 0.17 41.312 30.984 1 96.5 99 GLN B C 1
ATOM 4580 O O . GLN B 1 99 ? -0.859 40.938 31.547 1 96.5 99 GLN B O 1
ATOM 4585 N N . SER B 1 100 ? 0.98 40.531 30.391 1 97.12 100 SER B N 1
ATOM 4586 C CA . SER B 1 100 ? 0.721 39.094 30.297 1 97.12 100 SER B CA 1
ATOM 4587 C C . SER B 1 100 ? 1.463 38.312 31.391 1 97.12 100 SER B C 1
ATOM 4589 O O . SER B 1 100 ? 1.512 37.094 31.359 1 97.12 100 SER B O 1
ATOM 4591 N N . ALA B 1 101 ? 2.041 38.969 32.344 1 96.44 101 ALA B N 1
ATOM 4592 C CA . ALA B 1 101 ? 2.842 38.344 33.375 1 96.44 101 ALA B CA 1
ATOM 4593 C C . ALA B 1 101 ? 1.965 37.875 34.531 1 96.44 101 ALA B C 1
ATOM 4595 O O . ALA B 1 101 ? 0.818 38.312 34.688 1 96.44 101 ALA B O 1
ATOM 4596 N N . HIS B 1 102 ? 2.438 36.938 35.312 1 95.69 102 HIS B N 1
ATOM 4597 C CA . HIS B 1 102 ? 1.914 36.5 36.594 1 95.69 102 HIS B CA 1
ATOM 4598 C C . HIS B 1 102 ? 0.558 35.812 36.406 1 95.69 102 HIS B C 1
ATOM 4600 O O . HIS B 1 102 ? -0.333 36 37.25 1 95.69 102 HIS B O 1
ATOM 4606 N N . LEU B 1 103 ? 0.361 35.188 35.344 1 97.62 103 LEU B N 1
ATOM 4607 C CA . LEU B 1 103 ? -0.809 34.312 35.219 1 97.62 103 LEU B CA 1
ATOM 4608 C C . LEU B 1 103 ? -0.653 33.062 36.031 1 97.62 103 LEU B C 1
ATOM 4610 O O . LEU B 1 103 ? 0.466 32.562 36.25 1 97.62 103 LEU B O 1
ATOM 4614 N N . ALA B 1 104 ? -1.784 32.531 36.469 1 97.69 104 ALA B N 1
ATOM 4615 C CA . ALA B 1 104 ? -1.771 31.25 37.188 1 97.69 104 ALA B CA 1
ATOM 4616 C C . ALA B 1 104 ? -1.264 30.141 36.281 1 97.69 104 ALA B C 1
ATOM 4618 O O . ALA B 1 104 ? -1.439 30.188 35.062 1 97.69 104 ALA B O 1
ATOM 4619 N N . ASN B 1 105 ? -0.615 29.109 36.875 1 98.44 105 ASN B N 1
ATOM 4620 C CA . ASN B 1 105 ? -0.185 27.922 36.188 1 98.44 105 ASN B CA 1
ATOM 4621 C C . ASN B 1 105 ? -1.374 27.047 35.781 1 98.44 105 ASN B C 1
ATOM 4623 O O . ASN B 1 105 ? -1.573 25.969 36.344 1 98.44 105 ASN B O 1
ATOM 4627 N N . ALA B 1 106 ? -2.117 27.469 34.781 1 97.62 106 ALA B N 1
ATOM 4628 C CA . ALA B 1 106 ? -3.348 26.875 34.281 1 97.62 106 ALA B CA 1
ATOM 4629 C C . ALA B 1 106 ? -3.699 27.422 32.906 1 97.62 106 ALA B C 1
ATOM 4631 O O . ALA B 1 106 ? -3.01 28.312 32.406 1 97.62 106 ALA B O 1
ATOM 4632 N N . THR B 1 107 ? -4.688 26.844 32.344 1 97.56 107 THR B N 1
ATOM 4633 C CA . THR B 1 107 ? -5.195 27.438 31.109 1 97.56 107 THR B CA 1
ATOM 4634 C C . THR B 1 107 ? -5.922 28.75 31.391 1 97.56 107 THR B C 1
ATOM 4636 O O . THR B 1 107 ? -6.375 28.984 32.531 1 97.56 107 THR B O 1
ATOM 4639 N N . PHE B 1 108 ? -5.98 29.594 30.391 1 97.56 108 PHE B N 1
ATOM 4640 C CA . PHE B 1 108 ? -6.715 30.844 30.531 1 97.56 108 PHE B CA 1
ATOM 4641 C C . PHE B 1 108 ? -7.402 31.234 29.219 1 97.56 108 PHE B C 1
ATOM 4643 O O . PHE B 1 108 ? -6.953 30.844 28.141 1 97.56 108 PHE B O 1
ATOM 4650 N N . ALA B 1 109 ? -8.453 31.984 29.344 1 97.81 109 ALA B N 1
ATOM 4651 C CA . ALA B 1 109 ? -9.188 32.469 28.188 1 97.81 109 ALA B CA 1
ATOM 4652 C C . ALA B 1 109 ? -8.617 33.781 27.688 1 97.81 109 ALA B C 1
ATOM 4654 O O . ALA B 1 109 ? -8.625 34.781 28.406 1 97.81 109 ALA B O 1
ATOM 4655 N N . ILE B 1 110 ? -8.18 33.844 26.484 1 98.25 110 ILE B N 1
ATOM 4656 C CA . ILE B 1 110 ? -7.609 35.031 25.875 1 98.25 110 ILE B CA 1
ATOM 4657 C C . ILE B 1 110 ? -8.688 36.094 25.734 1 98.25 110 ILE B C 1
ATOM 4659 O O . ILE B 1 110 ? -8.406 37.281 25.875 1 98.25 110 ILE B O 1
ATOM 4663 N N . ASP B 1 111 ? -9.883 35.656 25.547 1 98.12 111 ASP B N 1
ATOM 4664 C CA . ASP B 1 111 ? -10.984 36.562 25.266 1 98.12 111 ASP B CA 1
ATOM 4665 C C . ASP B 1 111 ? -11.812 36.844 26.516 1 98.12 111 ASP B C 1
ATOM 4667 O O . ASP B 1 111 ? -12.938 37.344 26.422 1 98.12 111 ASP B O 1
ATOM 4671 N N . ASP B 1 112 ? -11.383 36.469 27.656 1 96.81 112 ASP B N 1
ATOM 4672 C CA . ASP B 1 112 ? -12.102 36.781 28.891 1 96.81 112 ASP B CA 1
ATOM 4673 C C . ASP B 1 112 ? -12.289 38.281 29.062 1 96.81 112 ASP B C 1
ATOM 4675 O O . ASP B 1 112 ? -11.32 39.031 29.188 1 96.81 112 ASP B O 1
ATOM 4679 N N . PRO B 1 113 ? -13.531 38.656 29.188 1 95.81 113 PRO B N 1
ATOM 4680 C CA . PRO B 1 113 ? -13.766 40.094 29.328 1 95.81 113 PRO B CA 1
ATOM 4681 C C . PRO B 1 113 ? -13.148 40.656 30.609 1 95.81 113 PRO B C 1
ATOM 4683 O O . PRO B 1 113 ? -12.883 41.875 30.688 1 95.81 113 PRO B O 1
ATOM 4686 N N . LYS B 1 114 ? -12.914 39.906 31.562 1 95.81 114 LYS B N 1
ATOM 4687 C CA . LYS B 1 114 ? -12.32 40.344 32.812 1 95.81 114 LYS B CA 1
ATOM 4688 C C . LYS B 1 114 ? -10.805 40.188 32.812 1 95.81 114 LYS B C 1
ATOM 4690 O O . LYS B 1 114 ? -10.125 40.562 33.75 1 95.81 114 LYS B O 1
ATOM 4695 N N . GLY B 1 115 ? -10.328 39.656 31.672 1 95.19 115 GLY B N 1
ATOM 4696 C CA . GLY B 1 115 ? -8.898 39.469 31.484 1 95.19 115 GLY B CA 1
ATOM 4697 C C . GLY B 1 115 ? -8.336 40.312 30.344 1 95.19 115 GLY B C 1
ATOM 4698 O O . GLY B 1 115 ? -8.516 41.531 30.328 1 95.19 115 GLY B O 1
ATOM 4699 N N . PHE B 1 116 ? -7.715 39.594 29.375 1 96.44 116 PHE B N 1
ATOM 4700 C CA . PHE B 1 116 ? -7.094 40.312 28.266 1 96.44 116 PHE B CA 1
ATOM 4701 C C . PHE B 1 116 ? -8.156 40.844 27.312 1 96.44 116 PHE B C 1
ATOM 4703 O O . PHE B 1 116 ? -7.926 41.875 26.625 1 96.44 116 PHE B O 1
ATOM 4710 N N . ASN B 1 117 ? -9.242 40.156 27.234 1 97 117 ASN B N 1
ATOM 4711 C CA . ASN B 1 117 ? -10.383 40.531 26.406 1 97 117 ASN B CA 1
ATOM 4712 C C . ASN B 1 117 ? -9.984 40.688 24.938 1 97 117 ASN B C 1
ATOM 4714 O O . ASN B 1 117 ? -10.398 41.625 24.266 1 97 117 ASN B O 1
ATOM 4718 N N . GLU B 1 118 ? -9.117 39.875 24.422 1 96.75 118 GLU B N 1
ATOM 4719 C CA . GLU B 1 118 ? -8.742 39.844 23.016 1 96.75 118 GLU B CA 1
ATOM 4720 C C . GLU B 1 118 ? -9.562 38.781 22.266 1 96.75 118 GLU B C 1
ATOM 4722 O O . GLU B 1 118 ? -9.43 37.594 22.516 1 96.75 118 GLU B O 1
ATOM 4727 N N . GLY B 1 119 ? -10.328 39.219 21.328 1 96.38 119 GLY B N 1
ATOM 4728 C CA . GLY B 1 119 ? -11.195 38.312 20.594 1 96.38 119 GLY B CA 1
ATOM 4729 C C . GLY B 1 119 ? -10.477 37.562 19.484 1 96.38 119 GLY B C 1
ATOM 4730 O O . GLY B 1 119 ? -9.297 37.781 19.234 1 96.38 119 GLY B O 1
ATOM 4731 N N . THR B 1 120 ? -11.227 36.656 18.844 1 97.19 120 THR B N 1
ATOM 4732 C CA . THR B 1 120 ? -10.688 35.812 17.797 1 97.19 120 THR B CA 1
ATOM 4733 C C . THR B 1 120 ? -10.383 36.625 16.531 1 97.19 120 THR B C 1
ATOM 4735 O O . THR B 1 120 ? -9.766 36.094 15.594 1 97.19 120 THR B O 1
ATOM 4738 N N . ASN B 1 121 ? -10.758 37.875 16.469 1 96.56 121 ASN B N 1
ATOM 4739 C CA . ASN B 1 121 ? -10.484 38.75 15.328 1 96.56 121 ASN B CA 1
ATOM 4740 C C . ASN B 1 121 ? -9.164 39.5 15.5 1 96.56 121 ASN B C 1
ATOM 4742 O O . ASN B 1 121 ? -8.781 40.281 14.641 1 96.56 121 ASN B O 1
ATOM 4746 N N . VAL B 1 122 ? -8.484 39.25 16.578 1 96.81 122 VAL B N 1
ATOM 4747 C CA . VAL B 1 122 ? -7.211 39.875 16.844 1 96.81 122 VAL B CA 1
ATOM 4748 C C . VAL B 1 122 ? -6.062 38.906 16.578 1 96.81 122 VAL B C 1
ATOM 4750 O O . VAL B 1 122 ? -6.086 37.781 17.047 1 96.81 122 VAL B O 1
ATOM 4753 N N . VAL B 1 123 ? -5.055 39.406 15.844 1 96.19 123 VAL B N 1
ATOM 4754 C CA . VAL B 1 123 ? -3.861 38.625 15.578 1 96.19 123 VAL B CA 1
ATOM 4755 C C . VAL B 1 123 ? -3.016 38.531 16.844 1 96.19 123 VAL B C 1
ATOM 4757 O O . VAL B 1 123 ? -2.709 39.531 17.469 1 96.19 123 VAL B O 1
ATOM 4760 N N . THR B 1 124 ? -2.713 37.344 17.219 1 96.56 124 THR B N 1
ATOM 4761 C CA . THR B 1 124 ? -1.853 37.156 18.375 1 96.56 124 THR B CA 1
ATOM 4762 C C . THR B 1 124 ? -0.413 36.875 17.953 1 96.56 124 THR B C 1
ATOM 4764 O O . THR B 1 124 ? -0.128 36.75 16.75 1 96.56 124 THR B O 1
ATOM 4767 N N . HIS B 1 125 ? 0.432 36.875 18.938 1 95.19 125 HIS B N 1
ATOM 4768 C CA . HIS B 1 125 ? 1.825 36.469 18.766 1 95.19 125 HIS B CA 1
ATOM 4769 C C . HIS B 1 125 ? 1.93 35.062 18.203 1 95.19 125 HIS B C 1
ATOM 4771 O O . HIS B 1 125 ? 1.076 34.219 18.484 1 95.19 125 HIS B O 1
ATOM 4777 N N . ASP B 1 126 ? 2.922 34.844 17.328 1 95.19 126 ASP B N 1
ATOM 4778 C CA . ASP B 1 126 ? 3.18 33.5 16.812 1 95.19 126 ASP B CA 1
ATOM 4779 C C . ASP B 1 126 ? 3.836 32.625 17.859 1 95.19 126 ASP B C 1
ATOM 4781 O O . ASP B 1 126 ? 4.48 33.125 18.781 1 95.19 126 ASP B O 1
ATOM 4785 N N . LEU B 1 127 ? 3.607 31.328 17.828 1 97.44 127 LEU B N 1
ATOM 4786 C CA . LEU B 1 127 ? 4.191 30.328 18.719 1 97.44 127 LEU B CA 1
ATOM 4787 C C . LEU B 1 127 ? 5.066 29.344 17.953 1 97.44 127 LEU B C 1
ATOM 4789 O O . LEU B 1 127 ? 4.754 28.984 16.812 1 97.44 127 LEU B O 1
ATOM 4793 N N . TRP B 1 128 ? 6.102 28.828 18.641 1 93.88 128 TRP B N 1
ATOM 4794 C CA . TRP B 1 128 ? 6.855 27.719 18.062 1 93.88 128 TRP B CA 1
ATOM 4795 C C . TRP B 1 128 ? 5.961 26.5 17.859 1 93.88 128 TRP B C 1
ATOM 4797 O O . TRP B 1 128 ? 5.18 26.141 18.75 1 93.88 128 TRP B O 1
ATOM 4807 N N . HIS B 1 129 ? 6.02 25.922 16.734 1 95.06 129 HIS B N 1
ATOM 4808 C CA . HIS B 1 129 ? 5.484 24.609 16.375 1 95.06 129 HIS B CA 1
ATOM 4809 C C . HIS B 1 129 ? 6.469 23.828 15.508 1 95.06 129 HIS B C 1
ATOM 4811 O O . HIS B 1 129 ? 6.254 23.672 14.312 1 95.06 129 HIS B O 1
ATOM 4817 N N . ARG B 1 130 ? 7.457 23.328 16.203 1 98.19 130 ARG B N 1
ATOM 4818 C CA . ARG B 1 130 ? 8.625 22.688 15.625 1 98.19 130 ARG B CA 1
ATOM 4819 C C . ARG B 1 130 ? 8.742 21.234 16.078 1 98.19 130 ARG B C 1
ATOM 4821 O O . ARG B 1 130 ? 8.227 20.875 17.141 1 98.19 130 ARG B O 1
ATOM 4828 N N . PHE B 1 131 ? 9.438 20.469 15.352 1 98.75 131 PHE B N 1
ATOM 4829 C CA . PHE B 1 131 ? 9.43 19.016 15.414 1 98.75 131 PHE B CA 1
ATOM 4830 C C . PHE B 1 131 ? 9.898 18.531 16.781 1 98.75 131 PHE B C 1
ATOM 4832 O O . PHE B 1 131 ? 9.164 17.859 17.484 1 98.75 131 PHE B O 1
ATOM 4839 N N . TYR B 1 132 ? 11.109 18.828 17.172 1 98.81 132 TYR B N 1
ATOM 4840 C CA . TYR B 1 132 ? 11.672 18.328 18.422 1 98.81 132 TYR B CA 1
ATOM 4841 C C . TYR B 1 132 ? 11.062 19.047 19.625 1 98.81 132 TYR B C 1
ATOM 4843 O O . TYR B 1 132 ? 10.805 18.438 20.656 1 98.81 132 TYR B O 1
ATOM 4851 N N . GLN B 1 133 ? 10.828 20.344 19.484 1 98.69 133 GLN B N 1
ATOM 4852 C CA . GLN B 1 133 ? 10.219 21.109 20.578 1 98.69 133 GLN B CA 1
ATOM 4853 C C . GLN B 1 133 ? 8.875 20.516 20.984 1 98.69 133 GLN B C 1
ATOM 4855 O O . GLN B 1 133 ? 8.57 20.391 22.172 1 98.69 133 GLN B O 1
ATOM 4860 N N . GLU B 1 134 ? 8.094 20.141 19.984 1 98.69 134 GLU B N 1
ATOM 4861 C CA . GLU B 1 134 ? 6.797 19.562 20.328 1 98.69 134 GLU B CA 1
ATOM 4862 C C . GLU B 1 134 ? 6.953 18.25 21.078 1 98.69 134 GLU B C 1
ATOM 4864 O O . GLU B 1 134 ? 6.18 17.969 22 1 98.69 134 GLU B O 1
ATOM 4869 N N . GLN B 1 135 ? 7.891 17.453 20.625 1 98.69 135 GLN B N 1
ATOM 4870 C CA . GLN B 1 135 ? 8.141 16.219 21.359 1 98.69 135 GLN B CA 1
ATOM 4871 C C . GLN B 1 135 ? 8.523 16.484 22.797 1 98.69 135 GLN B C 1
ATOM 4873 O O . GLN B 1 135 ? 8.047 15.812 23.719 1 98.69 135 GLN B O 1
ATOM 4878 N N . MET B 1 136 ? 9.344 17.453 23.016 1 98.69 136 MET B N 1
ATOM 4879 C CA . MET B 1 136 ? 9.758 17.859 24.359 1 98.69 136 MET B CA 1
ATOM 4880 C C . MET B 1 136 ? 8.586 18.422 25.156 1 98.69 136 MET B C 1
ATOM 4882 O O . MET B 1 136 ? 8.461 18.156 26.344 1 98.69 136 MET B O 1
ATOM 4886 N N . GLN B 1 137 ? 7.73 19.141 24.5 1 98.69 137 GLN B N 1
ATOM 4887 C CA . GLN B 1 137 ? 6.527 19.688 25.109 1 98.69 137 GLN B CA 1
ATOM 4888 C C . GLN B 1 137 ? 5.57 18.594 25.547 1 98.69 137 GLN B C 1
ATOM 4890 O O . GLN B 1 137 ? 5.008 18.656 26.641 1 98.69 137 GLN B O 1
ATOM 4895 N N . ILE B 1 138 ? 5.383 17.609 24.734 1 98.44 138 ILE B N 1
ATOM 4896 C CA . ILE B 1 138 ? 4.488 16.5 25 1 98.44 138 ILE B CA 1
ATOM 4897 C C . ILE B 1 138 ? 5.016 15.688 26.188 1 98.44 138 ILE B C 1
ATOM 4899 O O . ILE B 1 138 ? 4.238 15.18 27 1 98.44 138 ILE B O 1
ATOM 4903 N N . ASP B 1 139 ? 6.379 15.586 26.297 1 98 139 ASP B N 1
ATOM 4904 C CA . ASP B 1 139 ? 7.043 14.945 27.438 1 98 139 ASP B CA 1
ATOM 4905 C C . ASP B 1 139 ? 6.496 13.539 27.672 1 98 139 ASP B C 1
ATOM 4907 O O . ASP B 1 139 ? 6.02 13.227 28.75 1 98 139 ASP B O 1
ATOM 4911 N N . GLY B 1 140 ? 6.555 12.711 26.703 1 95.75 140 GLY B N 1
ATOM 4912 C CA . GLY B 1 140 ? 6.203 11.305 26.828 1 95.75 140 GLY B CA 1
ATOM 4913 C C . GLY B 1 140 ? 4.715 11.078 27.016 1 95.75 140 GLY B C 1
ATOM 4914 O O . GLY B 1 140 ? 4.309 10.094 27.625 1 95.75 140 GLY B O 1
ATOM 4915 N N . GLY B 1 141 ? 3.885 11.969 26.625 1 96.94 141 GLY B N 1
ATOM 4916 C CA . GLY B 1 141 ? 2.445 11.766 26.656 1 96.94 141 GLY B CA 1
ATOM 4917 C C . GLY B 1 141 ? 1.775 12.469 27.828 1 96.94 141 GLY B C 1
ATOM 4918 O O . GLY B 1 141 ? 0.569 12.328 28.031 1 96.94 141 GLY B O 1
ATOM 4919 N N . LYS B 1 142 ? 2.477 13.328 28.5 1 97.31 142 LYS B N 1
ATOM 4920 C CA . LYS B 1 142 ? 1.934 14 29.672 1 97.31 142 LYS B CA 1
ATOM 4921 C C . LYS B 1 142 ? 1.428 15.398 29.328 1 97.31 142 LYS B C 1
ATOM 4923 O O . LYS B 1 142 ? 0.639 15.984 30.078 1 97.31 142 LYS B O 1
ATOM 4928 N N . ASN B 1 143 ? 1.927 15.953 28.25 1 98.38 143 ASN B N 1
ATOM 4929 C CA . ASN B 1 143 ? 1.582 17.297 27.781 1 98.38 143 ASN B CA 1
ATOM 4930 C C . ASN B 1 143 ? 1.76 18.328 28.891 1 98.38 143 ASN B C 1
ATOM 4932 O O . ASN B 1 143 ? 0.92 19.219 29.062 1 98.38 143 ASN B O 1
ATOM 4936 N N . ASP B 1 144 ? 2.844 18.234 29.625 1 98.75 144 ASP B N 1
ATOM 4937 C CA . ASP B 1 144 ? 2.986 19.109 30.797 1 98.75 144 ASP B CA 1
ATOM 4938 C C . ASP B 1 144 ? 4.258 19.953 30.703 1 98.75 144 ASP B C 1
ATOM 4940 O O . ASP B 1 144 ? 4.703 20.516 31.688 1 98.75 144 ASP B O 1
ATOM 4944 N N . LYS B 1 145 ? 4.824 20.031 29.484 1 98.75 145 LYS B N 1
ATOM 4945 C CA . LYS B 1 145 ? 6.012 20.875 29.344 1 98.75 145 LYS B CA 1
ATOM 4946 C C . LYS B 1 145 ? 5.891 21.797 28.141 1 98.75 145 LYS B C 1
ATOM 4948 O O . LYS B 1 145 ? 6.895 22.141 27.5 1 98.75 145 LYS B O 1
ATOM 4953 N N . PHE B 1 146 ? 4.703 22.125 27.766 1 98.75 146 PHE B N 1
ATOM 4954 C CA . PHE B 1 146 ? 4.504 23.078 26.672 1 98.75 146 PHE B CA 1
ATOM 4955 C C . PHE B 1 146 ? 5.109 24.422 27.031 1 98.75 146 PHE B C 1
ATOM 4957 O O . PHE B 1 146 ? 5.793 25.047 26.203 1 98.75 146 PHE B O 1
ATOM 4964 N N . VAL B 1 147 ? 4.914 24.875 28.234 1 98.69 147 VAL B N 1
ATOM 4965 C CA . VAL B 1 147 ? 5.426 26.172 28.672 1 98.69 147 VAL B CA 1
ATOM 4966 C C . VAL B 1 147 ? 6.953 26.109 28.75 1 98.69 147 VAL B C 1
ATOM 4968 O O . VAL B 1 147 ? 7.633 27.062 28.328 1 98.69 147 VAL B O 1
ATOM 4971 N N . ALA B 1 148 ? 7.469 25.047 29.188 1 98.75 148 ALA B N 1
ATOM 4972 C CA . ALA B 1 148 ? 8.906 24.891 29.406 1 98.75 148 ALA B CA 1
ATOM 4973 C C . ALA B 1 148 ? 9.68 25.062 28.109 1 98.75 148 ALA B C 1
ATOM 4975 O O . ALA B 1 148 ? 10.766 25.656 28.094 1 98.75 148 ALA B O 1
ATOM 4976 N N . TRP B 1 149 ? 9.086 24.547 27.047 1 98.5 149 TRP B N 1
ATOM 4977 C CA . TRP B 1 149 ? 9.867 24.438 25.828 1 98.5 149 TRP B CA 1
ATOM 4978 C C . TRP B 1 149 ? 9.195 25.203 24.688 1 98.5 149 TRP B C 1
ATOM 4980 O O . TRP B 1 149 ? 9.172 24.719 23.547 1 98.5 149 TRP B O 1
ATOM 4990 N N . ALA B 1 150 ? 8.648 26.344 24.984 1 97.94 150 ALA B N 1
ATOM 4991 C CA . ALA B 1 150 ? 8.039 27.234 24.016 1 97.94 150 ALA B CA 1
ATOM 4992 C C . ALA B 1 150 ? 8.758 28.578 23.969 1 97.94 150 ALA B C 1
ATOM 4994 O O . ALA B 1 150 ? 9.594 28.859 24.828 1 97.94 150 ALA B O 1
ATOM 4995 N N . ASP B 1 151 ? 8.453 29.406 22.969 1 97.88 151 ASP B N 1
ATOM 4996 C CA . ASP B 1 151 ? 9.039 30.734 22.844 1 97.88 151 ASP B CA 1
ATOM 4997 C C . ASP B 1 151 ? 8.008 31.828 23.141 1 97.88 151 ASP B C 1
ATOM 4999 O O . ASP B 1 151 ? 8.312 33 23.094 1 97.88 151 ASP B O 1
ATOM 5003 N N . SER B 1 152 ? 6.777 31.422 23.531 1 97.5 152 SER B N 1
ATOM 5004 C CA . SER B 1 152 ? 5.695 32.406 23.625 1 97.5 152 SER B CA 1
ATOM 5005 C C . SER B 1 152 ? 5.137 32.469 25.047 1 97.5 152 SER B C 1
ATOM 5007 O O . SER B 1 152 ? 4.043 32.969 25.266 1 97.5 152 SER B O 1
ATOM 5009 N N . GLY B 1 153 ? 5.863 31.859 25.953 1 97.31 153 GLY B N 1
ATOM 5010 C CA . GLY B 1 153 ? 5.496 31.953 27.359 1 97.31 153 GLY B CA 1
ATOM 5011 C C . GLY B 1 153 ? 4.113 31.391 27.656 1 97.31 153 GLY B C 1
ATOM 5012 O O . GLY B 1 153 ? 3.797 30.266 27.266 1 97.31 153 GLY B O 1
ATOM 5013 N N . SER B 1 154 ? 3.303 32.219 28.281 1 97.06 154 SER B N 1
ATOM 5014 C CA . SER B 1 154 ? 1.99 31.797 28.766 1 97.06 154 SER B CA 1
ATOM 5015 C C . SER B 1 154 ? 1.039 31.516 27.609 1 97.06 154 SER B C 1
ATOM 5017 O O . SER B 1 154 ? 0.065 30.781 27.766 1 97.06 154 SER B O 1
ATOM 5019 N N . LEU B 1 155 ? 1.306 32.062 26.469 1 98.06 155 LEU B N 1
ATOM 5020 C CA . LEU B 1 155 ? 0.333 32.062 25.375 1 98.06 155 LEU B CA 1
ATOM 5021 C C . LEU B 1 155 ? 0.004 30.641 24.953 1 98.06 155 LEU B C 1
ATOM 5023 O O . LEU B 1 155 ? -1.109 30.375 24.5 1 98.06 155 LEU B O 1
ATOM 5027 N N . VAL B 1 156 ? 0.921 29.688 25.141 1 98.38 156 VAL B N 1
ATOM 5028 C CA . VAL B 1 156 ? 0.713 28.297 24.734 1 98.38 156 VAL B CA 1
ATOM 5029 C C . VAL B 1 156 ? -0.5 27.719 25.469 1 98.38 156 VAL B C 1
ATOM 5031 O O . VAL B 1 156 ? -1.143 26.797 24.969 1 98.38 156 VAL B O 1
ATOM 5034 N N . MET B 1 157 ? -0.872 28.297 26.641 1 98.5 157 MET B N 1
ATOM 5035 C CA . MET B 1 157 ? -1.959 27.766 27.469 1 98.5 157 MET B CA 1
ATOM 5036 C C . MET B 1 157 ? -3.258 28.516 27.188 1 98.5 157 MET B C 1
ATOM 5038 O O . MET B 1 157 ? -4.277 28.266 27.828 1 98.5 157 MET B O 1
ATOM 5042 N N . GLY B 1 158 ? -3.199 29.453 26.266 1 98.19 158 GLY B N 1
ATOM 5043 C CA . GLY B 1 158 ? -4.359 30.281 25.969 1 98.19 158 GLY B CA 1
ATOM 5044 C C . GLY B 1 158 ? -5.391 29.562 25.109 1 98.19 158 GLY B C 1
ATOM 5045 O O . GLY B 1 158 ? -5.039 28.797 24.203 1 98.19 158 GLY B O 1
ATOM 5046 N N . HIS B 1 159 ? -6.66 29.812 25.406 1 98.19 159 HIS B N 1
ATOM 5047 C CA . HIS B 1 159 ? -7.77 29.312 24.594 1 98.19 159 HIS B CA 1
ATOM 5048 C C . HIS B 1 159 ? -8.844 30.391 24.406 1 98.19 159 HIS B C 1
ATOM 5050 O O . HIS B 1 159 ? -8.766 31.453 25.016 1 98.19 159 HIS B O 1
ATOM 5056 N N . TYR B 1 160 ? -9.75 30.125 23.484 1 98.25 160 TYR B N 1
ATOM 5057 C CA . TYR B 1 160 ? -10.891 31 23.219 1 98.25 160 TYR B CA 1
ATOM 5058 C C . TYR B 1 160 ? -12.195 30.297 23.562 1 98.25 160 TYR B C 1
ATOM 5060 O O . TYR B 1 160 ? -12.227 29.078 23.719 1 98.25 160 TYR B O 1
ATOM 5068 N N . ASP B 1 161 ? -13.188 31.078 23.828 1 97.06 161 ASP B N 1
ATOM 5069 C CA . ASP B 1 161 ? -14.547 30.594 23.641 1 97.06 161 ASP B CA 1
ATOM 5070 C C . ASP B 1 161 ? -14.938 30.578 22.172 1 97.06 161 ASP B C 1
ATOM 5072 O O . ASP B 1 161 ? -15.234 31.641 21.594 1 97.06 161 ASP B O 1
ATOM 5076 N N . GLY B 1 162 ? -14.953 29.422 21.609 1 96.25 162 GLY B N 1
ATOM 5077 C CA . GLY B 1 162 ? -15.18 29.297 20.188 1 96.25 162 GLY B CA 1
ATOM 5078 C C . GLY B 1 162 ? -16.641 29.312 19.812 1 96.25 162 GLY B C 1
ATOM 5079 O O . GLY B 1 162 ? -17 29.172 18.641 1 96.25 162 GLY B O 1
ATOM 5080 N N . SER B 1 163 ? -17.578 29.531 20.656 1 96.69 163 SER B N 1
ATOM 5081 C CA . SER B 1 163 ? -19 29.297 20.453 1 96.69 163 SER B CA 1
ATOM 5082 C C . SER B 1 163 ? -19.578 30.281 19.453 1 96.69 163 SER B C 1
ATOM 5084 O O . SER B 1 163 ? -20.656 30.031 18.875 1 96.69 163 SER B O 1
ATOM 5086 N N . ASN B 1 164 ? -18.891 31.359 19.203 1 94.94 164 ASN B N 1
ATOM 5087 C CA . ASN B 1 164 ? -19.406 32.344 18.266 1 94.94 164 ASN B CA 1
ATOM 5088 C C . ASN B 1 164 ? -18.766 32.188 16.891 1 94.94 164 ASN B C 1
ATOM 5090 O O . ASN B 1 164 ? -19.078 32.938 15.969 1 94.94 164 ASN B O 1
ATOM 5094 N N . LEU B 1 165 ? -17.891 31.281 16.734 1 97.81 165 LEU B N 1
ATOM 5095 C CA . LEU B 1 165 ? -17.266 31.047 15.445 1 97.81 165 LEU B CA 1
ATOM 5096 C C . LEU B 1 165 ? -18.234 30.359 14.484 1 97.81 165 LEU B C 1
ATOM 5098 O O . LEU B 1 165 ? -19 29.484 14.891 1 97.81 165 LEU B O 1
ATOM 5102 N N . PRO B 1 166 ? -18.203 30.75 13.219 1 98.12 166 PRO B N 1
ATOM 5103 C CA . PRO B 1 166 ? -19.078 30.125 12.234 1 98.12 166 PRO B CA 1
ATOM 5104 C C . PRO B 1 166 ? -18.875 28.609 12.141 1 98.12 166 PRO B C 1
ATOM 5106 O O . PRO B 1 166 ? -19.844 27.859 11.984 1 98.12 166 PRO B O 1
ATOM 5109 N N . MET B 1 167 ? -17.703 28.125 12.25 1 98.62 167 MET B N 1
ATOM 5110 C CA . MET B 1 167 ? -17.453 26.688 12.148 1 98.62 167 MET B CA 1
ATOM 5111 C C . MET B 1 167 ? -18 25.953 13.359 1 98.62 167 MET B C 1
ATOM 5113 O O . MET B 1 167 ? -18.219 24.734 13.305 1 98.62 167 MET B O 1
ATOM 5117 N N . TRP B 1 168 ? -18.188 26.688 14.492 1 98.62 168 TRP B N 1
ATOM 5118 C CA . TRP B 1 168 ? -18.859 26.094 15.648 1 98.62 168 TRP B CA 1
ATOM 5119 C C . TRP B 1 168 ? -20.25 25.609 15.273 1 98.62 168 TRP B C 1
ATOM 5121 O O . TRP B 1 168 ? -20.672 24.516 15.656 1 98.62 168 TRP B O 1
ATOM 5131 N N . ALA B 1 169 ? -20.953 26.438 14.539 1 98.31 169 ALA B N 1
ATOM 5132 C CA . ALA B 1 169 ? -22.297 26.078 14.094 1 98.31 169 ALA B CA 1
ATOM 5133 C C . ALA B 1 169 ? -22.266 24.891 13.148 1 98.31 169 ALA B C 1
ATOM 5135 O O . ALA B 1 169 ? -23.156 24.031 13.188 1 98.31 169 ALA B O 1
ATOM 5136 N N . ILE B 1 170 ? -21.312 24.828 12.312 1 98.62 170 ILE B N 1
ATOM 5137 C CA . ILE B 1 170 ? -21.156 23.703 11.391 1 98.62 170 ILE B CA 1
ATOM 5138 C C . ILE B 1 170 ? -20.859 22.422 12.164 1 98.62 170 ILE B C 1
ATOM 5140 O O . ILE B 1 170 ? -21.391 21.359 11.844 1 98.62 170 ILE B O 1
ATOM 5144 N N . ALA B 1 171 ? -20.016 22.562 13.188 1 98.69 171 ALA B N 1
ATOM 5145 C CA . ALA B 1 171 ? -19.719 21.422 14.055 1 98.69 171 ALA B CA 1
ATOM 5146 C C . ALA B 1 171 ? -20.984 20.906 14.727 1 98.69 171 ALA B C 1
ATOM 5148 O O . ALA B 1 171 ? -21.125 19.688 14.914 1 98.69 171 ALA B O 1
ATOM 5149 N N . LYS B 1 172 ? -21.859 21.797 15.117 1 98.38 172 LYS B N 1
ATOM 5150 C CA . LYS B 1 172 ? -23.125 21.391 15.742 1 98.38 172 LYS B CA 1
ATOM 5151 C C . LYS B 1 172 ? -24.016 20.641 14.758 1 98.38 172 LYS B C 1
ATOM 5153 O O . LYS B 1 172 ? -24.734 19.734 15.148 1 98.38 172 LYS B O 1
ATOM 5158 N N . LYS B 1 173 ? -23.922 21 13.539 1 98.44 173 LYS B N 1
ATOM 5159 C CA . LYS B 1 173 ? -24.781 20.438 12.5 1 98.44 173 LYS B CA 1
ATOM 5160 C C . LYS B 1 173 ? -24.266 19.078 12.031 1 98.44 173 LYS B C 1
ATOM 5162 O O . LYS B 1 173 ? -25.047 18.141 11.852 1 98.44 173 LYS B O 1
ATOM 5167 N N . TYR B 1 174 ? -23.031 18.953 11.828 1 98.69 174 TYR B N 1
ATOM 5168 C CA . TYR B 1 174 ? -22.438 17.75 11.281 1 98.69 174 TYR B CA 1
ATOM 5169 C C . TYR B 1 174 ? -21.656 16.984 12.352 1 98.69 174 TYR B C 1
ATOM 5171 O O . TYR B 1 174 ? -22.203 16.703 13.422 1 98.69 174 TYR B O 1
ATOM 5179 N N . VAL B 1 175 ? -20.375 16.531 11.977 1 98.81 175 VAL B N 1
ATOM 5180 C CA . VAL B 1 175 ? -19.609 15.758 12.953 1 98.81 175 VAL B CA 1
ATOM 5181 C C . VAL B 1 175 ? -18.328 16.516 13.32 1 98.81 175 VAL B C 1
ATOM 5183 O O . VAL B 1 175 ? -17.609 17 12.445 1 98.81 175 VAL B O 1
ATOM 5186 N N . LEU B 1 176 ? -18.109 16.734 14.586 1 98.88 176 LEU B N 1
ATOM 5187 C CA . LEU B 1 176 ? -16.844 17.172 15.125 1 98.88 176 LEU B CA 1
ATOM 5188 C C . LEU B 1 176 ? -16.047 16 15.688 1 98.88 176 LEU B C 1
ATOM 5190 O O . LEU B 1 176 ? -16.547 15.25 16.516 1 98.88 176 LEU B O 1
ATOM 5194 N N . ALA B 1 177 ? -14.844 15.773 15.195 1 98.81 177 ALA B N 1
ATOM 5195 C CA . ALA B 1 177 ? -13.961 14.766 15.766 1 98.81 177 ALA B CA 1
ATOM 5196 C C . ALA B 1 177 ? -13.102 15.352 16.891 1 98.81 177 ALA B C 1
ATOM 5198 O O . ALA B 1 177 ? -12.367 16.312 16.656 1 98.81 177 ALA B O 1
ATOM 5199 N N . ASP B 1 178 ? -13.148 14.805 18.078 1 98.06 178 ASP B N 1
ATOM 5200 C CA . ASP B 1 178 ? -12.422 15.414 19.188 1 98.06 178 ASP B CA 1
ATOM 5201 C C . ASP B 1 178 ? -11.227 14.562 19.609 1 98.06 178 ASP B C 1
ATOM 5203 O O . ASP B 1 178 ? -10.648 14.773 20.672 1 98.06 178 ASP B O 1
ATOM 5207 N N . ASN B 1 179 ? -10.93 13.469 18.875 1 98.38 179 ASN B N 1
ATOM 5208 C CA . ASN B 1 179 ? -9.688 12.703 18.984 1 98.38 179 ASN B CA 1
ATOM 5209 C C . ASN B 1 179 ? -8.969 12.609 17.641 1 98.38 179 ASN B C 1
ATOM 5211 O O . ASN B 1 179 ? -8.648 11.516 17.172 1 98.38 179 ASN B O 1
ATOM 5215 N N . PHE B 1 180 ? -8.805 13.758 17.062 1 98.88 180 PHE B N 1
ATOM 5216 C CA . PHE B 1 180 ? -8.086 13.914 15.797 1 98.88 180 PHE B CA 1
ATOM 5217 C C . PHE B 1 180 ? -6.73 14.57 16.016 1 98.88 180 PHE B C 1
ATOM 5219 O O . PHE B 1 180 ? -6.656 15.68 16.547 1 98.88 180 PHE B O 1
ATOM 5226 N N . PHE B 1 181 ? -5.672 13.891 15.562 1 98.94 181 PHE B N 1
ATOM 5227 C CA . PHE B 1 181 ? -4.32 14.367 15.844 1 98.94 181 PHE B CA 1
ATOM 5228 C C . PHE B 1 181 ? -3.611 14.766 14.555 1 98.94 181 PHE B C 1
ATOM 5230 O O . PHE B 1 181 ? -3.922 14.242 13.477 1 98.94 181 PHE B O 1
ATOM 5237 N N . GLN B 1 182 ? -2.701 15.758 14.664 1 98.88 182 GLN B N 1
ATOM 5238 C CA . GLN B 1 182 ? -1.884 16.078 13.5 1 98.88 182 GLN B CA 1
ATOM 5239 C C . GLN B 1 182 ? -0.999 14.906 13.102 1 98.88 182 GLN B C 1
ATOM 5241 O O . GLN B 1 182 ? -0.586 14.117 13.953 1 98.88 182 GLN B O 1
ATOM 5246 N N . GLY B 1 183 ? -0.674 14.789 11.898 1 98.75 183 GLY B N 1
ATOM 5247 C CA . GLY B 1 183 ? -0.013 13.602 11.367 1 98.75 183 GLY B CA 1
ATOM 5248 C C . GLY B 1 183 ? 1.423 13.461 11.836 1 98.75 183 GLY B C 1
ATOM 5249 O O . GLY B 1 183 ? 1.944 12.352 11.922 1 98.75 183 GLY B O 1
ATOM 5250 N N . ALA B 1 184 ? 2.064 14.562 12.086 1 98.88 184 ALA B N 1
ATOM 5251 C CA . ALA B 1 184 ? 3.461 14.586 12.516 1 98.88 184 ALA B CA 1
ATOM 5252 C C . ALA B 1 184 ? 3.676 15.617 13.617 1 98.88 184 ALA B C 1
ATOM 5254 O O . ALA B 1 184 ? 2.871 16.531 13.789 1 98.88 184 ALA B O 1
ATOM 5255 N N . PHE B 1 185 ? 4.789 15.352 14.328 1 98.75 185 PHE B N 1
ATOM 5256 C CA . PHE B 1 185 ? 5.23 16.406 15.219 1 98.75 185 PHE B CA 1
ATOM 5257 C C . PHE B 1 185 ? 5.648 17.641 14.43 1 98.75 185 PHE B C 1
ATOM 5259 O O . PHE B 1 185 ? 6.117 17.531 13.297 1 98.75 185 PHE B O 1
ATOM 5266 N N . GLY B 1 186 ? 5.43 18.75 15.102 1 97.5 186 GLY B N 1
ATOM 5267 C CA . GLY B 1 186 ? 6.031 19.953 14.531 1 97.5 186 GLY B CA 1
ATOM 5268 C C . GLY B 1 186 ? 5.078 20.734 13.656 1 97.5 186 GLY B C 1
ATOM 5269 O O . GLY B 1 186 ? 3.885 20.828 13.953 1 97.5 186 GLY B O 1
ATOM 5270 N N . GLY B 1 187 ? 5.648 21.422 12.617 1 97.75 187 GLY B N 1
ATOM 5271 C CA . GLY B 1 187 ? 4.957 22.531 11.977 1 97.75 187 GLY B CA 1
ATOM 5272 C C . GLY B 1 187 ? 4.305 22.141 10.656 1 97.75 187 GLY B C 1
ATOM 5273 O O . GLY B 1 187 ? 4.141 20.953 10.367 1 97.75 187 GLY B O 1
ATOM 5274 N N . SER B 1 188 ? 3.848 23.172 9.945 1 98.12 188 SER B N 1
ATOM 5275 C CA . SER B 1 188 ? 3.01 23.078 8.75 1 98.12 188 SER B CA 1
ATOM 5276 C C . SER B 1 188 ? 3.719 22.328 7.637 1 98.12 188 SER B C 1
ATOM 5278 O O . SER B 1 188 ? 3.104 21.5 6.949 1 98.12 188 SER B O 1
ATOM 5280 N N . PHE B 1 189 ? 5 22.562 7.52 1 98.5 189 PHE B N 1
ATOM 5281 C CA . PHE B 1 189 ? 5.77 21.953 6.434 1 98.5 189 PHE B CA 1
ATOM 5282 C C . PHE B 1 189 ? 5.637 20.438 6.457 1 98.5 189 PHE B C 1
ATOM 5284 O O . PHE B 1 189 ? 5.109 19.844 5.516 1 98.5 189 PHE B O 1
ATOM 5291 N N . LEU B 1 190 ? 5.984 19.812 7.535 1 98.81 190 LEU B N 1
ATOM 5292 C CA . LEU B 1 190 ? 6.004 18.359 7.629 1 98.81 190 LEU B CA 1
ATOM 5293 C C . LEU B 1 190 ? 4.586 17.797 7.621 1 98.81 190 LEU B C 1
ATOM 5295 O O . LEU B 1 190 ? 4.344 16.734 7.055 1 98.81 190 LEU B O 1
ATOM 5299 N N . ASN B 1 191 ? 3.65 18.453 8.219 1 98.88 191 ASN B N 1
ATOM 5300 C CA . ASN B 1 191 ? 2.285 17.953 8.281 1 98.88 191 ASN B CA 1
ATOM 5301 C C . ASN B 1 191 ? 1.599 18.016 6.918 1 98.88 191 ASN B C 1
ATOM 5303 O O . ASN B 1 191 ? 0.697 17.234 6.633 1 98.88 191 ASN B O 1
ATOM 5307 N N . HIS B 1 192 ? 2.033 18.938 6.027 1 98.88 192 HIS B N 1
ATOM 5308 C CA . HIS B 1 192 ? 1.531 18.906 4.656 1 98.88 192 HIS B CA 1
ATOM 5309 C C . HIS B 1 192 ? 2.088 17.719 3.891 1 98.88 192 HIS B C 1
ATOM 5311 O O . HIS B 1 192 ? 1.398 17.141 3.045 1 98.88 192 HIS B O 1
ATOM 5317 N N . PHE B 1 193 ? 3.342 17.359 4.207 1 98.81 193 PHE B N 1
ATOM 5318 C CA . PHE B 1 193 ? 3.873 16.125 3.629 1 98.81 193 PHE B CA 1
ATOM 5319 C C . PHE B 1 193 ? 3.07 14.922 4.094 1 98.81 193 PHE B C 1
ATOM 5321 O O . PHE B 1 193 ? 2.781 14.016 3.305 1 98.81 193 PHE B O 1
ATOM 5328 N N . MET B 1 194 ? 2.688 14.906 5.375 1 98.81 194 MET B N 1
ATOM 5329 C CA . MET B 1 194 ? 1.893 13.805 5.898 1 98.81 194 MET B CA 1
ATOM 5330 C C . MET B 1 194 ? 0.583 13.664 5.133 1 98.81 194 MET B C 1
ATOM 5332 O O . MET B 1 194 ? 0.099 12.547 4.918 1 98.81 194 MET B O 1
ATOM 5336 N N . LEU B 1 195 ? 0.02 14.742 4.73 1 98.88 195 LEU B N 1
ATOM 5337 C CA . LEU B 1 195 ? -1.231 14.711 3.982 1 98.88 195 LEU B CA 1
ATOM 5338 C C . LEU B 1 195 ? -0.995 14.242 2.549 1 98.88 195 LEU B C 1
ATOM 5340 O O . LEU B 1 195 ? -1.848 13.57 1.96 1 98.88 195 LEU B O 1
ATOM 5344 N N . ALA B 1 196 ? 0.173 14.523 1.965 1 98.81 196 ALA B N 1
ATOM 5345 C CA . ALA B 1 196 ? 0.432 14.227 0.559 1 98.81 196 ALA B CA 1
ATOM 5346 C C . ALA B 1 196 ? 0.924 12.789 0.387 1 98.81 196 ALA B C 1
ATOM 5348 O O . ALA B 1 196 ? 0.619 12.141 -0.614 1 98.81 196 ALA B O 1
ATOM 5349 N N . CYS B 1 197 ? 1.688 12.305 1.411 1 98.5 197 CYS B N 1
ATOM 5350 C CA . CYS B 1 197 ? 2.35 11.039 1.118 1 98.5 197 CYS B CA 1
ATOM 5351 C C . CYS B 1 197 ? 2.607 10.25 2.396 1 98.5 197 CYS B C 1
ATOM 5353 O O . CYS B 1 197 ? 3.242 9.195 2.361 1 98.5 197 CYS B O 1
ATOM 5355 N N . ALA B 1 198 ? 2.102 10.734 3.541 1 98.56 198 ALA B N 1
ATOM 5356 C CA . ALA B 1 198 ? 2.41 10.07 4.805 1 98.56 198 ALA B CA 1
ATOM 5357 C C . ALA B 1 198 ? 3.904 9.773 4.918 1 98.56 198 ALA B C 1
ATOM 5359 O O . ALA B 1 198 ? 4.297 8.664 5.305 1 98.56 198 ALA B O 1
ATOM 5360 N N . CYS B 1 199 ? 4.738 10.773 4.543 1 97.94 199 CYS B N 1
ATOM 5361 C CA . CYS B 1 199 ? 6.18 10.555 4.527 1 97.94 199 CYS B CA 1
ATOM 5362 C C . CYS B 1 199 ? 6.918 11.758 5.113 1 97.94 199 CYS B C 1
ATOM 5364 O O . CYS B 1 199 ? 6.309 12.781 5.41 1 97.94 199 CYS B O 1
ATOM 5366 N N . ALA B 1 200 ? 8.18 11.531 5.398 1 98.06 200 ALA B N 1
ATOM 5367 C CA . ALA B 1 200 ? 9.094 12.602 5.785 1 98.06 200 ALA B CA 1
ATOM 5368 C C . ALA B 1 200 ? 10.148 12.844 4.707 1 98.06 200 ALA B C 1
ATOM 5370 O O . ALA B 1 200 ? 10.812 11.906 4.266 1 98.06 200 ALA B O 1
ATOM 5371 N N . PRO B 1 201 ? 10.266 14.07 4.242 1 98.19 201 PRO B N 1
ATOM 5372 C CA . PRO B 1 201 ? 11.219 14.336 3.16 1 98.19 201 PRO B CA 1
ATOM 5373 C C . PRO B 1 201 ? 12.672 14.188 3.602 1 98.19 201 PRO B C 1
ATOM 5375 O O . PRO B 1 201 ? 12.992 14.406 4.773 1 98.19 201 PRO B O 1
ATOM 5378 N N . TYR B 1 202 ? 13.508 13.836 2.652 1 97.62 202 TYR B N 1
ATOM 5379 C CA . TYR B 1 202 ? 14.914 13.531 2.895 1 97.62 202 TYR B CA 1
ATOM 5380 C C . TYR B 1 202 ? 15.82 14.5 2.15 1 97.62 202 TYR B C 1
ATOM 5382 O O . TYR B 1 202 ? 15.523 14.898 1.02 1 97.62 202 TYR B O 1
ATOM 5390 N N . TYR B 1 203 ? 16.859 14.992 2.816 1 98.31 203 TYR B N 1
ATOM 5391 C CA . TYR B 1 203 ? 17.906 15.812 2.211 1 98.31 203 TYR B CA 1
ATOM 5392 C C . TYR B 1 203 ? 19.203 15.023 2.045 1 98.31 203 TYR B C 1
ATOM 5394 O O . TYR B 1 203 ? 20.016 14.961 2.965 1 98.31 203 TYR B O 1
ATOM 5402 N N . PRO B 1 204 ? 19.453 14.5 0.87 1 96.62 204 PRO B N 1
ATOM 5403 C CA . PRO B 1 204 ? 20.641 13.664 0.694 1 96.62 204 PRO B CA 1
ATOM 5404 C C . PRO B 1 204 ? 21.953 14.414 0.956 1 96.62 204 PRO B C 1
ATOM 5406 O O . PRO B 1 204 ? 22.094 15.562 0.522 1 96.62 204 PRO B O 1
ATOM 5409 N N . ASN B 1 205 ? 22.875 13.789 1.663 1 97.38 205 ASN B N 1
ATOM 5410 C CA . ASN B 1 205 ? 24.203 14.312 1.95 1 97.38 205 ASN B CA 1
ATOM 5411 C C . ASN B 1 205 ? 24.125 15.695 2.594 1 97.38 205 ASN B C 1
ATOM 5413 O O . ASN B 1 205 ? 24.875 16.594 2.217 1 97.38 205 ASN B O 1
ATOM 5417 N N . ALA B 1 206 ? 23.156 15.852 3.502 1 98.31 206 ALA B N 1
ATOM 5418 C CA . ALA B 1 206 ? 22.922 17.141 4.141 1 98.31 206 ALA B CA 1
ATOM 5419 C C . ALA B 1 206 ? 24.203 17.672 4.781 1 98.31 206 ALA B C 1
ATOM 5421 O O . ALA B 1 206 ? 24.438 18.891 4.789 1 98.31 206 ALA B O 1
ATOM 5422 N N . ASP B 1 207 ? 25.109 16.828 5.301 1 98.19 207 ASP B N 1
ATOM 5423 C CA . ASP B 1 207 ? 26.297 17.203 6.062 1 98.19 207 ASP B CA 1
ATOM 5424 C C . ASP B 1 207 ? 27.359 17.812 5.152 1 98.19 207 ASP B C 1
ATOM 5426 O O . ASP B 1 207 ? 28.297 18.453 5.629 1 98.19 207 ASP B O 1
ATOM 5430 N N . THR B 1 208 ? 27.234 17.641 3.816 1 98.19 208 THR B N 1
ATOM 5431 C CA . THR B 1 208 ? 28.188 18.188 2.859 1 98.19 208 THR B CA 1
ATOM 5432 C C . THR B 1 208 ? 27.5 19.094 1.856 1 98.19 208 THR B C 1
ATOM 5434 O O . THR B 1 208 ? 28.016 19.344 0.767 1 98.19 208 THR B O 1
ATOM 5437 N N . SER B 1 209 ? 26.312 19.5 2.148 1 97.88 209 SER B N 1
ATOM 5438 C CA . SER B 1 209 ? 25.484 20.344 1.291 1 97.88 209 SER B CA 1
ATOM 5439 C C . SER B 1 209 ? 25.266 21.719 1.916 1 97.88 209 SER B C 1
ATOM 5441 O O . SER B 1 209 ? 25.641 21.953 3.066 1 97.88 209 SER B O 1
ATOM 5443 N N . PRO B 1 210 ? 24.609 22.688 1.186 1 97.69 210 PRO B N 1
ATOM 5444 C CA . PRO B 1 210 ? 24.391 24.047 1.709 1 97.69 210 PRO B CA 1
ATOM 5445 C C . PRO B 1 210 ? 23.578 24.047 3.004 1 97.69 210 PRO B C 1
ATOM 5447 O O . PRO B 1 210 ? 23.688 24.984 3.797 1 97.69 210 PRO B O 1
ATOM 5450 N N . VAL B 1 211 ? 22.891 23.016 3.344 1 98.44 211 VAL B N 1
ATOM 5451 C CA . VAL B 1 211 ? 21.953 22.969 4.465 1 98.44 211 VAL B CA 1
ATOM 5452 C C . VAL B 1 211 ? 22.672 22.5 5.727 1 98.44 211 VAL B C 1
ATOM 5454 O O . VAL B 1 211 ? 22.078 22.438 6.805 1 98.44 211 VAL B O 1
ATOM 5457 N N . LYS B 1 212 ? 23.969 22.25 5.719 1 98.31 212 LYS B N 1
ATOM 5458 C CA . LYS B 1 212 ? 24.734 21.594 6.773 1 98.31 212 LYS B CA 1
ATOM 5459 C C . LYS B 1 212 ? 24.562 22.312 8.109 1 98.31 212 LYS B C 1
ATOM 5461 O O . LYS B 1 212 ? 24.516 21.688 9.164 1 98.31 212 LYS B O 1
ATOM 5466 N N . GLY B 1 213 ? 24.438 23.609 8.07 1 98.38 213 GLY B N 1
ATOM 5467 C CA . GLY B 1 213 ? 24.312 24.391 9.289 1 98.38 213 GLY B CA 1
ATOM 5468 C C . GLY B 1 213 ? 22.969 24.25 9.969 1 98.38 213 GLY B C 1
ATOM 5469 O O . GLY B 1 213 ? 22.781 24.688 11.102 1 98.38 213 GLY B O 1
ATOM 5470 N N . GLN B 1 214 ? 22.047 23.531 9.297 1 98.25 214 GLN B N 1
ATOM 5471 C CA . GLN B 1 214 ? 20.688 23.391 9.828 1 98.25 214 GLN B CA 1
ATOM 5472 C C . GLN B 1 214 ? 20.469 22 10.438 1 98.25 214 GLN B C 1
ATOM 5474 O O . GLN B 1 214 ? 19.344 21.641 10.797 1 98.25 214 GLN B O 1
ATOM 5479 N N . ILE B 1 215 ? 21.469 21.172 10.516 1 98.75 215 ILE B N 1
ATOM 5480 C CA . ILE B 1 215 ? 21.344 19.859 11.141 1 98.75 215 ILE B CA 1
ATOM 5481 C C . ILE B 1 215 ? 21.219 20.016 12.656 1 98.75 215 ILE B C 1
ATOM 5483 O O . ILE B 1 215 ? 22.125 20.547 13.305 1 98.75 215 ILE B O 1
ATOM 5487 N N . ALA B 1 216 ? 20.172 19.594 13.227 1 98.81 216 ALA B N 1
ATOM 5488 C CA . ALA B 1 216 ? 19.875 19.734 14.648 1 98.81 216 ALA B CA 1
ATOM 5489 C C . ALA B 1 216 ? 20.844 18.922 15.5 1 98.81 216 ALA B C 1
ATOM 5491 O O . ALA B 1 216 ? 21.312 17.859 15.07 1 98.81 216 ALA B O 1
ATOM 5492 N N . VAL B 1 217 ? 21.156 19.438 16.609 1 98.69 217 VAL B N 1
ATOM 5493 C CA . VAL B 1 217 ? 21.938 18.719 17.609 1 98.69 217 VAL B CA 1
ATOM 5494 C C . VAL B 1 217 ? 21 18.141 18.672 1 98.69 217 VAL B C 1
ATOM 5496 O O . VAL B 1 217 ? 20.375 18.891 19.422 1 98.69 217 VAL B O 1
ATOM 5499 N N . VAL B 1 218 ? 20.906 16.859 18.734 1 98.25 218 VAL B N 1
ATOM 5500 C CA . VAL B 1 218 ? 19.938 16.156 19.562 1 98.25 218 VAL B CA 1
ATOM 5501 C C . VAL B 1 218 ? 20.656 15.234 20.547 1 98.25 218 VAL B C 1
ATOM 5503 O O . VAL B 1 218 ? 21.75 14.734 20.25 1 98.25 218 VAL B O 1
ATOM 5506 N N . GLU B 1 219 ? 20.094 15.031 21.734 1 97.62 219 GLU B N 1
ATOM 5507 C CA . GLU B 1 219 ? 20.594 14.078 22.719 1 97.62 219 GLU B CA 1
ATOM 5508 C C . GLU B 1 219 ? 20.516 12.648 22.203 1 97.62 219 GLU B C 1
ATOM 5510 O O . GLU B 1 219 ? 19.828 12.383 21.203 1 97.62 219 GLU B O 1
ATOM 5515 N N . PRO B 1 220 ? 21.156 11.633 22.859 1 96.06 220 PRO B N 1
ATOM 5516 C CA . PRO B 1 220 ? 21.219 10.258 22.391 1 96.06 220 PRO B CA 1
ATOM 5517 C C . PRO B 1 220 ? 19.844 9.602 22.297 1 96.06 220 PRO B C 1
ATOM 5519 O O . PRO B 1 220 ? 19.656 8.633 21.562 1 96.06 220 PRO B O 1
ATOM 5522 N N . ASP B 1 221 ? 18.906 10.102 23.031 1 94.31 221 ASP B N 1
ATOM 5523 C CA . ASP B 1 221 ? 17.578 9.516 23 1 94.31 221 ASP B CA 1
ATOM 5524 C C . ASP B 1 221 ? 16.891 9.805 21.656 1 94.31 221 ASP B C 1
ATOM 5526 O O . ASP B 1 221 ? 15.875 9.18 21.328 1 94.31 221 ASP B O 1
ATOM 5530 N N . GLY B 1 222 ? 17.375 10.758 20.875 1 95.06 222 GLY B N 1
ATOM 5531 C CA . GLY B 1 222 ? 16.922 11.008 19.516 1 95.06 222 GLY B CA 1
ATOM 5532 C C . GLY B 1 222 ? 15.695 11.906 19.453 1 95.06 222 GLY B C 1
ATOM 5533 O O . GLY B 1 222 ? 15.219 12.227 18.359 1 95.06 222 GLY B O 1
ATOM 5534 N N . VAL B 1 223 ? 15.133 12.375 20.609 1 96.62 223 VAL B N 1
ATOM 5535 C CA . VAL B 1 223 ? 13.883 13.133 20.562 1 96.62 223 VAL B CA 1
ATOM 5536 C C . VAL B 1 223 ? 14.039 14.422 21.375 1 96.62 223 VAL B C 1
ATOM 5538 O O . VAL B 1 223 ? 13.133 15.258 21.391 1 96.62 223 VAL B O 1
ATOM 5541 N N . THR B 1 224 ? 15.234 14.648 22.047 1 97.94 224 THR B N 1
ATOM 5542 C CA . THR B 1 224 ? 15.484 15.82 22.875 1 97.94 224 THR B CA 1
ATOM 5543 C C . THR B 1 224 ? 16.578 16.688 22.266 1 97.94 224 THR B C 1
ATOM 5545 O O . THR B 1 224 ? 17.672 16.203 21.969 1 97.94 224 THR B O 1
ATOM 5548 N N . LEU B 1 225 ? 16.281 18 22.047 1 98.69 225 LEU B N 1
ATOM 5549 C CA . LEU B 1 225 ? 17.312 18.938 21.609 1 98.69 225 LEU B CA 1
ATOM 5550 C C . LEU B 1 225 ? 18.312 19.203 22.719 1 98.69 225 LEU B C 1
ATOM 5552 O O . LEU B 1 225 ? 17.938 19.312 23.891 1 98.69 225 LEU B O 1
ATOM 5556 N N . LYS B 1 226 ? 19.547 19.359 22.328 1 98.25 226 LYS B N 1
ATOM 5557 C CA . LYS B 1 226 ? 20.562 19.781 23.312 1 98.25 226 LYS B CA 1
ATOM 5558 C C . LYS B 1 226 ? 20.453 21.266 23.609 1 98.25 226 LYS B C 1
ATOM 5560 O O . LYS B 1 226 ? 20.578 22.109 22.703 1 98.25 226 LYS B O 1
ATOM 5565 N N . PRO B 1 227 ? 20.234 21.641 24.859 1 97.62 227 PRO B N 1
ATOM 5566 C CA . PRO B 1 227 ? 20.203 23.078 25.188 1 97.62 227 PRO B CA 1
ATOM 5567 C C . PRO B 1 227 ? 21.562 23.75 25.016 1 97.62 227 PRO B C 1
ATOM 5569 O O . PRO B 1 227 ? 22.609 23.125 25.234 1 97.62 227 PRO B O 1
ATOM 5572 N N . ALA B 1 228 ? 21.531 25 24.594 1 98.19 228 ALA B N 1
ATOM 5573 C CA . ALA B 1 228 ? 22.75 25.797 24.594 1 98.19 228 ALA B CA 1
ATOM 5574 C C . ALA B 1 228 ? 23.219 26.094 26.016 1 98.19 228 ALA B C 1
ATOM 5576 O O . ALA B 1 228 ? 22.422 26.062 26.953 1 98.19 228 ALA B O 1
ATOM 5577 N N . ASP B 1 229 ? 24.484 26.453 26.156 1 96.44 229 ASP B N 1
ATOM 5578 C CA . ASP B 1 229 ? 25.062 26.703 27.469 1 96.44 229 ASP B CA 1
ATOM 5579 C C . ASP B 1 229 ? 24.406 27.906 28.141 1 96.44 229 ASP B C 1
ATOM 5581 O O . ASP B 1 229 ? 24.281 27.969 29.359 1 96.44 229 ASP B O 1
ATOM 5585 N N . ASN B 1 230 ? 23.969 28.812 27.406 1 97.5 230 ASN B N 1
ATOM 5586 C CA . ASN B 1 230 ? 23.406 30.047 27.953 1 97.5 230 ASN B CA 1
ATOM 5587 C C . ASN B 1 230 ? 21.875 30 27.969 1 97.5 230 ASN B C 1
ATOM 5589 O O . ASN B 1 230 ? 21.234 31.047 28.094 1 97.5 230 ASN B O 1
ATOM 5593 N N . SER B 1 231 ? 21.312 28.875 27.656 1 97.88 231 SER B N 1
ATOM 5594 C CA . SER B 1 231 ? 19.859 28.75 27.766 1 97.88 231 SER B CA 1
ATOM 5595 C C . SER B 1 231 ? 19.391 28.984 29.203 1 97.88 231 SER B C 1
ATOM 5597 O O . SER B 1 231 ? 19.969 28.453 30.141 1 97.88 231 SER B O 1
ATOM 5599 N N . PRO B 1 232 ? 18.344 29.828 29.391 1 97.75 232 PRO B N 1
ATOM 5600 C CA . PRO B 1 232 ? 17.828 29.969 30.75 1 97.75 232 PRO B CA 1
ATOM 5601 C C . PRO B 1 232 ? 17.406 28.641 31.359 1 97.75 232 PRO B C 1
ATOM 5603 O O . PRO B 1 232 ? 16.75 27.828 30.703 1 97.75 232 PRO B O 1
ATOM 5606 N N . PRO B 1 233 ? 17.781 28.422 32.562 1 96.75 233 PRO B N 1
ATOM 5607 C CA . PRO B 1 233 ? 17.469 27.141 33.188 1 96.75 233 PRO B CA 1
ATOM 5608 C C . PRO B 1 233 ? 15.969 26.953 33.438 1 96.75 233 PRO B C 1
ATOM 5610 O O . PRO B 1 233 ? 15.484 25.828 33.562 1 96.75 233 PRO B O 1
ATOM 5613 N N . SER B 1 234 ? 15.266 28.094 33.531 1 97.94 234 SER B N 1
ATOM 5614 C CA . SER B 1 234 ? 13.828 28.094 33.812 1 97.94 234 SER B CA 1
ATOM 5615 C C . SER B 1 234 ? 13.047 28.828 32.75 1 97.94 234 SER B C 1
ATOM 5617 O O . SER B 1 234 ? 13.523 29.828 32.188 1 97.94 234 SER B O 1
ATOM 5619 N N . ALA B 1 235 ? 11.844 28.328 32.5 1 97.81 235 ALA B N 1
ATOM 5620 C CA . ALA B 1 235 ? 10.945 29.031 31.578 1 97.81 235 ALA B CA 1
ATOM 5621 C C . ALA B 1 235 ? 10.609 30.422 32.094 1 97.81 235 ALA B C 1
ATOM 5623 O O . ALA B 1 235 ? 10.352 31.328 31.297 1 97.81 235 ALA B O 1
ATOM 5624 N N . LEU B 1 236 ? 10.648 30.609 33.375 1 97.25 236 LEU B N 1
ATOM 5625 C CA . LEU B 1 236 ? 10.352 31.906 33.938 1 97.25 236 LEU B CA 1
ATOM 5626 C C . LEU B 1 236 ? 11.445 32.906 33.594 1 97.25 236 LEU B C 1
ATOM 5628 O O . LEU B 1 236 ? 11.227 34.125 33.688 1 97.25 236 LEU B O 1
ATOM 5632 N N . GLY B 1 237 ? 12.602 32.344 33.25 1 96.5 237 GLY B N 1
ATOM 5633 C CA . GLY B 1 237 ? 13.734 33.188 32.969 1 96.5 237 GLY B CA 1
ATOM 5634 C C . GLY B 1 237 ? 13.844 33.562 31.484 1 96.5 237 GLY B C 1
ATOM 5635 O O . GLY B 1 237 ? 14.68 34.375 31.109 1 96.5 237 GLY B O 1
ATOM 5636 N N . GLY B 1 238 ? 13.109 32.938 30.609 1 97.38 238 GLY B N 1
ATOM 5637 C CA . GLY B 1 238 ? 13.156 33.312 29.203 1 97.38 238 GLY B CA 1
ATOM 5638 C C . GLY B 1 238 ? 12.984 32.125 28.25 1 97.38 238 GLY B C 1
ATOM 5639 O O . GLY B 1 238 ? 12.82 30.984 28.703 1 97.38 238 GLY B O 1
ATOM 5640 N N . VAL B 1 239 ? 13.055 32.469 26.969 1 97.94 239 VAL B N 1
ATOM 5641 C CA . VAL B 1 239 ? 12.906 31.5 25.906 1 97.94 239 VAL B CA 1
ATOM 5642 C C . VAL B 1 239 ? 14.086 30.531 25.922 1 97.94 239 VAL B C 1
ATOM 5644 O O . VAL B 1 239 ? 15.234 30.953 26.078 1 97.94 239 VAL B O 1
ATOM 5647 N N . PRO B 1 240 ? 13.812 29.219 25.812 1 98.19 240 PRO B N 1
ATOM 5648 C CA . PRO B 1 240 ? 14.938 28.281 25.734 1 98.19 240 PRO B CA 1
ATOM 5649 C C . PRO B 1 240 ? 15.781 28.484 24.484 1 98.19 240 PRO B C 1
ATOM 5651 O O . PRO B 1 240 ? 15.273 28.906 23.438 1 98.19 240 PRO B O 1
ATOM 5654 N N . LYS B 1 241 ? 17.047 28.234 24.641 1 98.25 241 LYS B N 1
ATOM 5655 C CA . LYS B 1 241 ? 18.016 28.234 23.547 1 98.25 241 LYS B CA 1
ATOM 5656 C C . LYS B 1 241 ? 18.625 26.844 23.344 1 98.25 241 LYS B C 1
ATOM 5658 O O . LYS B 1 241 ? 18.797 26.094 24.312 1 98.25 241 LYS B O 1
ATOM 5663 N N . PHE B 1 242 ? 18.969 26.562 22.141 1 98.62 242 PHE B N 1
ATOM 5664 C CA . PHE B 1 242 ? 19.5 25.234 21.828 1 98.62 242 PHE B CA 1
ATOM 5665 C C . PHE B 1 242 ? 20.828 25.359 21.094 1 98.62 242 PHE B C 1
ATOM 5667 O O . PHE B 1 242 ? 21.109 26.375 20.453 1 98.62 242 PHE B O 1
ATOM 5674 N N . ALA B 1 243 ? 21.609 24.266 21.219 1 98.56 243 ALA B N 1
ATOM 5675 C CA . ALA B 1 243 ? 22.859 24.219 20.469 1 98.56 243 ALA B CA 1
ATOM 5676 C C . ALA B 1 243 ? 22.609 24.406 18.969 1 98.56 243 ALA B C 1
ATOM 5678 O O . ALA B 1 243 ? 23.328 25.141 18.297 1 98.56 243 ALA B O 1
ATOM 5679 N N . ASN B 1 244 ? 21.688 23.719 18.469 1 98.25 244 ASN B N 1
ATOM 5680 C CA . ASN B 1 244 ? 21.188 23.891 17.109 1 98.25 244 ASN B CA 1
ATOM 5681 C C . ASN B 1 244 ? 19.828 23.203 16.922 1 98.25 244 ASN B C 1
ATOM 5683 O O . ASN B 1 244 ? 19.719 21.984 17.109 1 98.25 244 ASN B O 1
ATOM 5687 N N . ASP B 1 245 ? 18.828 23.906 16.578 1 98.12 245 ASP B N 1
ATOM 5688 C CA . ASP B 1 245 ? 17.5 23.328 16.359 1 98.12 245 ASP B CA 1
ATOM 5689 C C . ASP B 1 245 ? 17.062 23.516 14.914 1 98.12 245 ASP B C 1
ATOM 5691 O O . ASP B 1 245 ? 15.883 23.797 14.648 1 98.12 245 ASP B O 1
ATOM 5695 N N . GLY B 1 246 ? 17.984 23.375 13.984 1 97.75 246 GLY B N 1
ATOM 5696 C CA . GLY B 1 246 ? 17.75 23.562 12.562 1 97.75 246 GLY B CA 1
ATOM 5697 C C . GLY B 1 246 ? 16.719 22.609 12 1 97.75 246 GLY B C 1
ATOM 5698 O O . GLY B 1 246 ? 16.141 21.797 12.734 1 97.75 246 GLY B O 1
ATOM 5699 N N . ALA B 1 247 ? 16.516 22.672 10.695 1 98.62 247 ALA B N 1
ATOM 5700 C CA . ALA B 1 247 ? 15.367 22.047 10.039 1 98.62 247 ALA B CA 1
ATOM 5701 C C . ALA B 1 247 ? 15.656 20.578 9.719 1 98.62 247 ALA B C 1
ATOM 5703 O O . ALA B 1 247 ? 14.75 19.828 9.367 1 98.62 247 ALA B O 1
ATOM 5704 N N . ILE B 1 248 ? 16.906 20.109 9.883 1 98.81 248 ILE B N 1
ATOM 5705 C CA . ILE B 1 248 ? 17.312 18.797 9.422 1 98.81 248 ILE B CA 1
ATOM 5706 C C . ILE B 1 248 ? 17.703 17.922 10.617 1 98.81 248 ILE B C 1
ATOM 5708 O O . ILE B 1 248 ? 18.422 18.359 11.508 1 98.81 248 ILE B O 1
ATOM 5712 N N . THR B 1 249 ? 17.203 16.688 10.656 1 98.69 249 THR B N 1
ATOM 5713 C CA . THR B 1 249 ? 17.609 15.734 11.688 1 98.69 249 THR B CA 1
ATOM 5714 C C . THR B 1 249 ? 19.047 15.258 11.453 1 98.69 249 THR B C 1
ATOM 5716 O O . THR B 1 249 ? 19.594 15.43 10.367 1 98.69 249 THR B O 1
ATOM 5719 N N . PRO B 1 250 ? 19.609 14.656 12.492 1 98.25 250 PRO B N 1
ATOM 5720 C CA . PRO B 1 250 ? 20.984 14.18 12.336 1 98.25 250 PRO B CA 1
ATOM 5721 C C . PRO B 1 250 ? 21.125 13.141 11.219 1 98.25 250 PRO B C 1
ATOM 5723 O O . PRO B 1 250 ? 22.188 13.008 10.625 1 98.25 250 PRO B O 1
ATOM 5726 N N . ASP B 1 251 ? 20.094 12.422 10.953 1 97.38 251 ASP B N 1
ATOM 5727 C CA . ASP B 1 251 ? 20.109 11.422 9.891 1 97.38 251 ASP B CA 1
ATOM 5728 C C . ASP B 1 251 ? 19.484 11.961 8.609 1 97.38 251 ASP B C 1
ATOM 5730 O O . ASP B 1 251 ? 19.062 11.195 7.746 1 97.38 251 ASP B O 1
ATOM 5734 N N . PHE B 1 252 ? 19.234 13.281 8.43 1 98.38 252 PHE B N 1
ATOM 5735 C CA . PHE B 1 252 ? 19.125 14.062 7.207 1 98.38 252 PHE B CA 1
ATOM 5736 C C . PHE B 1 252 ? 17.688 14.109 6.715 1 98.38 252 PHE B C 1
ATOM 5738 O O . PHE B 1 252 ? 17.438 14.266 5.516 1 98.38 252 PHE B O 1
ATOM 5745 N N . TYR B 1 253 ? 16.734 13.953 7.574 1 98.62 253 TYR B N 1
ATOM 5746 C CA . TYR B 1 253 ? 15.352 14.227 7.219 1 98.62 253 TYR B CA 1
ATOM 5747 C C . TYR B 1 253 ? 14.992 15.68 7.496 1 98.62 253 TYR B C 1
ATOM 5749 O O . TYR B 1 253 ? 15.43 16.25 8.5 1 98.62 253 TYR B O 1
ATOM 5757 N N . ALA B 1 254 ? 14.211 16.266 6.598 1 98.81 254 ALA B N 1
ATOM 5758 C CA . ALA B 1 254 ? 13.703 17.625 6.812 1 98.81 254 ALA B CA 1
ATOM 5759 C C . ALA B 1 254 ? 12.438 17.594 7.672 1 98.81 254 ALA B C 1
ATOM 5761 O O . ALA B 1 254 ? 11.414 17.047 7.266 1 98.81 254 ALA B O 1
ATOM 5762 N N . VAL B 1 255 ? 12.516 18.25 8.867 1 98.69 255 VAL B N 1
ATOM 5763 C CA . VAL B 1 255 ? 11.406 18.094 9.805 1 98.69 255 VAL B CA 1
ATOM 5764 C C . VAL B 1 255 ? 10.852 19.469 10.172 1 98.69 255 VAL B C 1
ATOM 5766 O O . VAL B 1 255 ? 9.805 19.562 10.812 1 98.69 255 VAL B O 1
ATOM 5769 N N . ASN B 1 256 ? 11.516 20.547 9.805 1 98.62 256 ASN B N 1
ATOM 5770 C CA . ASN B 1 256 ? 11.031 21.922 9.914 1 98.62 256 ASN B CA 1
ATOM 5771 C C . ASN B 1 256 ? 11.07 22.641 8.57 1 98.62 256 ASN B C 1
ATOM 5773 O O . ASN B 1 256 ? 11.531 22.078 7.574 1 98.62 256 ASN B O 1
ATOM 5777 N N . THR B 1 257 ? 10.664 23.812 8.453 1 98.38 257 THR B N 1
ATOM 5778 C CA . THR B 1 257 ? 10.32 24.531 7.234 1 98.38 257 THR B CA 1
ATOM 5779 C C . THR B 1 257 ? 11.477 24.516 6.242 1 98.38 257 THR B C 1
ATOM 5781 O O . THR B 1 257 ? 12.578 24.969 6.559 1 98.38 257 THR B O 1
ATOM 5784 N N . MET B 1 258 ? 11.266 23.969 5.18 1 98.75 258 MET B N 1
ATOM 5785 C CA . MET B 1 258 ? 12.062 24.062 3.959 1 98.75 258 MET B CA 1
ATOM 5786 C C . MET B 1 258 ? 11.242 24.656 2.82 1 98.75 258 MET B C 1
ATOM 5788 O O . MET B 1 258 ? 10.016 24.766 2.918 1 98.75 258 MET B O 1
ATOM 5792 N N . GLN B 1 259 ? 11.945 25.109 1.79 1 98.88 259 GLN B N 1
ATOM 5793 C CA . GLN B 1 259 ? 11.266 25.703 0.647 1 98.88 259 GLN B CA 1
ATOM 5794 C C . GLN B 1 259 ? 11.258 24.766 -0.55 1 98.88 259 GLN B C 1
ATOM 5796 O O . GLN B 1 259 ? 12.203 24 -0.746 1 98.88 259 GLN B O 1
ATOM 5801 N N . PRO B 1 260 ? 10.156 24.812 -1.389 1 98.88 260 PRO B N 1
ATOM 5802 C CA . PRO B 1 260 ? 10.102 23.953 -2.572 1 98.88 260 PRO B CA 1
ATOM 5803 C C . PRO B 1 260 ? 11.227 24.25 -3.564 1 98.88 260 PRO B C 1
ATOM 5805 O O . PRO B 1 260 ? 11.656 25.391 -3.697 1 98.88 260 PRO B O 1
ATOM 5808 N N . PRO B 1 261 ? 11.633 23.172 -4.223 1 98.88 261 PRO B N 1
ATOM 5809 C CA . PRO B 1 261 ? 12.641 23.375 -5.266 1 98.88 261 PRO B CA 1
ATOM 5810 C C . PRO B 1 261 ? 12.078 24.031 -6.52 1 98.88 261 PRO B C 1
ATOM 5812 O O . PRO B 1 261 ? 12.836 24.453 -7.398 1 98.88 261 PRO B O 1
ATOM 5815 N N . TYR B 1 262 ? 10.75 24.172 -6.594 1 98.88 262 TYR B N 1
ATOM 5816 C CA . TYR B 1 262 ? 10.078 24.75 -7.754 1 98.88 262 TYR B CA 1
ATOM 5817 C C . TYR B 1 262 ? 9.281 25.984 -7.363 1 98.88 262 TYR B C 1
ATOM 5819 O O . TYR B 1 262 ? 8.688 26.031 -6.281 1 98.88 262 TYR B O 1
ATOM 5827 N N . GLN B 1 263 ? 9.273 26.922 -8.289 1 98.5 263 GLN B N 1
ATOM 5828 C CA . GLN B 1 263 ? 8.445 28.094 -8.031 1 98.5 263 GLN B CA 1
ATOM 5829 C C . GLN B 1 263 ? 6.961 27.734 -8.062 1 98.5 263 GLN B C 1
ATOM 5831 O O . GLN B 1 263 ? 6.543 26.875 -8.852 1 98.5 263 GLN B O 1
ATOM 5836 N N . PRO B 1 264 ? 6.094 28.438 -7.191 1 98.44 264 PRO B N 1
ATOM 5837 C CA . PRO B 1 264 ? 6.508 29.484 -6.27 1 98.44 264 PRO B CA 1
ATOM 5838 C C . PRO B 1 264 ? 7.285 28.953 -5.066 1 98.44 264 PRO B C 1
ATOM 5840 O O . PRO B 1 264 ? 6.988 27.875 -4.566 1 98.44 264 PRO B O 1
ATOM 5843 N N . SER B 1 265 ? 8.281 29.672 -4.695 1 98.62 265 SER B N 1
ATOM 5844 C CA . SER B 1 265 ? 9.164 29.375 -3.57 1 98.62 265 SER B CA 1
ATOM 5845 C C . SER B 1 265 ? 9.648 30.656 -2.898 1 98.62 265 SER B C 1
ATOM 5847 O O . SER B 1 265 ? 9.734 31.703 -3.537 1 98.62 265 SER B O 1
ATOM 5849 N N . ALA B 1 266 ? 9.914 30.594 -1.646 1 98 266 ALA B N 1
ATOM 5850 C CA . ALA B 1 266 ? 10.508 31.734 -0.974 1 98 266 ALA B CA 1
ATOM 5851 C C . ALA B 1 266 ? 11.953 31.953 -1.432 1 98 266 ALA B C 1
ATOM 5853 O O . ALA B 1 266 ? 12.523 33.031 -1.211 1 98 266 ALA B O 1
ATOM 5854 N N . ASN B 1 267 ? 12.562 30.906 -1.991 1 98.5 267 ASN B N 1
ATOM 5855 C CA . ASN B 1 267 ? 13.906 31.016 -2.551 1 98.5 267 ASN B CA 1
ATOM 5856 C C . ASN B 1 267 ? 13.867 31.391 -4.031 1 98.5 267 ASN B C 1
ATOM 5858 O O . ASN B 1 267 ? 13.258 30.688 -4.836 1 98.5 267 ASN B O 1
ATOM 5862 N N . LYS B 1 268 ? 14.523 32.469 -4.379 1 97.31 268 LYS B N 1
ATOM 5863 C CA . LYS B 1 268 ? 14.57 32.938 -5.762 1 97.31 268 LYS B CA 1
ATOM 5864 C C . LYS B 1 268 ? 15.367 31.969 -6.641 1 97.31 268 LYS B C 1
ATOM 5866 O O . LYS B 1 268 ? 16.156 31.172 -6.141 1 97.31 268 LYS B O 1
ATOM 5871 N N . PRO B 1 269 ? 15.07 32.031 -7.941 1 97.81 269 PRO B N 1
ATOM 5872 C CA . PRO B 1 269 ? 15.922 31.25 -8.844 1 97.81 269 PRO B CA 1
ATOM 5873 C C . PRO B 1 269 ? 17.391 31.656 -8.766 1 97.81 269 PRO B C 1
ATOM 5875 O O . PRO B 1 269 ? 17.703 32.812 -8.414 1 97.81 269 PRO B O 1
ATOM 5878 N N . ALA B 1 270 ? 18.266 30.719 -9.094 1 97.81 270 ALA B N 1
ATOM 5879 C CA . ALA B 1 270 ? 19.672 31.062 -9.234 1 97.81 270 ALA B CA 1
ATOM 5880 C C . ALA B 1 270 ? 19.875 32.125 -10.289 1 97.81 270 ALA B C 1
ATOM 5882 O O . ALA B 1 270 ? 19.156 32.188 -11.289 1 97.81 270 ALA B O 1
ATOM 5883 N N . GLU B 1 271 ? 20.938 33.031 -10.07 1 96.44 271 GLU B N 1
ATOM 5884 C CA . GLU B 1 271 ? 21.25 34.031 -11.086 1 96.44 271 GLU B CA 1
ATOM 5885 C C . GLU B 1 271 ? 21.5 33.375 -12.445 1 96.44 271 GLU B C 1
ATOM 5887 O O . GLU B 1 271 ? 22.344 32.5 -12.562 1 96.44 271 GLU B O 1
ATOM 5892 N N . GLY B 1 272 ? 20.719 33.812 -13.398 1 96.38 272 GLY B N 1
ATOM 5893 C CA . GLY B 1 272 ? 20.875 33.281 -14.742 1 96.38 272 GLY B CA 1
ATOM 5894 C C . GLY B 1 272 ? 20.281 31.906 -14.914 1 96.38 272 GLY B C 1
ATOM 5895 O O . GLY B 1 272 ? 20.359 31.312 -16 1 96.38 272 GLY B O 1
ATOM 5896 N N . GLY B 1 273 ? 19.703 31.391 -13.867 1 96.56 273 GLY B N 1
ATOM 5897 C CA . GLY B 1 273 ? 19.156 30.047 -13.93 1 96.56 273 GLY B CA 1
ATOM 5898 C C . GLY B 1 273 ? 17.719 30 -14.414 1 96.56 273 GLY B C 1
ATOM 5899 O O . GLY B 1 273 ? 17.156 31.031 -14.789 1 96.56 273 GLY B O 1
ATOM 5900 N N . ASP B 1 274 ? 17.156 28.797 -14.477 1 97.75 274 ASP B N 1
ATOM 5901 C CA . ASP B 1 274 ? 15.758 28.594 -14.852 1 97.75 274 ASP B CA 1
ATOM 5902 C C . ASP B 1 274 ? 14.82 29.281 -13.859 1 97.75 274 ASP B C 1
ATOM 5904 O O . ASP B 1 274 ? 14.844 28.984 -12.664 1 97.75 274 ASP B O 1
ATOM 5908 N N . LYS B 1 275 ? 14.016 30.094 -14.32 1 97.38 275 LYS B N 1
ATOM 5909 C CA . LYS B 1 275 ? 13.156 30.938 -13.492 1 97.38 275 LYS B CA 1
ATOM 5910 C C . LYS B 1 275 ? 12.094 30.109 -12.773 1 97.38 275 LYS B C 1
ATOM 5912 O O . LYS B 1 275 ? 11.453 30.594 -11.844 1 97.38 275 LYS B O 1
ATOM 5917 N N . ALA B 1 276 ? 11.922 28.891 -13.219 1 98.19 276 ALA B N 1
ATOM 5918 C CA . ALA B 1 276 ? 10.891 28.031 -12.625 1 98.19 276 ALA B CA 1
ATOM 5919 C C . ALA B 1 276 ? 11.438 27.297 -11.398 1 98.19 276 ALA B C 1
ATOM 5921 O O . ALA B 1 276 ? 10.672 26.703 -10.641 1 98.19 276 ALA B O 1
ATOM 5922 N N . LEU B 1 277 ? 12.711 27.375 -11.18 1 98.62 277 LEU B N 1
ATOM 5923 C CA . LEU B 1 277 ? 13.352 26.625 -10.109 1 98.62 277 LEU B CA 1
ATOM 5924 C C . LEU B 1 277 ? 13.773 27.547 -8.969 1 98.62 277 LEU B C 1
ATOM 5926 O O . LEU B 1 277 ? 13.906 28.75 -9.164 1 98.62 277 LEU B O 1
ATOM 5930 N N . ALA B 1 278 ? 13.898 27.031 -7.812 1 98.81 278 ALA B N 1
ATOM 5931 C CA . ALA B 1 278 ? 14.547 27.719 -6.695 1 98.81 278 ALA B CA 1
ATOM 5932 C C . ALA B 1 278 ? 16.047 27.453 -6.703 1 98.81 278 ALA B C 1
ATOM 5934 O O . ALA B 1 278 ? 16.516 26.422 -7.191 1 98.81 278 ALA B O 1
ATOM 5935 N N . ASP B 1 279 ? 16.859 28.406 -6.16 1 98.62 279 ASP B N 1
ATOM 5936 C CA . ASP B 1 279 ? 18.312 28.281 -6.098 1 98.62 279 ASP B CA 1
ATOM 5937 C C . ASP B 1 279 ? 18.703 27.125 -5.188 1 98.62 279 ASP B C 1
ATOM 5939 O O . ASP B 1 279 ? 18.516 27.172 -3.973 1 98.62 279 ASP B O 1
ATOM 5943 N N . PRO B 1 280 ? 19.266 26.078 -5.766 1 97.62 280 PRO B N 1
ATOM 5944 C CA . PRO B 1 280 ? 19.656 24.938 -4.93 1 97.62 280 PRO B CA 1
ATOM 5945 C C . PRO B 1 280 ? 20.766 25.281 -3.945 1 97.62 280 PRO B C 1
ATOM 5947 O O . PRO B 1 280 ? 21.031 24.516 -3.016 1 97.62 280 PRO B O 1
ATOM 5950 N N . ALA B 1 281 ? 21.375 26.422 -4.168 1 97.75 281 ALA B N 1
ATOM 5951 C CA . ALA B 1 281 ? 22.453 26.844 -3.273 1 97.75 281 ALA B CA 1
ATOM 5952 C C . ALA B 1 281 ? 21.906 27.5 -2.012 1 97.75 281 ALA B C 1
ATOM 5954 O O . ALA B 1 281 ? 22.625 27.656 -1.022 1 97.75 281 ALA B O 1
ATOM 5955 N N . ALA B 1 282 ? 20.641 27.938 -2.133 1 98.31 282 ALA B N 1
ATOM 5956 C CA . ALA B 1 282 ? 20.016 28.406 -0.901 1 98.31 282 ALA B CA 1
ATOM 5957 C C . ALA B 1 282 ? 19.812 27.25 0.084 1 98.31 282 ALA B C 1
ATOM 5959 O O . ALA B 1 282 ? 19.234 26.219 -0.262 1 98.31 282 ALA B O 1
ATOM 5960 N N . PRO B 1 283 ? 20.266 27.406 1.326 1 97.62 283 PRO B N 1
ATOM 5961 C CA . PRO B 1 283 ? 20.266 26.281 2.273 1 97.62 283 PRO B CA 1
ATOM 5962 C C . PRO B 1 283 ? 18.859 25.734 2.508 1 97.62 283 PRO B C 1
ATOM 5964 O O . PRO B 1 283 ? 18.703 24.531 2.775 1 97.62 283 PRO B O 1
ATOM 5967 N N . THR B 1 284 ? 17.828 26.516 2.391 1 98.31 284 THR B N 1
ATOM 5968 C CA . THR B 1 284 ? 16.484 26.078 2.748 1 98.31 284 THR B CA 1
ATOM 5969 C C . THR B 1 284 ? 15.773 25.469 1.539 1 98.31 284 THR B C 1
ATOM 5971 O O . THR B 1 284 ? 14.617 25.031 1.641 1 98.31 284 THR B O 1
ATOM 5974 N N . THR B 1 285 ? 16.406 25.422 0.362 1 98.81 285 THR B N 1
ATOM 5975 C CA . THR B 1 285 ? 15.797 24.75 -0.79 1 98.81 285 THR B CA 1
ATOM 5976 C C . THR B 1 285 ? 15.883 23.234 -0.648 1 98.81 285 THR B C 1
ATOM 5978 O O . THR B 1 285 ? 16.969 22.672 -0.658 1 98.81 285 THR B O 1
ATOM 5981 N N . LEU B 1 286 ? 14.766 22.625 -0.448 1 98.88 286 LEU B N 1
ATOM 5982 C CA . LEU B 1 286 ? 14.734 21.172 -0.386 1 98.88 286 LEU B CA 1
ATOM 5983 C C . LEU B 1 286 ? 14.922 20.562 -1.771 1 98.88 286 LEU B C 1
ATOM 5985 O O . LEU B 1 286 ? 14.281 20.984 -2.734 1 98.88 286 LEU B O 1
ATOM 5989 N N . PRO B 1 287 ? 15.867 19.609 -1.917 1 98.5 287 PRO B N 1
ATOM 5990 C CA . PRO B 1 287 ? 15.945 18.922 -3.209 1 98.5 287 PRO B CA 1
ATOM 5991 C C . PRO B 1 287 ? 14.648 18.234 -3.59 1 98.5 287 PRO B C 1
ATOM 5993 O O . PRO B 1 287 ? 13.875 17.828 -2.711 1 98.5 287 PRO B O 1
ATOM 5996 N N . PRO B 1 288 ? 14.414 18.078 -4.91 1 98.44 288 PRO B N 1
ATOM 5997 C CA . PRO B 1 288 ? 13.18 17.391 -5.324 1 98.44 288 PRO B CA 1
ATOM 5998 C C . PRO B 1 288 ? 13.023 16.016 -4.668 1 98.44 288 PRO B C 1
ATOM 6000 O O . PRO B 1 288 ? 13.984 15.25 -4.59 1 98.44 288 PRO B O 1
ATOM 6003 N N . GLN B 1 289 ? 11.844 15.781 -4.152 1 98.12 289 GLN B N 1
ATOM 6004 C CA . GLN B 1 289 ? 11.516 14.523 -3.504 1 98.12 289 GLN B CA 1
ATOM 6005 C C . GLN B 1 289 ? 10.961 13.516 -4.508 1 98.12 289 GLN B C 1
ATOM 6007 O O . GLN B 1 289 ? 10.414 13.898 -5.547 1 98.12 289 GLN B O 1
ATOM 6012 N N . HIS B 1 290 ? 11.07 12.211 -4.16 1 95.62 290 HIS B N 1
ATOM 6013 C CA . HIS B 1 290 ? 10.711 11.172 -5.121 1 95.62 290 HIS B CA 1
ATOM 6014 C C . HIS B 1 290 ? 9.773 10.141 -4.492 1 95.62 290 HIS B C 1
ATOM 6016 O O . HIS B 1 290 ? 9.375 9.18 -5.148 1 95.62 290 HIS B O 1
ATOM 6022 N N . GLU B 1 291 ? 9.461 10.297 -3.217 1 96.19 291 GLU B N 1
ATOM 6023 C CA . GLU B 1 291 ? 8.508 9.383 -2.596 1 96.19 291 GLU B CA 1
ATOM 6024 C C . GLU B 1 291 ? 7.176 9.383 -3.336 1 96.19 291 GLU B C 1
ATOM 6026 O O . GLU B 1 291 ? 6.773 10.406 -3.904 1 96.19 291 GLU B O 1
ATOM 6031 N N . ILE B 1 292 ? 6.488 8.234 -3.379 1 97.38 292 ILE B N 1
ATOM 6032 C CA . ILE B 1 292 ? 5.176 8.117 -4.008 1 97.38 292 ILE B CA 1
ATOM 6033 C C . ILE B 1 2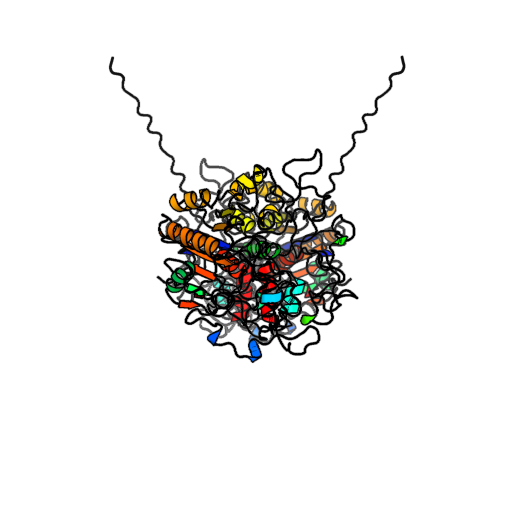92 ? 4.133 8.844 -3.16 1 97.38 292 ILE B C 1
ATOM 6035 O O . ILE B 1 292 ? 4.078 8.664 -1.941 1 97.38 292 ILE B O 1
ATOM 6039 N N . THR B 1 293 ? 3.346 9.672 -3.789 1 98.75 293 THR B N 1
ATOM 6040 C CA . THR B 1 293 ? 2.307 10.438 -3.104 1 98.75 293 THR B CA 1
ATOM 6041 C C . THR B 1 293 ? 0.938 9.797 -3.318 1 98.75 293 THR B C 1
ATOM 6043 O O . THR B 1 293 ? 0.788 8.906 -4.16 1 98.75 293 THR B O 1
ATOM 6046 N N . ILE B 1 294 ? -0.044 10.25 -2.496 1 98.88 294 ILE B N 1
ATOM 6047 C CA . ILE B 1 294 ? -1.425 9.828 -2.701 1 98.88 294 ILE B CA 1
ATOM 6048 C C . ILE B 1 294 ? -1.89 10.234 -4.098 1 98.88 294 ILE B C 1
ATOM 6050 O O . ILE B 1 294 ? -2.678 9.531 -4.727 1 98.88 294 ILE B O 1
ATOM 6054 N N . GLY B 1 295 ? -1.407 11.383 -4.617 1 98.88 295 GLY B N 1
ATOM 6055 C CA . GLY B 1 295 ? -1.728 11.836 -5.961 1 98.88 295 GLY B CA 1
ATOM 6056 C C . GLY B 1 295 ? -1.228 10.891 -7.043 1 98.88 295 GLY B C 1
ATOM 6057 O O . GLY B 1 295 ? -1.945 10.602 -8 1 98.88 295 GLY B O 1
ATOM 6058 N N . ASP B 1 296 ? 0.005 10.414 -6.867 1 98.56 296 ASP B N 1
ATOM 6059 C CA . ASP B 1 296 ? 0.561 9.453 -7.816 1 98.56 296 ASP B CA 1
ATOM 6060 C C . ASP B 1 296 ? -0.313 8.203 -7.906 1 98.56 296 ASP B C 1
ATOM 6062 O O . ASP B 1 296 ? -0.549 7.68 -9 1 98.56 296 ASP B O 1
ATOM 6066 N N . LEU B 1 297 ? -0.761 7.703 -6.777 1 98.56 297 LEU B N 1
ATOM 6067 C CA . LEU B 1 297 ? -1.57 6.488 -6.746 1 98.56 297 LEU B CA 1
ATOM 6068 C C . LEU B 1 297 ? -2.945 6.738 -7.359 1 98.56 297 LEU B C 1
ATOM 6070 O O . LEU B 1 297 ? -3.482 5.875 -8.062 1 98.56 297 LEU B O 1
ATOM 6074 N N . LEU B 1 298 ? -3.543 7.941 -7.047 1 98.62 298 LEU B N 1
ATOM 6075 C CA . LEU B 1 298 ? -4.809 8.305 -7.676 1 98.62 298 LEU B CA 1
ATOM 6076 C C . LEU B 1 298 ? -4.664 8.359 -9.195 1 98.62 298 LEU B C 1
ATOM 6078 O O . LEU B 1 298 ? -5.508 7.832 -9.922 1 98.62 298 LEU B O 1
ATOM 6082 N N . SER B 1 299 ? -3.584 8.969 -9.656 1 98.12 299 SER B N 1
ATOM 6083 C CA . SER B 1 299 ? -3.336 9.062 -11.094 1 98.12 299 SER B CA 1
ATOM 6084 C C . SER B 1 299 ? -3.16 7.684 -11.719 1 98.12 299 SER B C 1
ATOM 6086 O O . SER B 1 299 ? -3.656 7.426 -12.812 1 98.12 299 SER B O 1
ATOM 6088 N N . LEU B 1 300 ? -2.463 6.859 -11.023 1 96.06 300 LEU B N 1
ATOM 6089 C CA . LEU B 1 300 ? -2.24 5.504 -11.508 1 96.06 300 LEU B CA 1
ATOM 6090 C C . LEU B 1 300 ? -3.564 4.77 -11.695 1 96.06 300 LEU B C 1
ATOM 6092 O O . LEU B 1 300 ? -3.697 3.939 -12.602 1 96.06 300 LEU B O 1
ATOM 6096 N N . LYS B 1 301 ? -4.531 5.035 -10.891 1 95.62 301 LYS B N 1
ATOM 6097 C CA . LYS B 1 301 ? -5.844 4.398 -10.953 1 95.62 301 LYS B CA 1
ATOM 6098 C C . LYS B 1 301 ? -6.777 5.16 -11.891 1 95.62 301 LYS B C 1
ATOM 6100 O O . LYS B 1 301 ? -7.926 4.762 -12.094 1 95.62 301 LYS B O 1
ATOM 6105 N N . GLY B 1 302 ? -6.363 6.289 -12.398 1 95.5 302 GLY B N 1
ATOM 6106 C CA . GLY B 1 302 ? -7.184 7.102 -13.281 1 95.5 302 GLY B CA 1
ATOM 6107 C C . GLY B 1 302 ? -8.227 7.914 -12.547 1 95.5 302 GLY B C 1
ATOM 6108 O O . GLY B 1 302 ? -9.266 8.266 -13.117 1 95.5 302 GLY B O 1
ATOM 6109 N N . ILE B 1 303 ? -8.039 8.125 -11.258 1 97.94 303 ILE B N 1
ATOM 6110 C CA . ILE B 1 303 ? -8.938 8.938 -10.445 1 97.94 303 ILE B CA 1
ATOM 6111 C C . ILE B 1 303 ? -8.531 10.406 -10.539 1 97.94 303 ILE B C 1
ATOM 6113 O O . ILE B 1 303 ? -7.371 10.75 -10.297 1 97.94 303 ILE B O 1
ATOM 6117 N N . SER B 1 304 ? -9.469 11.305 -10.859 1 98.75 304 SER B N 1
ATOM 6118 C CA . SER B 1 304 ? -9.164 12.727 -10.953 1 98.75 304 SER B CA 1
ATOM 6119 C C . SER B 1 304 ? -8.891 13.328 -9.57 1 98.75 304 SER B C 1
ATOM 6121 O O . SER B 1 304 ? -9.539 12.961 -8.594 1 98.75 304 SER B O 1
ATOM 6123 N N . TRP B 1 305 ? -7.902 14.164 -9.508 1 98.94 305 TRP B N 1
ATOM 6124 C CA . TRP B 1 305 ? -7.59 14.836 -8.258 1 98.94 305 TRP B CA 1
ATOM 6125 C C . TRP B 1 305 ? -6.867 16.156 -8.508 1 98.94 305 TRP B C 1
ATOM 6127 O O . TRP B 1 305 ? -6.363 16.391 -9.609 1 98.94 305 TRP B O 1
ATOM 6137 N N . ALA B 1 306 ? -6.895 17.047 -7.48 1 98.88 306 ALA B N 1
ATOM 6138 C CA . ALA B 1 306 ? -6.156 18.312 -7.594 1 98.88 306 ALA B CA 1
ATOM 6139 C C . ALA B 1 306 ? -5.867 18.906 -6.219 1 98.88 306 ALA B C 1
ATOM 6141 O O . ALA B 1 306 ? -6.609 18.672 -5.266 1 98.88 306 ALA B O 1
ATOM 6142 N N . TRP B 1 307 ? -4.777 19.562 -6.184 1 98.94 307 TRP B N 1
ATOM 6143 C CA . TRP B 1 307 ? -4.43 20.453 -5.09 1 98.94 307 TRP B CA 1
ATOM 6144 C C . TRP B 1 307 ? -4.668 21.906 -5.477 1 98.94 307 TRP B C 1
ATOM 6146 O O . TRP B 1 307 ? -3.953 22.453 -6.316 1 98.94 307 TRP B O 1
ATOM 6156 N N . TYR B 1 308 ? -5.664 22.547 -4.844 1 98.88 308 TYR B N 1
ATOM 6157 C CA . TYR B 1 308 ? -5.93 23.969 -5.023 1 98.88 308 TYR B CA 1
ATOM 6158 C C . TYR B 1 308 ? -5.227 24.797 -3.955 1 98.88 308 TYR B C 1
ATOM 6160 O O . TYR B 1 308 ? -5.387 24.531 -2.758 1 98.88 308 TYR B O 1
ATOM 6168 N N . SER B 1 309 ? -4.504 25.75 -4.395 1 98.75 309 SER B N 1
ATOM 6169 C CA . SER B 1 309 ? -3.867 26.688 -3.469 1 98.75 309 SER B CA 1
ATOM 6170 C C . SER B 1 309 ? -4.383 28.109 -3.666 1 98.75 309 SER B C 1
ATOM 6172 O O . SER B 1 309 ? -4.277 28.656 -4.762 1 98.75 309 SER B O 1
ATOM 6174 N N . GLY B 1 310 ? -4.906 28.656 -2.592 1 98.56 310 GLY B N 1
ATOM 6175 C CA . GLY B 1 310 ? -5.273 30.062 -2.68 1 98.56 310 GLY B CA 1
ATOM 6176 C C . GLY B 1 310 ? -4.109 30.953 -3.053 1 98.56 310 GLY B C 1
ATOM 6177 O O . GLY B 1 310 ? -3.033 30.859 -2.455 1 98.56 310 GLY B O 1
ATOM 6178 N N . ALA B 1 311 ? -4.289 31.734 -4.086 1 98.56 311 ALA B N 1
ATOM 6179 C CA . ALA B 1 311 ? -3.359 32.781 -4.5 1 98.56 311 ALA B CA 1
ATOM 6180 C C . ALA B 1 311 ? -2.133 32.188 -5.188 1 98.56 311 ALA B C 1
ATOM 6182 O O . ALA B 1 311 ? -1.071 32.812 -5.23 1 98.56 311 ALA B O 1
ATOM 6183 N N . TRP B 1 312 ? -2.25 30.922 -5.652 1 98.5 312 TRP B N 1
ATOM 6184 C CA . TRP B 1 312 ? -1.137 30.25 -6.316 1 98.5 312 TRP B CA 1
ATOM 6185 C C . TRP B 1 312 ? -0.623 31.078 -7.488 1 98.5 312 TRP B C 1
ATOM 6187 O O . TRP B 1 312 ? 0.576 31.359 -7.582 1 98.5 312 TRP B O 1
ATOM 6197 N N . GLN B 1 313 ? -1.514 31.562 -8.375 1 97.94 313 GLN B N 1
ATOM 6198 C CA . GLN B 1 313 ? -1.105 32.312 -9.555 1 97.94 313 GLN B CA 1
ATOM 6199 C C . GLN B 1 313 ? -0.51 33.688 -9.164 1 97.94 313 GLN B C 1
ATOM 6201 O O . GLN B 1 313 ? 0.46 34.125 -9.773 1 97.94 313 GLN B O 1
ATOM 6206 N N . ALA B 1 314 ? -1.112 34.281 -8.148 1 98.06 314 ALA B N 1
ATOM 6207 C CA . ALA B 1 314 ? -0.547 35.531 -7.652 1 98.06 314 ALA B CA 1
ATOM 6208 C C . ALA B 1 314 ? 0.896 35.344 -7.195 1 98.06 314 ALA B C 1
ATOM 6210 O O . ALA B 1 314 ? 1.754 36.188 -7.453 1 98.06 314 ALA B O 1
ATOM 6211 N N . ALA B 1 315 ? 1.131 34.281 -6.508 1 98 315 ALA B N 1
ATOM 6212 C CA . ALA B 1 315 ? 2.484 33.969 -6.055 1 98 315 ALA B CA 1
ATOM 6213 C C . ALA B 1 315 ? 3.424 33.75 -7.238 1 98 315 ALA B C 1
ATOM 6215 O O . ALA B 1 315 ? 4.551 34.25 -7.246 1 98 315 ALA B O 1
ATOM 6216 N N . LEU B 1 316 ? 2.982 33.062 -8.266 1 97.19 316 LEU B N 1
ATOM 6217 C CA . LEU B 1 316 ? 3.785 32.781 -9.453 1 97.19 316 LEU B CA 1
ATOM 6218 C C . LEU B 1 316 ? 4.094 34.094 -10.188 1 97.19 316 LEU B C 1
ATOM 6220 O O . LEU B 1 316 ? 5.16 34.219 -10.797 1 97.19 316 LEU B O 1
ATOM 6224 N N . ASP B 1 317 ? 3.158 35.062 -10.094 1 96.69 317 ASP B N 1
ATOM 6225 C CA . ASP B 1 317 ? 3.287 36.344 -10.797 1 96.69 317 ASP B CA 1
ATOM 6226 C C . ASP B 1 317 ? 4.125 37.344 -9.992 1 96.69 317 ASP B C 1
ATOM 6228 O O . ASP B 1 317 ? 4.277 38.5 -10.391 1 96.69 317 ASP B O 1
ATOM 6232 N N . GLY B 1 318 ? 4.59 36.938 -8.867 1 94.81 318 GLY B N 1
ATOM 6233 C CA . GLY B 1 318 ? 5.402 37.812 -8.039 1 94.81 318 GLY B CA 1
ATOM 6234 C C . GLY B 1 318 ? 4.582 38.812 -7.254 1 94.81 318 GLY B C 1
ATOM 6235 O O . GLY B 1 318 ? 5.086 39.875 -6.887 1 94.81 318 GLY B O 1
ATOM 6236 N N . LYS B 1 319 ? 3.346 38.469 -6.977 1 94.94 319 LYS B N 1
ATOM 6237 C CA . LYS B 1 319 ? 2.439 39.438 -6.352 1 94.94 319 LYS B CA 1
ATOM 6238 C C . LYS B 1 319 ? 2.125 39.031 -4.91 1 94.94 319 LYS B C 1
ATOM 6240 O O . LYS B 1 319 ? 1.144 39.5 -4.332 1 94.94 319 LYS B O 1
ATOM 6245 N N . ASN B 1 320 ? 2.857 38.125 -4.398 1 94.75 320 ASN B N 1
ATOM 6246 C CA . ASN B 1 320 ? 2.672 37.812 -2.982 1 94.75 320 ASN B CA 1
ATOM 6247 C C . ASN B 1 320 ? 3.045 39 -2.098 1 94.75 320 ASN B C 1
ATOM 6249 O O . ASN B 1 320 ? 3.98 39.75 -2.408 1 94.75 320 ASN B O 1
ATOM 6253 N N . ALA B 1 321 ? 2.271 39.219 -1.083 1 93.94 321 ALA B N 1
ATOM 6254 C CA . ALA B 1 321 ? 2.484 40.344 -0.164 1 93.94 321 ALA B CA 1
ATOM 6255 C C . ALA B 1 321 ? 1.979 40 1.235 1 93.94 321 ALA B C 1
ATOM 6257 O O . ALA B 1 321 ? 1.288 39 1.427 1 93.94 321 ALA B O 1
ATOM 6258 N N . THR B 1 322 ? 2.445 40.719 2.205 1 90.75 322 THR B N 1
ATOM 6259 C CA . THR B 1 322 ? 1.91 40.688 3.562 1 90.75 322 THR B CA 1
ATOM 6260 C C . THR B 1 322 ? 1.119 41.969 3.846 1 90.75 322 THR B C 1
ATOM 6262 O O . THR B 1 322 ? 1.59 43.062 3.57 1 90.75 322 THR B O 1
ATOM 6265 N N . PRO B 1 323 ? -0.049 41.875 4.297 1 91.19 323 PRO B N 1
ATOM 6266 C CA . PRO B 1 323 ? -0.646 40.719 4.926 1 91.19 323 PRO B CA 1
ATOM 6267 C C . PRO B 1 323 ? -1.501 39.875 3.959 1 91.19 323 PRO B C 1
ATOM 6269 O O . PRO B 1 323 ? -1.973 38.812 4.309 1 91.19 323 PRO B O 1
ATOM 6272 N N . VAL B 1 324 ? -1.78 40.344 2.805 1 93.81 324 VAL B N 1
ATOM 6273 C CA . VAL B 1 324 ? -2.66 39.688 1.846 1 93.81 324 VAL B CA 1
ATOM 6274 C C . VAL B 1 324 ? -1.943 39.531 0.507 1 93.81 324 VAL B C 1
ATOM 6276 O O . VAL B 1 324 ? -1.466 40.531 -0.067 1 93.81 324 VAL B O 1
ATOM 6279 N N . PRO B 1 325 ? -1.78 38.438 -0.051 1 96.31 325 PRO B N 1
ATOM 6280 C CA . PRO B 1 325 ? -2.459 37.219 0.351 1 96.31 325 PRO B CA 1
ATOM 6281 C C . PRO B 1 325 ? -1.654 36.406 1.362 1 96.31 325 PRO B C 1
ATOM 6283 O O . PRO B 1 325 ? -2.191 35.469 1.991 1 96.31 325 PRO B O 1
ATOM 6286 N N . ASN B 1 326 ? -0.399 36.812 1.473 1 96.69 326 ASN B N 1
ATOM 6287 C CA . ASN B 1 326 ? 0.519 36.125 2.379 1 96.69 326 ASN B CA 1
ATOM 6288 C C . ASN B 1 326 ? 0.612 34.625 2.066 1 96.69 326 ASN B C 1
ATOM 6290 O O . ASN B 1 326 ? 0.418 33.781 2.949 1 96.69 326 ASN B O 1
ATOM 6294 N N . PHE B 1 327 ? 0.816 34.406 0.724 1 97.88 327 PHE B N 1
ATOM 6295 C CA . PHE B 1 327 ? 0.964 33.031 0.245 1 97.88 327 PHE B CA 1
ATOM 6296 C C . PHE B 1 327 ? 2.076 32.312 0.999 1 97.88 327 PHE B C 1
ATOM 6298 O O . PHE B 1 327 ? 3.182 32.812 1.135 1 97.88 327 PHE B O 1
ATOM 6305 N N . GLN B 1 328 ? 1.73 31.109 1.501 1 97.5 328 GLN B N 1
ATOM 6306 C CA . GLN B 1 328 ? 2.703 30.312 2.24 1 97.5 328 GLN B CA 1
ATOM 6307 C C . GLN B 1 328 ? 3.338 29.25 1.346 1 97.5 328 GLN B C 1
ATOM 6309 O O . GLN B 1 328 ? 2.773 28.172 1.157 1 97.5 328 GLN B O 1
ATOM 6314 N N . PHE B 1 329 ? 4.566 29.516 0.96 1 98.38 329 PHE B N 1
ATOM 6315 C CA . PHE B 1 329 ? 5.258 28.703 -0.034 1 98.38 329 PHE B CA 1
ATOM 6316 C C . PHE B 1 329 ? 5.465 27.281 0.478 1 98.38 329 PHE B C 1
ATOM 6318 O O . PHE B 1 329 ? 5.293 26.312 -0.269 1 98.38 329 PHE B O 1
ATOM 6325 N N . HIS B 1 330 ? 5.789 27.125 1.729 1 98.25 330 HIS B N 1
ATOM 6326 C CA . HIS B 1 330 ? 6.176 25.828 2.266 1 98.25 330 HIS B CA 1
ATOM 6327 C C . HIS B 1 330 ? 4.945 24.984 2.59 1 98.25 330 HIS B C 1
ATOM 6329 O O . HIS B 1 330 ? 5.074 23.844 3.037 1 98.25 330 HIS B O 1
ATOM 6335 N N . HIS B 1 331 ? 3.676 25.422 2.301 1 98.19 331 HIS B N 1
ATOM 6336 C CA . HIS B 1 331 ? 2.432 24.688 2.529 1 98.19 331 HIS B CA 1
ATOM 6337 C C . HIS B 1 331 ? 1.994 23.938 1.275 1 98.19 331 HIS B C 1
ATOM 6339 O O . HIS B 1 331 ? 0.86 23.453 1.197 1 98.19 331 HIS B O 1
ATOM 6345 N N . GLN B 1 332 ? 2.846 23.922 0.261 1 98.69 332 GLN B N 1
ATOM 6346 C CA . GLN B 1 332 ? 2.494 23.328 -1.025 1 98.69 332 GLN B CA 1
ATOM 6347 C C . GLN B 1 332 ? 3.203 21.984 -1.228 1 98.69 332 GLN B C 1
ATOM 6349 O O . GLN B 1 332 ? 4.207 21.906 -1.942 1 98.69 332 GLN B O 1
ATOM 6354 N N . PRO B 1 333 ? 2.664 20.906 -0.639 1 98.69 333 PRO B N 1
ATOM 6355 C CA . PRO B 1 333 ? 3.443 19.672 -0.537 1 98.69 333 PRO B CA 1
ATOM 6356 C C . PRO B 1 333 ? 3.779 19.078 -1.9 1 98.69 333 PRO B C 1
ATOM 6358 O O . PRO B 1 333 ? 4.879 18.547 -2.094 1 98.69 333 PRO B O 1
ATOM 6361 N N . PHE B 1 334 ? 2.912 19.203 -2.879 1 98.81 334 PHE B N 1
ATOM 6362 C CA . PHE B 1 334 ? 3.154 18.562 -4.168 1 98.81 334 PHE B CA 1
ATOM 6363 C C . PHE B 1 334 ? 4.199 19.328 -4.965 1 98.81 334 PHE B C 1
ATOM 6365 O O . PHE B 1 334 ? 4.781 18.797 -5.91 1 98.81 334 PHE B O 1
ATOM 6372 N N . ASN B 1 335 ? 4.477 20.578 -4.59 1 98.88 335 ASN B N 1
ATOM 6373 C CA . ASN B 1 335 ? 5.461 21.422 -5.262 1 98.88 335 ASN B CA 1
ATOM 6374 C C . ASN B 1 335 ? 6.887 21.031 -4.883 1 98.88 335 ASN B C 1
ATOM 6376 O O . ASN B 1 335 ? 7.848 21.656 -5.328 1 98.88 335 ASN B O 1
ATOM 6380 N N . TYR B 1 336 ? 7.051 20 -4.07 1 98.88 336 TYR B N 1
ATOM 6381 C CA . TYR B 1 336 ? 8.359 19.516 -3.65 1 98.88 336 TYR B CA 1
ATOM 6382 C C . TYR B 1 336 ? 8.773 18.297 -4.453 1 98.88 336 TYR B C 1
ATOM 6384 O O . TYR B 1 336 ? 9.93 17.875 -4.406 1 98.88 336 TYR B O 1
ATOM 6392 N N . PHE B 1 337 ? 7.855 17.688 -5.188 1 98.69 337 PHE B N 1
ATOM 6393 C CA . PHE B 1 337 ? 8.102 16.391 -5.777 1 98.69 337 PHE B CA 1
ATOM 6394 C C . PHE B 1 337 ? 8.5 16.516 -7.242 1 98.69 337 PHE B C 1
ATOM 6396 O O . PHE B 1 337 ? 7.895 17.281 -7.988 1 98.69 337 PHE B O 1
ATOM 6403 N N . ALA B 1 338 ? 9.438 15.719 -7.668 1 98.12 338 ALA B N 1
ATOM 6404 C CA . ALA B 1 338 ? 9.922 15.703 -9.047 1 98.12 338 ALA B CA 1
ATOM 6405 C C . ALA B 1 338 ? 8.789 15.414 -10.023 1 98.12 338 ALA B C 1
ATOM 6407 O O . ALA B 1 338 ? 8.773 15.93 -11.141 1 98.12 338 ALA B O 1
ATOM 6408 N N . ALA B 1 339 ? 7.852 14.609 -9.617 1 96.88 339 ALA B N 1
ATOM 6409 C CA . ALA B 1 339 ? 6.727 14.211 -10.461 1 96.88 339 ALA B CA 1
ATOM 6410 C C . ALA B 1 339 ? 5.906 15.43 -10.883 1 96.88 339 ALA B C 1
ATOM 6412 O O . ALA B 1 339 ? 5.211 15.383 -11.898 1 96.88 339 ALA B O 1
ATOM 6413 N N . TYR B 1 340 ? 6.031 16.516 -10.109 1 98.5 340 TYR B N 1
ATOM 6414 C CA . TYR B 1 340 ? 5.23 17.719 -10.367 1 98.5 340 TYR B CA 1
ATOM 6415 C C . TYR B 1 340 ? 6.125 18.906 -10.672 1 98.5 340 TYR B C 1
ATOM 6417 O O . TYR B 1 340 ? 5.777 20.047 -10.352 1 98.5 340 TYR B O 1
ATOM 6425 N N . ALA B 1 341 ? 7.258 18.688 -11.172 1 98.56 341 ALA B N 1
ATOM 6426 C CA . ALA B 1 341 ? 8.18 19.75 -11.586 1 98.56 341 ALA B CA 1
ATOM 6427 C C . ALA B 1 341 ? 7.578 20.594 -12.703 1 98.56 341 ALA B C 1
ATOM 6429 O O . ALA B 1 341 ? 6.688 20.141 -13.422 1 98.56 341 ALA B O 1
ATOM 6430 N N . PRO B 1 342 ? 8.062 21.844 -12.789 1 98.38 342 PRO B N 1
ATOM 6431 C CA . PRO B 1 342 ? 7.605 22.672 -13.906 1 98.38 342 PRO B CA 1
ATOM 6432 C C . PRO B 1 342 ? 7.789 22 -15.258 1 98.38 342 PRO B C 1
ATOM 6434 O O . PRO B 1 342 ? 8.828 21.391 -15.516 1 98.38 342 PRO B O 1
ATOM 6437 N N . GLY B 1 343 ? 6.723 22.031 -16.031 1 97.81 343 GLY B N 1
ATOM 6438 C CA . GLY B 1 343 ? 6.785 21.469 -17.359 1 97.81 343 GLY B CA 1
ATOM 6439 C C . GLY B 1 343 ? 6.168 20.078 -17.453 1 97.81 343 GLY B C 1
ATOM 6440 O O . GLY B 1 343 ? 5.871 19.594 -18.547 1 97.81 343 GLY B O 1
ATOM 6441 N N . THR B 1 344 ? 5.934 19.438 -16.359 1 97.94 344 THR B N 1
ATOM 6442 C CA . THR B 1 344 ? 5.328 18.109 -16.391 1 97.94 344 THR B CA 1
ATOM 6443 C C . THR B 1 344 ? 3.824 18.203 -16.625 1 97.94 344 THR B C 1
ATOM 6445 O O . THR B 1 344 ? 3.191 19.188 -16.219 1 97.94 344 THR B O 1
ATOM 6448 N N . ALA B 1 345 ? 3.234 17.172 -17.266 1 97.75 345 ALA B N 1
ATOM 6449 C CA . ALA B 1 345 ? 1.788 17.078 -17.438 1 97.75 345 ALA B CA 1
ATOM 6450 C C . ALA B 1 345 ? 1.079 16.969 -16.094 1 97.75 345 ALA B C 1
ATOM 6452 O O . ALA B 1 345 ? -0.007 17.531 -15.906 1 97.75 345 ALA B O 1
ATOM 6453 N N . ALA B 1 346 ? 1.698 16.281 -15.172 1 98.31 346 ALA B N 1
ATOM 6454 C CA . ALA B 1 346 ? 1.108 16.078 -13.852 1 98.31 346 ALA B CA 1
ATOM 6455 C C . ALA B 1 346 ? 0.944 17.406 -13.109 1 98.31 346 ALA B C 1
ATOM 6457 O O . ALA B 1 346 ? -0.077 17.641 -12.461 1 98.31 346 ALA B O 1
ATOM 6458 N N . ARG B 1 347 ? 1.912 18.266 -13.156 1 98.5 347 ARG B N 1
ATOM 6459 C CA . ARG B 1 347 ? 1.795 19.578 -12.531 1 98.5 347 ARG B CA 1
ATOM 6460 C C . ARG B 1 347 ? 0.622 20.359 -13.109 1 98.5 347 ARG B C 1
ATOM 6462 O O . ARG B 1 347 ? -0.196 20.906 -12.367 1 98.5 347 ARG B O 1
ATOM 6469 N N . ALA B 1 348 ? 0.583 20.375 -14.438 1 98.25 348 ALA B N 1
ATOM 6470 C CA . ALA B 1 348 ? -0.454 21.141 -15.117 1 98.25 348 ALA B CA 1
ATOM 6471 C C . ALA B 1 348 ? -1.845 20.625 -14.758 1 98.25 348 ALA B C 1
ATOM 6473 O O . ALA B 1 348 ? -2.783 21.422 -14.602 1 98.25 348 ALA B O 1
ATOM 6474 N N . GLU B 1 349 ? -1.92 19.406 -14.602 1 98.38 349 GLU B N 1
ATOM 6475 C CA . GLU B 1 349 ? -3.221 18.781 -14.367 1 98.38 349 GLU B CA 1
ATOM 6476 C C . GLU B 1 349 ? -3.643 18.922 -12.906 1 98.38 349 GLU B C 1
ATOM 6478 O O . GLU B 1 349 ? -4.824 19.141 -12.617 1 98.38 349 GLU B O 1
ATOM 6483 N N . HIS B 1 350 ? -2.723 18.875 -11.984 1 98.81 350 HIS B N 1
ATOM 6484 C CA . HIS B 1 350 ? -3.135 18.562 -10.617 1 98.81 350 HIS B CA 1
ATOM 6485 C C . HIS B 1 350 ? -2.83 19.719 -9.672 1 98.81 350 HIS B C 1
ATOM 6487 O O . HIS B 1 350 ? -3.365 19.781 -8.562 1 98.81 350 HIS B O 1
ATOM 6493 N N . ILE B 1 351 ? -1.934 20.625 -10.008 1 98.75 351 ILE B N 1
ATOM 6494 C CA . ILE B 1 351 ? -1.639 21.781 -9.188 1 98.75 351 ILE B CA 1
ATOM 6495 C C . ILE B 1 351 ? -2.395 23 -9.719 1 98.75 351 ILE B C 1
ATOM 6497 O O . ILE B 1 351 ? -2.082 23.5 -10.805 1 98.75 351 ILE B O 1
ATOM 6501 N N . LYS B 1 352 ? -3.359 23.422 -8.914 1 98.75 352 LYS B N 1
ATOM 6502 C CA . LYS B 1 352 ? -4.305 24.406 -9.438 1 98.75 352 LYS B CA 1
ATOM 6503 C C . LYS B 1 352 ? -4.305 25.672 -8.578 1 98.75 352 LYS B C 1
ATOM 6505 O O . LYS B 1 352 ? -4.043 25.609 -7.375 1 98.75 352 LYS B O 1
ATOM 6510 N N . ASP B 1 353 ? -4.609 26.766 -9.211 1 98.81 353 ASP B N 1
ATOM 6511 C CA . ASP B 1 353 ? -4.836 28.016 -8.508 1 98.81 353 ASP B CA 1
ATOM 6512 C C . ASP B 1 353 ? -6.238 28.062 -7.902 1 98.81 353 ASP B C 1
ATOM 6514 O O . ASP B 1 353 ? -7.234 27.984 -8.625 1 98.81 353 ASP B O 1
ATOM 6518 N N . GLY B 1 354 ? -6.246 28.234 -6.637 1 98.69 354 GLY B N 1
ATOM 6519 C CA . GLY B 1 354 ? -7.523 28.422 -5.977 1 98.69 354 GLY B CA 1
ATOM 6520 C C . GLY B 1 354 ? -8.055 29.844 -6.109 1 98.69 354 GLY B C 1
ATOM 6521 O O . GLY B 1 354 ? -9.211 30.109 -5.793 1 98.69 354 GLY B O 1
ATOM 6522 N N . GLY B 1 355 ? -7.176 30.766 -6.609 1 98.5 355 GLY B N 1
ATOM 6523 C CA . GLY B 1 355 ? -7.555 32.156 -6.758 1 98.5 355 GLY B CA 1
ATOM 6524 C C . GLY B 1 355 ? -7.375 32.969 -5.48 1 98.5 355 GLY B C 1
ATOM 6525 O O . GLY B 1 355 ? -7.277 32.375 -4.391 1 98.5 355 GLY B O 1
ATOM 6526 N N . LEU B 1 356 ? -7.355 34.312 -5.605 1 97.94 356 LEU B N 1
ATOM 6527 C CA . LEU B 1 356 ? -7.383 35.188 -4.441 1 97.94 356 LEU B CA 1
ATOM 6528 C C . LEU B 1 356 ? -8.68 35 -3.658 1 97.94 356 LEU B C 1
ATOM 6530 O O . LEU B 1 356 ? -9.766 35.031 -4.238 1 97.94 356 LEU B O 1
ATOM 6534 N N . ASP B 1 357 ? -8.469 34.812 -2.375 1 97.38 357 ASP B N 1
ATOM 6535 C CA . ASP B 1 357 ? -9.594 34.562 -1.47 1 97.38 357 ASP B CA 1
ATOM 6536 C C . ASP B 1 357 ? -10.359 33.312 -1.862 1 97.38 357 ASP B C 1
ATOM 6538 O O . ASP B 1 357 ? -11.555 33.188 -1.557 1 97.38 357 ASP B O 1
ATOM 6542 N N . GLY B 1 358 ? -9.797 32.406 -2.666 1 98.44 358 GLY B N 1
ATOM 6543 C CA . GLY B 1 358 ? -10.391 31.141 -3.021 1 98.44 358 GLY B CA 1
ATOM 6544 C C . GLY B 1 358 ? -11.406 31.234 -4.145 1 98.44 358 GLY B C 1
ATOM 6545 O O . GLY B 1 358 ? -12.172 30.297 -4.387 1 98.44 358 GLY B O 1
ATOM 6546 N N . VAL B 1 359 ? -11.367 32.25 -4.91 1 98.69 359 VAL B N 1
ATOM 6547 C CA . VAL B 1 359 ? -12.453 32.531 -5.836 1 98.69 359 VAL B CA 1
ATOM 6548 C C . VAL B 1 359 ? -12.484 31.484 -6.945 1 98.69 359 VAL B C 1
ATOM 6550 O O . VAL B 1 359 ? -13.562 31.109 -7.41 1 98.69 359 VAL B O 1
ATOM 6553 N N . GLU B 1 360 ? -11.32 31.047 -7.445 1 98.75 360 GLU B N 1
ATOM 6554 C CA . GLU B 1 360 ? -11.297 30.031 -8.5 1 98.75 360 GLU B CA 1
ATOM 6555 C C . GLU B 1 360 ? -11.734 28.672 -7.965 1 98.75 360 GLU B C 1
ATOM 6557 O O . GLU B 1 360 ? -12.352 27.875 -8.688 1 98.75 360 GLU B O 1
ATOM 6562 N N . PHE B 1 361 ? -11.414 28.406 -6.777 1 98.88 361 PHE B N 1
ATOM 6563 C CA . PHE B 1 361 ? -11.875 27.188 -6.133 1 98.88 361 PHE B CA 1
ATOM 6564 C C . PHE B 1 361 ? -13.391 27.203 -5.961 1 98.88 361 PHE B C 1
ATOM 6566 O O . PHE B 1 361 ? -14.062 26.219 -6.273 1 98.88 361 PHE B O 1
ATOM 6573 N N . ILE B 1 362 ? -13.883 28.297 -5.445 1 98.94 362 ILE B N 1
ATOM 6574 C CA . ILE B 1 362 ? -15.32 28.469 -5.266 1 98.94 362 ILE B CA 1
ATOM 6575 C C . ILE B 1 362 ? -16.031 28.312 -6.605 1 98.94 362 ILE B C 1
ATOM 6577 O O . ILE B 1 362 ? -17.094 27.672 -6.684 1 98.94 362 ILE B O 1
ATOM 6581 N N . LYS B 1 363 ? -15.438 28.828 -7.637 1 98.88 363 LYS B N 1
ATOM 6582 C CA . LYS B 1 363 ? -16.016 28.672 -8.969 1 98.88 363 LYS B CA 1
ATOM 6583 C C . LYS B 1 363 ? -16.109 27.203 -9.359 1 98.88 363 LYS B C 1
ATOM 6585 O O . LYS B 1 363 ? -17.125 26.75 -9.898 1 98.88 363 LYS B O 1
ATOM 6590 N N . ALA B 1 364 ? -15.039 26.453 -9.148 1 98.88 364 ALA B N 1
ATOM 6591 C CA . ALA B 1 364 ? -15.047 25.031 -9.445 1 98.88 364 ALA B CA 1
ATOM 6592 C C . ALA B 1 364 ? -16.141 24.312 -8.656 1 98.88 364 ALA B C 1
ATOM 6594 O O . ALA B 1 364 ? -16.812 23.406 -9.18 1 98.88 364 ALA B O 1
ATOM 6595 N N . ILE B 1 365 ? -16.312 24.703 -7.371 1 98.94 365 ILE B N 1
ATOM 6596 C CA . ILE B 1 365 ? -17.359 24.141 -6.527 1 98.94 365 ILE B CA 1
ATOM 6597 C C . ILE B 1 365 ? -18.719 24.422 -7.152 1 98.94 365 ILE B C 1
ATOM 6599 O O . ILE B 1 365 ? -19.516 23.5 -7.371 1 98.94 365 ILE B O 1
ATOM 6603 N N . ASP B 1 366 ? -18.953 25.672 -7.449 1 98.88 366 ASP B N 1
ATOM 6604 C CA . ASP B 1 366 ? -20.266 26.125 -7.914 1 98.88 366 ASP B CA 1
ATOM 6605 C C . ASP B 1 366 ? -20.609 25.5 -9.258 1 98.88 366 ASP B C 1
ATOM 6607 O O . ASP B 1 366 ? -21.781 25.219 -9.539 1 98.88 366 ASP B O 1
ATOM 6611 N N . ASP B 1 367 ? -19.578 25.219 -10.062 1 98.69 367 ASP B N 1
ATOM 6612 C CA . ASP B 1 367 ? -19.781 24.672 -11.398 1 98.69 367 ASP B CA 1
ATOM 6613 C C . ASP B 1 367 ? -19.891 23.141 -11.352 1 98.69 367 ASP B C 1
ATOM 6615 O O . ASP B 1 367 ? -20.203 22.5 -12.352 1 98.69 367 ASP B O 1
ATOM 6619 N N . GLY B 1 368 ? -19.656 22.562 -10.266 1 98.75 368 GLY B N 1
ATOM 6620 C CA . GLY B 1 368 ? -19.656 21.109 -10.172 1 98.75 368 GLY B CA 1
ATOM 6621 C C . GLY B 1 368 ? -18.516 20.469 -10.938 1 98.75 368 GLY B C 1
ATOM 6622 O O . GLY B 1 368 ? -18.703 19.453 -11.625 1 98.75 368 GLY B O 1
ATOM 6623 N N . LYS B 1 369 ? -17.375 21.109 -10.844 1 98.69 369 LYS B N 1
ATOM 6624 C CA . LYS B 1 369 ? -16.25 20.672 -11.656 1 98.69 369 LYS B CA 1
ATOM 6625 C C . LYS B 1 369 ? -15.078 20.234 -10.789 1 98.69 369 LYS B C 1
ATOM 6627 O O . LYS B 1 369 ? -13.938 20.141 -11.266 1 98.69 369 LYS B O 1
ATOM 6632 N N . LEU B 1 370 ? -15.336 19.969 -9.523 1 98.88 370 LEU B N 1
ATOM 6633 C CA . LEU B 1 370 ? -14.266 19.438 -8.68 1 98.88 370 LEU B CA 1
ATOM 6634 C C . LEU B 1 370 ? -13.867 18.031 -9.125 1 98.88 370 LEU B C 1
ATOM 6636 O O . LEU B 1 370 ? -14.719 17.219 -9.484 1 98.88 370 LEU B O 1
ATOM 6640 N N . PRO B 1 371 ? -12.586 17.797 -9.148 1 98.81 371 PRO B N 1
ATOM 6641 C CA . PRO B 1 371 ? -12.18 16.391 -9.32 1 98.81 371 PRO B CA 1
ATOM 6642 C C . PRO B 1 371 ? -12.68 15.5 -8.188 1 98.81 371 PRO B C 1
ATOM 6644 O O . PRO B 1 371 ? -13.164 15.992 -7.168 1 98.81 371 PRO B O 1
ATOM 6647 N N . ALA B 1 372 ? -12.586 14.172 -8.344 1 98.81 372 ALA B N 1
ATOM 6648 C CA . ALA B 1 372 ? -13.062 13.18 -7.383 1 98.81 372 ALA B CA 1
ATOM 6649 C C . ALA B 1 372 ? -12.406 13.375 -6.02 1 98.81 372 ALA B C 1
ATOM 6651 O O . ALA B 1 372 ? -13.047 13.195 -4.984 1 98.81 372 ALA B O 1
ATOM 6652 N N . VAL B 1 373 ? -11.109 13.688 -6 1 98.94 373 VAL B N 1
ATOM 6653 C CA . VAL B 1 373 ? -10.391 14.031 -4.773 1 98.94 373 VAL B CA 1
ATOM 6654 C C . VAL B 1 373 ? -9.805 15.438 -4.895 1 98.94 373 VAL B C 1
ATOM 6656 O O . VAL B 1 373 ? -8.977 15.695 -5.773 1 98.94 373 VAL B O 1
ATOM 6659 N N . THR B 1 374 ? -10.234 16.312 -4.004 1 98.94 374 THR B N 1
ATOM 6660 C CA . THR B 1 374 ? -9.875 17.719 -4.082 1 98.94 374 THR B CA 1
ATOM 6661 C C . THR B 1 374 ? -9.289 18.203 -2.756 1 98.94 374 THR B C 1
ATOM 6663 O O . THR B 1 374 ? -9.914 18.062 -1.705 1 98.94 374 THR B O 1
ATOM 6666 N N . PHE B 1 375 ? -8.109 18.75 -2.857 1 98.94 375 PHE B N 1
ATOM 6667 C CA . PHE B 1 375 ? -7.484 19.406 -1.717 1 98.94 375 PHE B CA 1
ATOM 6668 C C . PHE B 1 375 ? -7.48 20.922 -1.897 1 98.94 375 PHE B C 1
ATOM 6670 O O . PHE B 1 375 ? -7.32 21.422 -3.014 1 98.94 375 PHE B O 1
ATOM 6677 N N . TYR B 1 376 ? -7.633 21.609 -0.753 1 98.88 376 TYR B N 1
ATOM 6678 C CA . TYR B 1 376 ? -7.574 23.062 -0.801 1 98.88 376 TYR B CA 1
ATOM 6679 C C . TYR B 1 376 ? -6.805 23.625 0.392 1 98.88 376 TYR B C 1
ATOM 6681 O O . TYR B 1 376 ? -7.059 23.234 1.536 1 98.88 376 TYR B O 1
ATOM 6689 N N . LYS B 1 377 ? -5.867 24.453 0.073 1 98.81 377 LYS B N 1
ATOM 6690 C CA . LYS B 1 377 ? -5.129 25.234 1.065 1 98.81 377 LYS B CA 1
ATOM 6691 C C . LYS B 1 377 ? -5.426 26.719 0.933 1 98.81 377 LYS B C 1
ATOM 6693 O O . LYS B 1 377 ? -5.043 27.344 -0.055 1 98.81 377 LYS B O 1
ATOM 6698 N N . PRO B 1 378 ? -6.055 27.328 1.932 1 98.62 378 PRO B N 1
ATOM 6699 C CA . PRO B 1 378 ? -6.285 28.781 1.88 1 98.62 378 PRO B CA 1
ATOM 6700 C C . PRO B 1 378 ? -4.988 29.578 1.867 1 98.62 378 PRO B C 1
ATOM 6702 O O . PRO B 1 378 ? -3.967 29.125 2.385 1 98.62 378 PRO B O 1
ATOM 6705 N N . GLN B 1 379 ? -5.102 30.797 1.296 1 98.06 379 GLN B N 1
ATOM 6706 C CA . GLN B 1 379 ? -3.979 31.734 1.382 1 98.06 379 GLN B CA 1
ATOM 6707 C C . GLN B 1 379 ? -3.719 32.156 2.828 1 98.06 379 GLN B C 1
ATOM 6709 O O . GLN B 1 379 ? -4.559 31.938 3.703 1 98.06 379 GLN B O 1
ATOM 6714 N N . GLY B 1 380 ? -2.613 32.781 3.109 1 97 380 GLY B N 1
ATOM 6715 C CA . GLY B 1 380 ? -2.068 32.938 4.445 1 97 380 GLY B CA 1
ATOM 6716 C C . GLY B 1 380 ? -2.971 33.781 5.352 1 97 380 GLY B C 1
ATOM 6717 O O . GLY B 1 380 ? -3.164 33.406 6.52 1 97 380 GLY B O 1
ATOM 6718 N N . ASN B 1 381 ? -3.561 34.812 4.891 1 95.75 381 ASN B N 1
ATOM 6719 C CA . ASN B 1 381 ? -4.363 35.688 5.742 1 95.75 381 ASN B CA 1
ATOM 6720 C C . ASN B 1 381 ? -5.695 35.031 6.105 1 95.75 381 ASN B C 1
ATOM 6722 O O . ASN B 1 381 ? -6.426 35.562 6.957 1 95.75 381 ASN B O 1
ATOM 6726 N N . LEU B 1 382 ? -5.949 33.844 5.484 1 96.81 382 LEU B N 1
ATOM 6727 C CA . LEU B 1 382 ? -7.23 33.188 5.699 1 96.81 382 LEU B CA 1
ATOM 6728 C C . LEU B 1 382 ? -7.027 31.812 6.312 1 96.81 382 LEU B C 1
ATOM 6730 O O . LEU B 1 382 ? -7.938 30.984 6.301 1 96.81 382 LEU B O 1
ATOM 6734 N N . ASN B 1 383 ? -5.852 31.5 6.812 1 94.56 383 ASN B N 1
ATOM 6735 C CA . ASN B 1 383 ? -5.574 30.141 7.25 1 94.56 383 ASN B CA 1
ATOM 6736 C C . ASN B 1 383 ? -5.523 30.047 8.773 1 94.56 383 ASN B C 1
ATOM 6738 O O . ASN B 1 383 ? -5.191 28.984 9.32 1 94.56 383 ASN B O 1
ATOM 6742 N N . GLU B 1 384 ? -5.742 31.172 9.531 1 94.69 384 GLU B N 1
ATOM 6743 C CA . GLU B 1 384 ? -5.949 31.234 10.977 1 94.69 384 GLU B CA 1
ATOM 6744 C C . GLU B 1 384 ? -4.621 31.156 11.727 1 94.69 384 GLU B C 1
ATOM 6746 O O . GLU B 1 384 ? -4.598 31.125 12.953 1 94.69 384 GLU B O 1
ATOM 6751 N N . HIS B 1 385 ? -3.488 31.234 11.031 1 92.69 385 HIS B N 1
ATOM 6752 C CA . HIS B 1 385 ? -2.168 31.125 11.641 1 92.69 385 HIS B CA 1
ATOM 6753 C C . HIS B 1 385 ? -1.879 32.312 12.539 1 92.69 385 HIS B C 1
ATOM 6755 O O . HIS B 1 385 ? -1.887 33.469 12.078 1 92.69 385 HIS B O 1
ATOM 6761 N N . ALA B 1 386 ? -1.534 32.125 13.758 1 88.94 386 ALA B N 1
ATOM 6762 C CA . ALA B 1 386 ? -1.118 33.219 14.641 1 88.94 386 ALA B CA 1
ATOM 6763 C C . ALA B 1 386 ? 0.095 33.938 14.078 1 88.94 386 ALA B C 1
ATOM 6765 O O . ALA B 1 386 ? 0.864 33.375 13.297 1 88.94 386 ALA B O 1
ATOM 6766 N N . GLY B 1 387 ? 0.214 35.156 14.508 1 90.31 387 GLY B N 1
ATOM 6767 C CA . GLY B 1 387 ? 1.337 35.938 14.039 1 90.31 387 GLY B CA 1
ATOM 6768 C C . GLY B 1 387 ? 0.985 36.844 12.859 1 90.31 387 GLY B C 1
ATOM 6769 O O . GLY B 1 387 ? 1.413 38 12.797 1 90.31 387 GLY B O 1
ATOM 6770 N N . TYR B 1 388 ? 0.123 36.219 11.906 1 91.25 388 TYR B N 1
ATOM 6771 C CA . TYR B 1 388 ? -0.128 37.062 10.75 1 91.25 388 TYR B CA 1
ATOM 6772 C C . TYR B 1 388 ? -1.575 36.938 10.289 1 91.25 388 TYR B C 1
ATOM 6774 O O . TYR B 1 388 ? -1.999 37.625 9.359 1 91.25 388 TYR B O 1
ATOM 6782 N N . ALA B 1 389 ? -2.328 36.062 10.844 1 92.75 389 ALA B N 1
ATOM 6783 C CA . ALA B 1 389 ? -3.75 35.906 10.555 1 92.75 389 ALA B CA 1
ATOM 6784 C C . ALA B 1 389 ? -4.566 35.812 11.836 1 92.75 389 ALA B C 1
ATOM 6786 O O . ALA B 1 389 ? -4.031 35.469 12.898 1 92.75 389 ALA B O 1
ATOM 6787 N N . ASP B 1 390 ? -5.809 36.219 11.773 1 94.5 390 ASP B N 1
ATOM 6788 C CA . ASP B 1 390 ? -6.711 36.031 12.906 1 94.5 390 ASP B CA 1
ATOM 6789 C C . ASP B 1 390 ? -7.637 34.844 12.688 1 94.5 390 ASP B C 1
ATOM 6791 O O . ASP B 1 390 ? -7.824 34.406 11.555 1 94.5 390 ASP B O 1
ATOM 6795 N N . VAL B 1 391 ? -8.18 34.312 13.742 1 97.5 391 VAL B N 1
ATOM 6796 C CA . VAL B 1 391 ? -9.031 33.125 13.703 1 97.5 391 VAL B CA 1
ATOM 6797 C C . VAL B 1 391 ? -10.336 33.469 12.977 1 97.5 391 VAL B C 1
ATOM 6799 O O . VAL B 1 391 ? -10.812 32.656 12.164 1 97.5 391 VAL B O 1
ATOM 6802 N N . THR B 1 392 ? -10.922 34.594 13.242 1 97.69 392 THR B N 1
ATOM 6803 C CA . THR B 1 392 ? -12.242 34.969 12.75 1 97.69 392 THR B CA 1
ATOM 6804 C C . THR B 1 392 ? -12.273 34.969 11.227 1 97.69 392 THR B C 1
ATOM 6806 O O . THR B 1 392 ? -13.188 34.406 10.617 1 97.69 392 THR B O 1
ATOM 6809 N N . SER B 1 393 ? -11.266 35.562 10.578 1 97.25 393 SER B N 1
ATOM 6810 C CA . SER B 1 393 ? -11.227 35.656 9.117 1 97.25 393 SER B CA 1
ATOM 6811 C C . SER B 1 393 ? -11.133 34.281 8.477 1 97.25 393 SER B C 1
ATOM 6813 O O . SER B 1 393 ? -11.836 34 7.504 1 97.25 393 SER B O 1
ATOM 6815 N N . GLY B 1 394 ? -10.25 33.469 8.977 1 98.25 394 GLY B N 1
ATOM 6816 C CA . GLY B 1 394 ? -10.109 32.125 8.453 1 98.25 394 GLY B CA 1
ATOM 6817 C C . GLY B 1 394 ? -11.328 31.266 8.688 1 98.25 394 GLY B C 1
ATOM 6818 O O . GLY B 1 394 ? -11.742 30.5 7.809 1 98.25 394 GLY B O 1
ATOM 6819 N N . ASP B 1 395 ? -11.875 31.391 9.883 1 98.56 395 ASP B N 1
ATOM 6820 C CA . ASP B 1 395 ? -13.062 30.625 10.25 1 98.56 395 ASP B CA 1
ATOM 6821 C C . ASP B 1 395 ? -14.242 30.984 9.352 1 98.56 395 ASP B C 1
ATOM 6823 O O . ASP B 1 395 ? -15 30.109 8.922 1 98.56 395 ASP B O 1
ATOM 6827 N N . GLN B 1 396 ? -14.422 32.25 9.117 1 98.38 396 GLN B N 1
ATOM 6828 C CA . GLN B 1 396 ? -15.477 32.688 8.211 1 98.38 396 GLN B CA 1
ATOM 6829 C C . GLN B 1 396 ? -15.258 32.156 6.801 1 98.38 396 GLN B C 1
ATOM 6831 O O . GLN B 1 396 ? -16.219 31.766 6.129 1 98.38 396 GLN B O 1
ATOM 6836 N N . HIS B 1 397 ? -14.031 32.156 6.34 1 98.62 397 HIS B N 1
ATOM 6837 C CA . HIS B 1 397 ? -13.703 31.625 5.023 1 98.62 397 HIS B CA 1
ATOM 6838 C C . HIS B 1 397 ? -14.086 30.156 4.918 1 98.62 397 HIS B C 1
ATOM 6840 O O . HIS B 1 397 ? -14.672 29.734 3.92 1 98.62 397 HIS B O 1
ATOM 6846 N N . LEU B 1 398 ? -13.773 29.391 5.914 1 98.81 398 LEU B N 1
ATOM 6847 C CA . LEU B 1 398 ? -14.117 27.969 5.93 1 98.81 398 LEU B CA 1
ATOM 6848 C C . LEU B 1 398 ? -15.633 27.766 5.867 1 98.81 398 LEU B C 1
ATOM 6850 O O . LEU B 1 398 ? -16.125 26.938 5.102 1 98.81 398 LEU B O 1
ATOM 6854 N N . ALA B 1 399 ? -16.328 28.547 6.699 1 98.81 399 ALA B N 1
ATOM 6855 C CA . ALA B 1 399 ? -17.781 28.438 6.727 1 98.81 399 ALA B CA 1
ATOM 6856 C C . ALA B 1 399 ? -18.391 28.812 5.375 1 98.81 399 ALA B C 1
ATOM 6858 O O . ALA B 1 399 ? -19.359 28.203 4.93 1 98.81 399 ALA B O 1
ATOM 6859 N N . ASP B 1 400 ? -17.844 29.812 4.75 1 98.75 400 ASP B N 1
ATOM 6860 C CA . ASP B 1 400 ? -18.297 30.219 3.422 1 98.75 400 ASP B CA 1
ATOM 6861 C C . ASP B 1 400 ? -18.094 29.094 2.412 1 98.75 400 ASP B C 1
ATOM 6863 O O . ASP B 1 400 ? -18.953 28.828 1.571 1 98.75 400 ASP B O 1
ATOM 6867 N N . LEU B 1 401 ? -16.969 28.438 2.439 1 98.88 401 LEU B N 1
ATOM 6868 C CA . LEU B 1 401 ? -16.703 27.312 1.553 1 98.88 401 LEU B CA 1
ATOM 6869 C C . LEU B 1 401 ? -17.719 26.188 1.769 1 98.88 401 LEU B C 1
ATOM 6871 O O . LEU B 1 401 ? -18.234 25.609 0.805 1 98.88 401 LEU B O 1
ATOM 6875 N N . VAL B 1 402 ? -18 25.906 3.061 1 98.94 402 VAL B N 1
ATOM 6876 C CA . VAL B 1 402 ? -18.969 24.859 3.357 1 98.94 402 VAL B CA 1
ATOM 6877 C C . VAL B 1 402 ? -20.312 25.219 2.734 1 98.94 402 VAL B C 1
ATOM 6879 O O . VAL B 1 402 ? -20.984 24.375 2.148 1 98.94 402 VAL B O 1
ATOM 6882 N N . SER B 1 403 ? -20.688 26.484 2.848 1 98.88 403 SER B N 1
ATOM 6883 C CA . SER B 1 403 ? -21.938 26.953 2.268 1 98.88 403 SER B CA 1
ATOM 6884 C C . SER B 1 403 ? -21.984 26.719 0.763 1 98.88 403 SER B C 1
ATOM 6886 O O . SER B 1 403 ? -23 26.266 0.227 1 98.88 403 SER B O 1
ATOM 6888 N N . HIS B 1 404 ? -20.906 26.984 0.05 1 98.88 404 HIS B N 1
ATOM 6889 C CA . HIS B 1 404 ? -20.828 26.75 -1.387 1 98.88 404 HIS B CA 1
ATOM 6890 C C . HIS B 1 404 ? -20.844 25.25 -1.697 1 98.88 404 HIS B C 1
ATOM 6892 O O . HIS B 1 404 ? -21.484 24.812 -2.65 1 98.88 404 HIS B O 1
ATOM 6898 N N . LEU B 1 405 ? -20.141 24.469 -0.923 1 98.94 405 LEU B N 1
ATOM 6899 C CA . LEU B 1 405 ? -20.078 23.031 -1.144 1 98.94 405 LEU B CA 1
ATOM 6900 C C . LEU B 1 405 ? -21.453 22.391 -0.99 1 98.94 405 LEU B C 1
ATOM 6902 O O . LEU B 1 405 ? -21.844 21.547 -1.788 1 98.94 405 LEU B O 1
ATOM 6906 N N . GLU B 1 406 ? -22.234 22.875 0.015 1 98.88 406 GLU B N 1
ATOM 6907 C CA . GLU B 1 406 ? -23.578 22.359 0.261 1 98.88 406 GLU B CA 1
ATOM 6908 C C . GLU B 1 406 ? -24.5 22.625 -0.92 1 98.88 406 GLU B C 1
ATOM 6910 O O . GLU B 1 406 ? -25.469 21.891 -1.149 1 98.88 406 GLU B O 1
ATOM 6915 N N . LYS B 1 407 ? -24.172 23.609 -1.662 1 98.75 407 LYS B N 1
ATOM 6916 C CA . LYS B 1 407 ? -25.016 24.016 -2.781 1 98.75 407 LYS B CA 1
ATOM 6917 C C . LYS B 1 407 ? -24.484 23.469 -4.102 1 98.75 407 LYS B C 1
ATOM 6919 O O . LYS B 1 407 ? -25.109 23.625 -5.148 1 98.75 407 LYS B O 1
ATOM 6924 N N . SER B 1 408 ? -23.359 22.828 -4.09 1 98.81 408 SER B N 1
ATOM 6925 C CA . SER B 1 408 ? -22.734 22.297 -5.289 1 98.81 408 SER B CA 1
ATOM 6926 C C . SER B 1 408 ? -23.594 21.203 -5.922 1 98.81 408 SER B C 1
ATOM 6928 O O . SER B 1 408 ? -24.234 20.422 -5.219 1 98.81 408 SER B O 1
ATOM 6930 N N . PRO B 1 409 ? -23.516 21.047 -7.328 1 98.62 409 PRO B N 1
ATOM 6931 C CA . PRO B 1 409 ? -24.156 19.922 -7.988 1 98.62 409 PRO B CA 1
ATOM 6932 C C . PRO B 1 409 ? -23.609 18.578 -7.527 1 98.62 409 PRO B C 1
ATOM 6934 O O . PRO B 1 409 ? -24.266 17.547 -7.691 1 98.62 409 PRO B O 1
ATOM 6937 N N . GLN B 1 410 ? -22.469 18.547 -6.844 1 98.75 410 GLN B N 1
ATOM 6938 C CA . GLN B 1 410 ? -21.797 17.312 -6.449 1 98.75 410 GLN B CA 1
ATOM 6939 C C . GLN B 1 410 ? -22.109 16.969 -4.996 1 98.75 410 GLN B C 1
ATOM 6941 O O . GLN B 1 410 ? -21.672 15.93 -4.492 1 98.75 410 GLN B O 1
ATOM 6946 N N . TRP B 1 411 ? -22.969 17.719 -4.359 1 98.81 411 TRP B N 1
ATOM 6947 C CA . TRP B 1 411 ? -23.156 17.656 -2.912 1 98.81 411 TRP B CA 1
ATOM 6948 C C . TRP B 1 411 ? -23.719 16.312 -2.486 1 98.81 411 TRP B C 1
ATOM 6950 O O . TRP B 1 411 ? -23.297 15.742 -1.483 1 98.81 411 TRP B O 1
ATOM 6960 N N . ALA B 1 412 ? -24.531 15.688 -3.219 1 98.25 412 ALA B N 1
ATOM 6961 C CA . ALA B 1 412 ? -25.297 14.516 -2.811 1 98.25 412 ALA B CA 1
ATOM 6962 C C . ALA B 1 412 ? -24.375 13.336 -2.498 1 98.25 412 ALA B C 1
ATOM 6964 O O . ALA B 1 412 ? -24.75 12.43 -1.756 1 98.25 412 ALA B O 1
ATOM 6965 N N . HIS B 1 413 ? -23.156 13.336 -3.041 1 98.06 413 HIS B N 1
ATOM 6966 C CA . HIS B 1 413 ? -22.188 12.25 -2.859 1 98.06 413 HIS B CA 1
ATOM 6967 C C . HIS B 1 413 ? -20.828 12.789 -2.457 1 98.06 413 HIS B C 1
ATOM 6969 O O . HIS B 1 413 ? -19.797 12.312 -2.947 1 98.06 413 HIS B O 1
ATOM 6975 N N . MET B 1 414 ? -20.844 13.789 -1.604 1 98.69 414 MET B N 1
ATOM 6976 C CA . MET B 1 414 ? -19.609 14.477 -1.229 1 98.69 414 MET B CA 1
ATOM 6977 C C . MET B 1 414 ? -19.25 14.188 0.223 1 98.69 414 MET B C 1
ATOM 6979 O O . MET B 1 414 ? -20.125 14.055 1.074 1 98.69 414 MET B O 1
ATOM 6983 N N . LEU B 1 415 ? -17.984 13.953 0.497 1 98.88 415 LEU B N 1
ATOM 6984 C CA . LEU B 1 415 ? -17.375 14.008 1.825 1 98.88 415 LEU B CA 1
ATOM 6985 C C . LEU B 1 415 ? -16.406 15.18 1.935 1 98.88 415 LEU B C 1
ATOM 6987 O O . LEU B 1 415 ? -15.492 15.312 1.121 1 98.88 415 LEU B O 1
ATOM 6991 N N . VAL B 1 416 ? -16.672 16.047 2.904 1 98.94 416 VAL B N 1
ATOM 6992 C CA . VAL B 1 416 ? -15.773 17.172 3.184 1 98.94 416 VAL B CA 1
ATOM 6993 C C . VAL B 1 416 ? -15.094 16.969 4.535 1 98.94 416 VAL B C 1
ATOM 6995 O O . VAL B 1 416 ? -15.758 16.703 5.539 1 98.94 416 VAL B O 1
ATOM 6998 N N . VAL B 1 417 ? -13.797 17.031 4.527 1 98.94 417 VAL B N 1
ATOM 6999 C CA . VAL B 1 417 ? -13.023 17.047 5.766 1 98.94 417 VAL B CA 1
ATOM 7000 C C . VAL B 1 417 ? -12.305 18.375 5.914 1 98.94 417 VAL B C 1
ATOM 7002 O O . VAL B 1 417 ? -11.516 18.766 5.043 1 98.94 417 VAL B O 1
ATOM 7005 N N . ILE B 1 418 ? -12.594 19.094 6.934 1 98.94 418 ILE B N 1
ATOM 7006 C CA . ILE B 1 418 ? -11.875 20.297 7.285 1 98.94 418 ILE B CA 1
ATOM 7007 C C . ILE B 1 418 ? -11.078 20.078 8.57 1 98.94 418 ILE B C 1
ATOM 7009 O O . ILE B 1 418 ? -11.641 19.672 9.594 1 98.94 418 ILE B O 1
ATOM 7013 N N . THR B 1 419 ? -9.844 20.25 8.492 1 98.81 419 THR B N 1
ATOM 7014 C CA . THR B 1 419 ? -9.008 20.125 9.68 1 98.81 419 THR B CA 1
ATOM 7015 C C . THR B 1 419 ? -7.852 21.125 9.625 1 98.81 419 THR B C 1
ATOM 7017 O O . THR B 1 419 ? -7.836 22.016 8.781 1 98.81 419 THR B O 1
ATOM 7020 N N . TYR B 1 420 ? -7.055 21.078 10.641 1 98.44 420 TYR B N 1
ATOM 7021 C CA . TYR B 1 420 ? -5.871 21.922 10.758 1 98.44 420 TYR B CA 1
ATOM 7022 C C . TYR B 1 420 ? -4.598 21.109 10.547 1 98.44 420 TYR B C 1
ATOM 7024 O O . TYR B 1 420 ? -4.555 19.922 10.859 1 98.44 420 TYR B O 1
ATOM 7032 N N . ASP B 1 421 ? -3.621 21.781 10 1 97.94 421 ASP B N 1
ATOM 7033 C CA . ASP B 1 421 ? -2.393 21.031 9.719 1 97.94 421 ASP B CA 1
ATOM 7034 C C . ASP B 1 421 ? -1.688 20.641 11.016 1 97.94 421 ASP B C 1
ATOM 7036 O O . ASP B 1 421 ? -1.121 19.547 11.109 1 97.94 421 ASP B O 1
ATOM 7040 N N . GLU B 1 422 ? -1.729 21.609 12.016 1 98.12 422 GLU B N 1
ATOM 7041 C CA . GLU B 1 422 ? -1.106 21.281 13.297 1 98.12 422 GLU B CA 1
ATOM 7042 C C . GLU B 1 422 ? -1.609 22.219 14.398 1 98.12 422 GLU B C 1
ATOM 7044 O O . GLU B 1 422 ? -2.508 23.031 14.172 1 98.12 422 GLU B O 1
ATOM 7049 N N . ASN B 1 423 ? -1.092 22.062 15.641 1 98.12 423 ASN B N 1
ATOM 7050 C CA . ASN B 1 423 ? -1.637 22.688 16.844 1 98.12 423 ASN B CA 1
ATOM 7051 C C . ASN B 1 423 ? -1.188 24.141 16.984 1 98.12 423 ASN B C 1
ATOM 7053 O O . ASN B 1 423 ? -1.738 24.891 17.781 1 98.12 423 ASN B O 1
ATOM 7057 N N . GLY B 1 424 ? -0.187 24.547 16.219 1 97.38 424 GLY B N 1
ATOM 7058 C CA . GLY B 1 424 ? 0.276 25.922 16.234 1 97.38 424 GLY B CA 1
ATOM 7059 C C . GLY B 1 424 ? 1.092 26.266 17.469 1 97.38 424 GLY B C 1
ATOM 7060 O O . GLY B 1 424 ? 1.398 27.422 17.719 1 97.38 424 GLY B O 1
ATOM 7061 N N . GLY B 1 425 ? 1.395 25.281 18.219 1 98.12 425 GLY B N 1
ATOM 7062 C CA . GLY B 1 425 ? 2.127 25.5 19.469 1 98.12 425 GLY B CA 1
ATOM 7063 C C . GLY B 1 425 ? 1.23 25.531 20.688 1 98.12 425 GLY B C 1
ATOM 7064 O O . GLY B 1 425 ? 1.716 25.484 21.812 1 98.12 425 GLY B O 1
ATOM 7065 N N . PHE B 1 426 ? -0.041 25.547 20.453 1 98.62 426 PHE B N 1
ATOM 7066 C CA . PHE B 1 426 ? -0.998 25.625 21.562 1 98.62 426 PHE B CA 1
ATOM 7067 C C . PHE B 1 426 ? -1.128 24.266 22.25 1 98.62 426 PHE B C 1
ATOM 7069 O O . PHE B 1 426 ? -1.123 23.219 21.609 1 98.62 426 PHE B O 1
ATOM 7076 N N . TRP B 1 427 ? -1.28 24.297 23.516 1 98.56 427 TRP B N 1
ATOM 7077 C CA . TRP B 1 427 ? -1.452 23.141 24.375 1 98.56 427 TRP B CA 1
ATOM 7078 C C . TRP B 1 427 ? -2.824 22.5 24.172 1 98.56 427 TRP B C 1
ATOM 7080 O O . TRP B 1 427 ? -3.771 23.188 23.75 1 98.56 427 TRP B O 1
ATOM 7090 N N . ASP B 1 428 ? -2.902 21.25 24.422 1 98.56 428 ASP B N 1
ATOM 7091 C CA . ASP B 1 428 ? -4.117 20.453 24.531 1 98.56 428 ASP B CA 1
ATOM 7092 C C . ASP B 1 428 ? -4.008 19.453 25.672 1 98.56 428 ASP B C 1
ATOM 7094 O O . ASP B 1 428 ? -2.939 18.875 25.906 1 98.56 428 ASP B O 1
ATOM 7098 N N . HIS B 1 429 ? -5.137 19.172 26.344 1 98.19 429 HIS B N 1
ATOM 7099 C CA . HIS B 1 429 ? -5.027 18.297 27.516 1 98.19 429 HIS B CA 1
ATOM 7100 C C . HIS B 1 429 ? -4.949 16.828 27.109 1 98.19 429 HIS B C 1
ATOM 7102 O O . HIS B 1 429 ? -4.59 15.977 27.922 1 98.19 429 HIS B O 1
ATOM 7108 N N . VAL B 1 430 ? -5.352 16.547 25.891 1 97.94 430 VAL B N 1
ATOM 7109 C CA . VAL B 1 430 ? -5.27 15.18 25.375 1 97.94 430 VAL B CA 1
ATOM 7110 C C . VAL B 1 430 ? -3.951 14.984 24.625 1 97.94 430 VAL B C 1
ATOM 7112 O O . VAL B 1 430 ? -3.691 15.656 23.625 1 97.94 430 VAL B O 1
ATOM 7115 N N . ALA B 1 431 ? -3.115 14.109 25.156 1 97.62 431 ALA B N 1
ATOM 7116 C CA . ALA B 1 431 ? -1.835 13.805 24.516 1 97.62 431 ALA B CA 1
ATOM 7117 C C . ALA B 1 431 ? -2.025 12.914 23.297 1 97.62 431 ALA B C 1
ATOM 7119 O O . ALA B 1 431 ? -2.977 12.133 23.234 1 97.62 431 ALA B O 1
ATOM 7120 N N . PRO B 1 432 ? -1.189 13.07 22.312 1 98.5 432 PRO B N 1
ATOM 7121 C CA . PRO B 1 432 ? -1.271 12.141 21.188 1 98.5 432 PRO B CA 1
ATOM 7122 C C . PRO B 1 432 ? -0.87 10.719 21.562 1 98.5 432 PRO B C 1
ATOM 7124 O O . PRO B 1 432 ? -0.086 10.516 22.5 1 98.5 432 PRO B O 1
ATOM 7127 N N . PRO B 1 433 ? -1.458 9.727 20.891 1 98.5 433 PRO B N 1
ATOM 7128 C CA . PRO B 1 433 ? -0.967 8.359 21.109 1 98.5 433 PRO B CA 1
ATOM 7129 C C . PRO B 1 433 ? 0.486 8.18 20.672 1 98.5 433 PRO B C 1
ATOM 7131 O O . PRO B 1 433 ? 0.929 8.812 19.703 1 98.5 433 PRO B O 1
ATOM 7134 N N . LYS B 1 434 ? 1.203 7.277 21.422 1 98.12 434 LYS B N 1
ATOM 7135 C CA . LYS B 1 434 ? 2.568 6.953 21.016 1 98.12 434 LYS B CA 1
ATOM 7136 C C . LYS B 1 434 ? 2.582 6.082 19.766 1 98.12 434 LYS B C 1
ATOM 7138 O O . LYS B 1 434 ? 1.854 5.09 19.688 1 98.12 434 LYS B O 1
ATOM 7143 N N . ALA B 1 435 ? 3.379 6.445 18.766 1 98 435 ALA B N 1
ATOM 7144 C CA . ALA B 1 435 ? 3.502 5.664 17.531 1 98 435 ALA B CA 1
ATOM 7145 C C . ALA B 1 435 ? 4.914 5.754 16.969 1 98 435 ALA B C 1
ATOM 7147 O O . ALA B 1 435 ? 5.887 5.438 17.656 1 98 435 ALA B O 1
ATOM 7148 N N . ASP B 1 436 ? 5.031 6.117 15.625 1 97.62 436 ASP B N 1
ATOM 7149 C CA . ASP B 1 436 ? 6.348 6.102 15 1 97.62 436 ASP B CA 1
ATOM 7150 C C . ASP B 1 436 ? 7.105 7.395 15.281 1 97.62 436 ASP B C 1
ATOM 7152 O O . ASP B 1 436 ? 6.598 8.289 15.961 1 97.62 436 ASP B O 1
ATOM 7156 N N . ARG B 1 437 ? 8.297 7.535 14.852 1 97.19 437 ARG B N 1
ATOM 7157 C CA . ARG B 1 437 ? 9.195 8.625 15.227 1 97.19 437 ARG B CA 1
ATOM 7158 C C . ARG B 1 437 ? 8.695 9.961 14.688 1 97.19 437 ARG B C 1
ATOM 7160 O O . ARG B 1 437 ? 9.148 11.016 15.125 1 97.19 437 ARG B O 1
ATOM 7167 N N . TRP B 1 438 ? 7.77 9.914 13.742 1 98.5 438 TRP B N 1
ATOM 7168 C CA . TRP B 1 438 ? 7.34 11.141 13.086 1 98.5 438 TRP B CA 1
ATOM 7169 C C . TRP B 1 438 ? 6.102 11.719 13.766 1 98.5 438 TRP B C 1
ATOM 7171 O O . TRP B 1 438 ? 5.82 12.914 13.648 1 98.5 438 TRP B O 1
ATOM 7181 N N . GLY B 1 439 ? 5.305 10.961 14.438 1 98.31 439 GLY B N 1
ATOM 7182 C CA . GLY B 1 439 ? 4.055 11.367 15.055 1 98.31 439 GLY B CA 1
ATOM 7183 C C . GLY B 1 439 ? 3.215 10.188 15.523 1 98.31 439 GLY B C 1
ATOM 7184 O O . GLY B 1 439 ? 3.711 9.062 15.617 1 98.31 439 GLY B O 1
ATOM 7185 N N . PRO B 1 440 ? 1.923 10.516 15.641 1 98.56 440 PRO B N 1
ATOM 7186 C CA . PRO B 1 440 ? 1.192 11.773 15.516 1 98.56 440 PRO B CA 1
ATOM 7187 C C . PRO B 1 440 ? 1.602 12.805 16.562 1 98.56 440 PRO B C 1
ATOM 7189 O O . PRO B 1 440 ? 2.227 12.445 17.562 1 98.56 440 PRO B O 1
ATOM 7192 N N . GLY B 1 441 ? 1.31 14.055 16.188 1 98.62 441 GLY B N 1
ATOM 7193 C CA . GLY B 1 441 ? 1.477 15.141 17.141 1 98.62 441 GLY B CA 1
ATOM 7194 C C . GLY B 1 441 ? 0.196 15.5 17.875 1 98.62 441 GLY B C 1
ATOM 7195 O O . GLY B 1 441 ? -0.691 14.656 18.031 1 98.62 441 GLY B O 1
ATOM 7196 N N . ASN B 1 442 ? 0.153 16.641 18.406 1 98.06 442 ASN B N 1
ATOM 7197 C CA . ASN B 1 442 ? -0.886 17.078 19.344 1 98.06 442 ASN B CA 1
ATOM 7198 C C . ASN B 1 442 ? -2.252 17.141 18.672 1 98.06 442 ASN B C 1
ATOM 7200 O O . ASN B 1 442 ? -2.344 17.109 17.438 1 98.06 442 ASN B O 1
ATOM 7204 N N . ARG B 1 443 ? -3.322 17.141 19.469 1 98.69 443 ARG B N 1
ATOM 7205 C CA . ARG B 1 443 ? -4.715 17.094 19.031 1 98.69 443 ARG B CA 1
ATOM 7206 C C . ARG B 1 443 ? -5.125 18.375 18.312 1 98.69 443 ARG B C 1
ATOM 7208 O O . ARG B 1 443 ? -4.75 19.469 18.734 1 98.69 443 ARG B O 1
ATOM 7215 N N . ILE B 1 444 ? -5.863 18.203 17.188 1 98.81 444 ILE B N 1
ATOM 7216 C CA . ILE B 1 444 ? -6.34 19.328 16.391 1 98.81 444 ILE B CA 1
ATOM 7217 C C . ILE B 1 444 ? -7.82 19.141 16.062 1 98.81 444 ILE B C 1
ATOM 7219 O O . ILE B 1 444 ? -8.352 18.031 16.156 1 98.81 444 ILE B O 1
ATOM 7223 N N . PRO B 1 445 ? -8.492 20.219 15.727 1 98.31 445 PRO B N 1
ATOM 7224 C CA . PRO B 1 445 ? -9.898 20.078 15.328 1 98.31 445 PRO B CA 1
ATOM 7225 C C . PRO B 1 445 ? -10.055 19.438 13.953 1 98.31 445 PRO B C 1
ATOM 7227 O O . PRO B 1 445 ? -9.219 19.656 13.07 1 98.31 445 PRO B O 1
ATOM 7230 N N . ALA B 1 446 ? -11.133 18.688 13.844 1 98.88 446 ALA B N 1
ATOM 7231 C CA . ALA B 1 446 ? -11.5 18.156 12.531 1 98.88 446 ALA B CA 1
ATOM 7232 C C . ALA B 1 446 ? -13.023 18.062 12.391 1 98.88 446 ALA B C 1
ATOM 7234 O O . ALA B 1 446 ? -13.711 17.641 13.328 1 98.88 446 ALA B O 1
ATOM 7235 N N . PHE B 1 447 ? -13.5 18.484 11.258 1 98.94 447 PHE B N 1
ATOM 7236 C CA . PHE B 1 447 ? -14.906 18.469 10.883 1 98.94 447 PHE B CA 1
ATOM 7237 C C . PHE B 1 447 ? -15.148 17.484 9.742 1 98.94 447 PHE B C 1
ATOM 7239 O O . PHE B 1 447 ? -14.445 17.516 8.727 1 98.94 447 PHE B O 1
ATOM 7246 N N . ILE B 1 448 ? -16.062 16.609 9.945 1 98.94 448 ILE B N 1
ATOM 7247 C CA . ILE B 1 448 ? -16.469 15.656 8.914 1 98.94 448 ILE B CA 1
ATOM 7248 C C . ILE B 1 448 ? -17.891 15.984 8.438 1 98.94 448 ILE B C 1
ATOM 7250 O O . ILE B 1 448 ? -18.859 15.812 9.18 1 98.94 448 ILE B O 1
ATOM 7254 N N . ILE B 1 449 ? -18 16.469 7.211 1 98.94 449 ILE B N 1
ATOM 7255 C CA . ILE B 1 449 ? -19.203 17.078 6.656 1 98.94 449 ILE B CA 1
ATOM 7256 C C . ILE B 1 449 ? -19.641 16.312 5.41 1 98.94 449 ILE B C 1
ATOM 7258 O O . ILE B 1 449 ? -18.859 16.094 4.488 1 98.94 449 ILE B O 1
ATOM 7262 N N . SER B 1 450 ? -20.859 15.867 5.445 1 98.75 450 SER B N 1
ATOM 7263 C CA . SER B 1 450 ? -21.406 15.07 4.352 1 98.75 450 SER B CA 1
ATOM 7264 C C . SER B 1 450 ? -22.906 14.891 4.492 1 98.75 450 SER B C 1
ATOM 7266 O O . SER B 1 450 ? -23.438 14.93 5.602 1 98.75 450 SER B O 1
ATOM 7268 N N . PRO B 1 451 ? -23.656 14.68 3.328 1 98 451 PRO B N 1
ATOM 7269 C CA . PRO B 1 451 ? -25.031 14.18 3.457 1 98 451 PRO B CA 1
ATOM 7270 C C . PRO B 1 451 ? -25.109 12.836 4.176 1 98 451 PRO B C 1
ATOM 7272 O O . PRO B 1 451 ? -26.156 12.469 4.703 1 98 451 PRO B O 1
ATOM 7275 N N . TYR B 1 452 ? -23.984 12.133 4.242 1 97.94 452 TYR B N 1
ATOM 7276 C CA . TYR B 1 452 ? -23.938 10.812 4.863 1 97.94 452 TYR B CA 1
ATOM 7277 C C . TYR B 1 452 ? -23.359 10.891 6.273 1 97.94 452 TYR B C 1
ATOM 7279 O O . TYR B 1 452 ? -23.188 9.867 6.941 1 97.94 452 TYR B O 1
ATOM 7287 N N . ALA B 1 453 ? -23.047 12.125 6.766 1 98.19 453 ALA B N 1
ATOM 7288 C CA . ALA B 1 453 ? -22.516 12.273 8.109 1 98.19 453 ALA B CA 1
ATOM 7289 C C . ALA B 1 453 ? -23.547 11.898 9.164 1 98.19 453 ALA B C 1
ATOM 7291 O O . ALA B 1 453 ? -24.75 12.125 8.977 1 98.19 453 ALA B O 1
ATOM 7292 N N . LYS B 1 454 ? -23.062 11.266 10.242 1 97.88 454 LYS B N 1
ATOM 7293 C CA . LYS B 1 454 ? -23.922 11.133 11.422 1 97.88 454 LYS B CA 1
ATOM 7294 C C . LYS B 1 454 ? -24.125 12.484 12.094 1 97.88 454 LYS B C 1
ATOM 7296 O O . LYS B 1 454 ? -23.406 12.836 13.031 1 97.88 454 LYS B O 1
ATOM 7301 N N . MET B 1 455 ? -25.203 13.141 11.758 1 97.25 455 MET B N 1
ATOM 7302 C CA . MET B 1 455 ? -25.438 14.555 12.055 1 97.25 455 MET B CA 1
ATOM 7303 C C . MET B 1 455 ? -25.484 14.797 13.555 1 97.25 455 MET B C 1
ATOM 7305 O O . MET B 1 455 ? -26.047 13.992 14.297 1 97.25 455 MET B O 1
ATOM 7309 N N . GLY B 1 456 ? -24.766 15.875 13.984 1 97.56 456 GLY B N 1
ATOM 7310 C CA . GLY B 1 456 ? -24.922 16.453 15.312 1 97.56 456 GLY B CA 1
ATOM 7311 C C . GLY B 1 456 ? -24.156 15.688 16.375 1 97.56 456 GLY B C 1
ATOM 7312 O O . GLY B 1 456 ? -24.453 15.812 17.578 1 97.56 456 GLY B O 1
ATOM 7313 N N . ILE B 1 457 ? -23.203 14.875 15.922 1 97.81 457 ILE B N 1
ATOM 7314 C CA . ILE B 1 457 ? -22.516 14.094 16.953 1 97.81 457 ILE B CA 1
ATOM 7315 C C . ILE B 1 457 ? -21.078 14.555 17.078 1 97.81 457 ILE B C 1
ATOM 7317 O O . ILE B 1 457 ? -20.547 15.211 16.172 1 97.81 457 ILE B O 1
ATOM 7321 N N . VAL B 1 458 ? -20.5 14.242 18.234 1 98.62 458 VAL B N 1
ATOM 7322 C CA . VAL B 1 458 ? -19.047 14.281 18.422 1 98.62 458 VAL B CA 1
ATOM 7323 C C . VAL B 1 458 ? -18.469 12.883 18.25 1 98.62 458 VAL B C 1
ATOM 7325 O O . VAL B 1 458 ? -18.906 11.938 18.906 1 98.62 458 VAL B O 1
ATOM 7328 N N . ASP B 1 459 ? -17.609 12.711 17.312 1 98.62 459 ASP B N 1
ATOM 7329 C CA . ASP B 1 459 ? -16.953 11.438 17.062 1 98.62 459 ASP B CA 1
ATOM 7330 C C . ASP B 1 459 ? -15.688 11.297 17.906 1 98.62 459 ASP B C 1
ATOM 7332 O O . ASP B 1 459 ? -14.75 12.078 17.766 1 98.62 459 ASP B O 1
ATOM 7336 N N . HIS B 1 460 ? -15.633 10.273 18.734 1 98.38 460 HIS B N 1
ATOM 7337 C CA . HIS B 1 460 ? -14.531 10.102 19.672 1 98.38 460 HIS B CA 1
ATOM 7338 C C . HIS B 1 460 ? -13.5 9.109 19.141 1 98.38 460 HIS B C 1
ATOM 7340 O O . HIS B 1 460 ? -12.57 8.727 19.859 1 98.38 460 HIS B O 1
ATOM 7346 N N . THR B 1 461 ? -13.648 8.656 17.859 1 98.44 461 THR B N 1
ATOM 7347 C CA . THR B 1 461 ? -12.711 7.723 17.234 1 98.44 461 THR B CA 1
ATOM 7348 C C . THR B 1 461 ? -11.328 8.352 17.109 1 98.44 461 THR B C 1
ATOM 7350 O O . THR B 1 461 ? -11.203 9.547 16.844 1 98.44 461 THR B O 1
ATOM 7353 N N . GLN B 1 462 ? -10.266 7.562 17.359 1 98.62 462 GLN B N 1
ATOM 7354 C CA . GLN B 1 462 ? -8.891 8.023 17.172 1 98.62 462 GLN B CA 1
ATOM 7355 C C . GLN B 1 462 ? -8.555 8.211 15.695 1 98.62 462 GLN B C 1
ATOM 7357 O O . GLN B 1 462 ? -8.617 7.254 14.922 1 98.62 462 GLN B O 1
ATOM 7362 N N . TYR B 1 463 ? -8.242 9.461 15.352 1 98.81 463 TYR B N 1
ATOM 7363 C CA . TYR B 1 463 ? -7.848 9.812 13.992 1 98.81 463 TYR B CA 1
ATOM 7364 C C . TYR B 1 463 ? -6.543 10.602 13.984 1 98.81 463 TYR B C 1
ATOM 7366 O O . TYR B 1 463 ? -6.125 11.133 15.016 1 98.81 463 TYR B O 1
ATOM 7374 N N . ASP B 1 464 ? -5.895 10.633 12.883 1 98.75 464 ASP B N 1
ATOM 7375 C CA . ASP B 1 464 ? -4.902 11.648 12.555 1 98.75 464 ASP B CA 1
ATOM 7376 C C . ASP B 1 464 ? -4.988 12.047 11.086 1 98.75 464 ASP B C 1
ATOM 7378 O O . ASP B 1 464 ? -5.914 11.641 10.383 1 98.75 464 ASP B O 1
ATOM 7382 N N . THR B 1 465 ? -4.109 12.922 10.641 1 98.75 465 THR B N 1
ATOM 7383 C CA . THR B 1 465 ? -4.105 13.422 9.273 1 98.75 465 THR B CA 1
ATOM 7384 C C . THR B 1 465 ? -4.125 12.273 8.273 1 98.75 465 THR B C 1
ATOM 7386 O O . THR B 1 465 ? -4.789 12.352 7.234 1 98.75 465 THR B O 1
ATOM 7389 N N . THR B 1 466 ? -3.484 11.211 8.562 1 98.69 466 THR B N 1
ATOM 7390 C CA . THR B 1 466 ? -3.383 10.102 7.613 1 98.69 466 THR B CA 1
ATOM 7391 C C . THR B 1 466 ? -4.691 9.312 7.559 1 98.69 466 THR B C 1
ATOM 7393 O O . THR B 1 466 ? -4.863 8.453 6.699 1 98.69 466 THR B O 1
ATOM 7396 N N . SER B 1 467 ? -5.621 9.586 8.5 1 98.88 467 SER B N 1
ATOM 7397 C CA . SER B 1 467 ? -6.961 9.008 8.406 1 98.88 467 SER B CA 1
ATOM 7398 C C . SER B 1 467 ? -7.664 9.469 7.129 1 98.88 467 SER B C 1
ATOM 7400 O O . SER B 1 467 ? -8.461 8.719 6.551 1 98.88 467 SER B O 1
ATOM 7402 N N . ILE B 1 468 ? -7.363 10.641 6.703 1 98.94 468 ILE B N 1
ATOM 7403 C CA . ILE B 1 468 ? -7.883 11.148 5.438 1 98.94 468 ILE B CA 1
ATOM 7404 C C . ILE B 1 468 ? -7.371 10.281 4.289 1 98.94 468 ILE B C 1
ATOM 7406 O O . ILE B 1 468 ? -8.141 9.875 3.414 1 98.94 468 ILE B O 1
ATOM 7410 N N . LEU B 1 469 ? -6.098 9.945 4.316 1 98.88 469 LEU B N 1
ATOM 7411 C CA . LEU B 1 469 ? -5.492 9.102 3.295 1 98.88 469 LEU B CA 1
ATOM 7412 C C . LEU B 1 469 ? -6.055 7.684 3.359 1 98.88 469 LEU B C 1
ATOM 7414 O O . LEU B 1 469 ? -6.199 7.023 2.328 1 98.88 469 LEU B O 1
ATOM 7418 N N . ARG B 1 470 ? -6.312 7.227 4.605 1 98.31 470 ARG B N 1
ATOM 7419 C CA . ARG B 1 470 ? -6.926 5.914 4.75 1 98.31 470 ARG B CA 1
ATOM 7420 C C . ARG B 1 470 ? -8.281 5.859 4.051 1 98.31 470 ARG B C 1
ATOM 7422 O O . ARG B 1 470 ? -8.594 4.879 3.369 1 98.31 470 ARG B O 1
ATOM 7429 N N . PHE B 1 471 ? -9.109 6.895 4.211 1 98.62 471 PHE B N 1
ATOM 7430 C CA . PHE B 1 471 ? -10.398 6.91 3.535 1 98.62 471 PHE B CA 1
ATOM 7431 C C . PHE B 1 471 ? -10.219 6.887 2.021 1 98.62 471 PHE B C 1
ATOM 7433 O O . PHE B 1 471 ? -10.867 6.098 1.327 1 98.62 471 PHE B O 1
ATOM 7440 N N . ILE B 1 472 ? -9.344 7.742 1.533 1 98.75 472 ILE B N 1
ATOM 7441 C CA . ILE B 1 472 ? -9.117 7.832 0.096 1 98.75 472 ILE B CA 1
ATOM 7442 C C . ILE B 1 472 ? -8.609 6.488 -0.431 1 98.75 472 ILE B C 1
ATOM 7444 O O . ILE B 1 472 ? -9.062 6.012 -1.472 1 98.75 472 ILE B O 1
ATOM 7448 N N . THR B 1 473 ? -7.68 5.926 0.265 1 98.38 473 THR B N 1
ATOM 7449 C CA . THR B 1 473 ? -7.098 4.641 -0.111 1 98.38 473 THR B CA 1
ATOM 7450 C C . THR B 1 473 ? -8.18 3.566 -0.203 1 98.38 473 THR B C 1
ATOM 7452 O O . THR B 1 473 ? -8.258 2.838 -1.195 1 98.38 473 THR B O 1
ATOM 7455 N N . ASN B 1 474 ? -9.016 3.492 0.798 1 96.38 474 ASN B N 1
ATOM 7456 C CA . ASN B 1 474 ? -10.078 2.492 0.832 1 96.38 474 ASN B CA 1
ATOM 7457 C C . ASN B 1 474 ? -11.148 2.768 -0.227 1 96.38 474 ASN B C 1
ATOM 7459 O O . ASN B 1 474 ? -11.594 1.85 -0.917 1 96.38 474 ASN B O 1
ATOM 7463 N N . ARG B 1 475 ? -11.523 4.035 -0.398 1 97.38 475 ARG B N 1
ATOM 7464 C CA . ARG B 1 475 ? -12.578 4.434 -1.326 1 97.38 475 ARG B CA 1
ATOM 7465 C C . ARG B 1 475 ? -12.227 4.047 -2.758 1 97.38 475 ARG B C 1
ATOM 7467 O O . ARG B 1 475 ? -13.094 3.652 -3.533 1 97.38 475 ARG B O 1
ATOM 7474 N N . TYR B 1 476 ? -10.922 4.133 -3.061 1 96.5 476 TYR B N 1
ATOM 7475 C CA . TYR B 1 476 ? -10.539 3.959 -4.457 1 96.5 476 TYR B CA 1
ATOM 7476 C C . TYR B 1 476 ? -9.672 2.715 -4.633 1 96.5 476 TYR B C 1
ATOM 7478 O O . TYR B 1 476 ? -9.055 2.525 -5.684 1 96.5 476 TYR B O 1
ATOM 7486 N N . ASP B 1 477 ? -9.625 1.865 -3.566 1 93.88 477 ASP B N 1
ATOM 7487 C CA . ASP B 1 477 ? -8.891 0.605 -3.609 1 93.88 477 ASP B CA 1
ATOM 7488 C C . ASP B 1 477 ? -7.453 0.824 -4.074 1 93.88 477 ASP B C 1
ATOM 7490 O O . ASP B 1 477 ? -7 0.183 -5.023 1 93.88 477 ASP B O 1
ATOM 7494 N N . LEU B 1 478 ? -6.781 1.831 -3.465 1 97.75 478 LEU B N 1
ATOM 7495 C CA . LEU B 1 478 ? -5.395 2.156 -3.777 1 97.75 478 LEU B CA 1
ATOM 7496 C C . LEU B 1 478 ? -4.438 1.25 -3.01 1 97.75 478 LEU B C 1
ATOM 7498 O O . LEU B 1 478 ? -4.785 0.733 -1.945 1 97.75 478 LEU B O 1
ATOM 7502 N N . PRO B 1 479 ? -3.193 1.045 -3.566 1 98.06 479 PRO B N 1
ATOM 7503 C CA . PRO B 1 479 ? -2.143 0.536 -2.68 1 98.06 479 PRO B CA 1
ATOM 7504 C C . PRO B 1 479 ? -1.901 1.439 -1.474 1 98.06 479 PRO B C 1
ATOM 7506 O O . PRO B 1 479 ? -2.131 2.648 -1.547 1 98.06 479 PRO B O 1
ATOM 7509 N N . VAL B 1 480 ? -1.426 0.866 -0.395 1 98.38 480 VAL B N 1
ATOM 7510 C CA . VAL B 1 480 ? -1.283 1.592 0.863 1 98.38 480 VAL B CA 1
ATOM 7511 C C . VAL B 1 480 ? 0.114 2.201 0.953 1 98.38 480 VAL B C 1
ATOM 7513 O O . VAL B 1 480 ? 1.115 1.501 0.786 1 98.38 480 VAL B O 1
ATOM 7516 N N . LEU B 1 481 ? 0.203 3.426 1.229 1 98.5 481 LEU B N 1
ATOM 7517 C CA . LEU B 1 481 ? 1.477 4.129 1.345 1 98.5 481 LEU B CA 1
ATOM 7518 C C . LEU B 1 481 ? 2.312 3.553 2.482 1 98.5 481 LEU B C 1
ATOM 7520 O O . LEU B 1 481 ? 1.78 3.229 3.547 1 98.5 481 LEU B O 1
ATOM 7524 N N . PRO B 1 482 ? 3.633 3.506 2.342 1 95.88 482 PRO B N 1
ATOM 7525 C CA . PRO B 1 482 ? 4.496 2.9 3.359 1 95.88 482 PRO B CA 1
ATOM 7526 C C . PRO B 1 482 ? 4.359 3.572 4.723 1 95.88 482 PRO B C 1
ATOM 7528 O O . PRO B 1 482 ? 4.414 2.898 5.758 1 95.88 482 PRO B O 1
ATOM 7531 N N . GLY B 1 483 ? 4.16 4.848 4.648 1 97.31 483 GLY B N 1
ATOM 7532 C CA . GLY B 1 483 ? 4.059 5.562 5.91 1 97.31 483 GLY B CA 1
ATOM 7533 C C . GLY B 1 483 ? 2.838 5.172 6.719 1 97.31 483 GLY B C 1
ATOM 7534 O O . GLY B 1 483 ? 2.867 5.207 7.953 1 97.31 483 GLY B O 1
ATOM 7535 N N . ILE B 1 484 ? 1.775 4.824 6.066 1 98 484 ILE B N 1
ATOM 7536 C CA . ILE B 1 484 ? 0.572 4.375 6.758 1 98 484 ILE B CA 1
ATOM 7537 C C . ILE B 1 484 ? 0.83 3.021 7.414 1 98 484 ILE B C 1
ATOM 7539 O O . ILE B 1 484 ? 0.436 2.793 8.562 1 98 484 ILE B O 1
ATOM 7543 N N . VAL B 1 485 ? 1.538 2.146 6.715 1 94.44 485 VAL B N 1
ATOM 7544 C CA . VAL B 1 485 ? 1.897 0.837 7.246 1 94.44 485 VAL B CA 1
ATOM 7545 C C . VAL B 1 485 ? 2.781 1.005 8.477 1 94.44 485 VAL B C 1
ATOM 7547 O O . VAL B 1 485 ? 2.566 0.344 9.5 1 94.44 485 VAL B O 1
ATOM 7550 N N . ALA B 1 486 ? 3.752 1.866 8.398 1 95.69 486 ALA B N 1
ATOM 7551 C CA . ALA B 1 486 ? 4.668 2.117 9.508 1 95.69 486 ALA B CA 1
ATOM 7552 C C . ALA B 1 486 ? 3.924 2.672 10.719 1 95.69 486 ALA B C 1
ATOM 7554 O O . ALA B 1 486 ? 4.207 2.289 11.859 1 95.69 486 ALA B O 1
ATOM 7555 N N . ARG B 1 487 ? 2.996 3.574 10.469 1 98.25 487 ARG B N 1
ATOM 7556 C CA . ARG B 1 487 ? 2.182 4.148 11.531 1 98.25 487 ARG B CA 1
ATOM 7557 C C . ARG B 1 487 ? 1.365 3.07 12.234 1 98.25 487 ARG B C 1
ATOM 7559 O O . ARG B 1 487 ? 1.328 3.018 13.469 1 98.25 487 ARG B O 1
ATOM 7566 N N . ASP B 1 488 ? 0.721 2.238 11.516 1 96.31 488 ASP B N 1
ATOM 7567 C CA . ASP B 1 488 ? -0.096 1.171 12.086 1 96.31 488 ASP B CA 1
ATOM 7568 C C . ASP B 1 488 ? 0.753 0.213 12.914 1 96.31 488 ASP B C 1
ATOM 7570 O O . ASP B 1 488 ? 0.351 -0.196 14.008 1 96.31 488 ASP B O 1
ATOM 7574 N N . LYS B 1 489 ? 1.891 -0.155 12.359 1 93.69 489 LYS B N 1
ATOM 7575 C CA . LYS B 1 489 ? 2.799 -1.042 13.078 1 93.69 489 LYS B CA 1
ATOM 7576 C C . LYS B 1 489 ? 3.256 -0.412 14.391 1 93.69 489 LYS B C 1
ATOM 7578 O O . LYS B 1 489 ? 3.293 -1.08 15.43 1 93.69 489 LYS B O 1
ATOM 7583 N N . ALA B 1 490 ? 3.592 0.864 14.352 1 97.62 490 ALA B N 1
ATOM 7584 C CA . ALA B 1 490 ? 4.078 1.57 15.531 1 97.62 490 ALA B CA 1
ATOM 7585 C C . ALA B 1 490 ? 2.986 1.672 16.594 1 97.62 490 ALA B C 1
ATOM 7587 O O . ALA B 1 490 ? 3.26 1.525 17.781 1 97.62 490 ALA B O 1
ATOM 7588 N N . LEU B 1 491 ? 1.794 1.951 16.172 1 98.25 491 LEU B N 1
ATOM 7589 C CA . LEU B 1 491 ? 0.675 1.989 17.109 1 98.25 491 LEU B CA 1
ATOM 7590 C C . LEU B 1 491 ? 0.491 0.638 17.781 1 98.25 491 LEU B C 1
ATOM 7592 O O . LEU B 1 491 ? 0.352 0.569 19.016 1 98.25 491 LEU B O 1
ATOM 7596 N N . ARG B 1 492 ? 0.543 -0.417 16.984 1 94.69 492 ARG B N 1
ATOM 7597 C CA . ARG B 1 492 ? 0.403 -1.761 17.531 1 94.69 492 ARG B CA 1
ATOM 7598 C C . ARG B 1 492 ? 1.513 -2.061 18.531 1 94.69 492 ARG B C 1
ATOM 7600 O O . ARG B 1 492 ? 1.255 -2.6 19.609 1 94.69 492 ARG B O 1
ATOM 7607 N N . ASN B 1 493 ? 2.684 -1.69 18.234 1 96.25 493 ASN B N 1
ATOM 7608 C CA . ASN B 1 493 ? 3.838 -1.947 19.094 1 96.25 493 ASN B CA 1
ATOM 7609 C C . ASN B 1 493 ? 3.742 -1.178 20.406 1 96.25 493 ASN B C 1
ATOM 7611 O O . ASN B 1 493 ? 4.43 -1.509 21.375 1 96.25 493 ASN B O 1
ATOM 7615 N N . ASN B 1 494 ? 2.947 -0.151 20.391 1 97.62 494 ASN B N 1
ATOM 7616 C CA . ASN B 1 494 ? 2.787 0.653 21.594 1 97.62 494 ASN B CA 1
ATOM 7617 C C . ASN B 1 494 ? 1.421 0.437 22.234 1 97.62 494 ASN B C 1
ATOM 7619 O O . ASN B 1 494 ? 0.953 1.274 23.016 1 97.62 494 ASN B O 1
ATOM 7623 N N . ASP B 1 495 ? 0.72 -0.63 21.828 1 96.75 495 ASP B N 1
ATOM 7624 C CA . ASP B 1 495 ? -0.562 -1.052 22.375 1 96.75 495 ASP B CA 1
ATOM 7625 C C . ASP B 1 495 ? -1.608 0.051 22.234 1 96.75 495 ASP B C 1
ATOM 7627 O O . ASP B 1 495 ? -2.396 0.282 23.156 1 96.75 495 ASP B O 1
ATOM 7631 N N . GLN B 1 496 ? -1.514 0.849 21.156 1 97.31 496 GLN B N 1
ATOM 7632 C CA . GLN B 1 496 ? -2.508 1.864 20.828 1 97.31 496 GLN B CA 1
ATOM 7633 C C . GLN B 1 496 ? -3.531 1.328 19.828 1 97.31 496 GLN B C 1
ATOM 7635 O O . GLN B 1 496 ? -3.211 0.469 19 1 97.31 496 GLN B O 1
ATOM 7640 N N . PRO B 1 497 ? -4.73 1.73 19.938 1 96.19 497 PRO B N 1
ATOM 7641 C CA . PRO B 1 497 ? -5.688 1.339 18.906 1 96.19 497 PRO B CA 1
ATOM 7642 C C . PRO B 1 497 ? -5.312 1.87 17.531 1 96.19 497 PRO B C 1
ATOM 7644 O O . PRO B 1 497 ? -4.582 2.859 17.422 1 96.19 497 PRO B O 1
ATOM 7647 N N . PRO B 1 498 ? -5.805 1.198 16.453 1 95.06 498 PRO B N 1
ATOM 7648 C CA . PRO B 1 498 ? -5.539 1.705 15.109 1 95.06 498 PRO B CA 1
ATOM 7649 C C . PRO B 1 498 ? -6.219 3.043 14.836 1 95.06 498 PRO B C 1
ATOM 7651 O O . PRO B 1 498 ? -7.238 3.361 15.461 1 95.06 498 PRO B O 1
ATOM 7654 N N . MET B 1 499 ? -5.66 3.828 13.891 1 98.06 499 MET B N 1
ATOM 7655 C CA . MET B 1 499 ? -6.332 5.039 13.43 1 98.06 499 MET B CA 1
ATOM 7656 C C . MET B 1 499 ? -7.57 4.695 12.609 1 98.06 499 MET B C 1
ATOM 7658 O O . MET B 1 499 ? -7.543 3.768 11.797 1 98.06 499 MET B O 1
ATOM 7662 N N . GLY B 1 500 ? -8.625 5.398 12.875 1 98.06 500 GLY B N 1
ATOM 7663 C CA . GLY B 1 500 ? -9.812 5.262 12.047 1 98.06 500 GLY B CA 1
ATOM 7664 C C . GLY B 1 500 ? -9.633 5.84 10.656 1 98.06 500 GLY B C 1
ATOM 7665 O O . GLY B 1 500 ? -8.641 6.516 10.375 1 98.06 500 GLY B O 1
ATOM 7666 N N . ASP B 1 501 ? -10.641 5.535 9.781 1 97.44 501 ASP B N 1
ATOM 7667 C CA . ASP B 1 501 ? -10.609 6.004 8.398 1 97.44 501 ASP B CA 1
ATOM 7668 C C . ASP B 1 501 ? -11.773 6.957 8.117 1 97.44 501 ASP B C 1
ATOM 7670 O O . ASP B 1 501 ? -12.297 6.992 7.004 1 97.44 501 ASP B O 1
ATOM 7674 N N . LEU B 1 502 ? -12.352 7.57 9.188 1 98.38 502 LEU B N 1
ATOM 7675 C CA . LEU B 1 502 ? -13.383 8.602 9.133 1 98.38 502 LEU B CA 1
ATOM 7676 C C . LEU B 1 502 ? -14.766 7.969 9 1 98.38 502 LEU B C 1
ATOM 7678 O O . LEU B 1 502 ? -15.781 8.641 9.195 1 98.38 502 LEU B O 1
ATOM 7682 N N . THR B 1 503 ? -14.898 6.684 8.734 1 97.06 503 THR B N 1
ATOM 7683 C CA . THR B 1 503 ? -16.203 6.094 8.422 1 97.06 503 THR B CA 1
ATOM 7684 C C . THR B 1 503 ? -17.047 5.969 9.68 1 97.06 503 THR B C 1
ATOM 7686 O O . THR B 1 503 ? -18.266 5.809 9.594 1 97.06 503 THR B O 1
ATOM 7689 N N . ALA B 1 504 ? -16.391 6 10.836 1 97.19 504 ALA B N 1
ATOM 7690 C CA . ALA B 1 504 ? -17.172 5.996 12.07 1 97.19 504 ALA B CA 1
ATOM 7691 C C . ALA B 1 504 ? -18.078 7.215 12.156 1 97.19 504 ALA B C 1
ATOM 7693 O O . ALA B 1 504 ? -19.094 7.199 12.859 1 97.19 504 ALA B O 1
ATOM 7694 N N . ALA B 1 505 ? -17.75 8.258 11.398 1 98.19 505 ALA B N 1
ATOM 7695 C CA . ALA B 1 505 ? -18.5 9.508 11.406 1 98.19 505 ALA B CA 1
ATOM 7696 C C . ALA B 1 505 ? -19.594 9.492 10.336 1 98.19 505 ALA B C 1
ATOM 7698 O O . ALA B 1 505 ? -20.375 10.438 10.227 1 98.19 505 ALA B O 1
ATOM 7699 N N . LEU B 1 506 ? -19.672 8.406 9.555 1 97.94 506 LEU B N 1
ATOM 7700 C CA . LEU B 1 506 ? -20.562 8.359 8.391 1 97.94 506 LEU B CA 1
ATOM 7701 C C . LEU B 1 506 ? -21.594 7.246 8.531 1 97.94 506 LEU B C 1
ATOM 7703 O O . LEU B 1 506 ? -21.344 6.242 9.211 1 97.94 506 LEU B O 1
ATOM 7707 N N . ASP B 1 507 ? -22.688 7.453 8.055 1 95.88 507 ASP B N 1
ATOM 7708 C CA . ASP B 1 507 ? -23.688 6.406 7.84 1 95.88 507 ASP B CA 1
ATOM 7709 C C . ASP B 1 507 ? -23.75 6.016 6.367 1 95.88 507 ASP B C 1
ATOM 7711 O O . ASP B 1 507 ? -24.562 6.555 5.613 1 95.88 507 ASP B O 1
ATOM 7715 N N . LEU B 1 508 ? -23.031 5.02 5.961 1 91.06 508 LEU B N 1
ATOM 7716 C CA . LEU B 1 508 ? -22.906 4.629 4.559 1 91.06 508 LEU B CA 1
ATOM 7717 C C . LEU B 1 508 ? -23.859 3.477 4.23 1 91.06 508 LEU B C 1
ATOM 7719 O O . LEU B 1 508 ? -23.781 2.9 3.143 1 91.06 508 LEU B O 1
ATOM 7723 N N . THR B 1 509 ? -24.719 3.123 5.16 1 82.06 509 THR B N 1
ATOM 7724 C CA . THR B 1 509 ? -25.719 2.09 4.91 1 82.06 509 THR B CA 1
ATOM 7725 C C . THR B 1 509 ? -26.984 2.697 4.309 1 82.06 509 THR B C 1
ATOM 7727 O O . THR B 1 509 ? -27.891 1.972 3.883 1 82.06 509 THR B O 1
ATOM 7730 N N . LYS B 1 510 ? -27.141 3.959 4.27 1 69.5 510 LYS B N 1
ATOM 7731 C CA . LYS B 1 510 ? -28.312 4.613 3.709 1 69.5 510 LYS B CA 1
ATOM 7732 C C . LYS B 1 510 ? -28.438 4.336 2.213 1 69.5 510 LYS B C 1
ATOM 7734 O O . LYS B 1 510 ? -27.438 4.195 1.517 1 69.5 510 LYS B O 1
#

Solvent-accessible surface area (backbone atoms only — not comparable to full-atom values): 50666 Å² total; per-residue (Å²): 138,84,83,77,79,79,78,79,77,76,76,75,78,74,77,73,76,76,76,74,78,60,77,73,24,60,90,37,40,71,60,49,60,28,39,38,40,38,50,37,35,34,36,12,29,41,26,41,50,13,76,42,87,86,45,88,27,57,88,73,56,47,72,75,56,49,31,36,22,32,66,85,67,47,72,43,89,39,28,27,32,10,58,88,11,50,33,14,85,88,48,78,86,63,47,42,29,77,75,42,41,77,37,66,46,45,68,44,54,42,41,32,80,90,62,76,45,46,52,55,73,48,38,26,39,53,46,58,35,36,32,48,44,42,48,47,10,29,51,90,52,61,38,27,20,49,47,25,52,31,60,22,29,38,53,32,41,39,24,42,82,33,79,81,40,56,47,42,57,50,34,55,54,21,22,28,31,66,34,23,20,10,39,25,32,21,25,55,35,37,18,33,28,20,63,41,33,36,48,76,54,62,38,76,63,32,84,82,41,67,36,36,87,24,42,26,40,57,40,94,84,71,52,42,69,35,65,29,92,82,30,43,77,36,35,76,69,38,56,61,38,52,68,31,80,39,34,23,40,80,88,26,33,45,39,36,76,44,25,25,32,27,56,55,35,83,48,59,41,39,90,91,46,62,76,57,29,26,22,74,70,42,47,49,34,38,61,66,40,78,78,74,33,55,63,56,53,33,51,73,70,70,46,50,46,34,42,26,28,18,28,41,59,42,38,62,71,69,58,56,35,84,61,63,46,29,55,57,45,44,64,44,49,64,44,30,26,55,75,32,34,90,87,35,68,54,24,69,68,25,58,41,53,7,26,68,95,32,49,47,42,50,48,30,36,63,67,48,62,63,41,37,36,31,36,37,36,59,24,33,37,40,19,24,30,50,43,68,10,19,42,44,57,12,35,47,51,52,40,52,50,50,57,44,43,69,66,15,78,53,29,87,24,27,40,35,38,41,32,34,36,18,20,36,41,37,47,39,87,57,50,39,65,65,44,39,97,57,22,45,15,50,32,16,43,32,36,42,42,40,80,42,27,46,62,53,33,65,37,75,60,47,33,34,44,48,18,57,50,46,33,52,27,44,43,65,57,39,55,43,44,53,36,56,53,49,40,51,52,25,13,51,77,58,76,37,77,73,70,39,45,64,54,90,47,40,49,54,83,115,141,82,82,77,80,79,77,79,78,76,76,76,77,74,75,74,75,75,75,73,76,60,78,71,23,58,89,37,39,70,57,49,58,29,38,38,39,37,51,38,35,34,36,11,29,40,27,42,48,13,78,41,86,86,46,89,27,58,88,74,56,47,70,76,56,49,30,36,22,31,66,82,65,46,72,42,89,38,28,28,32,11,56,89,10,49,32,13,86,89,46,79,86,62,45,42,30,77,75,42,41,76,37,65,46,45,66,45,52,41,42,32,81,90,61,76,45,47,52,55,73,49,38,26,38,53,49,58,33,37,33,48,45,42,46,49,10,29,52,90,52,60,37,28,19,48,48,26,53,31,60,23,27,37,54,32,40,39,23,42,82,33,79,81,40,56,47,43,57,49,33,54,54,20,20,27,31,65,34,24,20,11,39,24,32,22,26,52,37,36,18,33,28,20,62,40,32,36,51,76,54,62,38,77,64,31,84,82,40,69,36,38,86,25,42,26,40,58,40,93,85,70,52,42,68,35,64,27,93,82,30,43,77,36,34,76,69,39,56,60,38,53,69,31,80,40,32,22,41,81,89,25,34,46,40,36,76,43,26,26,32,26,57,55,33,84,48,58,43,40,90,91,46,62,76,57,30,24,20,71,72,42,48,50,35,39,64,67,39,76,78,75,33,55,63,55,52,32,50,73,68,69,46,52,46,35,43,26,27,17,29,41,58,43,39,63,70,69,58,57,36,84,60,62,47,28,56,58,46,44,65,44,47,64,45,30,27,56,75,32,33,90,89,35,69,55,23,69,68,25,57,42,53,8,25,68,94,32,49,45,42,50,47,30,35,63,66,50,62,63,43,37,36,31,35,37,34,61,23,32,36,40,21,25,29,50,42,66,9,18,43,44,56,12,35,47,51,52,38,52,50,50,56,45,43,69,67,15,80,52,28,86,24,28,39,35,38,42,34,34,35,19,20,37,41,35,48,38,87,58,49,39,67,66,42,38,96,56,21,46,16,48,31,15,43,32,36,43,41,40,80,41,28,45,62,54,33,65,36,74,60,47,31,34,44,48,18,59,51,43,31,53,29,44,43,65,56,37,56,41,46,52,37,56,55,49,40,49,52,25,14,53,77,57,76,38,77,73,68,39,44,64,54,91,48,40,47,54,83,114

InterPro domains:
  IPR007312 Phosphoesterase [PF04185] (32-479)
  IPR007312 Phosphoesterase [PTHR31956] (292-481)
  IPR017768 Acid phosphatase, AcpA [TIGR03397] (32-508)
  IPR017850 Alkaline-phosphatase-like, core domain superfamily [G3DSA:3.40.720.10] (24-213)
  IPR017850 Alkaline-phosphatase-like, core domain superfamily [G3DSA:3.40.720.10] (228-510)
  IPR017850 Alkaline-phosphatase-like, core domain superfamily [SSF53649] (169-469)

Foldseek 3Di:
DDPPPPPPPPPPPPPPPPPPPPPFFDFLLLLFQAEEEEAFAAAFCAQAPQPPPPFVHPVVADPQLFFAAAPVGHTDQFWQFQVQFFFFPPDPPTGGRVLRGGHGRGADECCPPVHVNDDLQTFTAFKFQFALLQLVCCPVPSNRHLQRAMQGINNLRYHHHNCPFLVSVVCQWFEKANQEFFLFGGGLLQSLLCLWFLDWAFAPPCCPALQVQQEFDADPVQRHFAWDPPADRTSNVHHTHGPHNGQAYPRGTGGDFAWAQFPPTPAAPDVVDDRGGGDRNNNRYGAAGAADTLLNQCVVLVFAEAEEEECRVCSRVVNDDPPPQQADRSNPNVSRHPCQGPPHPSVVRHYHYCYGLSVVVLVCQQAVNHTSYYYYYGGRQQSCRHNGHGNRNVSVSVSVSVVSNCNGPSQQNYKYKYWYNHNSSHTDSGAFQFFDSGDRGGHIMMTIDHPFFPTRYYHHANAYSCLCVVSVCSSSVTDDRVSLVRRQVRCVVRVHDHHHNCCSRGRSVD/DDPPPPPPPPPPPPPPPPPPPAPFFDFLLLLFQAEEEEAFAAAFCAQAPQPPPPFVHDVPADPQLFFAAAPVGHTDQFWQFQVQFFFFPPDPPTGGRVLRGGHGRGADECCPPVHVNDDLQTFTAFKFQFALLQLVCCPVPSNRHLQNAMQGINNLRYHHHNCPFLVSVVCQWFEKANQAFQLFGGGLLQSLLCLWFLDWFFAPPCCPALQNQQEFDADPVQRHFAWDPPADRTSNVHHTHGPHNGQAYPRGTGGDFAWAQFPPTPAAPDVVDDRGGGDRNNNRYGAAGAADTLLNQCVVLVFAEAEEEECRVVSRVVNDDPPPQQADRSNPNVSRHPCQGPPHPSVVRHYHYCYGLSVVVLVCQQAVNHTSYYYYYGGDQQSCRHNGHGNRNVSVSVSVSVVSNCNGPSQQNYKYKYWYNHNSSHTDSGAFQFFDSGDRGGHIMMTIDHPFFPTRYYHHANAYSCLCVVSVCSSSVTDDRVSLVRRQVRCVVRVHDHHHNCCVRGRSVD

pLDDT: mean 94.15, std 14.53, range [24.8, 98.94]

Organism: Mesorhizobium plurifarium (NCBI:txid69974)

Sequence (1020 aa):
MTRTFLSLCLASTALASLSAAARAAPPGYDKIDTVVVIYAENRSFDNLYGGFPGANGLANVSPGQARQLDRDGTPLSELPPAWGGLTGKGVTPAVTEAQSAHLANATFAIDDPKGFNEGTNVVTHDLWHRFYQEQMQIDGGKNDKFVAWADSGSLVMGHYDGSNLPMWAIAKKYVLADNFFQGAFGGSFLNHFMLACACAPYYPNADTSPVKGQIAVVEPDGVTLKPADNSPPSALGGVPKFANDGAITPDFYAVNTMQPPYQPSANKPAEGGDKALADPAAPTTLPPQHEITIGDLLSLKGISWAWYSGAWQAALDGKNATPVPNFQFHHQPFNYFAAYAPGTAARAEHIKDGGLDGVEFIKAIDDGKLPAVTFYKPQGNLNEHAGYADVTSGDQHLADLVSHLEKSPQWAHMLVVITYDENGGFWDHVAPPKADRWGPGNRIPAFIISPYAKMGIVDHTQYDTTSILRFITNRYDLPVLPGIVARDKALRNNDQPPMGDLTAALDLTKMTRTFLSLCLASTALASLSAAARAAPPGYDKIDTVVVIYAENRSFDNLYGGFPGANGLANVSPGQARQLDRDGTPLSELPPAWGGLTGKGVTPAVTEAQSAHLANATFAIDDPKGFNEGTNVVTHDLWHRFYQEQMQIDGGKNDKFVAWADSGSLVMGHYDGSNLPMWAIAKKYVLADNFFQGAFGGSFLNHFMLACACAPYYPNADTSPVKGQIAVVEPDGVTLKPADNSPPSALGGVPKFANDGAITPDFYAVNTMQPPYQPSANKPAEGGDKALADPAAPTTLPPQHEITIGDLLSLKGISWAWYSGAWQAALDGKNATPVPNFQFHHQPFNYFAAYAPGTAARAEHIKDGGLDGVEFIKAIDDGKLPAVTFYKPQGNLNEHAGYADVTSGDQHLADLVSHLEKSPQWAHMLVVITYDENGGFWDHVAPPKADRWGPGNRIPAFIISPYAKMGIVDHTQYDTTSILRFITNRYDLPVLPGIVARDKALRNNDQPPMGDLTAALDLTK

Radius of gyration: 32.84 Å; Cα contacts (8 Å, |Δi|>4): 2551; chains: 2; bounding box: 84×101×98 Å